Protein AF-V5FM62-F1 (afdb_monomer_lite)

Organism: NCBI:txid1219072

Foldseek 3Di:
DDPVVVCPDPVNVVVVVVVVVVVVVVVVVVVVVVVVVVVVVVVVVVVVVVVVVPDQDFDADPQRFTHGPRHGPGHPCRVQVDDDPQDGLDGPPCPPDLVSVVSSVVVSVVVLLVDFCVRDDDLLSVLVLVVVLVVLDDDFQCVLALLCVVVVVCVVCVVVLVVQQPDWDWDFDFDFPFDKDWDWDKDKWKFFPDDFDWDKKFWDKDFDQKAWDDWDWDWAAPDQQKIKIKFDDPDWQPDEDAQDKDKTKTKMWGAHLPQWPWKWQQKKWKFQKKWKDKPNHTQDIPDDPDRPPVGDDHLHPVDTDIDGPRGTPSCSRNVDDHRDMIMMMMMGGDHGTMDIMTMMMIGGHNLQRMPPGDTDDPVVLVVLVVQVVCVVLVQKDWDKDQPAADDADPQQWDADSNHIGHLSSHDDDSCVVVVDGSRRRMIITGIDGCNQQAWDWDADPVRDIDIDHPPPDDSTRCVVQSPDSLKHWDDKDADPPQQGSSSNGRMIMTMITSIDIDTPGDTDGDGDTDNSDDPQDDRCSPPDDDDDDDDVSNVVVVVVVVVVVVSVVVVPDPDDDPDDDDPVDHPQFFDFDFADDPQWDQDPLQRWTWHWPDWDDDPQAKWKAFQQQGIWGGDNNDTQDGDRVHRDWGWDDDPQWIWGFDDFDDDDPTMTIGITIIIGTDHGDLADDPDPVWDQDPPRSGIGARDADDPPDPQWDWDPVSDSRDNPGTDTHHDDDDWDFDDPPQWDQDPNFTWHKDFDAKDWADPPQWDDDPQKTKHKDKDKDFFPPDPPPQWDDPVFWIWGWDDDDPFWTKTWTFGDDDDDDDDDDGDIDIDIDGGRDDPPQWDDDPRITIHIDMDMDGTDIDEDPQFDDDVGTIHDIDTDDIDTDDPPPDDDD

Structure (mmCIF, N/CA/C/O backbone):
data_AF-V5FM62-F1
#
_entry.id   AF-V5FM62-F1
#
loop_
_atom_site.group_PDB
_atom_site.id
_atom_site.type_symbol
_atom_site.label_atom_id
_atom_site.label_alt_id
_atom_site.label_comp_id
_atom_site.label_asym_id
_atom_site.label_entity_id
_atom_site.label_seq_id
_atom_site.pdbx_PDB_ins_code
_atom_site.Cartn_x
_atom_site.Cartn_y
_atom_site.Cartn_z
_atom_site.occupancy
_atom_site.B_iso_or_equiv
_atom_site.auth_seq_id
_atom_site.auth_comp_id
_atom_site.auth_asym_id
_atom_site.auth_atom_id
_atom_site.pdbx_PDB_model_num
ATOM 1 N N . MET A 1 1 ? 82.622 28.996 46.297 1.00 49.16 1 MET A N 1
ATOM 2 C CA . MET A 1 1 ? 82.755 27.525 46.311 1.00 49.16 1 MET A CA 1
ATOM 3 C C . MET A 1 1 ? 81.655 26.988 45.410 1.00 49.16 1 MET A C 1
ATOM 5 O O . MET A 1 1 ? 80.489 27.225 45.698 1.00 49.16 1 MET A O 1
ATOM 9 N N . LEU A 1 2 ? 82.032 26.496 44.229 1.00 49.84 2 LEU A N 1
ATOM 10 C CA . LEU A 1 2 ? 81.132 26.296 43.089 1.00 49.84 2 LEU A CA 1
ATOM 11 C C . LEU A 1 2 ? 80.323 25.001 43.254 1.00 49.84 2 LEU A C 1
ATOM 13 O O . LEU A 1 2 ? 80.812 24.025 43.814 1.00 49.84 2 LEU A O 1
ATOM 17 N N . LEU A 1 3 ? 79.086 25.004 42.745 1.00 53.53 3 LEU A N 1
ATOM 18 C CA . LEU A 1 3 ? 78.093 23.915 42.796 1.00 53.53 3 LEU A CA 1
ATOM 19 C C . LEU A 1 3 ? 78.653 22.542 42.352 1.00 53.53 3 LEU A C 1
ATOM 21 O O . LEU A 1 3 ? 78.171 21.498 42.786 1.00 53.53 3 LEU A O 1
ATOM 25 N N . TYR A 1 4 ? 79.719 22.565 41.549 1.00 57.53 4 TYR A N 1
ATOM 26 C CA . TYR A 1 4 ? 80.486 21.412 41.084 1.00 57.53 4 TYR A CA 1
ATOM 27 C C . TYR A 1 4 ? 81.089 20.562 42.224 1.00 57.53 4 TYR A C 1
ATOM 29 O O . TYR A 1 4 ? 81.089 19.335 42.138 1.00 57.53 4 TYR A O 1
ATOM 37 N N . ASP A 1 5 ? 81.500 21.178 43.340 1.00 56.66 5 ASP A N 1
ATOM 38 C CA . ASP A 1 5 ? 82.106 20.459 44.474 1.00 56.66 5 ASP A CA 1
ATOM 39 C C . ASP A 1 5 ? 81.067 19.806 45.407 1.00 56.66 5 ASP A C 1
ATOM 41 O O . ASP A 1 5 ? 81.403 18.919 46.192 1.00 56.66 5 ASP A O 1
ATOM 45 N N . ARG A 1 6 ? 79.782 20.189 45.312 1.00 56.16 6 ARG A N 1
ATOM 46 C CA . ARG A 1 6 ? 78.694 19.584 46.109 1.00 56.16 6 ARG A CA 1
ATOM 47 C C . ARG A 1 6 ? 78.184 18.258 45.541 1.00 56.16 6 ARG A C 1
ATOM 49 O O . ARG A 1 6 ? 77.680 17.443 46.306 1.00 56.16 6 ARG A O 1
ATOM 56 N N . ILE A 1 7 ? 78.345 18.017 44.238 1.00 58.00 7 ILE A N 1
ATOM 57 C CA . ILE A 1 7 ? 77.844 16.803 43.566 1.00 58.00 7 ILE A CA 1
ATOM 58 C C . ILE A 1 7 ? 78.865 15.650 43.639 1.00 58.00 7 ILE A C 1
ATOM 60 O O . ILE A 1 7 ? 78.476 14.487 43.706 1.00 58.00 7 ILE A O 1
ATOM 64 N N . ARG A 1 8 ? 80.173 15.945 43.708 1.00 59.06 8 ARG A N 1
ATOM 65 C CA . ARG A 1 8 ? 81.242 14.925 43.801 1.00 59.06 8 ARG A CA 1
ATOM 66 C C . ARG A 1 8 ? 81.639 14.521 45.225 1.00 59.06 8 ARG A C 1
ATOM 68 O O . ARG A 1 8 ? 82.461 13.624 45.391 1.00 59.06 8 ARG A O 1
ATOM 75 N N . GLY A 1 9 ? 81.069 15.157 46.248 1.00 67.31 9 GLY A N 1
ATOM 76 C CA . GLY A 1 9 ? 81.250 14.738 47.637 1.00 67.31 9 GLY A CA 1
ATOM 77 C C . GLY A 1 9 ? 80.519 13.427 47.938 1.00 67.31 9 GLY A C 1
ATOM 78 O O . GLY A 1 9 ? 79.491 13.132 47.331 1.00 67.31 9 GLY A O 1
ATOM 79 N N . PHE A 1 10 ? 81.016 12.668 48.918 1.00 68.94 10 PHE A N 1
ATOM 80 C CA . PHE A 1 10 ? 80.456 11.380 49.367 1.00 68.94 10 PHE A CA 1
ATOM 81 C C . PHE A 1 10 ? 78.926 11.409 49.562 1.00 68.94 10 PHE A C 1
ATOM 83 O O . PHE A 1 10 ? 78.221 10.465 49.209 1.00 68.94 10 PHE A O 1
ATOM 90 N N . ILE A 1 11 ? 78.399 12.535 50.045 1.00 69.75 11 ILE A N 1
ATOM 91 C CA . ILE A 1 11 ? 76.963 12.749 50.258 1.00 69.75 11 ILE A CA 1
ATOM 92 C C . ILE A 1 11 ? 76.198 12.834 48.923 1.00 69.75 11 ILE A C 1
ATOM 94 O O . ILE A 1 11 ? 75.140 12.227 48.790 1.00 69.75 11 ILE A O 1
ATOM 98 N N . GLY A 1 12 ? 76.741 13.514 47.907 1.00 66.00 12 GLY A N 1
ATOM 99 C CA . GLY A 1 12 ? 76.114 13.631 46.583 1.00 66.00 12 GLY A CA 1
ATOM 100 C C . GLY A 1 12 ? 76.077 12.305 45.819 1.00 66.00 12 GLY A C 1
ATOM 101 O O . GLY A 1 12 ? 75.059 11.961 45.217 1.00 66.00 12 GLY A O 1
ATOM 102 N N . GLN A 1 13 ? 77.144 11.505 45.920 1.00 69.31 13 GLN A N 1
ATOM 103 C CA . GLN A 1 13 ? 77.162 10.152 45.351 1.00 69.31 13 GLN A CA 1
ATOM 104 C C . GLN A 1 13 ? 76.160 9.231 46.055 1.00 69.31 13 GLN A C 1
ATOM 106 O O . GLN A 1 13 ? 75.444 8.491 45.386 1.00 69.31 13 GLN A O 1
ATOM 111 N N . SER A 1 14 ? 76.042 9.333 47.381 1.00 70.12 14 SER A N 1
ATOM 112 C CA . SER A 1 14 ? 75.084 8.542 48.162 1.00 70.12 14 SER A CA 1
ATOM 113 C C . SER A 1 14 ? 73.633 8.860 47.790 1.00 70.12 14 SER A C 1
ATOM 115 O O . SER A 1 14 ? 72.835 7.947 47.609 1.00 70.12 14 SER A O 1
ATOM 117 N N . ILE A 1 15 ? 73.296 10.141 47.604 1.00 72.00 15 ILE A N 1
ATOM 118 C CA . ILE A 1 15 ? 71.945 10.569 47.198 1.00 72.00 15 ILE A CA 1
ATOM 119 C C . ILE A 1 15 ? 71.615 10.093 45.776 1.00 72.00 15 ILE A C 1
ATOM 121 O O . ILE A 1 15 ? 70.494 9.663 45.517 1.00 72.00 15 ILE A O 1
ATOM 125 N N . THR A 1 16 ? 72.594 10.106 44.868 1.00 70.94 16 THR A N 1
ATOM 126 C CA . THR A 1 16 ? 72.405 9.633 43.486 1.00 70.94 16 THR A CA 1
ATOM 127 C C . THR A 1 16 ? 72.164 8.122 43.439 1.00 70.94 16 THR A C 1
ATOM 129 O O . THR A 1 16 ? 71.267 7.661 42.738 1.00 70.94 16 THR A O 1
ATOM 132 N N . TRP A 1 17 ? 72.911 7.348 44.233 1.00 72.25 17 TRP A N 1
ATOM 133 C CA . TRP A 1 17 ? 72.685 5.907 44.377 1.00 72.25 17 TRP A CA 1
ATOM 134 C C . TRP A 1 17 ? 71.332 5.590 45.012 1.00 72.25 17 TRP A C 1
ATOM 136 O O . TRP A 1 17 ? 70.657 4.667 44.562 1.00 72.25 17 TRP A O 1
ATOM 146 N N . LEU A 1 18 ? 70.908 6.374 46.007 1.00 72.12 18 LEU A N 1
ATOM 147 C CA . LEU A 1 18 ? 69.600 6.208 46.636 1.00 72.12 18 LEU A CA 1
ATOM 148 C C . LEU A 1 18 ? 68.463 6.458 45.634 1.00 72.12 18 LEU A C 1
ATOM 150 O O . LEU A 1 18 ? 67.531 5.669 45.579 1.00 72.12 18 LEU A O 1
ATOM 154 N N . LEU A 1 19 ? 68.573 7.504 44.807 1.00 66.12 19 LEU A N 1
ATOM 155 C CA . LEU A 1 19 ? 67.594 7.826 43.762 1.00 66.12 19 LEU A CA 1
ATOM 156 C C . LEU A 1 19 ? 67.540 6.771 42.648 1.00 66.12 19 LEU A C 1
ATOM 158 O O . LEU A 1 19 ? 66.459 6.453 42.163 1.00 66.12 19 LEU A O 1
ATOM 162 N N . LEU A 1 20 ? 68.679 6.196 42.253 1.00 67.44 20 LEU A N 1
ATOM 163 C CA . LEU A 1 20 ? 68.715 5.099 41.277 1.00 67.44 20 LEU A CA 1
ATOM 164 C C . LEU A 1 20 ? 68.110 3.804 41.839 1.00 67.44 20 LEU A C 1
ATOM 166 O O . LEU A 1 20 ? 67.402 3.100 41.124 1.00 67.44 20 LEU A O 1
ATOM 170 N N . LEU A 1 21 ? 68.342 3.504 43.120 1.00 65.62 21 LEU A N 1
ATOM 171 C CA . LEU A 1 21 ? 67.751 2.341 43.786 1.00 65.62 21 LEU A CA 1
ATOM 172 C C . LEU A 1 21 ? 66.238 2.492 43.982 1.00 65.62 21 LEU A C 1
ATOM 174 O O . LEU A 1 21 ? 65.509 1.529 43.764 1.00 65.62 21 LEU A O 1
ATOM 178 N N . THR A 1 22 ? 65.753 3.683 44.347 1.00 62.31 22 THR A N 1
ATOM 179 C CA . THR A 1 22 ? 64.312 3.916 44.540 1.00 62.31 22 THR A CA 1
ATOM 180 C C . THR A 1 22 ? 63.537 3.998 43.228 1.00 62.31 22 THR A C 1
ATOM 182 O O . THR A 1 22 ? 62.376 3.603 43.185 1.00 62.31 22 THR A O 1
ATOM 185 N N . THR A 1 23 ? 64.157 4.469 42.143 1.00 60.31 23 THR A N 1
ATOM 186 C CA . THR A 1 23 ? 63.511 4.491 40.818 1.00 60.31 23 THR A CA 1
ATOM 187 C C . THR A 1 23 ? 63.454 3.108 40.172 1.00 60.31 23 THR A C 1
ATOM 189 O O . THR A 1 23 ? 62.456 2.790 39.532 1.00 60.31 23 THR A O 1
ATOM 192 N N . GLN A 1 24 ? 64.456 2.248 40.390 1.00 58.44 24 GLN A N 1
ATOM 193 C CA . GLN A 1 24 ? 64.424 0.863 39.899 1.00 58.44 24 GLN A CA 1
ATOM 194 C C . GLN A 1 24 ? 63.554 -0.075 40.749 1.00 58.44 24 GLN A C 1
ATOM 196 O O . GLN A 1 24 ? 63.060 -1.069 40.231 1.00 58.44 24 GLN A O 1
ATOM 201 N N . SER A 1 25 ? 63.319 0.215 42.034 1.00 55.22 25 SER A N 1
ATOM 202 C CA . SER A 1 25 ? 62.409 -0.600 42.851 1.00 55.22 25 SER A CA 1
ATOM 203 C C . SER A 1 25 ? 60.928 -0.319 42.567 1.00 55.22 25 SER A C 1
ATOM 205 O O . SER A 1 25 ? 60.108 -1.228 42.685 1.00 55.22 25 SER A O 1
ATOM 207 N N . MET A 1 26 ? 60.567 0.897 42.136 1.00 54.75 26 MET A N 1
ATOM 208 C CA . MET A 1 26 ? 59.182 1.223 41.757 1.00 54.75 26 MET A CA 1
ATOM 209 C C . MET A 1 26 ? 58.708 0.481 40.500 1.00 54.75 26 MET A C 1
ATOM 211 O O . MET A 1 26 ? 57.548 0.084 40.438 1.00 54.75 26 MET A O 1
ATOM 215 N N . THR A 1 27 ? 59.582 0.235 39.521 1.00 54.72 27 THR A N 1
ATOM 216 C CA . THR A 1 27 ? 59.207 -0.494 38.294 1.00 54.72 27 THR A CA 1
ATOM 217 C C . THR A 1 27 ? 58.969 -1.984 38.545 1.00 54.72 27 THR A C 1
ATOM 219 O O . THR A 1 27 ? 58.107 -2.582 37.906 1.00 54.72 27 THR A O 1
ATOM 222 N N . VAL A 1 28 ? 59.662 -2.579 39.521 1.00 54.72 28 VAL A N 1
ATOM 223 C CA . VAL A 1 28 ? 59.466 -3.986 39.915 1.00 54.72 28 VAL A CA 1
ATOM 224 C C . VAL A 1 28 ? 58.145 -4.181 40.670 1.00 54.72 28 VAL A C 1
ATOM 226 O O . VAL A 1 28 ? 57.479 -5.195 40.481 1.00 54.72 28 VAL A O 1
ATOM 229 N N . HIS A 1 29 ? 57.718 -3.198 41.470 1.00 55.06 29 HIS A N 1
ATOM 230 C CA . HIS A 1 29 ? 56.423 -3.250 42.159 1.00 55.06 29 HIS A CA 1
ATOM 231 C C . HIS A 1 29 ? 55.222 -3.092 41.218 1.00 55.06 29 HIS A C 1
ATOM 233 O O . HIS A 1 29 ? 54.206 -3.744 41.445 1.00 55.06 29 HIS A O 1
ATOM 239 N N . LEU A 1 30 ? 55.335 -2.289 40.150 1.00 52.53 30 LEU A N 1
ATOM 240 C CA . LEU A 1 30 ? 54.283 -2.223 39.129 1.00 52.53 30 LEU A CA 1
ATOM 241 C C . LEU A 1 30 ? 54.167 -3.531 38.335 1.00 52.53 30 LEU A C 1
ATOM 243 O O . LEU A 1 30 ? 53.051 -3.966 38.082 1.00 52.53 30 LEU A O 1
ATOM 247 N N . ALA A 1 31 ? 55.283 -4.185 37.999 1.00 53.22 31 ALA A N 1
ATOM 248 C CA . ALA A 1 31 ? 55.252 -5.449 37.259 1.00 53.22 31 ALA A CA 1
ATOM 249 C C . ALA A 1 31 ? 54.598 -6.594 38.061 1.00 53.22 31 ALA A C 1
ATOM 251 O O . ALA A 1 31 ? 53.829 -7.365 37.499 1.00 53.22 31 ALA A O 1
ATOM 252 N N . TYR A 1 32 ? 54.847 -6.672 39.375 1.00 55.69 32 TYR A N 1
ATOM 253 C CA . TYR A 1 32 ? 54.227 -7.688 40.241 1.00 55.69 32 TYR A CA 1
ATOM 254 C C . TYR A 1 32 ? 52.724 -7.449 40.455 1.00 55.69 32 TYR A C 1
ATOM 256 O O . TYR A 1 32 ? 51.942 -8.391 40.439 1.00 55.69 32 TYR A O 1
ATOM 264 N N . ALA A 1 33 ? 52.304 -6.188 40.610 1.00 51.22 33 ALA A N 1
ATOM 265 C CA . ALA A 1 33 ? 50.888 -5.847 40.753 1.00 51.22 33 ALA A CA 1
ATOM 266 C C . ALA A 1 33 ? 50.088 -6.081 39.458 1.00 51.22 33 ALA A C 1
ATOM 268 O O . ALA A 1 33 ? 48.893 -6.360 39.512 1.00 51.22 33 ALA A O 1
ATOM 269 N N . GLN A 1 34 ? 50.743 -5.974 38.298 1.00 52.25 34 GLN A N 1
ATOM 270 C CA . GLN A 1 34 ? 50.120 -6.239 37.005 1.00 52.25 34 GLN A CA 1
ATOM 271 C C . GLN A 1 34 ? 49.916 -7.744 36.768 1.00 52.25 34 GLN A C 1
ATOM 273 O O . GLN A 1 34 ? 48.870 -8.132 36.261 1.00 52.25 34 GLN A O 1
ATOM 278 N N . ASP A 1 35 ? 50.866 -8.587 37.184 1.00 63.91 35 ASP A N 1
ATOM 279 C CA . ASP A 1 35 ? 50.770 -10.049 37.057 1.00 63.91 35 ASP A CA 1
ATOM 280 C C . ASP A 1 35 ? 49.684 -10.640 37.977 1.00 63.91 35 ASP A C 1
ATOM 282 O O . ASP A 1 35 ? 48.863 -11.442 37.535 1.00 63.91 35 ASP A O 1
ATOM 286 N N . ASP A 1 36 ? 49.583 -10.160 39.224 1.00 63.16 36 ASP A N 1
ATOM 287 C CA . ASP A 1 36 ? 48.490 -10.532 40.139 1.00 63.16 36 ASP A CA 1
ATOM 288 C C . ASP A 1 36 ? 47.115 -10.095 39.605 1.00 63.16 36 ASP A C 1
ATOM 290 O O . ASP A 1 36 ? 46.134 -10.830 39.731 1.00 63.16 36 ASP A O 1
ATOM 294 N N . PHE A 1 37 ? 47.033 -8.924 38.962 1.00 59.00 37 PHE A N 1
ATOM 295 C CA . PHE A 1 37 ? 45.800 -8.462 38.326 1.00 59.00 37 PHE A CA 1
ATOM 296 C C . PHE A 1 37 ? 45.410 -9.341 37.128 1.00 59.00 37 PHE A C 1
ATOM 298 O O . PHE A 1 37 ? 44.247 -9.723 37.011 1.00 59.00 37 PHE A O 1
ATOM 305 N N . TYR A 1 38 ? 46.362 -9.723 36.271 1.00 58.62 38 TYR A N 1
ATOM 306 C CA . TYR A 1 38 ? 46.084 -10.621 35.145 1.00 58.62 38 TYR A CA 1
ATOM 307 C C . TYR A 1 38 ? 45.697 -12.033 35.599 1.00 58.62 38 TYR A C 1
ATOM 309 O O . TYR A 1 38 ? 44.790 -12.627 35.019 1.00 58.62 38 TYR A O 1
ATOM 317 N N . ASN A 1 39 ? 46.312 -12.553 36.663 1.00 66.94 39 ASN A N 1
ATOM 318 C CA . ASN A 1 39 ? 45.927 -13.841 37.240 1.00 66.94 39 ASN A CA 1
ATOM 319 C C . ASN A 1 39 ? 44.517 -13.795 37.847 1.00 66.94 39 ASN A C 1
ATOM 321 O O . ASN A 1 39 ? 43.720 -14.695 37.587 1.00 66.94 39 ASN A O 1
ATOM 325 N N . ALA A 1 40 ? 44.162 -12.718 38.553 1.00 58.38 40 ALA A N 1
ATOM 326 C CA . ALA A 1 40 ? 42.811 -12.527 39.081 1.00 58.38 40 ALA A CA 1
ATOM 327 C C . ALA A 1 40 ? 41.754 -12.388 37.968 1.00 58.38 40 ALA A C 1
ATOM 329 O O . ALA A 1 40 ? 40.650 -12.915 38.095 1.00 58.38 40 ALA A O 1
ATOM 330 N N . VAL A 1 41 ? 42.086 -11.721 36.857 1.00 58.50 41 VAL A N 1
ATOM 331 C CA . VAL A 1 41 ? 41.212 -11.628 35.674 1.00 58.50 41 VAL A CA 1
ATOM 332 C C . VAL A 1 41 ? 41.043 -12.996 35.005 1.00 58.50 41 VAL A C 1
ATOM 334 O O . VAL A 1 41 ? 39.932 -13.351 34.615 1.00 58.50 41 VAL A O 1
ATOM 337 N N . ASN A 1 42 ? 42.105 -13.799 34.914 1.00 64.88 42 ASN A N 1
ATOM 338 C CA . ASN A 1 42 ? 42.031 -15.149 34.354 1.00 64.88 42 ASN A CA 1
ATOM 339 C C . ASN A 1 42 ? 41.184 -16.094 35.221 1.00 64.88 42 ASN A C 1
ATOM 341 O O . ASN A 1 42 ? 40.327 -16.792 34.682 1.00 64.88 42 ASN A O 1
ATOM 345 N N . GLU A 1 43 ? 41.349 -16.067 36.547 1.00 70.00 43 GLU A N 1
ATOM 346 C CA . GLU A 1 43 ? 40.507 -16.836 37.478 1.00 70.00 43 GLU A CA 1
ATOM 347 C C . GLU A 1 43 ? 39.039 -16.383 37.429 1.00 70.00 43 GLU A C 1
ATOM 349 O O . GLU A 1 43 ? 38.132 -17.217 37.405 1.00 70.00 43 GLU A O 1
ATOM 354 N N . ALA A 1 44 ? 38.783 -15.072 37.340 1.00 55.53 44 ALA A N 1
ATOM 355 C CA . ALA A 1 44 ? 37.430 -14.541 37.183 1.00 55.53 44 ALA A CA 1
ATOM 356 C C . ALA A 1 44 ? 36.782 -14.987 35.859 1.00 55.53 44 ALA A C 1
ATOM 358 O O . ALA A 1 44 ? 35.600 -15.335 35.839 1.00 55.53 44 ALA A O 1
ATOM 359 N N . ASN A 1 45 ? 37.552 -15.036 34.769 1.00 56.09 45 ASN A N 1
ATOM 360 C CA . ASN A 1 45 ? 37.084 -15.495 33.461 1.00 56.09 45 ASN A CA 1
ATOM 361 C C . ASN A 1 45 ? 36.823 -17.010 33.420 1.00 56.09 45 ASN A C 1
ATOM 363 O O . ASN A 1 45 ? 35.859 -17.442 32.783 1.00 56.09 45 ASN A O 1
ATOM 367 N N . GLU A 1 46 ? 37.631 -17.831 34.098 1.00 66.81 46 GLU A N 1
ATOM 368 C CA . GLU A 1 46 ? 37.350 -19.268 34.237 1.00 66.81 46 GLU A CA 1
ATOM 369 C C . GLU A 1 46 ? 36.102 -19.524 35.087 1.00 66.81 46 GLU A C 1
ATOM 371 O O . GLU A 1 46 ? 35.231 -20.292 34.677 1.00 66.81 46 GLU A O 1
ATOM 376 N N . TYR A 1 47 ? 35.947 -18.811 36.205 1.00 64.06 47 TYR A N 1
ATOM 377 C CA . TYR A 1 47 ? 34.750 -18.899 37.043 1.00 64.06 47 TYR A CA 1
ATOM 378 C C . TYR A 1 47 ? 33.480 -18.443 36.300 1.00 64.06 47 TYR A C 1
ATOM 380 O O . TYR A 1 47 ? 32.423 -19.070 36.407 1.00 64.06 47 TYR A O 1
ATOM 388 N N . ALA A 1 48 ? 33.577 -17.394 35.475 1.00 53.50 48 ALA A N 1
ATOM 389 C CA . ALA A 1 48 ? 32.483 -16.948 34.614 1.00 53.50 48 ALA A CA 1
ATOM 390 C C . ALA A 1 48 ? 32.114 -17.992 33.541 1.00 53.50 48 ALA A C 1
ATOM 392 O O . ALA A 1 48 ? 30.927 -18.213 33.288 1.00 53.50 48 ALA A O 1
ATOM 393 N N . LYS A 1 49 ? 33.098 -18.685 32.947 1.00 56.69 49 LYS A N 1
ATOM 394 C CA . LYS A 1 49 ? 32.860 -19.809 32.019 1.00 56.69 49 LYS A CA 1
ATOM 395 C C . LYS A 1 49 ? 32.177 -20.989 32.709 1.00 56.69 49 LYS A C 1
ATOM 397 O O . LYS A 1 49 ? 31.275 -21.593 32.129 1.00 56.69 49 LYS A O 1
ATOM 402 N N . GLU A 1 50 ? 32.556 -21.290 33.947 1.00 62.50 50 GLU A N 1
ATOM 403 C CA . GLU A 1 50 ? 31.947 -22.362 34.738 1.00 62.50 50 GLU A CA 1
ATOM 404 C C . GLU A 1 50 ? 30.485 -22.040 35.103 1.00 62.50 50 GLU A C 1
ATOM 406 O O . GLU A 1 50 ? 29.608 -22.889 34.944 1.00 62.50 50 GLU A O 1
ATOM 411 N N . LEU A 1 51 ? 30.186 -20.784 35.460 1.00 53.34 51 LEU A N 1
ATOM 412 C CA . LEU A 1 51 ? 28.816 -20.295 35.672 1.00 53.34 51 LEU A CA 1
ATOM 413 C C . LEU A 1 51 ? 27.967 -20.302 34.392 1.00 53.34 51 LEU A C 1
ATOM 415 O O . LEU A 1 51 ? 26.765 -20.568 34.457 1.00 53.34 51 LEU A O 1
ATOM 419 N N . ARG A 1 52 ? 28.571 -20.027 33.228 1.00 52.25 52 ARG A N 1
ATOM 420 C CA . ARG A 1 52 ? 27.878 -20.058 31.929 1.00 52.25 52 ARG A CA 1
ATOM 421 C C . ARG A 1 52 ? 27.522 -21.486 31.511 1.00 52.25 52 ARG A C 1
ATOM 423 O O . ARG A 1 52 ? 26.417 -21.713 31.035 1.00 52.25 52 ARG A O 1
ATOM 430 N N . ASN A 1 53 ? 28.406 -22.450 31.772 1.00 51.94 53 ASN A N 1
ATOM 431 C CA . ASN A 1 53 ? 28.175 -23.868 31.475 1.00 51.94 53 ASN A CA 1
ATOM 432 C C . ASN A 1 53 ? 27.190 -24.556 32.443 1.00 51.94 53 ASN A C 1
ATOM 434 O O . ASN A 1 53 ? 26.728 -25.657 32.152 1.00 51.94 53 ASN A O 1
ATOM 438 N N . GLN A 1 54 ? 26.851 -23.928 33.576 1.00 52.47 54 GLN A N 1
ATOM 439 C CA . GLN A 1 54 ? 25.865 -24.440 34.539 1.00 52.47 54 GLN A CA 1
ATOM 440 C C . GLN A 1 54 ? 24.444 -23.872 34.352 1.00 52.47 54 GLN A C 1
ATOM 442 O O . GLN A 1 54 ? 23.524 -24.304 35.048 1.00 52.47 54 GLN A O 1
ATOM 447 N N . ARG A 1 55 ? 24.217 -22.937 33.415 1.00 47.22 55 ARG A N 1
ATOM 448 C CA . ARG A 1 55 ? 22.858 -22.499 33.053 1.00 47.22 55 ARG A CA 1
ATOM 449 C C . ARG A 1 55 ? 22.300 -23.401 31.957 1.00 47.22 55 ARG A C 1
ATOM 451 O O . ARG A 1 55 ? 22.648 -23.245 30.794 1.00 47.22 55 ARG A O 1
ATOM 458 N N . ALA A 1 56 ? 21.403 -24.314 32.318 1.00 53.00 56 ALA A N 1
ATOM 459 C CA . ALA A 1 56 ? 20.551 -24.963 31.328 1.00 53.00 56 ALA A CA 1
ATOM 460 C C . ALA A 1 56 ? 19.570 -23.920 30.774 1.00 53.00 56 ALA A C 1
ATOM 462 O O . ALA A 1 56 ? 18.728 -23.401 31.504 1.00 53.00 56 ALA A O 1
ATOM 463 N N . THR A 1 57 ? 19.694 -23.556 29.505 1.00 54.09 57 THR A N 1
ATOM 464 C CA . THR A 1 57 ? 18.726 -22.675 28.848 1.00 54.09 57 THR A CA 1
ATOM 465 C C . THR A 1 57 ? 17.370 -23.388 28.790 1.00 54.09 57 THR A C 1
ATOM 467 O O . THR A 1 57 ? 17.347 -24.597 28.548 1.00 54.09 57 THR A O 1
ATOM 470 N N . PRO A 1 58 ? 16.240 -22.709 29.054 1.00 63.78 58 PRO A N 1
ATOM 471 C CA . PRO A 1 58 ? 14.928 -23.275 28.767 1.00 63.78 58 PRO A CA 1
ATOM 472 C C . PRO A 1 58 ? 14.833 -23.682 27.287 1.00 63.78 58 PRO A C 1
ATOM 474 O O . PRO A 1 58 ? 15.320 -22.960 26.421 1.00 63.78 58 PRO A O 1
ATOM 477 N N . THR A 1 59 ? 14.238 -24.836 27.003 1.00 64.75 59 THR A N 1
ATOM 478 C CA . THR A 1 59 ? 14.095 -25.417 25.661 1.00 64.75 59 THR A CA 1
ATOM 479 C C . THR A 1 59 ? 12.648 -25.805 25.409 1.00 64.75 59 THR A C 1
ATOM 481 O O . THR A 1 59 ? 11.967 -26.251 26.331 1.00 64.75 59 THR A O 1
ATOM 484 N N . PHE A 1 60 ? 12.178 -25.694 24.171 1.00 66.88 60 PHE A N 1
ATOM 485 C CA . PHE A 1 60 ? 10.848 -26.176 23.805 1.00 66.88 60 PHE A CA 1
ATOM 486 C C . PHE A 1 60 ? 10.847 -27.698 23.612 1.00 66.88 60 PHE A C 1
ATOM 488 O O . PHE A 1 60 ? 11.826 -28.252 23.110 1.00 66.88 60 PHE A O 1
ATOM 495 N N . ASP A 1 61 ? 9.786 -28.375 24.054 1.00 75.56 61 ASP A N 1
ATOM 496 C CA . ASP A 1 61 ? 9.556 -29.787 23.728 1.00 75.56 61 ASP A CA 1
ATOM 497 C C . ASP A 1 61 ? 8.824 -29.952 22.382 1.00 75.56 61 ASP A C 1
ATOM 499 O O . ASP A 1 61 ? 8.398 -28.976 21.765 1.00 75.56 61 ASP A O 1
ATOM 503 N N . ASP A 1 62 ? 8.658 -31.198 21.925 1.00 66.81 62 ASP A N 1
ATOM 504 C CA . ASP A 1 62 ? 7.977 -31.525 20.659 1.00 66.81 62 ASP A CA 1
ATOM 505 C C . ASP A 1 62 ? 6.493 -31.100 20.631 1.00 66.81 62 ASP A C 1
ATOM 507 O O . ASP A 1 62 ? 5.871 -31.093 19.569 1.00 66.81 62 ASP A O 1
ATOM 511 N N . ALA A 1 63 ? 5.911 -30.771 21.790 1.00 62.53 63 ALA A N 1
ATOM 512 C CA . ALA A 1 63 ? 4.552 -30.260 21.921 1.00 62.53 63 ALA A CA 1
ATOM 513 C C . ALA A 1 63 ? 4.503 -28.721 21.999 1.00 62.53 63 ALA A C 1
ATOM 515 O O . ALA A 1 63 ? 3.413 -28.166 22.076 1.00 62.53 63 ALA A O 1
ATOM 516 N N . GLY A 1 64 ? 5.653 -28.036 21.941 1.00 58.81 64 GLY A N 1
ATOM 517 C CA . GLY A 1 64 ? 5.756 -26.578 21.980 1.00 58.81 64 GLY A CA 1
ATOM 518 C C . GLY A 1 64 ? 5.714 -25.978 23.387 1.00 58.81 64 GLY A C 1
ATOM 519 O O . GLY A 1 64 ? 5.508 -24.771 23.522 1.00 58.81 64 GLY A O 1
ATOM 520 N N . ASN A 1 65 ? 5.882 -26.779 24.445 1.00 69.44 65 ASN A N 1
ATOM 521 C CA . ASN A 1 65 ? 5.917 -26.283 25.822 1.00 69.44 65 ASN A CA 1
ATOM 522 C C . ASN A 1 65 ? 7.314 -25.774 26.172 1.00 69.44 65 ASN A C 1
ATOM 524 O O . ASN A 1 65 ? 8.311 -26.417 25.840 1.00 69.44 65 ASN A O 1
ATOM 528 N N . LEU A 1 66 ? 7.409 -24.671 26.917 1.00 69.19 66 LEU A N 1
ATOM 529 C CA . LEU A 1 66 ? 8.695 -24.188 27.412 1.00 69.19 66 LEU A CA 1
ATOM 530 C C . LEU A 1 66 ? 9.134 -25.039 28.606 1.00 69.19 66 LEU A C 1
ATOM 532 O O . LEU A 1 66 ? 8.537 -24.986 29.683 1.00 69.19 66 LEU A O 1
ATOM 536 N N . THR A 1 67 ? 10.206 -25.806 28.432 1.00 71.94 67 THR A N 1
ATOM 537 C CA . THR A 1 67 ? 10.750 -26.701 29.456 1.00 71.94 67 THR A CA 1
ATOM 538 C C . THR A 1 67 ? 12.082 -26.203 30.004 1.00 71.94 67 THR A C 1
ATOM 540 O O . THR A 1 67 ? 12.867 -25.567 29.311 1.00 71.94 67 THR A O 1
ATOM 543 N N . HIS A 1 68 ? 12.385 -26.513 31.259 1.00 74.25 68 HIS A N 1
ATOM 544 C CA . HIS A 1 68 ? 13.709 -26.307 31.843 1.00 74.25 68 HIS A CA 1
ATOM 545 C C . HIS A 1 68 ? 14.072 -27.523 32.684 1.00 74.25 68 HIS A C 1
ATOM 547 O O . HIS A 1 68 ? 13.320 -27.927 33.575 1.00 74.25 68 HIS A O 1
ATOM 553 N N . ASN A 1 69 ? 15.219 -28.135 32.382 1.00 72.75 69 ASN A N 1
ATOM 554 C CA . ASN A 1 69 ? 15.644 -29.408 32.973 1.00 72.75 69 ASN A CA 1
ATOM 555 C C . ASN A 1 69 ? 14.578 -30.519 32.850 1.00 72.75 69 ASN A C 1
ATOM 557 O O . ASN A 1 69 ? 14.424 -31.336 33.757 1.00 72.75 69 ASN A O 1
ATOM 561 N N . GLY A 1 70 ? 13.825 -30.528 31.743 1.00 67.94 70 GLY A N 1
ATOM 562 C CA . GLY A 1 70 ? 12.783 -31.521 31.460 1.00 67.94 70 GLY A CA 1
ATOM 563 C C . GLY A 1 70 ? 11.449 -31.308 32.186 1.00 67.94 70 GLY A C 1
ATOM 564 O O . GLY A 1 70 ? 10.558 -32.139 32.042 1.00 67.94 70 GLY A O 1
ATOM 565 N N . ASN A 1 71 ? 11.288 -30.216 32.942 1.00 73.62 71 ASN A N 1
ATOM 566 C CA . ASN A 1 71 ? 10.004 -29.824 33.526 1.00 73.62 71 ASN A CA 1
ATOM 567 C C . ASN A 1 71 ? 9.374 -28.706 32.698 1.00 73.62 71 ASN A C 1
ATOM 569 O O . ASN A 1 71 ? 10.052 -27.722 32.400 1.00 73.62 71 ASN A O 1
ATOM 573 N N . ILE A 1 72 ? 8.088 -28.835 32.379 1.00 74.50 72 ILE A N 1
ATOM 574 C CA . ILE A 1 72 ? 7.305 -27.779 31.728 1.00 74.50 72 ILE A CA 1
ATOM 575 C C . ILE A 1 72 ? 7.171 -26.607 32.710 1.00 74.50 72 ILE A C 1
ATOM 577 O O . ILE A 1 72 ? 6.651 -26.782 33.812 1.00 74.50 72 ILE A O 1
ATOM 581 N N . ILE A 1 73 ? 7.699 -25.441 32.330 1.00 75.31 73 ILE A N 1
ATOM 582 C CA . ILE A 1 73 ? 7.536 -24.182 33.069 1.00 75.31 73 ILE A CA 1
ATOM 583 C C . ILE A 1 73 ? 6.243 -23.494 32.630 1.00 75.31 73 ILE A C 1
ATOM 585 O O . ILE A 1 73 ? 5.508 -23.012 33.485 1.00 75.31 73 ILE A O 1
ATOM 589 N N . PHE A 1 74 ? 5.985 -23.466 31.322 1.00 62.56 74 PHE A N 1
ATOM 590 C CA . PHE A 1 74 ? 4.748 -22.960 30.738 1.00 62.56 74 PHE A CA 1
ATOM 591 C C . PHE A 1 74 ? 4.312 -23.881 29.608 1.00 62.56 74 PHE A C 1
ATOM 593 O O . PHE A 1 74 ? 5.142 -24.255 28.768 1.00 62.56 74 PHE A O 1
ATOM 600 N N . SER A 1 75 ? 3.031 -24.245 29.586 1.00 67.56 75 SER A N 1
ATOM 601 C CA . SER A 1 75 ? 2.470 -24.951 28.437 1.00 67.56 75 SER A CA 1
ATOM 602 C C . SER A 1 75 ? 2.259 -24.007 27.253 1.00 67.56 75 SER A C 1
ATOM 604 O O . SER A 1 75 ? 2.240 -22.784 27.413 1.00 67.56 75 SER A O 1
ATOM 606 N N . THR A 1 76 ? 2.093 -24.554 26.052 1.00 57.44 76 THR A N 1
ATOM 607 C CA . THR A 1 76 ? 1.785 -23.755 24.855 1.00 57.44 76 THR A CA 1
ATOM 608 C C . THR A 1 76 ? 0.500 -22.941 25.033 1.00 57.44 76 THR A C 1
ATOM 610 O O . THR A 1 76 ? 0.427 -21.799 24.582 1.00 57.44 76 THR A O 1
ATOM 613 N N . GLU A 1 77 ? -0.490 -23.473 25.753 1.00 57.91 77 GLU A N 1
ATOM 614 C CA . GLU A 1 77 ? -1.732 -22.770 26.086 1.00 57.91 77 GLU A CA 1
ATOM 615 C C . GLU A 1 77 ? -1.498 -21.603 27.055 1.00 57.91 77 GLU A C 1
ATOM 617 O O . GLU A 1 77 ? -2.053 -20.526 26.858 1.00 57.91 77 GLU A O 1
ATOM 622 N N . GLU A 1 78 ? -0.639 -21.774 28.064 1.00 56.12 78 GLU A N 1
ATOM 623 C CA . GLU A 1 78 ? -0.280 -20.704 29.007 1.00 56.12 78 GLU A CA 1
ATOM 624 C C . GLU A 1 78 ? 0.574 -19.609 28.351 1.00 56.12 78 GLU A C 1
ATOM 626 O O . GLU A 1 78 ? 0.430 -18.436 28.689 1.00 56.12 78 GLU A O 1
ATOM 631 N N . LEU A 1 79 ? 1.435 -19.977 27.395 1.00 53.47 79 LEU A N 1
ATOM 632 C CA . LEU A 1 79 ? 2.261 -19.046 26.613 1.00 53.47 79 LEU A CA 1
ATOM 633 C C . LEU A 1 79 ? 1.435 -18.208 25.632 1.00 53.47 79 LEU A C 1
ATOM 635 O O . LEU A 1 79 ? 1.724 -17.030 25.449 1.00 53.47 79 LEU A O 1
ATOM 639 N N . SER A 1 80 ? 0.412 -18.808 25.019 1.00 49.94 80 SER A N 1
ATOM 640 C CA . SER A 1 80 ? -0.454 -18.157 24.023 1.00 49.94 80 SER A CA 1
ATOM 641 C C . SER A 1 80 ? -1.738 -17.551 24.608 1.00 49.94 80 SER A C 1
ATOM 643 O O . SER A 1 80 ? -2.498 -16.903 23.887 1.00 49.94 80 SER A O 1
ATOM 645 N N . GLY A 1 81 ? -1.994 -17.746 25.907 1.00 49.62 81 GLY A N 1
ATOM 646 C CA . GLY A 1 81 ? -3.193 -17.254 26.593 1.00 49.62 81 GLY A CA 1
ATOM 647 C C . GLY A 1 81 ? -4.479 -18.024 26.263 1.00 49.62 81 GLY A C 1
ATOM 648 O O . GLY A 1 81 ? -5.567 -17.519 26.512 1.00 49.62 81 GLY A O 1
ATOM 649 N N . GLN A 1 82 ? -4.387 -19.237 25.711 1.00 53.34 82 GLN A N 1
ATOM 650 C CA . GLN A 1 82 ? -5.550 -20.016 25.279 1.00 53.34 82 GLN A CA 1
ATOM 651 C C . GLN A 1 82 ? -6.410 -20.510 26.451 1.00 53.34 82 GLN A C 1
ATOM 653 O O . GLN A 1 82 ? -5.924 -21.161 27.377 1.00 53.34 82 GLN A O 1
ATOM 658 N N . GLN A 1 83 ? -7.731 -20.346 26.332 1.00 51.16 83 GLN A N 1
ATOM 659 C CA . GLN A 1 83 ? -8.703 -21.188 27.032 1.00 51.16 83 GLN A CA 1
ATOM 660 C C . GLN A 1 83 ? -9.713 -21.821 26.050 1.00 51.16 83 GLN A C 1
ATOM 662 O O . GLN A 1 83 ? -10.187 -21.190 25.107 1.00 51.16 83 GLN A O 1
ATOM 667 N N . TYR A 1 84 ? -10.062 -23.090 26.305 1.00 53.44 84 TYR A N 1
ATOM 668 C CA . TYR A 1 84 ? -11.172 -23.850 25.695 1.00 53.44 84 TYR A CA 1
ATOM 669 C C . TYR A 1 84 ? -11.159 -24.050 24.162 1.00 53.44 84 TYR A C 1
ATOM 671 O O . TYR A 1 84 ? -12.044 -23.550 23.474 1.00 53.44 84 TYR A O 1
ATOM 679 N N . ASN A 1 85 ? -10.247 -24.880 23.630 1.00 55.75 85 ASN A N 1
ATOM 680 C CA . ASN A 1 85 ? -10.253 -25.376 22.232 1.00 55.75 85 ASN A CA 1
ATOM 681 C C . ASN A 1 85 ? -10.348 -24.291 21.131 1.00 55.75 85 ASN A C 1
ATOM 683 O O . ASN A 1 85 ? -10.720 -24.600 19.998 1.00 55.75 85 ASN A O 1
ATOM 687 N N . SER A 1 86 ? -10.056 -23.030 21.452 1.00 54.41 86 SER A N 1
ATOM 688 C CA . SER A 1 86 ? -10.071 -21.922 20.494 1.00 54.41 86 SER A CA 1
ATOM 689 C C . SER A 1 86 ? -8.920 -22.067 19.492 1.00 54.41 86 SER A C 1
ATOM 691 O O . SER A 1 86 ? -7.872 -22.619 19.829 1.00 54.41 86 SER A O 1
ATOM 693 N N . TYR A 1 87 ? -9.112 -21.602 18.252 1.00 55.16 87 TYR A N 1
ATOM 694 C CA . TYR A 1 87 ? -8.074 -21.671 17.221 1.00 55.16 87 TYR A CA 1
ATOM 695 C C . TYR A 1 87 ? -6.870 -20.812 17.623 1.00 55.16 87 TYR A C 1
ATOM 697 O O . TYR A 1 87 ? -7.019 -19.633 17.941 1.00 55.16 87 TYR A O 1
ATOM 705 N N . ALA A 1 88 ? -5.688 -21.423 17.606 1.00 54.44 88 ALA A N 1
ATOM 706 C CA . ALA A 1 88 ? -4.424 -20.803 17.963 1.00 54.44 88 ALA A CA 1
ATOM 707 C C . ALA A 1 88 ? -3.685 -20.350 16.695 1.00 54.44 88 ALA A C 1
ATOM 709 O O . ALA A 1 88 ? -3.174 -21.205 15.969 1.00 54.44 88 ALA A O 1
ATOM 710 N N . PRO A 1 89 ? -3.607 -19.042 16.408 1.00 49.88 89 PRO A N 1
ATOM 711 C CA . PRO A 1 89 ? -2.885 -18.557 15.235 1.00 49.88 89 PRO A CA 1
ATOM 712 C C . PRO A 1 89 ? -1.360 -18.586 15.383 1.00 49.88 89 PRO A C 1
ATOM 714 O O . PRO A 1 89 ? -0.666 -18.396 14.389 1.00 49.88 89 PRO A O 1
ATOM 717 N N . ALA A 1 90 ? -0.843 -18.783 16.601 1.00 47.94 90 ALA A N 1
ATOM 718 C CA . ALA A 1 90 ? 0.570 -18.624 16.922 1.00 47.94 90 ALA A CA 1
ATOM 719 C C . ALA A 1 90 ? 1.258 -19.964 17.230 1.00 47.94 90 ALA A C 1
ATOM 721 O O . ALA A 1 90 ? 0.801 -20.734 18.077 1.00 47.94 90 ALA A O 1
ATOM 722 N N . ASP A 1 91 ? 2.389 -20.201 16.567 1.00 50.72 91 ASP A N 1
ATOM 723 C CA . ASP A 1 91 ? 3.376 -21.231 16.897 1.00 50.72 91 ASP A CA 1
ATOM 724 C C . ASP A 1 91 ? 4.582 -20.627 17.652 1.00 50.72 91 ASP A C 1
ATOM 726 O O . ASP A 1 91 ? 4.666 -19.415 17.872 1.00 50.72 91 ASP A O 1
ATOM 730 N N . THR A 1 92 ? 5.555 -21.455 18.050 1.00 47.97 92 THR A N 1
ATOM 731 C CA . THR A 1 92 ? 6.769 -20.993 18.757 1.00 47.97 92 THR A CA 1
ATOM 732 C C . THR A 1 92 ? 7.609 -19.992 17.957 1.00 47.97 92 THR A C 1
ATOM 734 O O . THR A 1 92 ? 8.451 -19.317 18.540 1.00 47.97 92 THR A O 1
ATOM 737 N N . ASN A 1 93 ? 7.388 -19.886 16.643 1.00 43.47 93 ASN A N 1
ATOM 738 C CA . ASN A 1 93 ? 8.129 -19.016 15.731 1.00 43.47 93 ASN A CA 1
ATOM 739 C C . ASN A 1 93 ? 7.346 -17.750 15.352 1.00 43.47 93 ASN A C 1
ATOM 741 O O . ASN A 1 93 ? 7.816 -16.981 14.516 1.00 43.47 93 ASN A O 1
ATOM 745 N N . THR A 1 94 ? 6.149 -17.559 15.911 1.00 44.84 94 THR A N 1
ATOM 746 C CA . THR A 1 94 ? 5.304 -16.381 15.675 1.00 44.84 94 THR A CA 1
ATOM 747 C C . THR A 1 94 ? 5.775 -15.193 16.520 1.00 44.84 94 THR A C 1
ATOM 749 O O . THR A 1 94 ? 5.734 -14.052 16.074 1.00 44.84 94 THR A O 1
ATOM 752 N N . TYR A 1 95 ? 6.304 -15.454 17.719 1.00 40.44 95 TYR A N 1
ATOM 753 C CA . TYR A 1 95 ? 6.850 -14.419 18.597 1.00 40.44 95 TYR A CA 1
ATOM 754 C C . TYR A 1 95 ? 8.167 -13.849 18.049 1.00 40.44 95 TYR A C 1
ATOM 756 O O . TYR A 1 95 ? 9.131 -14.589 17.861 1.00 40.44 95 TYR A O 1
ATOM 764 N N . GLY A 1 96 ? 8.210 -12.528 17.839 1.00 38.78 96 GLY A N 1
ATOM 765 C CA . GLY A 1 96 ? 9.371 -11.817 17.283 1.00 38.78 96 GLY A CA 1
ATOM 766 C C . GLY A 1 96 ? 9.432 -11.798 15.751 1.00 38.78 96 GLY A C 1
ATOM 767 O O . GLY A 1 96 ? 10.458 -11.420 15.200 1.00 38.78 96 GLY A O 1
ATOM 768 N N . SER A 1 97 ? 8.358 -12.221 15.071 1.00 40.56 97 SER A N 1
ATOM 769 C CA . SER A 1 97 ? 8.225 -12.170 13.614 1.00 40.56 97 SER A CA 1
ATOM 770 C C . SER A 1 97 ? 6.900 -11.509 13.229 1.00 40.56 97 SER A C 1
ATOM 772 O O . SER A 1 97 ? 5.827 -12.110 13.356 1.00 40.56 97 SER A O 1
ATOM 774 N N . ASP A 1 98 ? 6.977 -10.277 12.729 1.00 41.94 98 ASP A N 1
ATOM 775 C CA . ASP A 1 98 ? 5.803 -9.470 12.368 1.00 41.94 98 ASP A CA 1
ATOM 776 C C . ASP A 1 98 ? 4.992 -10.134 11.250 1.00 41.94 98 ASP A C 1
ATOM 778 O O . ASP A 1 98 ? 3.770 -10.255 11.331 1.00 41.94 98 ASP A O 1
ATOM 782 N N . SER A 1 99 ? 5.677 -10.692 10.249 1.00 40.28 99 SER A N 1
ATOM 783 C CA . SER A 1 99 ? 5.048 -11.394 9.124 1.00 40.28 99 SER A CA 1
ATOM 784 C C . SER A 1 99 ? 4.285 -12.649 9.553 1.00 40.28 99 SER A C 1
ATOM 786 O O . SER A 1 99 ? 3.180 -12.903 9.071 1.00 40.28 99 SER A O 1
ATOM 788 N N . LYS A 1 100 ? 4.829 -13.434 10.491 1.00 43.97 100 LYS A N 1
ATOM 789 C CA . LYS A 1 100 ? 4.142 -14.617 11.031 1.00 43.97 100 LYS A CA 1
ATOM 790 C C . LYS A 1 100 ? 3.004 -14.241 11.967 1.00 43.97 100 LYS A C 1
ATOM 792 O O . LYS A 1 100 ? 1.991 -14.934 11.979 1.00 43.97 100 LYS A O 1
ATOM 797 N N . THR A 1 101 ? 3.134 -13.130 12.686 1.00 46.38 101 THR A N 1
ATOM 798 C CA . THR A 1 101 ? 2.054 -12.580 13.512 1.00 46.38 101 THR A CA 1
ATOM 799 C C . THR A 1 101 ? 0.871 -12.140 12.643 1.00 46.38 101 THR A C 1
ATOM 801 O O . THR A 1 101 ? -0.269 -12.497 12.941 1.00 46.38 101 THR A O 1
ATOM 804 N N . LEU A 1 102 ? 1.133 -11.468 11.517 1.00 46.09 102 LEU A N 1
ATOM 805 C CA . LEU A 1 102 ? 0.112 -11.070 10.540 1.00 46.09 102 LEU A CA 1
ATOM 806 C C . LEU A 1 102 ? -0.534 -12.274 9.846 1.00 46.09 102 LEU A C 1
ATOM 808 O O . LEU A 1 102 ? -1.757 -12.386 9.842 1.00 46.09 102 LEU A O 1
ATOM 812 N N . MET A 1 103 ? 0.259 -13.226 9.338 1.00 46.47 103 MET A N 1
ATOM 813 C CA . MET A 1 103 ? -0.273 -14.458 8.736 1.00 46.47 103 MET A CA 1
ATOM 814 C C . MET A 1 103 ? -1.107 -15.274 9.729 1.00 46.47 103 MET A C 1
ATOM 816 O O . MET A 1 103 ? -2.144 -15.829 9.357 1.00 46.47 103 MET A O 1
ATOM 820 N N . GLY A 1 104 ? -0.683 -15.336 10.994 1.00 51.53 104 GLY A N 1
ATOM 821 C CA . GLY A 1 104 ? -1.459 -15.936 12.073 1.00 51.53 104 GLY A CA 1
ATOM 822 C C . GLY A 1 104 ? -2.796 -15.217 12.263 1.00 51.53 104 GLY A C 1
ATOM 823 O O . GLY A 1 104 ? -3.844 -15.864 12.270 1.00 51.53 104 GLY A O 1
ATOM 824 N N . GLY A 1 105 ? -2.775 -13.883 12.338 1.00 49.22 105 GLY A N 1
ATOM 825 C CA . GLY A 1 105 ? -3.968 -13.039 12.437 1.00 49.22 105 GLY A CA 1
ATOM 826 C C . GLY A 1 105 ? -4.950 -13.236 11.277 1.00 49.22 105 GLY A C 1
ATOM 827 O O . GLY A 1 105 ? -6.121 -13.539 11.508 1.00 49.22 105 GLY A O 1
ATOM 828 N N . GLU A 1 106 ? -4.477 -13.166 10.032 1.00 49.53 106 GLU A N 1
ATOM 829 C CA . GLU A 1 106 ? -5.297 -13.397 8.836 1.00 49.53 106 GLU A CA 1
ATOM 830 C C . GLU A 1 106 ? -5.859 -14.818 8.775 1.00 49.53 106 GLU A C 1
ATOM 832 O O . GLU A 1 106 ? -7.000 -15.032 8.363 1.00 49.53 106 GLU A O 1
ATOM 837 N N . THR A 1 107 ? -5.072 -15.818 9.179 1.00 52.66 107 THR A N 1
ATOM 838 C CA . THR A 1 107 ? -5.524 -17.213 9.185 1.00 52.66 107 THR A CA 1
ATOM 839 C C . THR A 1 107 ? -6.579 -17.438 10.265 1.00 52.66 107 THR A C 1
ATOM 841 O O . THR A 1 107 ? -7.553 -18.154 10.017 1.00 52.66 107 THR A O 1
ATOM 844 N N . ALA A 1 108 ? -6.446 -16.798 11.433 1.00 58.44 108 ALA A N 1
ATOM 845 C CA . ALA A 1 108 ? -7.489 -16.791 12.457 1.00 58.44 108 ALA A CA 1
ATOM 846 C C . ALA A 1 108 ? -8.764 -16.117 11.949 1.00 58.44 108 ALA A C 1
ATOM 848 O O . ALA A 1 108 ? -9.835 -16.712 12.057 1.00 58.44 108 ALA A O 1
ATOM 849 N N . GLN A 1 109 ? -8.651 -14.945 11.321 1.00 58.97 109 GLN A N 1
ATOM 850 C CA . GLN A 1 109 ? -9.783 -14.239 10.723 1.00 58.97 109 GLN A CA 1
ATOM 851 C C . GLN A 1 109 ? -10.494 -15.102 9.670 1.00 58.97 109 GLN A C 1
ATOM 853 O O . GLN A 1 109 ? -11.673 -15.406 9.829 1.00 58.97 109 GLN A O 1
ATOM 858 N N . LYS A 1 110 ? -9.765 -15.616 8.669 1.00 57.34 110 LYS A N 1
ATOM 859 C CA . LYS A 1 110 ? -10.293 -16.530 7.635 1.00 57.34 110 LYS A CA 1
ATOM 860 C C . LYS A 1 110 ? -10.898 -17.807 8.220 1.00 57.34 110 LYS A C 1
ATOM 862 O O . LYS A 1 110 ? -11.731 -18.445 7.581 1.00 57.34 110 LYS A O 1
ATOM 867 N N . THR A 1 111 ? -10.441 -18.246 9.390 1.00 61.31 111 THR A N 1
ATOM 868 C CA . THR A 1 111 ? -10.982 -19.431 10.068 1.00 61.31 111 THR A CA 1
ATOM 869 C C . THR A 1 111 ? -12.291 -19.114 10.780 1.00 61.31 111 THR A C 1
ATOM 871 O O . THR A 1 111 ? -13.230 -19.899 10.660 1.00 61.31 111 THR A O 1
ATOM 874 N N . TYR A 1 112 ? -12.383 -17.968 11.456 1.00 65.25 112 TYR A N 1
ATOM 875 C CA . TYR A 1 112 ? -13.621 -17.516 12.087 1.00 65.25 112 TYR A CA 1
ATOM 876 C C . TYR A 1 112 ? -14.681 -17.100 11.059 1.00 65.25 112 TYR A C 1
ATOM 878 O O . TYR A 1 112 ? -15.838 -17.473 11.209 1.00 65.25 112 TYR A O 1
ATOM 886 N N . ASP A 1 113 ? -14.289 -16.481 9.945 1.00 65.56 113 ASP A N 1
ATOM 887 C CA . ASP A 1 113 ? -15.191 -16.084 8.852 1.00 65.56 113 ASP A CA 1
ATOM 888 C C . ASP A 1 113 ? -15.834 -17.261 8.094 1.00 65.56 113 ASP A C 1
ATOM 890 O O . ASP A 1 113 ? -16.801 -17.074 7.361 1.00 65.56 113 ASP A O 1
ATOM 894 N N . LYS A 1 114 ? -15.349 -18.497 8.279 1.00 68.94 114 LYS A N 1
ATOM 895 C CA . LYS A 1 114 ? -15.998 -19.707 7.731 1.00 68.94 114 LYS A CA 1
ATOM 896 C C . LYS A 1 114 ? -17.265 -20.112 8.486 1.00 68.94 114 LYS A C 1
ATOM 898 O O . LYS A 1 114 ? -17.964 -21.021 8.037 1.00 68.94 114 LYS A O 1
ATOM 903 N N . LYS A 1 115 ? -17.515 -19.519 9.653 1.00 68.31 115 LYS A N 1
ATOM 904 C CA . LYS A 1 115 ? -18.662 -19.795 10.518 1.00 68.31 115 LYS A CA 1
ATOM 905 C C . LYS A 1 115 ? -19.549 -18.546 10.597 1.00 68.31 115 LYS A C 1
ATOM 907 O O . LYS A 1 115 ? -19.108 -17.435 10.336 1.00 68.31 115 LYS A O 1
ATOM 912 N N . THR A 1 116 ? -20.812 -18.733 10.952 1.00 70.88 116 THR A N 1
ATOM 913 C CA . THR A 1 116 ? -21.724 -17.673 11.409 1.00 70.88 116 THR A CA 1
ATOM 914 C C . THR A 1 116 ? -21.880 -17.729 12.928 1.00 70.88 116 THR A C 1
ATOM 916 O O . THR A 1 116 ? -21.528 -18.741 13.546 1.00 70.88 116 THR A O 1
ATOM 919 N N . LEU A 1 117 ? -22.472 -16.687 13.531 1.00 69.75 117 LEU A N 1
ATOM 920 C CA . LEU A 1 117 ? -22.787 -16.660 14.968 1.00 69.75 117 LEU A CA 1
ATOM 921 C C . LEU A 1 117 ? -23.568 -17.912 15.416 1.00 69.75 117 LEU A C 1
ATOM 923 O O . LEU A 1 117 ? -23.283 -18.461 16.480 1.00 69.75 117 LEU A O 1
ATOM 927 N N . ASP A 1 118 ? -24.481 -18.404 14.575 1.00 70.00 118 ASP A N 1
ATOM 928 C CA . ASP A 1 118 ? -25.295 -19.599 14.837 1.00 70.00 118 ASP A CA 1
ATOM 929 C C . ASP A 1 118 ? -24.506 -20.913 14.755 1.00 70.00 118 ASP A C 1
ATOM 931 O O . ASP A 1 118 ? -24.818 -21.881 15.449 1.00 70.00 118 ASP A O 1
ATOM 935 N N . THR A 1 119 ? -23.474 -20.964 13.910 1.00 75.31 119 THR A N 1
ATOM 936 C CA . THR A 1 119 ? -22.616 -22.152 13.740 1.00 75.31 119 THR A CA 1
ATOM 937 C C . THR A 1 119 ? -21.332 -22.101 14.571 1.00 75.31 119 THR A C 1
ATOM 939 O O . THR A 1 119 ? -20.529 -23.032 14.525 1.00 75.31 119 THR A O 1
ATOM 942 N N . ALA A 1 120 ? -21.119 -21.017 15.318 1.00 72.06 120 ALA A N 1
ATOM 943 C CA . ALA A 1 120 ? -19.962 -20.830 16.177 1.00 72.06 120 ALA A CA 1
ATOM 944 C C . ALA A 1 120 ? -20.051 -21.738 17.415 1.00 72.06 120 ALA A C 1
ATOM 946 O O . ALA A 1 120 ? -20.953 -21.645 18.254 1.00 72.06 120 ALA A O 1
ATOM 947 N N . GLU A 1 121 ? -19.072 -22.626 17.549 1.00 69.56 121 GLU A N 1
ATOM 948 C CA . GLU A 1 121 ? -19.037 -23.687 18.552 1.00 69.56 121 GLU A CA 1
ATOM 949 C C . GLU A 1 121 ? -18.316 -23.206 19.817 1.00 69.56 121 GLU A C 1
ATOM 951 O O . GLU A 1 121 ? -18.776 -23.470 20.936 1.00 69.56 121 GLU A O 1
ATOM 956 N N . SER A 1 122 ? -17.236 -22.433 19.658 1.00 64.19 122 SER A N 1
ATOM 957 C CA . SER A 1 122 ? -16.450 -21.896 20.773 1.00 64.19 122 SER A CA 1
ATOM 958 C C . SER A 1 122 ? -16.940 -20.517 21.238 1.00 64.19 122 SER A C 1
ATOM 960 O O . SER A 1 122 ? -17.636 -19.788 20.529 1.00 64.19 122 SER A O 1
ATOM 962 N N . ALA A 1 123 ? -16.593 -20.148 22.475 1.00 58.97 123 ALA A N 1
ATOM 963 C CA . ALA A 1 123 ? -16.905 -18.821 23.006 1.00 58.97 123 ALA A CA 1
ATOM 964 C C . ALA A 1 123 ? -16.119 -17.710 22.287 1.00 58.97 123 ALA A C 1
ATOM 966 O O . ALA A 1 123 ? -16.676 -16.637 22.077 1.00 58.97 123 ALA A O 1
ATOM 967 N N . GLY A 1 124 ? -14.878 -17.985 21.862 1.00 59.75 124 GLY A N 1
ATOM 968 C CA . GLY A 1 124 ? -14.059 -17.059 21.073 1.00 59.75 124 GLY A CA 1
ATOM 969 C C . GLY A 1 124 ? -14.626 -16.812 19.674 1.00 59.75 124 GLY A C 1
ATOM 970 O O . GLY A 1 124 ? -14.697 -15.667 19.246 1.00 59.75 124 GLY A O 1
ATOM 971 N N . GLU A 1 125 ? -15.135 -17.855 19.008 1.00 65.69 125 GLU A N 1
ATOM 972 C CA . GLU A 1 125 ? -15.834 -17.737 17.718 1.00 65.69 125 GLU A CA 1
ATOM 973 C C . GLU A 1 125 ? -17.090 -16.863 17.847 1.00 65.69 125 GLU A C 1
ATOM 975 O O . GLU A 1 125 ? -17.285 -15.917 17.086 1.00 65.69 125 GLU A O 1
ATOM 980 N N . ARG A 1 126 ? -17.928 -17.123 18.859 1.00 64.44 126 ARG A N 1
ATOM 981 C CA . ARG A 1 126 ? -19.129 -16.309 19.105 1.00 64.44 126 ARG A CA 1
ATOM 982 C C . ARG A 1 126 ? -18.782 -14.862 19.447 1.00 64.44 126 ARG A C 1
ATOM 984 O O . ARG A 1 126 ? -19.429 -13.951 18.943 1.00 64.44 126 ARG A O 1
ATOM 991 N N . ALA A 1 127 ? -17.763 -14.643 20.276 1.00 61.94 127 ALA A N 1
ATOM 992 C CA . ALA A 1 127 ? -17.314 -13.304 20.635 1.00 61.94 127 ALA A CA 1
ATOM 993 C C . ALA A 1 127 ? -16.742 -12.549 19.423 1.00 61.94 127 ALA A C 1
ATOM 995 O O . ALA A 1 127 ? -17.066 -11.378 19.255 1.00 61.94 127 ALA A O 1
ATOM 996 N N . TYR A 1 128 ? -15.997 -13.217 18.533 1.00 67.50 128 TYR A N 1
ATOM 997 C CA . TYR A 1 128 ? -15.546 -12.646 17.261 1.00 67.50 128 TYR A CA 1
ATOM 998 C C . TYR A 1 128 ? -16.724 -12.141 16.417 1.00 67.50 128 TYR A C 1
ATOM 1000 O O . TYR A 1 128 ? -16.719 -10.982 16.013 1.00 67.50 128 TYR A O 1
ATOM 1008 N N . HIS A 1 129 ? -17.765 -12.956 16.210 1.00 65.06 129 HIS A N 1
ATOM 1009 C CA . HIS A 1 129 ? -18.932 -12.540 15.422 1.00 65.06 129 HIS A CA 1
ATOM 1010 C C . HIS A 1 129 ? -19.745 -11.425 16.097 1.00 65.06 129 HIS A C 1
ATOM 1012 O O . HIS A 1 129 ? -20.191 -10.508 15.412 1.00 65.06 129 HIS A O 1
ATOM 1018 N N . ILE A 1 130 ? -19.886 -11.443 17.428 1.00 66.44 130 ILE A N 1
ATOM 1019 C CA . ILE A 1 130 ? -20.528 -10.350 18.179 1.00 66.44 130 ILE A CA 1
ATOM 1020 C C . ILE A 1 130 ? -19.732 -9.050 18.006 1.00 66.44 130 ILE A C 1
ATOM 1022 O O . ILE A 1 130 ? -20.303 -8.012 17.679 1.00 66.44 130 ILE A O 1
ATOM 1026 N N . THR A 1 131 ? -18.410 -9.098 18.163 1.00 64.06 131 THR A N 1
ATOM 1027 C CA . THR A 1 131 ? -17.540 -7.931 17.998 1.00 64.06 131 THR A CA 1
ATOM 1028 C C . THR A 1 131 ? -17.535 -7.428 16.553 1.00 64.06 131 THR A C 1
ATOM 1030 O O . THR A 1 131 ? -17.694 -6.229 16.341 1.00 64.06 131 THR A O 1
ATOM 1033 N N . LYS A 1 132 ? -17.449 -8.320 15.558 1.00 66.38 132 LYS A N 1
ATOM 1034 C CA . LYS A 1 132 ? -17.558 -7.984 14.129 1.00 66.38 132 LYS A CA 1
ATOM 1035 C C . LYS A 1 132 ? -18.891 -7.297 13.819 1.00 66.38 132 LYS A C 1
ATOM 1037 O O . LYS A 1 132 ? -18.893 -6.220 13.236 1.00 66.38 132 LYS A O 1
ATOM 1042 N N . SER A 1 133 ? -20.006 -7.840 14.313 1.00 61.31 133 SER A N 1
ATOM 1043 C CA . SER A 1 133 ? -21.332 -7.224 14.150 1.00 61.31 133 SER A CA 1
ATOM 1044 C C . SER A 1 133 ? -21.449 -5.850 14.824 1.00 61.31 133 SER A C 1
ATOM 1046 O O . SER A 1 133 ? -22.189 -4.996 14.352 1.00 61.31 133 SER A O 1
ATOM 1048 N N . SER A 1 134 ? -20.703 -5.610 15.909 1.00 62.66 134 SER A N 1
ATOM 1049 C CA . SER A 1 134 ? -20.645 -4.311 16.590 1.00 62.66 134 SER A CA 1
ATOM 1050 C C . SER A 1 134 ? -19.836 -3.277 15.797 1.00 62.66 134 SER A C 1
ATOM 1052 O O . SER A 1 134 ? -20.201 -2.104 15.763 1.00 62.66 134 SER A O 1
ATOM 1054 N N . PHE A 1 135 ? -18.766 -3.699 15.111 1.00 60.88 135 PHE A N 1
ATOM 1055 C CA . PHE A 1 135 ? -17.998 -2.833 14.208 1.00 60.88 135 PHE A CA 1
ATOM 1056 C C . PHE A 1 135 ? -18.727 -2.530 12.897 1.00 60.88 135 PHE A C 1
ATOM 1058 O O . PHE A 1 135 ? -18.571 -1.430 12.376 1.00 60.88 135 PHE A O 1
ATOM 1065 N N . ASN A 1 136 ? -19.555 -3.456 12.411 1.00 59.09 136 ASN A N 1
ATOM 1066 C CA . ASN A 1 136 ? -20.367 -3.273 11.205 1.00 59.09 136 ASN A CA 1
ATOM 1067 C C . ASN A 1 136 ? -21.630 -2.421 11.452 1.00 59.09 136 ASN A C 1
ATOM 1069 O O . ASN A 1 136 ? -22.454 -2.254 10.552 1.00 59.09 136 ASN A O 1
ATOM 1073 N N . ARG A 1 137 ? -21.801 -1.876 12.666 1.00 67.62 137 ARG A N 1
ATOM 1074 C CA . ARG A 1 137 ? -22.834 -0.883 12.981 1.00 67.62 137 ARG A CA 1
ATOM 1075 C C . ARG A 1 137 ? -22.276 0.527 12.823 1.00 67.62 137 ARG A C 1
ATOM 1077 O O . ARG A 1 137 ? -21.144 0.809 13.216 1.00 67.62 137 ARG A O 1
ATOM 1084 N N . GLN A 1 138 ? -23.082 1.428 12.269 1.00 63.94 138 GLN A N 1
ATOM 1085 C CA . GLN A 1 138 ? -22.703 2.824 12.132 1.00 63.94 138 GLN A CA 1
ATOM 1086 C C . GLN A 1 138 ? -22.748 3.447 13.524 1.00 63.94 138 GLN A C 1
ATOM 1088 O O . GLN A 1 138 ? -23.807 3.558 14.136 1.00 63.94 138 GLN A O 1
ATOM 1093 N N . LYS A 1 139 ? -21.584 3.833 14.048 1.00 72.69 139 LYS A N 1
ATOM 1094 C CA . LYS A 1 139 ? -21.506 4.414 15.390 1.00 72.69 139 LYS A CA 1
ATOM 1095 C C . LYS A 1 139 ? -22.172 5.795 15.411 1.00 72.69 139 LYS A C 1
ATOM 1097 O O . LYS A 1 139 ? -22.004 6.547 14.448 1.00 72.69 139 LYS A O 1
ATOM 1102 N N . PRO A 1 140 ? -22.908 6.138 16.480 1.00 71.50 140 PRO A N 1
ATOM 1103 C CA . PRO A 1 140 ? -23.448 7.478 16.654 1.00 71.50 140 PRO A CA 1
ATOM 1104 C C . PRO A 1 140 ? -22.342 8.517 16.796 1.00 71.50 140 PRO A C 1
ATOM 1106 O O . PRO A 1 140 ? -21.261 8.225 17.316 1.00 71.50 140 PRO A O 1
ATOM 1109 N N . ASP A 1 141 ? -22.630 9.735 16.345 1.00 77.94 141 ASP A N 1
ATOM 1110 C CA . ASP A 1 141 ? -21.812 10.885 16.710 1.00 77.94 141 ASP A CA 1
ATOM 1111 C C . ASP A 1 141 ? -22.052 11.199 18.191 1.00 77.94 141 ASP A C 1
ATOM 1113 O O . ASP A 1 141 ? -23.151 11.576 18.594 1.00 77.94 141 ASP A O 1
ATOM 1117 N N . LEU A 1 142 ? -21.018 10.996 19.007 1.00 80.81 142 LEU A N 1
ATOM 1118 C CA . LEU A 1 142 ? -21.058 11.248 20.446 1.00 80.81 142 LEU A CA 1
ATOM 1119 C C . LEU A 1 142 ? -20.445 12.601 20.817 1.00 80.81 142 LEU A C 1
ATOM 1121 O O . LEU A 1 142 ? -20.276 12.869 21.999 1.00 80.81 142 LEU A O 1
ATOM 1125 N N . SER A 1 143 ? -20.084 13.450 19.852 1.00 79.12 143 SER A N 1
ATOM 1126 C CA . SER A 1 143 ? -19.380 14.713 20.116 1.00 79.12 143 SER A CA 1
ATOM 1127 C C . SER A 1 143 ? -20.135 15.676 21.035 1.00 79.12 143 SER A C 1
ATOM 1129 O O . SER A 1 143 ? -19.496 16.458 21.731 1.00 79.12 143 SER A O 1
ATOM 1131 N N . ASN A 1 144 ? -21.469 15.603 21.072 1.00 79.75 144 ASN A N 1
ATOM 1132 C CA . ASN A 1 144 ? -22.304 16.399 21.977 1.00 79.75 144 ASN A CA 1
ATOM 1133 C C . ASN A 1 144 ? -22.940 15.563 23.098 1.00 79.75 144 ASN A C 1
ATOM 1135 O O . ASN A 1 144 ? -23.794 16.080 23.813 1.00 79.75 144 ASN A O 1
ATOM 1139 N N . ASP A 1 145 ? -22.570 14.287 23.251 1.00 83.62 145 ASP A N 1
ATOM 1140 C CA . ASP A 1 145 ? -23.194 13.420 24.252 1.00 83.62 145 ASP A CA 1
ATOM 1141 C C . ASP A 1 145 ? -22.869 13.924 25.674 1.00 83.62 145 ASP A C 1
ATOM 1143 O O . ASP A 1 145 ? -21.691 14.152 25.988 1.00 83.62 145 ASP A O 1
ATOM 1147 N N . PRO A 1 146 ? -23.872 14.068 26.565 1.00 77.25 146 PRO A N 1
ATOM 1148 C CA . PRO A 1 146 ? -23.666 14.543 27.928 1.00 77.25 146 PRO A CA 1
ATOM 1149 C C . PRO A 1 146 ? -22.644 13.730 28.734 1.00 77.25 146 PRO A C 1
ATOM 1151 O O . PRO A 1 146 ? -22.085 14.265 29.693 1.00 77.25 146 PRO A O 1
ATOM 1154 N N . ILE A 1 147 ? -22.325 12.487 28.353 1.00 74.06 147 ILE A N 1
ATOM 1155 C CA . ILE A 1 147 ? -21.250 11.704 28.981 1.00 74.06 147 ILE A CA 1
ATOM 1156 C C . ILE A 1 147 ? -19.878 12.396 28.897 1.00 74.06 147 ILE A C 1
ATOM 1158 O O . ILE A 1 147 ? -19.038 12.224 29.786 1.00 74.06 147 ILE A O 1
ATOM 1162 N N . TRP A 1 148 ? -19.649 13.211 27.864 1.00 71.69 148 TRP A N 1
ATOM 1163 C CA . TRP A 1 148 ? -18.396 13.941 27.675 1.00 71.69 148 TRP A CA 1
ATOM 1164 C C . TRP A 1 148 ? -18.383 15.293 28.377 1.00 71.69 148 TRP A C 1
ATOM 1166 O O . TRP A 1 148 ? -17.298 15.794 28.651 1.00 71.69 148 TRP A O 1
ATOM 1176 N N . SER A 1 149 ? -19.543 15.825 28.780 1.00 68.56 149 SER A N 1
ATOM 1177 C CA . SER A 1 149 ? -19.661 17.157 29.396 1.00 68.56 149 SER A CA 1
ATOM 1178 C C . SER A 1 149 ? -18.728 17.352 30.596 1.00 68.56 149 SER A C 1
ATOM 1180 O O . SER A 1 149 ? -18.014 18.344 30.674 1.00 68.56 149 SER A O 1
ATOM 1182 N N . VAL A 1 150 ? -18.633 16.356 31.483 1.00 64.12 150 VAL A N 1
ATOM 1183 C CA . VAL A 1 150 ? -17.735 16.388 32.652 1.00 64.12 150 VAL A CA 1
ATOM 1184 C C . VAL A 1 150 ? -16.264 16.363 32.234 1.00 64.12 150 VAL A C 1
ATOM 1186 O O . VAL A 1 150 ? -15.422 17.012 32.851 1.00 64.12 150 VAL A O 1
ATOM 1189 N N . THR A 1 151 ? -15.940 15.602 31.190 1.00 65.31 151 THR A N 1
ATOM 1190 C CA . THR A 1 151 ? -14.571 15.492 30.675 1.00 65.31 151 THR A CA 1
ATOM 1191 C C . THR A 1 151 ? -14.152 16.802 30.010 1.00 65.31 151 THR A C 1
ATOM 1193 O O . THR A 1 151 ? -13.079 17.326 30.314 1.00 65.31 151 THR A O 1
ATOM 1196 N N . ASP A 1 152 ? -15.024 17.375 29.186 1.00 68.25 152 ASP A N 1
ATOM 1197 C CA . ASP A 1 152 ? -14.814 18.656 28.520 1.00 68.25 152 ASP A CA 1
ATOM 1198 C C . ASP A 1 152 ? -14.730 19.806 29.525 1.00 68.25 152 ASP A C 1
ATOM 1200 O O . ASP A 1 152 ? -13.844 20.648 29.410 1.00 68.25 152 ASP A O 1
ATOM 1204 N N . ASP A 1 153 ? -15.568 19.816 30.563 1.00 68.00 153 ASP A N 1
ATOM 1205 C CA . ASP A 1 153 ? -15.501 20.804 31.642 1.00 68.00 153 ASP A CA 1
ATOM 1206 C C . ASP A 1 153 ? -14.174 20.732 32.404 1.00 68.00 153 ASP A C 1
ATOM 1208 O O . ASP A 1 153 ? -13.587 21.767 32.730 1.00 68.00 153 ASP A O 1
ATOM 1212 N N . VAL A 1 154 ? -13.658 19.528 32.663 1.00 63.34 154 VAL A N 1
ATOM 1213 C CA . VAL A 1 154 ? -12.340 19.351 33.286 1.00 63.34 154 VAL A CA 1
ATOM 1214 C C . VAL A 1 154 ? -11.236 19.876 32.368 1.00 63.34 154 VAL A C 1
ATOM 1216 O O . VAL A 1 154 ? -10.383 20.635 32.829 1.00 63.34 154 VAL A O 1
ATOM 1219 N N . PHE A 1 155 ? -11.250 19.520 31.080 1.00 66.69 155 PHE A N 1
ATOM 1220 C CA . PHE A 1 155 ? -10.232 19.962 30.120 1.00 66.69 155 PHE A CA 1
ATOM 1221 C C . PHE A 1 155 ? -10.272 21.468 29.844 1.00 66.69 155 PHE A C 1
ATOM 1223 O O . PHE A 1 155 ? -9.220 22.102 29.761 1.00 66.69 155 PHE A O 1
ATOM 1230 N N . ASN A 1 156 ? -11.461 22.057 29.747 1.00 69.19 156 ASN A N 1
ATOM 1231 C CA . ASN A 1 156 ? -11.635 23.480 29.466 1.00 69.19 156 ASN A CA 1
ATOM 1232 C C . ASN A 1 156 ? -11.292 24.361 30.674 1.00 69.19 156 ASN A C 1
ATOM 1234 O O . ASN A 1 156 ? -10.838 25.490 30.495 1.00 69.19 156 ASN A O 1
ATOM 1238 N N . ASN A 1 157 ? -11.440 23.839 31.895 1.00 60.72 157 ASN A N 1
ATOM 1239 C CA . ASN A 1 157 ? -11.134 24.559 33.133 1.00 60.72 157 ASN A CA 1
ATOM 1240 C C . ASN A 1 157 ? -9.836 24.073 33.796 1.00 60.72 157 ASN A C 1
ATOM 1242 O O . ASN A 1 157 ? -9.604 24.327 34.979 1.00 60.72 157 ASN A O 1
ATOM 1246 N N . LEU A 1 158 ? -8.962 23.392 33.047 1.00 62.78 158 LEU A N 1
ATOM 1247 C CA . LEU A 1 158 ? -7.768 22.744 33.591 1.00 62.78 158 LEU A CA 1
ATOM 1248 C C . LEU A 1 158 ? -6.806 23.741 34.260 1.00 62.78 158 LEU A C 1
ATOM 1250 O O . LEU A 1 158 ? -6.169 23.374 35.238 1.00 62.78 158 LEU A O 1
ATOM 1254 N N . GLU A 1 159 ? -6.720 24.995 33.791 1.00 60.31 159 GLU A N 1
ATOM 1255 C CA . GLU A 1 159 ? -5.922 26.063 34.428 1.00 60.31 159 GLU A CA 1
ATOM 1256 C C . GLU A 1 159 ? -6.532 26.571 35.746 1.00 60.31 159 GLU A C 1
ATOM 1258 O O . GLU A 1 159 ? -5.797 26.856 36.692 1.00 60.31 159 GLU A O 1
ATOM 1263 N N . GLU A 1 160 ? -7.860 26.655 35.839 1.00 60.28 160 GLU A N 1
ATOM 1264 C CA . GLU A 1 160 ? -8.571 27.104 37.043 1.00 60.28 160 GLU A CA 1
ATOM 1265 C C . GLU A 1 160 ? -8.559 26.003 38.113 1.00 60.28 160 GLU A C 1
ATOM 1267 O O . GLU A 1 160 ? -8.185 26.254 39.261 1.00 60.28 160 GLU A O 1
ATOM 1272 N N . ILE A 1 161 ? -8.798 24.754 37.698 1.00 55.94 161 ILE A N 1
ATOM 1273 C CA . ILE A 1 161 ? -8.588 23.542 38.500 1.00 55.94 161 ILE A CA 1
ATOM 1274 C C . ILE A 1 161 ? -7.109 23.435 38.913 1.00 55.94 161 ILE A C 1
ATOM 1276 O O . ILE A 1 161 ? -6.810 23.138 40.069 1.00 55.94 161 ILE A O 1
ATOM 1280 N N . ALA A 1 162 ? -6.169 23.754 38.010 1.00 56.50 162 ALA A N 1
ATOM 1281 C CA . ALA A 1 162 ? -4.739 23.770 38.314 1.00 56.50 162 ALA A CA 1
ATOM 1282 C C . ALA A 1 162 ? -4.339 24.838 39.338 1.00 56.50 162 ALA A C 1
ATOM 1284 O O . ALA A 1 162 ? -3.427 24.620 40.141 1.00 56.50 162 ALA A O 1
ATOM 1285 N N . SER A 1 163 ? -5.021 25.984 39.325 1.00 54.03 163 SER A N 1
ATOM 1286 C CA . SER A 1 163 ? -4.766 27.096 40.240 1.00 54.03 163 SER A CA 1
ATOM 1287 C C . SER A 1 163 ? -5.212 26.818 41.684 1.00 54.03 163 SER A C 1
ATOM 1289 O O . SER A 1 163 ? -4.673 27.432 42.608 1.00 54.03 163 SER A O 1
ATOM 1291 N N . GLY A 1 164 ? -6.129 25.862 41.889 1.00 52.50 164 GLY A N 1
ATOM 1292 C CA . GLY A 1 164 ? -6.619 25.438 43.205 1.00 52.50 164 GLY A CA 1
ATOM 1293 C C . GLY A 1 164 ? -5.637 24.576 44.008 1.00 52.50 164 GLY A C 1
ATOM 1294 O O . GLY A 1 164 ? -5.594 24.679 45.233 1.00 52.50 164 GLY A O 1
ATOM 1295 N N . PHE A 1 165 ? -4.742 23.819 43.349 1.00 53.91 165 PHE A N 1
ATOM 1296 C CA . PHE A 1 165 ? -3.883 22.771 43.947 1.00 53.91 165 PHE A CA 1
ATOM 1297 C C . PHE A 1 165 ? -2.891 23.193 45.063 1.00 53.91 165 PHE A C 1
ATOM 1299 O O . PHE A 1 165 ? -2.016 22.411 45.441 1.00 53.91 165 PHE A O 1
ATOM 1306 N N . ALA A 1 166 ? -2.994 24.397 45.626 1.00 51.06 166 ALA A N 1
ATOM 1307 C CA . ALA A 1 166 ? -2.144 24.881 46.707 1.00 51.06 166 ALA A CA 1
ATOM 1308 C C . ALA A 1 166 ? -2.857 25.178 48.042 1.00 51.06 166 ALA A C 1
ATOM 1310 O O . ALA A 1 166 ? -2.152 25.230 49.050 1.00 51.06 166 ALA A O 1
ATOM 1311 N N . ASN A 1 167 ? -4.185 25.359 48.113 1.00 53.81 167 ASN A N 1
ATOM 1312 C CA . ASN A 1 167 ? -4.840 25.808 49.355 1.00 53.81 167 ASN A CA 1
ATOM 1313 C C . ASN A 1 167 ? -6.211 25.159 49.590 1.00 53.81 167 ASN A C 1
ATOM 1315 O O . ASN A 1 167 ? -7.112 25.297 48.776 1.00 53.81 167 ASN A O 1
ATOM 1319 N N . CYS A 1 168 ? -6.400 24.524 50.752 1.00 56.75 168 CYS A N 1
ATOM 1320 C CA . CYS A 1 168 ? -7.733 24.122 51.205 1.00 56.75 168 CYS A CA 1
ATOM 1321 C C . CYS A 1 168 ? -8.433 25.318 51.862 1.00 56.75 168 CYS A C 1
ATOM 1323 O O . CYS A 1 168 ? -7.902 25.876 52.827 1.00 56.75 168 CYS A O 1
ATOM 1325 N N . GLU A 1 169 ? -9.620 25.684 51.384 1.00 56.78 169 GLU A N 1
ATOM 1326 C CA . GLU A 1 169 ? -10.436 26.754 51.964 1.00 56.78 169 GLU A CA 1
ATOM 1327 C C . GLU A 1 169 ? -11.827 26.220 52.335 1.00 56.78 169 GLU A C 1
ATOM 1329 O O . GLU A 1 169 ? -12.375 25.333 51.678 1.00 56.78 169 GLU A O 1
ATOM 1334 N N . ILE A 1 170 ? -12.369 26.719 53.448 1.00 49.34 170 ILE A N 1
ATOM 1335 C CA . ILE A 1 170 ? -13.738 26.423 53.875 1.00 49.34 170 ILE A CA 1
ATOM 1336 C C . ILE A 1 170 ? -14.623 27.505 53.269 1.00 49.34 170 ILE A C 1
ATOM 1338 O O . ILE A 1 170 ? -14.506 28.672 53.643 1.00 49.34 170 ILE A O 1
ATOM 1342 N N . SER A 1 171 ? -15.481 27.102 52.338 1.00 52.41 171 SER A N 1
ATOM 1343 C CA . SER A 1 171 ? -16.466 27.965 51.694 1.00 52.41 171 SER A CA 1
ATOM 1344 C C . SER A 1 171 ? -17.854 27.596 52.207 1.00 52.41 171 SER A C 1
ATOM 1346 O O . SER A 1 171 ? -18.188 26.413 52.300 1.00 52.41 171 SER A O 1
ATOM 1348 N N . THR A 1 172 ? -18.656 28.596 52.568 1.00 50.12 172 THR A N 1
ATOM 1349 C CA . THR A 1 172 ? -20.062 28.386 52.923 1.00 50.12 172 THR A CA 1
ATOM 1350 C C . THR A 1 172 ? -20.857 28.326 51.622 1.00 50.12 172 THR A C 1
ATOM 1352 O O . THR A 1 172 ? -21.066 29.347 50.965 1.00 50.12 172 THR A O 1
ATOM 1355 N N . GLU A 1 173 ? -21.243 27.118 51.221 1.00 63.31 173 GLU A N 1
ATOM 1356 C CA . GLU A 1 173 ? -21.952 26.852 49.969 1.00 63.31 173 GLU A CA 1
ATOM 1357 C C . GLU A 1 173 ? -23.390 26.413 50.265 1.00 63.31 173 GLU A C 1
ATOM 1359 O O . GLU A 1 173 ? -23.687 25.813 51.300 1.00 63.31 173 GLU A O 1
ATOM 1364 N N . LEU A 1 174 ? -24.303 26.722 49.343 1.00 50.41 174 LEU A N 1
ATOM 1365 C CA . LEU A 1 174 ? -25.646 26.152 49.352 1.00 50.41 174 LEU A CA 1
ATOM 1366 C C . LEU A 1 174 ? -25.540 24.716 48.838 1.00 50.41 174 LEU A C 1
ATOM 1368 O O . LEU A 1 174 ? -25.467 24.482 47.635 1.00 50.41 174 LEU A O 1
ATOM 1372 N N . VAL A 1 175 ? -25.500 23.755 49.757 1.00 55.00 175 VAL A N 1
ATOM 1373 C CA . VAL A 1 175 ? -25.451 22.331 49.426 1.00 55.00 175 VAL A CA 1
ATOM 1374 C C . VAL A 1 175 ? -26.881 21.804 49.394 1.00 55.00 175 VAL A C 1
ATOM 1376 O O . VAL A 1 175 ? -27.627 21.901 50.374 1.00 55.00 175 VAL A O 1
ATOM 1379 N N . SER A 1 176 ? -27.286 21.262 48.245 1.00 56.25 176 SER A N 1
ATOM 1380 C CA . SER A 1 176 ? -28.561 20.561 48.126 1.00 56.25 176 SER A CA 1
ATOM 1381 C C . SER A 1 176 ? -28.403 19.135 48.647 1.00 56.25 176 SER A C 1
ATOM 1383 O O . SER A 1 176 ? -27.761 18.300 48.017 1.00 56.25 176 SER A O 1
ATOM 1385 N N . ASN A 1 177 ? -29.019 18.837 49.792 1.00 59.31 177 ASN A N 1
ATOM 1386 C CA . ASN A 1 177 ? -28.993 17.511 50.426 1.00 59.31 177 ASN A CA 1
ATOM 1387 C C . ASN A 1 177 ? -29.946 16.485 49.759 1.00 59.31 177 ASN A C 1
ATOM 1389 O O . ASN A 1 177 ? -30.307 15.470 50.361 1.00 59.31 177 ASN A O 1
ATOM 1393 N N . GLY A 1 178 ? -30.409 16.763 48.538 1.00 60.16 178 GLY A N 1
ATOM 1394 C CA . GLY A 1 178 ? -31.313 15.901 47.784 1.00 60.16 178 GLY A CA 1
ATOM 1395 C C . GLY A 1 178 ? -30.588 14.829 46.988 1.00 60.16 178 GLY A C 1
ATOM 1396 O O . GLY A 1 178 ? -29.459 15.012 46.545 1.00 60.16 178 GLY A O 1
ATOM 1397 N N . ARG A 1 179 ? -31.265 13.701 46.768 1.00 57.09 179 ARG A N 1
ATOM 1398 C CA . ARG A 1 179 ? -30.827 12.726 45.769 1.00 57.09 179 ARG A CA 1
ATOM 1399 C C . ARG A 1 179 ? -31.139 13.295 44.386 1.00 57.09 179 ARG A C 1
ATOM 1401 O O . ARG A 1 179 ? -32.267 13.727 44.153 1.00 57.09 179 ARG A O 1
ATOM 1408 N N . GLU A 1 180 ? -30.163 13.265 43.489 1.00 64.62 180 GLU A N 1
ATOM 1409 C CA . GLU A 1 180 ? -30.412 13.467 42.064 1.00 64.62 180 GLU A CA 1
ATOM 1410 C C . GLU A 1 180 ? -31.185 12.262 41.529 1.00 64.62 180 GLU A C 1
ATOM 1412 O O . GLU A 1 180 ? -30.761 11.108 41.658 1.00 64.62 180 GLU A O 1
ATOM 1417 N N . ILE A 1 181 ? -32.377 12.527 41.010 1.00 71.25 181 ILE A N 1
ATOM 1418 C CA . ILE A 1 181 ? -33.253 11.527 40.419 1.00 71.25 181 ILE A CA 1
ATOM 1419 C C . ILE A 1 181 ? -33.299 11.828 38.928 1.00 71.25 181 ILE A C 1
ATOM 1421 O O . ILE A 1 181 ? -33.878 12.829 38.512 1.00 71.25 181 ILE A O 1
ATOM 1425 N N . HIS A 1 182 ? -32.685 10.959 38.130 1.00 79.62 182 HIS A N 1
ATOM 1426 C CA . HIS A 1 182 ? -32.830 11.007 36.681 1.00 79.62 182 HIS A CA 1
ATOM 1427 C C . HIS A 1 182 ? -34.218 10.500 36.290 1.00 79.62 182 HIS A C 1
ATOM 1429 O O . HIS A 1 182 ? -34.618 9.401 36.687 1.00 79.62 182 HIS A O 1
ATOM 1435 N N . VAL A 1 183 ? -34.968 11.312 35.550 1.00 81.31 183 VAL A N 1
ATOM 1436 C CA . VAL A 1 183 ? -36.252 10.930 34.962 1.00 81.31 183 VAL A CA 1
ATOM 1437 C C . VAL A 1 183 ? -35.992 10.619 33.490 1.00 81.31 183 VAL A C 1
ATOM 1439 O O . VAL A 1 183 ? -35.862 11.563 32.708 1.00 81.31 183 VAL A O 1
ATOM 1442 N N . PRO A 1 184 ? -35.901 9.331 33.101 1.00 81.25 184 PRO A N 1
ATOM 1443 C CA . PRO A 1 184 ? -35.523 8.965 31.745 1.00 81.25 184 PRO A CA 1
ATOM 1444 C C . PRO A 1 184 ? -36.617 9.338 30.745 1.00 81.25 184 PRO A C 1
ATOM 1446 O O . PRO A 1 184 ? -37.815 9.193 31.024 1.00 81.25 184 PRO A O 1
ATOM 1449 N N . LYS A 1 185 ? -36.200 9.771 29.557 1.00 85.94 185 LYS A N 1
ATOM 1450 C CA . LYS A 1 185 ? -37.083 10.001 28.409 1.00 85.94 185 LYS A CA 1
ATOM 1451 C C . LYS A 1 185 ? -36.442 9.364 27.185 1.00 85.94 185 LYS A C 1
ATOM 1453 O O . LYS A 1 185 ? -35.584 9.965 26.549 1.00 85.94 185 LYS A O 1
ATOM 1458 N N . TYR A 1 186 ? -36.867 8.142 26.882 1.00 84.69 186 TYR A N 1
ATOM 1459 C CA . TYR A 1 186 ? -36.315 7.393 25.764 1.00 84.69 186 TYR A CA 1
ATOM 1460 C C . TYR A 1 186 ? -36.875 7.879 24.438 1.00 84.69 186 TYR A C 1
ATOM 1462 O O . TYR A 1 186 ? -38.090 7.934 24.251 1.00 84.69 186 TYR A O 1
ATOM 1470 N N . GLU A 1 187 ? -35.963 8.203 23.538 1.00 86.25 187 GLU A N 1
ATOM 1471 C CA . GLU A 1 187 ? -36.230 8.580 22.164 1.00 86.25 187 GLU A CA 1
ATOM 1472 C C . GLU A 1 187 ? -35.554 7.562 21.245 1.00 86.25 187 GLU A C 1
ATOM 1474 O O . GLU A 1 187 ? -34.470 7.058 21.551 1.00 86.25 187 GLU A O 1
ATOM 1479 N N . ILE A 1 188 ? -36.219 7.227 20.144 1.00 83.19 188 ILE A N 1
ATOM 1480 C CA . ILE A 1 188 ? -35.781 6.186 19.216 1.00 83.19 188 ILE A CA 1
ATOM 1481 C C . ILE A 1 188 ? -35.683 6.791 17.821 1.00 83.19 188 ILE A C 1
ATOM 1483 O O . ILE A 1 188 ? -36.578 7.516 17.385 1.00 83.19 188 ILE A O 1
ATOM 1487 N N . CYS A 1 189 ? -34.603 6.477 17.116 1.00 82.50 189 CYS A N 1
ATOM 1488 C CA . CYS A 1 189 ? -34.363 6.930 15.754 1.00 82.50 189 CYS A CA 1
ATOM 1489 C C . CYS A 1 189 ? -33.729 5.828 14.907 1.00 82.50 189 CYS A C 1
ATOM 1491 O O . CYS A 1 189 ? -33.173 4.859 15.412 1.00 82.50 189 CYS A O 1
ATOM 1493 N N . THR A 1 190 ? -33.803 5.995 13.592 1.00 78.06 190 THR A N 1
ATOM 1494 C CA . THR A 1 190 ? -33.331 5.031 12.598 1.00 78.06 190 THR A CA 1
ATOM 1495 C C . THR A 1 190 ? -32.167 5.576 11.769 1.00 78.06 190 THR A C 1
ATOM 1497 O O . THR A 1 190 ? -32.187 6.736 11.329 1.00 78.06 190 THR A O 1
ATOM 1500 N N . LYS A 1 191 ? -31.198 4.701 11.484 1.00 80.94 191 LYS A N 1
ATOM 1501 C CA . LYS A 1 191 ? -30.073 4.905 10.563 1.00 80.94 191 LYS A CA 1
ATOM 1502 C C . LYS A 1 191 ? -30.069 3.871 9.444 1.00 80.94 191 LYS A C 1
ATOM 1504 O O . LYS A 1 191 ? -30.372 2.697 9.646 1.00 80.94 191 LYS A O 1
ATOM 1509 N N . LEU A 1 192 ? -29.691 4.328 8.255 1.00 78.81 192 LEU A N 1
ATOM 1510 C CA . LEU A 1 192 ? -29.633 3.545 7.025 1.00 78.81 192 LEU A CA 1
ATOM 1511 C C . LEU A 1 192 ? -28.198 3.571 6.478 1.00 78.81 192 LEU A C 1
ATOM 1513 O O . LEU A 1 192 ? -27.896 4.395 5.611 1.00 78.81 192 LEU A O 1
ATOM 1517 N N . PRO A 1 193 ? -27.313 2.685 6.972 1.00 72.62 193 PRO A N 1
ATOM 1518 C CA . PRO A 1 193 ? -25.898 2.636 6.587 1.00 72.62 193 PRO A CA 1
ATOM 1519 C C . PRO A 1 193 ? -25.657 2.131 5.156 1.00 72.62 193 PRO A C 1
ATOM 1521 O O . PRO A 1 193 ? -24.529 2.170 4.675 1.00 72.62 193 PRO A O 1
ATOM 1524 N N . ALA A 1 194 ? -26.694 1.652 4.459 1.00 75.44 194 ALA A N 1
ATOM 1525 C CA . ALA A 1 194 ? -26.582 1.176 3.085 1.00 75.44 194 ALA A CA 1
ATOM 1526 C C . ALA A 1 194 ? -25.982 2.248 2.156 1.00 75.44 194 ALA A C 1
ATOM 1528 O O . ALA A 1 194 ? -26.405 3.413 2.169 1.00 75.44 194 ALA A O 1
ATOM 1529 N N . ILE A 1 195 ? -25.031 1.845 1.310 1.00 75.56 195 ILE A N 1
ATOM 1530 C CA . ILE A 1 195 ? -24.289 2.760 0.445 1.00 75.56 195 ILE A CA 1
ATOM 1531 C C . ILE A 1 195 ? -24.961 2.800 -0.921 1.00 75.56 195 ILE A C 1
ATOM 1533 O O . ILE A 1 195 ? -24.882 1.872 -1.725 1.00 75.56 195 ILE A O 1
ATOM 1537 N N . GLU A 1 196 ? -25.585 3.937 -1.210 1.00 82.25 196 GLU A N 1
ATOM 1538 C CA . GLU A 1 196 ? -25.977 4.285 -2.569 1.00 82.25 196 GLU A CA 1
ATOM 1539 C C . GLU A 1 196 ? -24.961 5.241 -3.150 1.00 82.25 196 GLU A C 1
ATOM 1541 O O . GLU A 1 196 ? -24.834 6.390 -2.723 1.00 82.25 196 GLU A O 1
ATOM 1546 N N . ALA A 1 197 ? -24.231 4.753 -4.139 1.00 85.06 197 ALA A N 1
ATOM 1547 C CA . ALA A 1 197 ? -23.183 5.519 -4.766 1.00 85.06 197 ALA A CA 1
ATOM 1548 C C . ALA A 1 197 ? -23.126 5.221 -6.259 1.00 85.06 197 ALA A C 1
ATOM 1550 O O . ALA A 1 197 ? -23.485 4.141 -6.729 1.00 85.06 197 ALA A O 1
ATOM 1551 N N . SER A 1 198 ? -22.658 6.217 -7.002 1.00 92.62 198 SER A N 1
ATOM 1552 C CA . SER A 1 198 ? -22.324 6.102 -8.413 1.00 92.62 198 SER A CA 1
ATOM 1553 C C . SER A 1 198 ? -21.002 6.817 -8.626 1.00 92.62 198 SER A C 1
ATOM 1555 O O . SER A 1 198 ? -20.945 8.046 -8.561 1.00 92.62 198 SER A O 1
ATOM 1557 N N . PHE A 1 199 ? -19.940 6.061 -8.882 1.00 93.56 199 PHE A N 1
ATOM 1558 C CA . PHE A 1 199 ? -18.602 6.610 -9.076 1.00 93.56 199 PHE A CA 1
ATOM 1559 C C . PHE A 1 199 ? -17.782 5.783 -10.066 1.00 93.56 199 PHE A C 1
ATOM 1561 O O . PHE A 1 199 ? -18.203 4.737 -10.565 1.00 93.56 199 PHE A O 1
ATOM 1568 N N . THR A 1 200 ? -16.599 6.300 -10.382 1.00 91.88 200 THR A N 1
ATOM 1569 C CA . THR A 1 200 ? -15.643 5.666 -11.284 1.00 91.88 200 THR A CA 1
ATOM 1570 C C . THR A 1 200 ? -14.307 5.505 -10.576 1.00 91.88 200 THR A C 1
ATOM 1572 O O . THR A 1 200 ? -13.828 6.453 -9.950 1.00 91.88 200 THR A O 1
ATOM 1575 N N . ILE A 1 201 ? -13.720 4.317 -10.699 1.00 90.38 201 ILE A N 1
ATOM 1576 C CA . ILE A 1 201 ? -12.328 4.041 -10.338 1.00 90.38 201 ILE A CA 1
ATOM 1577 C C . ILE A 1 201 ? -11.536 4.006 -11.644 1.00 90.38 201 ILE A C 1
ATOM 1579 O O . ILE A 1 201 ? -11.954 3.343 -12.596 1.00 90.38 201 ILE A O 1
ATOM 1583 N N . ASN A 1 202 ? -10.423 4.733 -11.710 1.00 88.88 202 ASN A N 1
ATOM 1584 C CA . ASN A 1 202 ? -9.545 4.710 -12.873 1.00 88.88 202 ASN A CA 1
ATOM 1585 C C . ASN A 1 202 ? -8.296 3.889 -12.575 1.00 88.88 202 ASN A C 1
ATOM 1587 O O . ASN A 1 202 ? -7.787 3.883 -11.451 1.00 88.88 202 ASN A O 1
ATOM 1591 N N . HIS A 1 203 ? -7.814 3.231 -13.620 1.00 89.12 203 HIS A N 1
ATOM 1592 C CA . HIS A 1 203 ? -6.544 2.532 -13.626 1.00 89.12 203 HIS A CA 1
ATOM 1593 C C . HIS A 1 203 ? -5.654 3.191 -14.664 1.00 89.12 203 HIS A C 1
ATOM 1595 O O . HIS A 1 203 ? -5.906 3.129 -15.874 1.00 89.12 203 HIS A O 1
ATOM 1601 N N . GLU A 1 204 ? -4.654 3.899 -14.172 1.00 83.88 204 GLU A N 1
ATOM 1602 C CA . GLU A 1 204 ? -3.644 4.519 -15.002 1.00 83.88 204 GLU A CA 1
ATOM 1603 C C . GLU A 1 204 ? -2.514 3.508 -15.153 1.00 83.88 204 GLU A C 1
ATOM 1605 O O . GLU A 1 204 ? -2.060 2.932 -14.176 1.00 83.88 204 GLU A O 1
ATOM 1610 N N . TYR A 1 205 ? -2.149 3.216 -16.398 1.00 84.38 205 TYR A N 1
ATOM 1611 C CA . TYR A 1 205 ? -0.995 2.395 -16.732 1.00 84.38 205 TYR A CA 1
ATOM 1612 C C . TYR A 1 205 ? -0.594 2.661 -18.179 1.00 84.38 205 TYR A C 1
ATOM 1614 O O . TYR A 1 205 ? -1.438 2.889 -19.072 1.00 84.38 205 TYR A O 1
ATOM 1622 N N . ASP A 1 206 ? 0.706 2.567 -18.413 1.00 82.38 206 ASP A N 1
ATOM 1623 C CA . ASP A 1 206 ? 1.326 2.671 -19.718 1.00 82.38 206 ASP A CA 1
ATOM 1624 C C . ASP A 1 206 ? 2.115 1.398 -20.040 1.00 82.38 206 ASP A C 1
ATOM 1626 O O . ASP A 1 206 ? 2.582 0.678 -19.162 1.00 82.38 206 ASP A O 1
ATOM 1630 N N . VAL A 1 207 ? 2.259 1.113 -21.336 1.00 84.19 207 VAL A N 1
ATOM 1631 C CA . VAL A 1 207 ? 2.994 -0.055 -21.833 1.00 84.19 207 VAL A CA 1
ATOM 1632 C C . VAL A 1 207 ? 4.056 0.407 -22.811 1.00 84.19 207 VAL A C 1
ATOM 1634 O O . VAL A 1 207 ? 3.744 0.994 -23.858 1.00 84.19 207 VAL A O 1
ATOM 1637 N N . GLY A 1 208 ? 5.307 0.061 -22.524 1.00 81.75 208 GLY A N 1
ATOM 1638 C CA . GLY A 1 208 ? 6.381 0.266 -23.480 1.00 81.75 208 GLY A CA 1
ATOM 1639 C C . GLY A 1 208 ? 7.775 0.223 -22.883 1.00 81.75 208 GLY A C 1
ATOM 1640 O O . GLY A 1 208 ? 8.017 0.700 -21.782 1.00 81.75 208 GLY A O 1
ATOM 1641 N N . VAL A 1 209 ? 8.708 -0.291 -23.681 1.00 85.19 209 VAL A N 1
ATOM 1642 C CA . VAL A 1 209 ? 10.154 -0.186 -23.430 1.00 85.19 209 VAL A CA 1
ATOM 1643 C C . VAL A 1 209 ? 10.778 0.818 -24.399 1.00 85.19 209 VAL A C 1
ATOM 1645 O O . VAL A 1 209 ? 11.627 1.622 -24.022 1.00 85.19 209 VAL A O 1
ATOM 1648 N N . ILE A 1 210 ? 10.307 0.815 -25.650 1.00 85.50 210 ILE A N 1
ATOM 1649 C CA . ILE A 1 210 ? 10.742 1.696 -26.735 1.00 85.50 210 ILE A CA 1
ATOM 1650 C C . ILE A 1 210 ? 9.512 2.128 -27.536 1.00 85.50 210 ILE A C 1
ATOM 1652 O O . ILE A 1 210 ? 8.585 1.340 -27.736 1.00 85.50 210 ILE A O 1
ATOM 1656 N N . LYS A 1 211 ? 9.522 3.358 -28.052 1.00 83.94 211 LYS A N 1
ATOM 1657 C CA . LYS A 1 211 ? 8.486 3.891 -28.940 1.00 83.94 211 LYS A CA 1
ATOM 1658 C C . LYS A 1 211 ? 9.097 4.597 -30.145 1.00 83.94 211 LYS A C 1
ATOM 1660 O O . LYS A 1 211 ? 10.079 5.318 -30.029 1.00 83.94 211 LYS A O 1
ATOM 1665 N N . HIS A 1 212 ? 8.517 4.416 -31.330 1.00 85.56 212 HIS A N 1
ATOM 1666 C CA . HIS A 1 212 ? 8.957 5.151 -32.522 1.00 85.56 212 HIS A CA 1
ATOM 1667 C C . HIS A 1 212 ? 8.646 6.649 -32.402 1.00 85.56 212 HIS A C 1
ATOM 1669 O O . HIS A 1 212 ? 7.537 7.020 -32.011 1.00 85.56 212 HIS A O 1
ATOM 1675 N N . ARG A 1 213 ? 9.610 7.504 -32.772 1.00 86.62 213 ARG A N 1
ATOM 1676 C CA . ARG A 1 213 ? 9.440 8.965 -32.821 1.00 86.62 213 ARG A CA 1
ATOM 1677 C C . ARG A 1 213 ? 9.389 9.492 -34.248 1.00 86.62 213 ARG A C 1
ATOM 1679 O O . ARG A 1 213 ? 8.463 10.219 -34.601 1.00 86.62 213 ARG A O 1
ATOM 1686 N N . SER A 1 214 ? 10.399 9.182 -35.062 1.00 86.06 214 SER A N 1
ATOM 1687 C CA . SER A 1 214 ? 10.512 9.712 -36.426 1.00 86.06 214 SER A CA 1
ATOM 1688 C C . SER A 1 214 ? 11.420 8.866 -37.322 1.00 86.06 214 SER A C 1
ATOM 1690 O O . SER A 1 214 ? 12.178 8.023 -36.846 1.00 86.06 214 SER A O 1
ATOM 1692 N N . GLY A 1 215 ? 11.333 9.084 -38.637 1.00 80.44 215 GLY A N 1
ATOM 1693 C CA . GLY A 1 215 ? 12.120 8.364 -39.645 1.00 80.44 215 GLY A CA 1
ATOM 1694 C C . GLY A 1 215 ? 11.540 6.997 -40.042 1.00 80.44 215 GLY A C 1
ATOM 1695 O O . GLY A 1 215 ? 10.540 6.557 -39.466 1.00 80.44 215 GLY A O 1
ATOM 1696 N N . PRO A 1 216 ? 12.133 6.338 -41.051 1.00 71.25 216 PRO A N 1
ATOM 1697 C CA . PRO A 1 216 ? 11.663 5.061 -41.582 1.00 71.25 216 PRO A CA 1
ATOM 1698 C C . PRO A 1 216 ? 12.083 3.904 -40.664 1.00 71.25 216 PRO A C 1
ATOM 1700 O O . PRO A 1 216 ? 13.115 3.285 -40.891 1.00 71.25 216 PRO A O 1
ATOM 1703 N N . VAL A 1 217 ? 11.304 3.620 -39.614 1.00 69.12 217 VAL A N 1
ATOM 1704 C CA . VAL A 1 217 ? 11.516 2.445 -38.749 1.00 69.12 217 VAL A CA 1
ATOM 1705 C C . VAL A 1 217 ? 10.452 1.386 -39.007 1.00 69.12 217 VAL A C 1
ATOM 1707 O O . VAL A 1 217 ? 9.282 1.713 -39.215 1.00 69.12 217 VAL A O 1
ATOM 1710 N N . ASN A 1 218 ? 10.840 0.118 -38.883 1.00 75.00 218 ASN A N 1
ATOM 1711 C CA . ASN A 1 218 ? 9.898 -0.973 -38.651 1.00 75.00 218 ASN A CA 1
ATOM 1712 C C . ASN A 1 218 ? 10.234 -1.637 -37.314 1.00 75.00 218 ASN A C 1
ATOM 1714 O O . ASN A 1 218 ? 11.322 -2.192 -37.156 1.00 75.00 218 ASN A O 1
ATOM 1718 N N . LEU A 1 219 ? 9.301 -1.564 -36.365 1.00 82.75 219 LEU A N 1
ATOM 1719 C CA . LEU A 1 219 ? 9.361 -2.305 -35.108 1.00 82.75 219 LEU A CA 1
ATOM 1720 C C . LEU A 1 219 ? 8.594 -3.615 -35.289 1.00 82.75 219 LEU A C 1
ATOM 1722 O O . LEU A 1 219 ? 7.424 -3.592 -35.673 1.00 82.75 219 LEU A O 1
ATOM 1726 N N . SER A 1 220 ? 9.244 -4.746 -35.030 1.00 83.62 220 SER A N 1
ATOM 1727 C CA . SER A 1 220 ? 8.622 -6.069 -35.119 1.00 83.62 220 SER A CA 1
ATOM 1728 C C . SER A 1 220 ? 8.949 -6.895 -33.880 1.00 83.62 220 SER A C 1
ATOM 1730 O O . SER A 1 220 ? 10.119 -6.987 -33.518 1.00 83.62 220 SER A O 1
ATOM 1732 N N . PRO A 1 221 ? 7.975 -7.547 -33.230 1.00 82.69 221 PRO A N 1
ATOM 1733 C CA . PRO A 1 221 ? 8.279 -8.495 -32.165 1.00 82.69 221 PRO A CA 1
ATOM 1734 C C . PRO A 1 221 ? 9.047 -9.707 -32.723 1.00 82.69 221 PRO A C 1
ATOM 1736 O O . PRO A 1 221 ? 8.739 -10.190 -33.816 1.00 82.69 221 PRO A O 1
ATOM 1739 N N . CYS A 1 222 ? 10.031 -10.210 -31.970 1.00 85.50 222 CYS A N 1
ATOM 1740 C CA . CYS A 1 222 ? 10.835 -11.397 -32.323 1.00 85.50 222 CYS A CA 1
ATO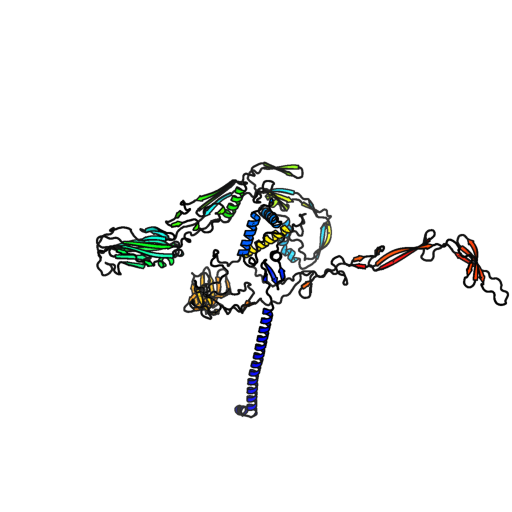M 1741 C C . CYS A 1 222 ? 10.693 -12.569 -31.337 1.00 85.50 222 CYS A C 1
ATOM 1743 O O . CYS A 1 222 ? 11.348 -13.599 -31.494 1.00 85.50 222 CYS A O 1
ATOM 1745 N N . GLY A 1 223 ? 9.828 -12.431 -30.333 1.00 83.38 223 GLY A N 1
ATOM 1746 C CA . GLY A 1 223 ? 9.609 -13.406 -29.267 1.00 83.38 223 GLY A CA 1
ATOM 1747 C C . GLY A 1 223 ? 9.264 -12.707 -27.953 1.00 83.38 223 GLY A C 1
ATOM 1748 O O . GLY A 1 223 ? 9.227 -11.478 -27.897 1.00 83.38 223 GLY A O 1
ATOM 1749 N N . LEU A 1 224 ? 9.016 -13.483 -26.895 1.00 82.62 224 LEU A N 1
ATOM 1750 C CA . LEU A 1 224 ? 8.847 -12.930 -25.546 1.00 82.62 224 LEU A CA 1
ATOM 1751 C C . LEU A 1 224 ? 10.126 -12.187 -25.130 1.00 82.62 224 LEU A C 1
ATOM 1753 O O . LEU A 1 224 ? 11.224 -12.717 -25.300 1.00 82.62 224 LEU A O 1
ATOM 1757 N N . GLY A 1 225 ? 9.977 -10.954 -24.639 1.00 87.19 225 GLY A N 1
ATOM 1758 C CA . GLY A 1 225 ? 11.111 -10.108 -24.251 1.00 87.19 225 GLY A CA 1
ATOM 1759 C C . GLY A 1 225 ? 12.025 -9.706 -25.416 1.00 87.19 225 GLY A C 1
ATOM 1760 O O . GLY A 1 225 ? 13.224 -9.538 -25.207 1.00 87.19 225 GLY A O 1
ATOM 1761 N N . CYS A 1 226 ? 11.512 -9.635 -26.654 1.00 89.56 226 CYS A N 1
ATOM 1762 C CA . CYS A 1 226 ? 12.325 -9.406 -27.854 1.00 89.56 226 CYS A CA 1
ATOM 1763 C C . CYS A 1 226 ? 11.639 -8.472 -28.865 1.00 89.56 226 CYS A C 1
ATOM 1765 O O . CYS A 1 226 ? 10.539 -8.758 -29.350 1.00 89.56 226 CYS A O 1
ATOM 1767 N N . LEU A 1 227 ? 12.342 -7.404 -29.254 1.00 89.19 227 LEU A N 1
ATOM 1768 C CA . LEU A 1 227 ? 11.937 -6.452 -30.288 1.00 89.19 227 LEU A CA 1
ATOM 1769 C C . LEU A 1 227 ? 13.034 -6.279 -31.353 1.00 89.19 227 LEU A C 1
ATOM 1771 O O . LEU A 1 227 ? 14.204 -6.067 -31.045 1.00 89.19 227 LEU A O 1
ATOM 1775 N N . GLU A 1 228 ? 12.652 -6.338 -32.623 1.00 91.31 228 GLU A N 1
ATOM 1776 C CA . GLU A 1 228 ? 13.499 -6.042 -33.777 1.00 91.31 228 GLU A CA 1
ATOM 1777 C C . GLU A 1 228 ? 13.216 -4.629 -34.297 1.00 91.31 228 GLU A C 1
ATOM 1779 O O . GLU A 1 228 ? 12.078 -4.287 -34.622 1.00 91.31 228 GLU A O 1
ATOM 1784 N N . VAL A 1 229 ? 14.271 -3.817 -34.383 1.00 91.31 229 VAL A N 1
ATOM 1785 C CA . VAL A 1 229 ? 14.263 -2.426 -34.842 1.00 91.31 229 VAL A CA 1
ATOM 1786 C C . VAL A 1 229 ? 15.031 -2.343 -36.159 1.00 91.31 229 VAL A C 1
ATOM 1788 O O . VAL A 1 229 ? 16.262 -2.414 -36.185 1.00 91.31 229 VAL A O 1
ATOM 1791 N N . TRP A 1 230 ? 14.310 -2.209 -37.268 1.00 90.38 230 TRP A N 1
ATOM 1792 C CA . TRP A 1 230 ? 14.918 -2.052 -38.589 1.00 90.38 230 TRP A CA 1
ATOM 1793 C C . TRP A 1 230 ? 15.305 -0.599 -38.844 1.00 90.38 230 TRP A C 1
ATOM 1795 O O . TRP A 1 230 ? 14.454 0.288 -38.779 1.00 90.38 230 TRP A O 1
ATOM 1805 N N . LEU A 1 231 ? 16.585 -0.385 -39.149 1.00 91.81 231 LEU A N 1
ATOM 1806 C CA . LEU A 1 231 ? 17.197 0.898 -39.452 1.00 91.81 231 LEU A CA 1
ATOM 1807 C C . LEU A 1 231 ? 17.285 1.102 -40.970 1.00 91.81 231 LEU A C 1
ATOM 1809 O O . LEU A 1 231 ? 18.052 0.400 -41.631 1.00 91.81 231 LEU A O 1
ATOM 1813 N N . GLY A 1 232 ? 16.539 2.071 -41.501 1.00 87.50 232 GLY A N 1
ATOM 1814 C CA . GLY A 1 232 ? 16.544 2.426 -42.922 1.00 87.50 232 GLY A CA 1
ATOM 1815 C C . GLY A 1 232 ? 15.463 1.714 -43.736 1.00 87.50 232 GLY A C 1
ATOM 1816 O O . GLY A 1 232 ? 14.636 0.957 -43.217 1.00 87.50 232 GLY A O 1
ATOM 1817 N N . THR A 1 233 ? 15.452 1.983 -45.038 1.00 89.62 233 THR A N 1
ATOM 1818 C CA . THR A 1 233 ? 14.460 1.426 -45.960 1.00 89.62 233 THR A CA 1
ATOM 1819 C C . THR A 1 233 ? 14.811 -0.017 -46.340 1.00 89.62 233 THR A C 1
ATOM 1821 O O . THR A 1 233 ? 15.821 -0.280 -46.979 1.00 89.62 233 THR A O 1
ATOM 1824 N N . ILE A 1 234 ? 13.953 -0.982 -45.994 1.00 90.62 234 ILE A N 1
ATOM 1825 C CA . ILE A 1 234 ? 14.138 -2.383 -46.408 1.00 90.62 234 ILE A CA 1
ATOM 1826 C C . ILE A 1 234 ? 13.771 -2.520 -47.892 1.00 90.62 234 ILE A C 1
ATOM 1828 O O . ILE A 1 234 ? 12.617 -2.306 -48.270 1.00 90.62 234 ILE A O 1
ATOM 1832 N N . GLY A 1 235 ? 14.732 -2.920 -48.726 1.00 89.44 235 GLY A N 1
ATOM 1833 C CA . GLY A 1 235 ? 14.546 -3.056 -50.171 1.00 89.44 235 GLY A CA 1
ATOM 1834 C C . GLY A 1 235 ? 15.785 -3.586 -50.897 1.00 89.44 235 GLY A C 1
ATOM 1835 O O . GLY A 1 235 ? 16.688 -4.132 -50.267 1.00 89.44 235 GLY A O 1
ATOM 1836 N N . ASP A 1 236 ? 15.791 -3.428 -52.219 1.00 90.50 236 ASP A N 1
ATOM 1837 C CA . ASP A 1 236 ? 16.840 -3.868 -53.152 1.00 90.50 236 ASP A CA 1
ATOM 1838 C C . ASP A 1 236 ? 17.008 -2.777 -54.227 1.00 90.50 236 ASP A C 1
ATOM 1840 O O . ASP A 1 236 ? 15.987 -2.272 -54.711 1.00 90.50 236 ASP A O 1
ATOM 1844 N N . ASP A 1 237 ? 18.243 -2.383 -54.559 1.00 90.19 237 ASP A N 1
ATOM 1845 C CA . ASP A 1 237 ? 18.595 -1.444 -55.647 1.00 90.19 237 ASP A CA 1
ATOM 1846 C C . ASP A 1 237 ? 17.770 -0.135 -55.704 1.00 90.19 237 ASP A C 1
ATOM 1848 O O . ASP A 1 237 ? 17.419 0.376 -56.776 1.00 90.19 237 ASP A O 1
ATOM 1852 N N . TYR A 1 238 ? 17.409 0.432 -54.549 1.00 92.38 238 TYR A N 1
ATOM 1853 C CA . TYR A 1 238 ? 16.548 1.624 -54.486 1.00 92.38 238 TYR A CA 1
ATOM 1854 C C . TYR A 1 238 ? 17.311 2.956 -54.535 1.00 92.38 238 TYR A C 1
ATOM 1856 O O . TYR A 1 238 ? 16.692 4.008 -54.735 1.00 92.38 238 TYR A O 1
ATOM 1864 N N . TRP A 1 239 ? 18.636 2.934 -54.399 1.00 92.75 239 TRP A N 1
ATOM 1865 C CA . TRP A 1 239 ? 19.513 4.066 -54.686 1.00 92.75 239 TRP A CA 1
ATOM 1866 C C . TRP A 1 239 ? 20.311 3.829 -55.960 1.00 92.75 239 TRP A C 1
ATOM 1868 O O . TRP A 1 239 ? 20.542 2.694 -56.354 1.00 92.75 239 TRP A O 1
ATOM 1878 N N . GLY A 1 240 ? 20.749 4.909 -56.607 1.00 92.62 240 GLY A N 1
ATOM 1879 C CA . GLY A 1 240 ? 21.650 4.800 -57.745 1.00 92.62 240 GLY A CA 1
ATOM 1880 C C . GLY A 1 240 ? 22.505 6.042 -57.932 1.00 92.62 240 GLY A C 1
ATOM 1881 O O . GLY A 1 240 ? 22.046 7.164 -57.714 1.00 92.62 240 GLY A O 1
ATOM 1882 N N . GLY A 1 241 ? 23.755 5.848 -58.337 1.00 91.88 241 GLY A N 1
ATOM 1883 C CA . GLY A 1 241 ? 24.748 6.916 -58.395 1.00 91.88 241 GLY A CA 1
ATOM 1884 C C . GLY A 1 241 ? 26.144 6.404 -58.732 1.00 91.88 241 GLY A C 1
ATOM 1885 O O . GLY A 1 241 ? 26.316 5.283 -59.182 1.00 91.88 241 GLY A O 1
ATOM 1886 N N . TYR A 1 242 ? 27.160 7.240 -58.545 1.00 92.00 242 TYR A N 1
ATOM 1887 C CA . TYR A 1 242 ? 28.563 6.829 -58.654 1.00 92.00 242 TYR A CA 1
ATOM 1888 C C . TYR A 1 242 ? 29.313 7.406 -57.461 1.00 92.00 242 TYR A C 1
ATOM 1890 O O . TYR A 1 242 ? 29.369 8.633 -57.331 1.00 92.00 242 TYR A O 1
ATOM 1898 N N . CYS A 1 243 ? 29.836 6.550 -56.576 1.00 92.81 243 CYS A N 1
ATOM 1899 C CA . CYS A 1 243 ? 30.401 6.968 -55.287 1.00 92.81 243 CYS A CA 1
ATOM 1900 C C . CYS A 1 243 ? 29.461 7.911 -54.506 1.00 92.81 243 CYS A C 1
ATOM 1902 O O . CYS A 1 243 ? 29.896 8.943 -53.986 1.00 92.81 243 CYS A O 1
ATOM 1904 N N . SER A 1 244 ? 28.153 7.657 -54.538 1.00 95.38 244 SER A N 1
ATOM 1905 C CA . SER A 1 244 ? 27.152 8.570 -53.980 1.00 95.38 244 SER A CA 1
ATOM 1906 C C . SER A 1 244 ? 26.752 8.115 -52.582 1.00 95.38 244 SER A C 1
ATOM 1908 O O . SER A 1 244 ? 26.345 6.972 -52.408 1.00 95.38 244 SER A O 1
ATOM 1910 N N . VAL A 1 245 ? 26.872 9.012 -51.599 1.00 96.62 245 VAL A N 1
ATOM 1911 C CA . VAL A 1 245 ? 26.520 8.736 -50.200 1.00 96.62 245 VAL A CA 1
ATOM 1912 C C . VAL A 1 245 ? 25.071 9.135 -49.945 1.00 96.62 245 VAL A C 1
ATOM 1914 O O . VAL A 1 245 ? 24.687 10.284 -50.173 1.00 96.62 245 VAL A O 1
ATOM 1917 N N . TYR A 1 246 ? 24.292 8.188 -49.442 1.00 96.12 246 TYR A N 1
ATOM 1918 C CA . TYR A 1 246 ? 22.920 8.372 -48.990 1.00 96.12 246 TYR A CA 1
ATOM 1919 C C . TYR A 1 246 ? 22.847 8.201 -47.483 1.00 96.12 246 TYR A C 1
ATOM 1921 O O . TYR A 1 246 ? 23.519 7.345 -46.912 1.00 96.12 246 TYR A O 1
ATOM 1929 N N . GLU A 1 247 ? 22.024 9.023 -46.844 1.00 95.56 247 GLU A N 1
ATOM 1930 C CA . GLU A 1 247 ? 21.857 9.034 -45.398 1.00 95.56 247 GLU A CA 1
ATOM 1931 C C . GLU A 1 247 ? 20.377 8.884 -45.049 1.00 95.56 247 GLU A C 1
ATOM 1933 O O . GLU A 1 247 ? 19.528 9.582 -45.608 1.00 95.56 247 GLU A O 1
ATOM 1938 N N . GLU A 1 248 ? 20.071 7.998 -44.104 1.00 93.62 248 GLU A N 1
ATOM 1939 C CA . GLU A 1 248 ? 18.738 7.867 -43.517 1.00 93.62 248 GLU A CA 1
ATOM 1940 C C . GLU A 1 248 ? 18.840 8.045 -42.004 1.00 93.62 248 GLU A C 1
ATOM 1942 O O . GLU A 1 248 ? 19.594 7.346 -41.327 1.00 93.62 248 GLU A O 1
ATOM 1947 N N . ALA A 1 249 ? 18.081 9.005 -41.476 1.00 92.38 249 ALA A N 1
ATOM 1948 C CA . ALA A 1 249 ? 18.017 9.295 -40.052 1.00 92.38 249 ALA A CA 1
ATOM 1949 C C . ALA A 1 249 ? 16.683 8.827 -39.466 1.00 92.38 249 ALA A C 1
ATOM 1951 O O . ALA A 1 249 ? 15.628 8.947 -40.097 1.00 92.38 249 ALA A O 1
ATOM 1952 N N . MET A 1 250 ? 16.727 8.344 -38.230 1.00 90.12 250 MET A N 1
ATOM 1953 C CA . MET A 1 250 ? 15.538 8.002 -37.460 1.00 90.12 250 MET A CA 1
ATOM 1954 C C . MET A 1 250 ? 15.755 8.224 -35.971 1.00 90.12 250 MET A C 1
ATOM 1956 O O . MET A 1 250 ? 16.882 8.382 -35.505 1.00 90.12 250 MET A O 1
ATOM 1960 N N . SER A 1 251 ? 14.660 8.202 -35.224 1.00 90.06 251 SER A N 1
ATOM 1961 C CA . SER A 1 251 ? 14.689 8.368 -33.781 1.00 90.06 251 SER A CA 1
ATOM 1962 C C . SER A 1 251 ? 13.650 7.472 -33.115 1.00 90.06 251 SER A C 1
ATOM 1964 O O . SER A 1 251 ? 12.516 7.341 -33.601 1.00 90.06 251 SER A O 1
ATOM 1966 N N . ILE A 1 252 ? 14.046 6.861 -32.003 1.00 90.06 252 ILE A N 1
ATOM 1967 C CA . ILE A 1 252 ? 13.157 6.139 -31.090 1.00 90.06 252 ILE A CA 1
ATOM 1968 C C . ILE A 1 252 ? 13.259 6.765 -29.702 1.00 90.06 252 ILE A C 1
ATOM 1970 O O . ILE A 1 252 ? 14.329 7.185 -29.286 1.00 90.06 252 ILE A O 1
ATOM 1974 N N . GLU A 1 253 ? 12.158 6.783 -28.973 1.00 89.44 253 GLU A N 1
ATOM 1975 C CA . GLU A 1 253 ? 12.107 7.100 -27.552 1.00 89.44 253 GLU A CA 1
ATOM 1976 C C . GLU A 1 253 ? 12.388 5.828 -26.757 1.00 89.44 253 GLU A C 1
ATOM 1978 O O . GLU A 1 253 ? 11.693 4.824 -26.937 1.00 89.44 253 GLU A O 1
ATOM 1983 N N . VAL A 1 254 ? 13.383 5.867 -25.876 1.00 90.62 254 VAL A N 1
ATOM 1984 C CA . VAL A 1 254 ? 13.662 4.792 -24.921 1.00 90.62 254 VAL A CA 1
ATOM 1985 C C . VAL A 1 254 ? 12.909 5.110 -23.633 1.00 90.62 254 VAL A C 1
ATOM 1987 O O . VAL A 1 254 ? 13.289 6.002 -22.881 1.00 90.62 254 VAL A O 1
ATOM 1990 N N . ILE A 1 255 ? 11.797 4.411 -23.412 1.00 86.69 255 ILE A N 1
ATOM 1991 C CA . ILE A 1 255 ? 10.873 4.661 -22.298 1.00 86.69 255 ILE A CA 1
ATOM 1992 C C . ILE A 1 255 ? 11.474 4.119 -21.003 1.00 86.69 255 ILE A C 1
ATOM 1994 O O . ILE A 1 255 ? 11.622 4.865 -20.040 1.00 86.69 255 ILE A O 1
ATOM 1998 N N . GLN A 1 256 ? 11.881 2.846 -21.012 1.00 86.69 256 GLN A N 1
ATOM 1999 C CA . GLN A 1 256 ? 12.425 2.153 -19.844 1.00 86.69 256 GLN A CA 1
ATOM 2000 C C . GLN A 1 256 ? 13.832 1.601 -20.140 1.00 86.69 256 GLN A C 1
ATOM 2002 O O . GLN A 1 256 ? 13.975 0.421 -20.463 1.00 86.69 256 GLN A O 1
ATOM 2007 N N . PRO A 1 257 ? 14.886 2.442 -20.055 1.00 90.56 257 PRO A N 1
ATOM 2008 C CA . PRO A 1 257 ? 16.278 2.033 -20.269 1.00 90.56 257 PRO A CA 1
ATOM 2009 C C . PRO A 1 257 ? 16.710 0.826 -19.430 1.00 90.56 257 PRO A C 1
ATOM 2011 O O . PRO A 1 257 ? 17.394 -0.057 -19.937 1.00 90.56 257 PRO A O 1
ATOM 2014 N N . GLN A 1 258 ? 16.286 0.775 -18.163 1.00 87.00 258 GLN A N 1
ATOM 2015 C CA . GLN A 1 258 ? 16.686 -0.262 -17.203 1.00 87.00 258 GLN A CA 1
ATOM 2016 C C . GLN A 1 258 ? 16.083 -1.637 -17.520 1.00 87.00 258 GLN A C 1
ATOM 2018 O O . GLN A 1 258 ? 16.691 -2.658 -17.214 1.00 87.00 258 GLN A O 1
ATOM 2023 N N . SER A 1 259 ? 14.929 -1.678 -18.193 1.00 89.88 259 SER A N 1
ATOM 2024 C CA . SER A 1 259 ? 14.294 -2.933 -18.603 1.00 89.88 259 SER A CA 1
ATOM 2025 C C . SER A 1 259 ? 15.000 -3.575 -19.802 1.00 89.88 259 SER A C 1
ATOM 2027 O O . SER A 1 259 ? 14.704 -4.719 -20.133 1.00 89.88 259 SER A O 1
ATOM 2029 N N . ILE A 1 260 ? 15.914 -2.878 -20.490 1.00 92.81 260 ILE A N 1
ATOM 2030 C CA . ILE A 1 260 ? 16.641 -3.407 -21.653 1.00 92.81 260 ILE A CA 1
ATOM 2031 C C . ILE A 1 260 ? 17.838 -4.229 -21.174 1.00 92.81 260 ILE A C 1
ATOM 2033 O O . ILE A 1 260 ? 18.771 -3.709 -20.573 1.00 92.81 260 ILE A O 1
ATOM 2037 N N . THR A 1 261 ? 17.833 -5.523 -21.489 1.00 95.31 261 THR A N 1
ATOM 2038 C CA . THR A 1 261 ? 18.848 -6.484 -21.031 1.00 95.31 261 THR A CA 1
ATOM 2039 C C . THR A 1 261 ? 19.906 -6.790 -22.088 1.00 95.31 261 THR A C 1
ATOM 2041 O O . THR A 1 261 ? 21.013 -7.201 -21.748 1.00 95.31 261 THR A O 1
ATOM 2044 N N . ALA A 1 262 ? 19.598 -6.582 -23.373 1.00 96.50 262 ALA A N 1
ATOM 2045 C CA . ALA A 1 262 ? 20.580 -6.624 -24.454 1.00 96.50 262 ALA A CA 1
ATOM 2046 C C . ALA A 1 262 ? 20.132 -5.755 -25.634 1.00 96.50 262 ALA A C 1
ATOM 2048 O O . ALA A 1 262 ? 18.950 -5.708 -25.966 1.00 96.50 262 ALA A O 1
ATOM 2049 N N . ALA A 1 263 ? 21.077 -5.131 -26.331 1.00 97.38 263 ALA A N 1
ATOM 2050 C CA . ALA A 1 263 ? 20.826 -4.521 -27.631 1.00 97.38 263 ALA A CA 1
ATOM 2051 C C . ALA A 1 263 ? 21.983 -4.855 -28.570 1.00 97.38 263 ALA A C 1
ATOM 2053 O O . ALA A 1 263 ? 23.144 -4.667 -28.223 1.00 97.38 263 ALA A O 1
ATOM 2054 N N . THR A 1 264 ? 21.694 -5.378 -29.759 1.00 97.94 264 THR A N 1
ATOM 2055 C CA . THR A 1 264 ? 22.734 -5.858 -30.677 1.00 97.94 264 THR A CA 1
ATOM 2056 C C . THR A 1 264 ? 22.432 -5.452 -32.108 1.00 97.94 264 THR A C 1
ATOM 2058 O O . THR A 1 264 ? 21.330 -5.691 -32.600 1.00 97.94 264 THR A O 1
ATOM 2061 N N . LEU A 1 265 ? 23.428 -4.915 -32.818 1.00 97.62 265 LEU A N 1
ATOM 2062 C CA . LEU A 1 265 ? 23.385 -4.797 -34.276 1.00 97.62 265 LEU A CA 1
ATOM 2063 C C . LEU A 1 265 ? 23.499 -6.200 -34.888 1.00 97.62 265 LEU A C 1
ATOM 2065 O O . LEU A 1 265 ? 24.592 -6.719 -35.129 1.00 97.62 265 LEU A O 1
ATOM 2069 N N . ALA A 1 266 ? 22.354 -6.846 -35.076 1.00 97.12 266 ALA A N 1
ATOM 2070 C CA . ALA A 1 266 ? 22.258 -8.265 -35.394 1.00 97.12 266 ALA A CA 1
ATOM 2071 C C . ALA A 1 266 ? 22.480 -8.559 -36.884 1.00 97.12 266 ALA A C 1
ATOM 2073 O O . ALA A 1 266 ? 22.948 -9.646 -37.234 1.00 97.12 266 ALA A O 1
ATOM 2074 N N . ARG A 1 267 ? 22.141 -7.607 -37.763 1.00 96.56 267 ARG A N 1
ATOM 2075 C CA . ARG A 1 267 ? 22.274 -7.742 -39.220 1.00 96.56 267 ARG A CA 1
ATOM 2076 C C . ARG A 1 267 ? 22.516 -6.388 -39.885 1.00 96.56 267 ARG A C 1
ATOM 2078 O O . ARG A 1 267 ? 21.998 -5.380 -39.414 1.00 96.56 267 ARG A O 1
ATOM 2085 N N . SER A 1 268 ? 23.252 -6.390 -40.990 1.00 97.06 268 SER A N 1
ATOM 2086 C CA . SER A 1 268 ? 23.413 -5.245 -41.887 1.00 97.06 268 SER A CA 1
ATOM 2087 C C . SER A 1 268 ? 23.473 -5.739 -43.334 1.00 97.06 268 SER A C 1
ATOM 2089 O O . SER A 1 268 ? 24.330 -6.569 -43.650 1.00 97.06 268 SER A O 1
ATOM 2091 N N . LYS A 1 269 ? 22.549 -5.272 -44.185 1.00 96.25 269 LYS A N 1
ATOM 2092 C CA . LYS A 1 269 ? 22.518 -5.561 -45.627 1.00 96.25 269 LYS A CA 1
ATOM 2093 C C . LYS A 1 269 ? 22.777 -4.273 -46.395 1.00 96.25 269 LYS A C 1
ATOM 2095 O O . LYS A 1 269 ? 22.113 -3.279 -46.117 1.00 96.25 269 LYS A O 1
ATOM 2100 N N . PHE A 1 270 ? 23.721 -4.282 -47.328 1.00 95.88 270 PHE A N 1
ATOM 2101 C CA . PHE A 1 270 ? 24.104 -3.080 -48.063 1.00 95.88 270 PHE A CA 1
ATOM 2102 C C . PHE A 1 270 ? 24.877 -3.382 -49.345 1.00 95.88 270 PHE A C 1
ATOM 2104 O O . PHE A 1 270 ? 25.509 -4.434 -49.441 1.00 95.88 270 PHE A O 1
ATOM 2111 N N . ASP A 1 271 ? 24.885 -2.429 -50.276 1.00 89.38 271 ASP A N 1
ATOM 2112 C CA . ASP A 1 271 ? 25.779 -2.432 -51.431 1.00 89.38 271 ASP A CA 1
ATOM 2113 C C . ASP A 1 271 ? 26.908 -1.405 -51.291 1.00 89.38 271 ASP A C 1
ATOM 2115 O O . ASP A 1 271 ? 26.746 -0.326 -50.717 1.00 89.38 271 ASP A O 1
ATOM 2119 N N . ASP A 1 272 ? 28.071 -1.834 -51.767 1.00 91.25 272 ASP A N 1
ATOM 2120 C CA . ASP A 1 272 ? 29.425 -1.326 -51.576 1.00 91.25 272 ASP A CA 1
ATOM 2121 C C . ASP A 1 272 ? 29.853 -1.063 -50.125 1.00 91.25 272 ASP A C 1
ATOM 2123 O O . ASP A 1 272 ? 30.648 -1.836 -49.579 1.00 91.25 272 ASP A O 1
ATOM 2127 N N . TYR A 1 273 ? 29.375 0.012 -49.490 1.00 96.06 273 TYR A N 1
ATOM 2128 C CA . TYR A 1 273 ? 29.820 0.432 -48.155 1.00 96.06 273 TYR A CA 1
ATOM 2129 C C . TYR A 1 273 ? 28.680 0.958 -47.286 1.00 96.06 273 TYR A C 1
ATOM 2131 O O . TYR A 1 273 ? 27.858 1.753 -47.738 1.00 96.06 273 TYR A O 1
ATOM 2139 N N . HIS A 1 274 ? 28.689 0.607 -45.996 1.00 97.19 274 HIS A N 1
ATOM 2140 C CA . HIS A 1 274 ? 27.650 1.026 -45.052 1.00 97.19 274 HIS A CA 1
ATOM 2141 C C . HIS A 1 274 ? 28.195 1.358 -43.667 1.00 97.19 274 HIS A C 1
ATOM 2143 O O . HIS A 1 274 ? 29.056 0.661 -43.131 1.00 97.19 274 HIS A O 1
ATOM 2149 N N . GLN A 1 275 ? 27.644 2.407 -43.068 1.00 97.81 275 GLN A N 1
ATOM 2150 C CA . GLN A 1 275 ? 27.934 2.853 -41.713 1.00 97.81 275 GLN A CA 1
ATOM 2151 C C . GLN A 1 275 ? 26.659 2.965 -40.896 1.00 97.81 275 GLN A C 1
ATOM 2153 O O . GLN A 1 275 ? 25.632 3.429 -41.390 1.00 97.81 275 GLN A O 1
ATOM 2158 N N . VAL A 1 276 ? 26.771 2.627 -39.614 1.00 97.25 276 VAL A N 1
ATOM 2159 C CA . VAL A 1 276 ? 25.706 2.813 -38.627 1.00 97.25 276 VAL A CA 1
ATOM 2160 C C . VAL A 1 276 ? 26.227 3.709 -37.513 1.00 97.25 276 VAL A C 1
ATOM 2162 O O . VAL A 1 276 ? 27.309 3.478 -36.965 1.00 97.25 276 VAL A O 1
ATOM 2165 N N . TYR A 1 277 ? 25.446 4.730 -37.179 1.00 97.25 277 TYR A N 1
ATOM 2166 C CA . TYR A 1 277 ? 25.725 5.688 -36.119 1.00 97.25 277 TYR A CA 1
ATOM 2167 C C . TYR A 1 277 ? 24.573 5.725 -35.117 1.00 97.25 277 TYR A C 1
ATOM 2169 O O . TYR A 1 277 ? 23.410 5.757 -35.520 1.00 97.25 277 TYR A O 1
ATOM 2177 N N . LEU A 1 278 ? 24.907 5.792 -33.827 1.00 95.44 278 LEU A N 1
ATOM 2178 C CA . LEU A 1 278 ? 23.976 6.052 -32.726 1.00 95.44 278 LEU A CA 1
ATOM 2179 C C . LEU A 1 278 ? 24.412 7.333 -32.009 1.00 95.44 278 LEU A C 1
ATOM 2181 O O . LEU A 1 278 ? 25.575 7.463 -31.631 1.00 95.44 278 LEU A O 1
ATOM 2185 N N . ASN A 1 279 ? 23.499 8.296 -31.856 1.00 93.50 279 ASN A N 1
ATOM 2186 C CA . ASN A 1 279 ? 23.753 9.605 -31.234 1.00 93.50 279 ASN A CA 1
ATOM 2187 C C . ASN A 1 279 ? 25.029 10.308 -31.750 1.00 93.50 279 ASN A C 1
ATOM 2189 O O . ASN A 1 279 ? 25.759 10.954 -31.004 1.00 93.50 279 ASN A O 1
ATOM 2193 N N . GLY A 1 280 ? 25.301 10.181 -33.054 1.00 93.19 280 GLY A N 1
ATOM 2194 C CA . GLY A 1 280 ? 26.471 10.777 -33.709 1.00 93.19 280 GLY A CA 1
ATOM 2195 C C . GLY A 1 280 ? 27.771 9.972 -33.581 1.00 93.19 280 GLY A C 1
ATOM 2196 O O . GLY A 1 280 ? 28.754 10.312 -34.239 1.00 93.19 280 GLY A O 1
ATOM 2197 N N . THR A 1 281 ? 27.782 8.877 -32.821 1.00 96.06 281 THR A N 1
ATOM 2198 C CA . THR A 1 281 ? 28.931 7.970 -32.700 1.00 96.06 281 THR A CA 1
ATOM 2199 C C . THR A 1 281 ? 28.825 6.838 -33.715 1.00 96.06 281 THR A C 1
ATOM 2201 O O . THR A 1 281 ? 27.809 6.149 -33.772 1.00 96.06 281 THR A O 1
ATOM 2204 N N . LYS A 1 282 ? 29.879 6.620 -34.514 1.00 96.56 282 LYS A N 1
ATOM 2205 C CA . LYS A 1 282 ? 29.952 5.491 -35.456 1.00 96.56 282 LYS A CA 1
ATOM 2206 C C . LYS A 1 282 ? 30.093 4.191 -34.667 1.00 96.56 282 LYS A C 1
ATOM 2208 O O . LYS A 1 282 ? 31.140 3.967 -34.064 1.00 96.56 282 LYS A O 1
ATOM 2213 N N . VAL A 1 283 ? 29.073 3.339 -34.697 1.00 96.81 283 VAL A N 1
ATOM 2214 C CA . VAL A 1 283 ? 29.092 2.044 -33.996 1.00 96.81 283 VAL A CA 1
ATOM 2215 C C . VAL A 1 283 ? 29.578 0.911 -34.889 1.00 96.81 283 VAL A C 1
ATOM 2217 O O . VAL A 1 283 ? 30.085 -0.091 -34.395 1.00 96.81 283 VAL A O 1
ATOM 2220 N N . TRP A 1 284 ? 29.433 1.056 -36.209 1.00 97.44 284 TRP A N 1
ATOM 2221 C CA . TRP A 1 284 ? 29.825 0.019 -37.153 1.00 97.44 284 TRP A CA 1
ATOM 2222 C C . TRP A 1 284 ? 30.111 0.576 -38.552 1.00 97.44 284 TRP A C 1
ATOM 2224 O O . TRP A 1 284 ? 29.520 1.575 -38.968 1.00 97.44 284 TRP A O 1
ATOM 2234 N N . ASN A 1 285 ? 31.017 -0.087 -39.274 1.00 96.25 285 ASN A N 1
ATOM 2235 C CA . ASN A 1 285 ? 31.366 0.182 -40.668 1.00 96.25 285 ASN A CA 1
ATOM 2236 C C . ASN A 1 285 ? 31.604 -1.150 -41.391 1.00 96.25 285 ASN A C 1
ATOM 2238 O O . ASN A 1 285 ? 32.264 -2.036 -40.844 1.00 96.25 285 ASN A O 1
ATOM 2242 N N . GLY A 1 286 ? 31.097 -1.278 -42.612 1.00 94.56 286 GLY A N 1
ATOM 2243 C CA . GLY A 1 286 ? 31.262 -2.464 -43.442 1.00 94.56 286 GLY A CA 1
ATOM 2244 C C . GLY A 1 286 ? 31.586 -2.127 -44.898 1.00 94.56 286 GLY A C 1
ATOM 2245 O O . GLY A 1 286 ? 31.258 -1.035 -45.360 1.00 94.56 286 GLY A O 1
ATOM 2246 N N . PRO A 1 287 ? 32.237 -3.056 -45.626 1.00 93.56 287 PRO A N 1
ATOM 2247 C CA . PRO A 1 287 ? 32.716 -4.363 -45.157 1.00 93.56 287 PRO A CA 1
ATOM 2248 C C . PRO A 1 287 ? 34.086 -4.291 -44.450 1.00 93.56 287 PRO A C 1
ATOM 2250 O O . PRO A 1 287 ? 34.570 -5.284 -43.914 1.00 93.56 287 PRO A O 1
ATOM 2253 N N . ASN A 1 288 ? 34.741 -3.132 -44.481 1.00 92.00 288 ASN A N 1
ATOM 2254 C CA . ASN A 1 288 ? 36.045 -2.855 -43.872 1.00 92.00 288 ASN A CA 1
ATOM 2255 C C . ASN A 1 288 ? 36.056 -1.412 -43.338 1.00 92.00 288 ASN A C 1
ATOM 2257 O O . ASN A 1 288 ? 34.996 -0.820 -43.239 1.00 92.00 288 ASN A O 1
ATOM 2261 N N . GLU A 1 289 ? 37.211 -0.834 -42.987 1.00 91.81 289 GLU A N 1
ATOM 2262 C CA . GLU A 1 289 ? 37.321 0.539 -42.444 1.00 91.81 289 GLU A CA 1
ATOM 2263 C C . GLU A 1 289 ? 37.255 1.668 -43.494 1.00 91.81 289 GLU A C 1
ATOM 2265 O O . GLU A 1 289 ? 37.321 2.847 -43.143 1.00 91.81 289 GLU A O 1
ATOM 2270 N N . LEU A 1 290 ? 37.145 1.333 -44.782 1.00 94.38 290 LEU A N 1
ATOM 2271 C CA . LEU A 1 290 ? 37.005 2.317 -45.855 1.00 94.38 290 LEU A CA 1
ATOM 2272 C C . LEU A 1 290 ? 35.541 2.756 -45.998 1.00 94.38 290 LEU A C 1
ATOM 2274 O O . LEU A 1 290 ? 34.619 2.038 -45.615 1.00 94.38 290 LEU A O 1
ATOM 2278 N N . PHE A 1 291 ? 35.347 3.953 -46.544 1.00 96.12 291 PHE A N 1
ATOM 2279 C CA . PHE A 1 291 ? 34.060 4.529 -46.921 1.00 96.12 291 PHE A CA 1
ATOM 2280 C C . PHE A 1 291 ? 34.240 5.563 -48.059 1.00 96.12 291 PHE A C 1
ATOM 2282 O O . PHE A 1 291 ? 34.147 6.774 -47.836 1.00 96.12 291 PHE A O 1
ATOM 2289 N N . PRO A 1 292 ? 34.597 5.140 -49.286 1.00 93.50 292 PRO A N 1
ATOM 2290 C CA . PRO A 1 292 ? 34.721 6.037 -50.434 1.00 93.50 292 PRO A CA 1
ATOM 2291 C C . PRO A 1 292 ? 33.389 6.737 -50.739 1.00 93.50 292 PRO A C 1
ATOM 2293 O O . PRO A 1 292 ? 32.340 6.137 -50.529 1.00 93.50 292 PRO A O 1
ATOM 2296 N N . PRO A 1 293 ? 33.390 7.980 -51.249 1.00 93.12 293 PRO A N 1
ATOM 2297 C CA . PRO A 1 293 ? 34.556 8.768 -51.650 1.00 93.12 293 PRO A CA 1
ATOM 2298 C C . PRO A 1 293 ? 35.243 9.506 -50.486 1.00 93.12 293 PRO A C 1
ATOM 2300 O O . PRO A 1 293 ? 36.201 10.239 -50.720 1.00 93.12 293 PRO A O 1
ATOM 2303 N N . GLU A 1 294 ? 34.760 9.358 -49.249 1.00 95.00 294 GLU A N 1
ATOM 2304 C CA . GLU A 1 294 ? 35.301 10.067 -48.079 1.00 95.00 294 GLU A CA 1
ATOM 2305 C C . GLU A 1 294 ? 36.652 9.505 -47.623 1.00 95.00 294 GLU A C 1
ATOM 2307 O O . GLU A 1 294 ? 37.461 10.224 -47.035 1.00 95.00 294 GLU A O 1
ATOM 2312 N N . THR A 1 295 ? 36.922 8.237 -47.935 1.00 94.62 295 THR A N 1
ATOM 2313 C CA . THR A 1 295 ? 38.235 7.607 -47.767 1.00 94.62 295 THR A CA 1
ATOM 2314 C C . THR A 1 295 ? 38.849 7.225 -49.111 1.00 94.62 295 THR A C 1
ATOM 2316 O O . THR A 1 295 ? 38.163 7.091 -50.124 1.00 94.62 295 THR A O 1
ATOM 2319 N N . GLU A 1 296 ? 40.157 6.963 -49.113 1.00 90.12 296 GLU A N 1
ATOM 2320 C CA . GLU A 1 296 ? 40.820 6.319 -50.250 1.00 90.12 296 GLU A CA 1
ATOM 2321 C C . GLU A 1 296 ? 40.234 4.911 -50.484 1.00 90.12 296 GLU A C 1
ATOM 2323 O O . GLU A 1 296 ? 39.902 4.208 -49.529 1.00 90.12 296 GLU A O 1
ATOM 2328 N N . GLY A 1 297 ? 40.086 4.494 -51.744 1.00 89.44 297 GLY A N 1
ATOM 2329 C CA . GLY A 1 297 ? 39.513 3.191 -52.100 1.00 89.44 297 GLY A CA 1
ATOM 2330 C C . GLY A 1 297 ? 38.772 3.203 -53.438 1.00 89.44 297 GLY A C 1
ATOM 2331 O O . GLY A 1 297 ? 38.592 4.254 -54.049 1.00 89.44 297 GLY A O 1
ATOM 2332 N N . SER A 1 298 ? 38.370 2.018 -53.906 1.00 92.38 298 SER A N 1
ATOM 2333 C CA . SER A 1 298 ? 37.438 1.892 -55.039 1.00 92.38 298 SER A CA 1
ATOM 2334 C C . SER A 1 298 ? 36.017 2.038 -54.515 1.00 92.38 298 SER A C 1
ATOM 2336 O O . SER A 1 298 ? 35.724 1.467 -53.474 1.00 92.38 298 SER A O 1
ATOM 2338 N N . CYS A 1 299 ? 35.159 2.788 -55.206 1.00 90.81 299 CYS A N 1
ATOM 2339 C CA . CYS A 1 299 ? 33.775 2.967 -54.759 1.00 90.81 299 CYS A CA 1
ATOM 2340 C C . CYS A 1 299 ? 32.925 1.717 -54.965 1.00 90.81 299 CYS A C 1
ATOM 2342 O O . CYS A 1 299 ? 32.122 1.424 -54.103 1.00 90.81 299 CYS A O 1
ATOM 2344 N N . GLU A 1 300 ? 33.156 1.002 -56.066 1.00 91.88 300 GLU A N 1
ATOM 2345 C CA . GLU A 1 300 ? 32.422 -0.204 -56.449 1.00 91.88 300 GLU A CA 1
ATOM 2346 C C . GLU A 1 300 ? 33.216 -1.464 -56.071 1.00 91.88 300 GLU A C 1
ATOM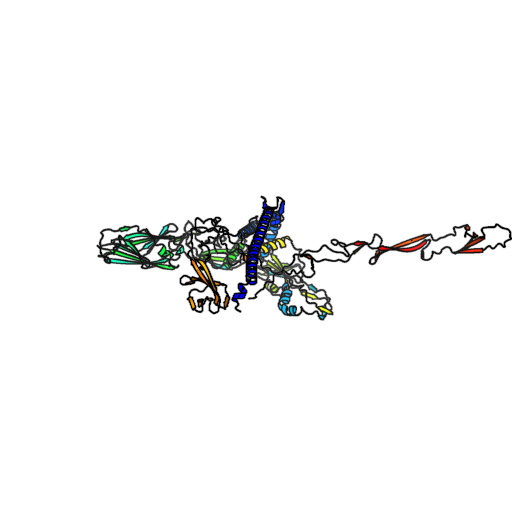 2348 O O . GLU A 1 300 ? 34.363 -1.645 -56.508 1.00 91.88 300 GLU A O 1
ATOM 2353 N N . LEU A 1 301 ? 32.602 -2.348 -55.288 1.00 91.81 301 LEU A N 1
ATOM 2354 C CA . LEU A 1 301 ? 33.133 -3.626 -54.821 1.00 91.81 301 LEU A CA 1
ATOM 2355 C C . LEU A 1 301 ? 32.487 -4.839 -55.514 1.00 91.81 301 LEU A C 1
ATOM 2357 O O . LEU A 1 301 ? 32.961 -5.962 -55.311 1.00 91.81 301 LEU A O 1
ATOM 2361 N N . ASN A 1 302 ? 31.483 -4.646 -56.377 1.00 89.19 302 ASN A N 1
ATOM 2362 C CA . ASN A 1 302 ? 30.736 -5.688 -57.094 1.00 89.19 302 ASN A CA 1
ATOM 2363 C C . ASN A 1 302 ? 30.174 -6.770 -56.156 1.00 89.19 302 ASN A C 1
ATOM 2365 O O . ASN A 1 302 ? 30.175 -7.957 -56.498 1.00 89.19 302 ASN A O 1
ATOM 2369 N N . THR A 1 303 ? 29.795 -6.391 -54.933 1.00 89.12 303 THR A N 1
ATOM 2370 C CA . THR A 1 303 ? 29.321 -7.316 -53.898 1.00 89.12 303 THR A CA 1
ATOM 2371 C C . THR A 1 303 ? 28.255 -6.641 -53.042 1.00 89.12 303 THR A C 1
ATOM 2373 O O . THR A 1 303 ? 28.592 -5.772 -52.246 1.00 89.12 303 THR A O 1
ATOM 2376 N N . SER A 1 304 ? 27.022 -7.150 -53.112 1.00 90.06 304 SER A N 1
ATOM 2377 C CA . SER A 1 304 ? 25.982 -6.869 -52.117 1.00 90.06 304 SER A CA 1
ATOM 2378 C C . SER A 1 304 ? 26.220 -7.745 -50.884 1.00 90.06 304 SER A C 1
ATOM 2380 O O . SER A 1 304 ? 26.339 -8.976 -50.966 1.00 90.06 304 SER A O 1
ATOM 2382 N N . TRP A 1 305 ? 26.361 -7.097 -49.735 1.00 95.38 305 TRP A N 1
ATOM 2383 C CA . TRP A 1 305 ? 26.722 -7.712 -48.468 1.00 95.38 305 TRP A CA 1
ATOM 2384 C C . TRP A 1 305 ? 25.481 -7.986 -47.626 1.00 95.38 305 TRP A C 1
ATOM 2386 O O . TRP A 1 305 ? 24.578 -7.161 -47.535 1.00 95.38 305 TRP A O 1
ATOM 2396 N N . ASP A 1 306 ? 25.477 -9.125 -46.938 1.00 96.75 306 ASP A N 1
ATOM 2397 C CA . ASP A 1 306 ? 24.513 -9.455 -45.889 1.00 96.75 306 ASP A CA 1
ATOM 2398 C C . ASP A 1 306 ? 25.293 -10.040 -44.712 1.00 96.75 306 ASP A C 1
ATOM 2400 O O . ASP A 1 306 ? 25.748 -11.187 -44.744 1.00 96.75 306 ASP A O 1
ATOM 2404 N N . LEU A 1 307 ? 25.564 -9.191 -43.724 1.00 96.75 307 LEU A N 1
ATOM 2405 C CA . LEU A 1 307 ? 26.466 -9.491 -42.620 1.00 96.75 307 LEU A CA 1
ATOM 2406 C C . LEU A 1 307 ? 25.709 -9.550 -41.296 1.00 96.75 307 LEU A C 1
ATOM 2408 O O . LEU A 1 307 ? 24.682 -8.898 -41.114 1.00 96.75 307 LEU A O 1
ATOM 2412 N N . ASN A 1 308 ? 26.283 -10.279 -40.338 1.00 97.25 308 ASN A N 1
ATOM 2413 C CA . ASN A 1 308 ? 25.880 -10.291 -38.932 1.00 97.25 308 ASN A CA 1
ATOM 2414 C C . ASN A 1 308 ? 26.971 -9.612 -38.089 1.00 97.25 308 ASN A C 1
ATOM 2416 O O . ASN A 1 308 ? 27.892 -10.296 -37.637 1.00 97.25 308 ASN A O 1
ATOM 2420 N N . PRO A 1 309 ? 26.911 -8.280 -37.897 1.00 95.25 309 PRO A N 1
ATOM 2421 C CA . PRO A 1 309 ? 27.945 -7.538 -37.180 1.00 95.25 309 PRO A CA 1
ATOM 2422 C C . PRO A 1 309 ? 28.142 -7.995 -35.734 1.00 95.25 309 PRO A C 1
ATOM 2424 O O . PRO A 1 309 ? 29.272 -8.013 -35.257 1.00 95.25 309 PRO A O 1
ATOM 2427 N N . ASN A 1 310 ? 27.051 -8.370 -35.051 1.00 95.94 310 ASN A N 1
ATOM 2428 C CA . ASN A 1 310 ? 27.025 -8.728 -33.629 1.00 95.94 310 ASN A CA 1
ATOM 2429 C C . ASN A 1 310 ? 27.680 -7.661 -32.731 1.00 95.94 310 ASN A C 1
ATOM 2431 O O . ASN A 1 310 ? 28.364 -7.989 -31.764 1.00 95.94 310 ASN A O 1
ATOM 2435 N N . VAL A 1 311 ? 27.492 -6.381 -33.072 1.00 97.44 311 VAL A N 1
ATOM 2436 C CA . VAL A 1 311 ? 27.998 -5.264 -32.263 1.00 97.44 311 VAL A CA 1
ATOM 2437 C C . VAL A 1 311 ? 27.071 -5.072 -31.075 1.00 97.44 311 VAL A C 1
ATOM 2439 O O . VAL A 1 311 ? 25.863 -4.924 -31.263 1.00 97.44 311 VAL A O 1
ATOM 2442 N N . ASP A 1 312 ? 27.642 -5.069 -29.876 1.00 97.25 312 ASP A N 1
ATOM 2443 C CA . ASP A 1 312 ? 26.923 -4.737 -28.654 1.00 97.25 312 ASP A CA 1
ATOM 2444 C C . ASP A 1 312 ? 26.614 -3.237 -28.615 1.00 97.25 312 ASP A C 1
ATOM 2446 O O . ASP A 1 312 ? 27.498 -2.392 -28.769 1.00 97.25 312 ASP A O 1
ATOM 2450 N N . LEU A 1 313 ? 25.334 -2.925 -28.454 1.00 97.56 313 LEU A N 1
ATOM 2451 C CA . LEU A 1 313 ? 24.798 -1.575 -28.386 1.00 97.56 313 LEU A CA 1
ATOM 2452 C C . LEU A 1 313 ? 24.161 -1.284 -27.024 1.00 97.56 313 LEU A C 1
ATOM 2454 O O . LEU A 1 313 ? 23.612 -0.198 -26.868 1.00 97.56 313 LEU A O 1
ATOM 2458 N N . LEU A 1 314 ? 24.212 -2.208 -26.054 1.00 96.38 314 LEU A N 1
ATOM 2459 C CA . LEU A 1 314 ? 23.469 -2.105 -24.795 1.00 96.38 314 LEU A CA 1
ATOM 2460 C C . LEU A 1 314 ? 23.697 -0.770 -24.073 1.00 96.38 314 LEU A C 1
ATOM 2462 O O . LEU A 1 314 ? 22.725 -0.107 -23.717 1.00 96.38 314 LEU A O 1
ATOM 2466 N N . GLY A 1 315 ? 24.955 -0.325 -23.963 1.00 94.62 315 GLY A N 1
ATOM 2467 C CA . GLY A 1 315 ? 25.305 0.942 -23.306 1.00 94.62 315 GLY A CA 1
ATOM 2468 C C . GLY A 1 315 ? 24.573 2.160 -23.884 1.00 94.62 315 GLY A C 1
ATOM 2469 O O . GLY A 1 315 ? 24.112 3.014 -23.134 1.00 94.62 315 GLY A O 1
ATOM 2470 N N . TYR A 1 316 ? 24.336 2.199 -25.202 1.00 95.25 316 TYR A N 1
ATOM 2471 C CA . TYR A 1 316 ? 23.602 3.299 -25.847 1.00 95.25 316 TYR A CA 1
ATOM 2472 C C . TYR A 1 316 ? 22.124 3.363 -25.457 1.00 95.25 316 TYR A C 1
ATOM 2474 O O . TYR A 1 316 ? 21.496 4.397 -25.666 1.00 95.25 316 TYR A O 1
ATOM 2482 N N . PHE A 1 317 ? 21.563 2.266 -24.949 1.00 94.12 317 PHE A N 1
ATOM 2483 C CA . PHE A 1 317 ? 20.189 2.209 -24.467 1.00 94.12 317 PHE A CA 1
ATOM 2484 C C . PHE A 1 317 ? 20.125 2.450 -22.959 1.00 94.12 317 PHE A C 1
ATOM 2486 O O . PHE A 1 317 ? 19.298 3.244 -22.524 1.00 94.12 317 PHE A O 1
ATOM 2493 N N . THR A 1 318 ? 20.996 1.810 -22.172 1.00 91.38 318 THR A N 1
ATOM 2494 C CA . THR A 1 318 ? 20.937 1.836 -20.699 1.00 91.38 318 THR A CA 1
ATOM 2495 C C . THR A 1 318 ? 21.485 3.120 -20.075 1.00 91.38 318 THR A C 1
ATOM 2497 O O . THR A 1 318 ? 21.088 3.462 -18.966 1.00 91.38 318 THR A O 1
ATOM 2500 N N . GLU A 1 319 ? 22.377 3.844 -20.761 1.00 90.75 319 GLU A N 1
ATOM 2501 C CA . GLU A 1 319 ? 22.933 5.127 -20.283 1.00 90.75 319 GLU A CA 1
ATOM 2502 C C . GLU A 1 319 ? 21.985 6.320 -20.500 1.00 90.75 319 GLU A C 1
ATOM 2504 O O . GLU A 1 319 ? 22.248 7.429 -20.030 1.00 90.75 319 GLU A O 1
ATOM 2509 N N . LEU A 1 320 ? 20.884 6.121 -21.227 1.00 89.75 320 LEU A N 1
ATOM 2510 C CA . LEU A 1 320 ? 19.905 7.171 -21.480 1.00 89.75 320 LEU A CA 1
ATOM 2511 C C . LEU A 1 320 ? 19.045 7.427 -20.244 1.00 89.75 320 LEU A C 1
ATOM 2513 O O . LEU A 1 320 ? 18.656 6.502 -19.532 1.00 89.75 320 LEU A O 1
ATOM 2517 N N . THR A 1 321 ? 18.660 8.686 -20.031 1.00 89.94 321 THR A N 1
ATOM 2518 C CA . THR A 1 321 ? 17.582 8.976 -19.080 1.00 89.94 321 THR A CA 1
ATOM 2519 C C . THR A 1 321 ? 16.254 8.469 -19.657 1.00 89.94 321 THR A C 1
ATOM 2521 O O . THR A 1 321 ? 16.063 8.565 -20.876 1.00 89.94 321 THR A O 1
ATOM 2524 N N . PRO A 1 322 ? 15.319 7.969 -18.826 1.00 87.69 322 PRO A N 1
ATOM 2525 C CA . PRO A 1 322 ? 13.991 7.560 -19.280 1.00 87.69 322 PRO A CA 1
ATOM 2526 C C . PRO A 1 322 ? 13.323 8.617 -20.169 1.00 87.69 322 PRO A C 1
ATOM 2528 O O . PRO A 1 322 ? 13.471 9.818 -19.932 1.00 87.69 322 PRO A O 1
ATOM 2531 N N . HIS A 1 323 ? 12.607 8.165 -21.199 1.00 85.44 323 HIS A N 1
ATOM 2532 C CA . HIS A 1 323 ? 11.966 8.981 -22.242 1.00 85.44 323 HIS A CA 1
ATOM 2533 C C . HIS A 1 323 ? 12.909 9.784 -23.154 1.00 85.44 323 HIS A C 1
ATOM 2535 O O . HIS A 1 323 ? 12.446 10.625 -23.932 1.00 85.44 323 HIS A O 1
ATOM 2541 N N . SER A 1 324 ? 14.219 9.527 -23.106 1.00 91.94 324 SER A N 1
ATOM 2542 C CA . SER A 1 324 ? 15.163 10.130 -24.048 1.00 91.94 324 SER A CA 1
ATOM 2543 C C . SER A 1 324 ? 15.051 9.536 -25.442 1.00 91.94 324 SER A C 1
ATOM 2545 O O . SER A 1 324 ? 14.790 8.346 -25.628 1.00 91.94 324 SER A O 1
ATOM 2547 N N . ASP A 1 325 ? 15.337 10.375 -26.430 1.00 92.75 325 ASP A N 1
ATOM 2548 C CA . ASP A 1 325 ? 15.416 9.961 -27.819 1.00 92.75 325 ASP A CA 1
ATOM 2549 C C . ASP A 1 325 ? 16.809 9.371 -28.126 1.00 92.75 325 ASP A C 1
ATOM 2551 O O . ASP A 1 325 ? 17.841 10.013 -27.912 1.00 92.75 325 ASP A O 1
ATOM 2555 N N . LEU A 1 326 ? 16.837 8.160 -28.681 1.00 94.00 326 LEU A N 1
ATOM 2556 C CA . LEU A 1 326 ? 18.007 7.546 -29.298 1.00 94.00 326 LEU A CA 1
ATOM 2557 C C . LEU A 1 326 ? 17.939 7.761 -30.811 1.00 94.00 326 LEU A C 1
ATOM 2559 O O . LEU A 1 326 ? 17.033 7.274 -31.494 1.00 94.00 326 LEU A O 1
ATOM 2563 N N . ASN A 1 327 ? 18.912 8.504 -31.334 1.00 94.81 327 ASN A N 1
ATOM 2564 C CA . ASN A 1 327 ? 18.970 8.858 -32.744 1.00 94.81 327 ASN A CA 1
ATOM 2565 C C . ASN A 1 327 ? 19.870 7.889 -33.502 1.00 94.81 327 ASN A C 1
ATOM 2567 O O . ASN A 1 327 ? 21.024 7.680 -33.123 1.00 94.81 327 ASN A O 1
ATOM 2571 N N . PHE A 1 328 ? 19.367 7.365 -34.613 1.00 94.50 328 PHE A N 1
ATOM 2572 C CA . PHE A 1 328 ? 20.124 6.523 -35.527 1.00 94.50 328 PHE A CA 1
ATOM 2573 C C . PHE A 1 328 ? 20.356 7.252 -36.840 1.00 94.50 328 PHE A C 1
ATOM 2575 O O . PHE A 1 328 ? 19.489 7.978 -37.333 1.00 94.50 328 PHE A O 1
ATOM 2582 N N . LEU A 1 329 ? 21.520 7.005 -37.424 1.00 95.38 329 LEU A N 1
ATOM 2583 C CA . LEU A 1 329 ? 21.865 7.442 -38.765 1.00 95.38 329 LEU A CA 1
ATOM 2584 C C . LEU A 1 329 ? 22.566 6.292 -39.482 1.00 95.38 329 LEU A C 1
ATOM 2586 O O . LEU A 1 329 ? 23.604 5.808 -39.028 1.00 95.38 329 LEU A O 1
ATOM 2590 N N . THR A 1 330 ? 22.009 5.866 -40.608 1.00 95.38 330 THR A N 1
ATOM 2591 C CA . THR A 1 330 ? 22.677 4.949 -41.530 1.00 95.38 330 THR A CA 1
ATOM 2592 C C . THR A 1 330 ? 23.214 5.728 -42.715 1.00 95.38 330 THR A C 1
ATOM 2594 O O . THR A 1 330 ? 22.522 6.599 -43.244 1.00 95.38 330 THR A O 1
ATOM 2597 N N . ARG A 1 331 ? 24.438 5.418 -43.142 1.00 96.50 331 ARG A N 1
ATOM 2598 C CA . ARG A 1 331 ? 25.068 6.027 -44.318 1.00 96.50 331 ARG A CA 1
ATOM 2599 C C . ARG A 1 331 ? 25.502 4.924 -45.263 1.00 96.50 331 ARG A C 1
ATOM 2601 O O . ARG A 1 331 ? 26.221 4.025 -44.838 1.00 96.50 331 ARG A O 1
ATOM 2608 N N . THR A 1 332 ? 25.115 5.009 -46.525 1.00 95.75 332 THR A N 1
ATOM 2609 C CA . THR A 1 332 ? 25.460 4.009 -47.540 1.00 95.75 332 THR A CA 1
ATOM 2610 C C . THR A 1 332 ? 26.105 4.709 -48.717 1.00 95.75 332 THR A C 1
ATOM 2612 O O . THR A 1 332 ? 25.526 5.652 -49.253 1.00 95.75 332 THR A O 1
ATOM 2615 N N . SER A 1 333 ? 27.301 4.280 -49.106 1.00 95.69 333 SER A N 1
ATOM 2616 C CA . SER A 1 333 ? 27.932 4.744 -50.339 1.00 95.69 333 SER A CA 1
ATOM 2617 C C . SER A 1 333 ? 27.712 3.698 -51.411 1.00 95.69 333 SER A C 1
ATOM 2619 O O . SER A 1 333 ? 28.106 2.560 -51.196 1.00 95.69 333 SER A O 1
ATOM 2621 N N . VAL A 1 334 ? 27.089 4.086 -52.523 1.00 93.62 334 VAL A N 1
ATOM 2622 C CA . VAL A 1 334 ? 26.719 3.170 -53.612 1.00 93.62 334 VAL A CA 1
ATOM 2623 C C . VAL A 1 334 ? 27.304 3.618 -54.948 1.00 93.62 334 VAL A C 1
ATOM 2625 O O . VAL A 1 334 ? 27.462 4.823 -55.217 1.00 93.62 334 VAL A O 1
ATOM 2628 N N . THR A 1 335 ? 27.572 2.649 -55.815 1.00 91.75 335 THR A N 1
ATOM 2629 C CA . THR A 1 335 ? 27.847 2.844 -57.237 1.00 91.75 335 THR A CA 1
ATOM 2630 C C . THR A 1 335 ? 26.864 2.012 -58.075 1.00 91.75 335 THR A C 1
ATOM 2632 O O . THR A 1 335 ? 26.392 0.971 -57.658 1.00 91.75 335 THR A O 1
ATOM 2635 N N . ASP A 1 336 ? 26.454 2.542 -59.228 1.00 89.44 336 ASP A N 1
ATOM 2636 C CA . ASP A 1 336 ? 25.376 2.033 -60.082 1.00 89.44 336 ASP A CA 1
ATOM 2637 C C . ASP A 1 336 ? 24.002 1.946 -59.394 1.00 89.44 336 ASP A C 1
ATOM 2639 O O . ASP A 1 336 ? 23.241 2.918 -59.470 1.00 89.44 336 ASP A O 1
ATOM 2643 N N . GLY A 1 337 ? 23.673 0.820 -58.764 1.00 90.56 337 GLY A N 1
ATOM 2644 C CA . GLY A 1 337 ? 22.434 0.575 -58.025 1.00 90.56 337 GLY A CA 1
ATOM 2645 C C . GLY A 1 337 ? 22.763 -0.059 -56.678 1.00 90.56 337 GLY A C 1
ATOM 2646 O O . GLY A 1 337 ? 23.700 -0.837 -56.616 1.00 90.56 337 GLY A O 1
ATOM 2647 N N . GLY A 1 338 ? 22.052 0.303 -55.609 1.00 90.25 338 GLY A N 1
ATOM 2648 C CA . GLY A 1 338 ? 22.315 -0.314 -54.311 1.00 90.25 338 GLY A CA 1
ATOM 2649 C C . GLY A 1 338 ? 21.309 0.002 -53.211 1.00 90.25 338 GLY A C 1
ATOM 2650 O O . GLY A 1 338 ? 20.419 0.849 -53.353 1.00 90.25 338 GLY A O 1
ATOM 2651 N N . GLU A 1 339 ? 21.492 -0.676 -52.081 1.00 93.75 339 GLU A N 1
ATOM 2652 C CA . GLU A 1 339 ? 20.691 -0.568 -50.862 1.00 93.75 339 GLU A CA 1
ATOM 2653 C C . GLU A 1 339 ? 21.566 -0.479 -49.608 1.00 93.75 339 GLU A C 1
ATOM 2655 O O . GLU A 1 339 ? 22.769 -0.710 -49.648 1.00 93.75 339 GLU A O 1
ATOM 2660 N N . GLY A 1 340 ? 20.963 -0.180 -48.461 1.00 93.62 340 GLY A N 1
ATOM 2661 C CA . GLY A 1 340 ? 21.638 -0.211 -47.171 1.00 93.62 340 GLY A CA 1
ATOM 2662 C C . GLY A 1 340 ? 20.659 -0.063 -46.018 1.00 93.62 340 GLY A C 1
ATOM 2663 O O . GLY A 1 340 ? 20.065 1.000 -45.856 1.00 93.62 340 GLY A O 1
ATOM 2664 N N . TYR A 1 341 ? 20.518 -1.109 -45.209 1.00 94.44 341 TYR A N 1
ATOM 2665 C CA . TYR A 1 341 ? 19.690 -1.125 -44.007 1.00 94.44 341 TYR A CA 1
ATOM 2666 C C . TYR A 1 341 ? 20.254 -2.088 -42.958 1.00 94.44 341 TYR A C 1
ATOM 2668 O O . TYR A 1 341 ? 20.957 -3.056 -43.256 1.00 94.44 341 TYR A O 1
ATOM 2676 N N . SER A 1 342 ? 19.915 -1.840 -41.699 1.00 95.81 342 SER A N 1
ATOM 2677 C CA . SER A 1 342 ? 20.424 -2.596 -40.553 1.00 95.81 342 SER A CA 1
ATOM 2678 C C . SER A 1 342 ? 19.298 -3.070 -39.637 1.00 95.81 342 SER A C 1
ATOM 2680 O O . SER A 1 342 ? 18.191 -2.549 -39.678 1.00 95.81 342 SER A O 1
ATOM 2682 N N . LEU A 1 343 ? 19.567 -4.071 -38.800 1.00 95.12 343 LEU A N 1
ATOM 2683 C CA . LEU A 1 343 ? 18.641 -4.567 -37.784 1.00 95.12 343 LEU A CA 1
ATOM 2684 C C . LEU A 1 343 ? 19.300 -4.509 -36.411 1.00 95.12 343 LEU A C 1
ATOM 2686 O O . LEU A 1 343 ? 20.311 -5.178 -36.177 1.00 95.12 343 LEU A O 1
ATOM 2690 N N . VAL A 1 344 ? 18.677 -3.781 -35.491 1.00 95.81 344 VAL A N 1
ATOM 2691 C CA . VAL A 1 344 ? 18.999 -3.834 -34.067 1.00 95.81 344 VAL A CA 1
ATOM 2692 C C . VAL A 1 344 ? 18.005 -4.762 -33.382 1.00 95.81 344 VAL A C 1
ATOM 2694 O O . VAL A 1 344 ? 16.797 -4.559 -33.463 1.00 95.81 344 VAL A O 1
ATOM 2697 N N . ARG A 1 345 ? 18.504 -5.799 -32.711 1.00 95.56 345 ARG A N 1
ATOM 2698 C CA . ARG A 1 345 ? 17.695 -6.676 -31.864 1.00 95.56 345 ARG A CA 1
ATOM 2699 C C . ARG A 1 345 ? 17.831 -6.223 -30.420 1.00 95.56 345 ARG A C 1
ATOM 2701 O O . ARG A 1 345 ? 18.946 -6.152 -29.912 1.00 95.56 345 ARG A O 1
ATOM 2708 N N . VAL A 1 346 ? 16.704 -5.934 -29.788 1.00 94.12 346 VAL A N 1
ATOM 2709 C CA . VAL A 1 346 ? 16.609 -5.485 -28.402 1.00 94.12 346 VAL A CA 1
ATOM 2710 C C . VAL A 1 346 ? 15.918 -6.570 -27.589 1.00 94.12 346 VAL A C 1
ATOM 2712 O O . VAL A 1 346 ? 14.797 -6.970 -27.903 1.00 94.12 346 VAL A O 1
ATOM 2715 N N . HIS A 1 347 ? 16.589 -7.040 -26.547 1.00 93.81 347 HIS A N 1
ATOM 2716 C CA . HIS A 1 347 ? 16.001 -7.868 -25.509 1.00 93.81 347 HIS A CA 1
ATOM 2717 C C . HIS A 1 347 ? 15.674 -7.012 -24.296 1.00 93.81 347 HIS A C 1
ATOM 2719 O O . HIS A 1 347 ? 16.436 -6.116 -23.932 1.00 93.81 347 HIS A O 1
ATOM 2725 N N . TYR A 1 348 ? 14.538 -7.293 -23.678 1.00 90.56 348 TYR A N 1
ATOM 2726 C CA . TYR A 1 348 ? 14.062 -6.577 -22.506 1.00 90.56 348 TYR A CA 1
ATOM 2727 C C . TYR A 1 348 ? 13.437 -7.547 -21.505 1.00 90.56 348 TYR A C 1
ATOM 2729 O O . TYR A 1 348 ? 13.000 -8.640 -21.879 1.00 90.56 348 TYR A O 1
ATOM 2737 N N . ASN A 1 349 ? 13.404 -7.155 -20.234 1.00 89.25 349 ASN A N 1
ATOM 2738 C CA . ASN A 1 349 ? 12.703 -7.894 -19.202 1.00 89.25 349 ASN A CA 1
ATOM 2739 C C . ASN A 1 349 ? 11.196 -7.822 -19.467 1.00 89.25 349 ASN A C 1
ATOM 2741 O O . ASN A 1 349 ? 10.605 -6.745 -19.487 1.00 89.25 349 ASN A O 1
ATOM 2745 N N . TYR A 1 350 ? 10.590 -8.981 -19.713 1.00 84.50 350 TYR A N 1
ATOM 2746 C CA . TYR A 1 350 ? 9.166 -9.089 -20.016 1.00 84.50 350 TYR A CA 1
ATOM 2747 C C . TYR A 1 350 ? 8.289 -8.708 -18.818 1.00 84.50 350 TYR A C 1
ATOM 2749 O O . TYR A 1 350 ? 7.181 -8.223 -19.019 1.00 84.50 350 TYR A O 1
ATOM 2757 N N . GLU A 1 351 ? 8.791 -8.885 -17.598 1.00 83.75 351 GLU A N 1
ATOM 2758 C CA . GLU A 1 351 ? 8.052 -8.546 -16.379 1.00 83.75 351 GLU A CA 1
ATOM 2759 C C . GLU A 1 351 ? 7.987 -7.026 -16.138 1.00 83.75 351 GLU A C 1
ATOM 2761 O O . GLU A 1 351 ? 7.036 -6.550 -15.534 1.00 83.75 351 GLU A O 1
ATOM 2766 N N . ASP A 1 352 ? 8.902 -6.239 -16.720 1.00 81.62 352 ASP A N 1
ATOM 2767 C CA . ASP A 1 352 ? 8.984 -4.778 -16.527 1.00 81.62 352 ASP A CA 1
ATOM 2768 C C . ASP A 1 352 ? 8.323 -3.996 -17.684 1.00 81.62 352 ASP A C 1
ATOM 2770 O O . ASP A 1 352 ? 8.775 -2.925 -18.099 1.00 81.62 352 ASP A O 1
ATOM 2774 N N . LEU A 1 353 ? 7.287 -4.570 -18.303 1.00 84.19 353 LEU A N 1
ATOM 2775 C CA . LEU A 1 353 ? 6.625 -4.003 -19.486 1.00 84.19 353 LEU A CA 1
ATOM 2776 C C . LEU A 1 353 ? 5.681 -2.839 -19.170 1.00 84.19 353 LEU A C 1
ATOM 2778 O O . LEU A 1 353 ? 5.465 -1.971 -20.028 1.00 84.19 353 LEU A O 1
ATOM 2782 N N . ILE A 1 354 ? 5.090 -2.871 -17.978 1.00 85.19 354 ILE A N 1
ATOM 2783 C CA . ILE A 1 354 ? 4.065 -1.940 -17.518 1.00 85.19 354 ILE A CA 1
ATOM 2784 C C . ILE A 1 354 ? 4.708 -0.956 -16.551 1.00 85.19 354 ILE A C 1
ATOM 2786 O O . ILE A 1 354 ? 5.481 -1.341 -15.681 1.00 85.19 354 ILE A O 1
ATOM 2790 N N . TYR A 1 355 ? 4.395 0.323 -16.720 1.00 77.69 355 TYR A N 1
ATOM 2791 C CA . TYR A 1 355 ? 4.857 1.383 -15.835 1.00 77.69 355 TYR A CA 1
ATOM 2792 C C . TYR A 1 355 ? 3.726 2.372 -15.566 1.00 77.69 355 TYR A C 1
ATOM 2794 O O . TYR A 1 355 ? 2.712 2.383 -16.273 1.00 77.69 355 TYR A O 1
ATOM 2802 N N . ASN A 1 356 ? 3.902 3.192 -14.526 1.00 76.81 356 ASN A N 1
ATOM 2803 C CA . ASN A 1 356 ? 2.840 4.031 -13.969 1.00 76.81 356 ASN A CA 1
ATOM 2804 C C . ASN A 1 356 ? 1.571 3.227 -13.642 1.00 76.81 356 ASN A C 1
ATOM 2806 O O . ASN A 1 356 ? 0.483 3.754 -13.822 1.00 76.81 356 ASN A O 1
ATOM 2810 N N . ASP A 1 357 ? 1.714 1.968 -13.213 1.00 84.38 357 ASP A N 1
ATOM 2811 C CA . ASP A 1 357 ? 0.614 1.075 -12.832 1.00 84.38 357 ASP A CA 1
ATOM 2812 C C . ASP A 1 357 ? 0.000 1.543 -11.503 1.00 84.38 357 ASP A C 1
ATOM 2814 O O . ASP A 1 357 ? 0.512 1.242 -10.425 1.00 84.38 357 ASP A O 1
ATOM 2818 N N . VAL A 1 358 ? -1.038 2.380 -11.581 1.00 82.00 358 VAL A N 1
ATOM 2819 C CA . VAL A 1 358 ? -1.630 3.057 -10.424 1.00 82.00 358 VAL A CA 1
ATOM 2820 C C . VAL A 1 358 ? -3.152 3.051 -10.503 1.00 82.00 358 VAL A C 1
ATOM 2822 O O . VAL A 1 358 ? -3.767 3.524 -11.463 1.00 82.00 358 VAL A O 1
ATOM 2825 N N . TRP A 1 359 ? -3.781 2.596 -9.423 1.00 84.12 359 TRP A N 1
ATOM 2826 C CA . TRP A 1 359 ? -5.213 2.756 -9.198 1.00 84.12 359 TRP A CA 1
ATOM 2827 C C . TRP A 1 359 ? -5.485 4.060 -8.446 1.00 84.12 359 TRP A C 1
ATOM 2829 O O . TRP A 1 359 ? -4.909 4.315 -7.392 1.00 84.12 359 TRP A O 1
ATOM 2839 N N . THR A 1 360 ? -6.360 4.911 -8.985 1.00 71.25 360 THR A N 1
ATOM 2840 C CA . THR A 1 360 ? -6.399 6.333 -8.595 1.00 71.25 360 THR A CA 1
ATOM 2841 C C . THR A 1 360 ? -6.989 6.638 -7.211 1.00 71.25 360 THR A C 1
ATOM 2843 O O . THR A 1 360 ? -6.869 7.776 -6.766 1.00 71.25 360 THR A O 1
ATOM 2846 N N . ASP A 1 361 ? -7.702 5.707 -6.561 1.00 78.38 361 ASP A N 1
ATOM 2847 C CA . ASP A 1 361 ? -8.500 6.024 -5.362 1.00 78.38 361 ASP A CA 1
ATOM 2848 C C . ASP A 1 361 ? -8.744 4.803 -4.450 1.00 78.38 361 ASP A C 1
ATOM 2850 O O . ASP A 1 361 ? -9.633 3.988 -4.707 1.00 78.38 361 ASP A O 1
ATOM 2854 N N . ALA A 1 362 ? -7.954 4.683 -3.377 1.00 79.44 362 ALA A N 1
ATOM 2855 C CA . ALA A 1 362 ? -8.050 3.586 -2.411 1.00 79.44 362 ALA A CA 1
ATOM 2856 C C . ALA A 1 362 ? -9.368 3.588 -1.613 1.00 79.44 362 ALA A C 1
ATOM 2858 O O . ALA A 1 362 ? -9.901 2.519 -1.317 1.00 79.44 362 ALA A O 1
ATOM 2859 N N . GLU A 1 363 ? -9.935 4.764 -1.316 1.00 84.06 363 GLU A N 1
ATOM 2860 C CA . GLU A 1 363 ? -11.217 4.876 -0.607 1.00 84.06 363 GLU A CA 1
ATOM 2861 C C . GLU A 1 363 ? -12.366 4.363 -1.480 1.00 84.06 363 GLU A C 1
ATOM 2863 O O . GLU A 1 363 ? -13.198 3.581 -1.020 1.00 84.06 363 GLU A O 1
ATOM 2868 N N . LYS A 1 364 ? -12.385 4.723 -2.770 1.00 86.56 364 LYS A N 1
ATOM 2869 C CA . LYS A 1 364 ? -13.374 4.194 -3.723 1.00 86.56 364 LYS A CA 1
ATOM 2870 C C . LYS A 1 364 ? -13.215 2.699 -3.979 1.00 86.56 364 LYS A C 1
ATOM 2872 O O . LYS A 1 364 ? -14.214 2.033 -4.234 1.00 86.56 364 LYS A O 1
ATOM 2877 N N . ILE A 1 365 ? -11.994 2.169 -3.925 1.00 87.19 365 ILE A N 1
ATOM 2878 C CA . ILE A 1 365 ? -11.742 0.723 -4.019 1.00 87.19 365 ILE A CA 1
ATOM 2879 C C . ILE A 1 365 ? -12.341 0.009 -2.808 1.00 87.19 365 ILE A C 1
ATOM 2881 O O . ILE A 1 365 ? -13.105 -0.937 -2.989 1.00 87.19 365 ILE A O 1
ATOM 2885 N N . ALA A 1 366 ? -12.069 0.491 -1.592 1.00 87.62 366 ALA A N 1
ATOM 2886 C CA . ALA A 1 366 ? -12.673 -0.053 -0.377 1.00 87.62 366 ALA A CA 1
ATOM 2887 C C . ALA A 1 366 ? -14.210 0.027 -0.431 1.00 87.62 366 ALA A C 1
ATOM 2889 O O . ALA A 1 366 ? -14.894 -0.965 -0.188 1.00 87.62 366 ALA A O 1
ATOM 2890 N N . GLN A 1 367 ? -14.752 1.170 -0.865 1.00 90.38 367 GLN A N 1
ATOM 2891 C CA . GLN A 1 367 ? -16.191 1.355 -1.051 1.00 90.38 367 GLN A CA 1
ATOM 2892 C C . GLN A 1 367 ? -16.782 0.407 -2.109 1.00 90.38 367 GLN A C 1
ATOM 2894 O O . GLN A 1 367 ? -17.917 -0.037 -1.962 1.00 90.38 367 GLN A O 1
ATOM 2899 N N . ALA A 1 368 ? -16.049 0.075 -3.176 1.00 91.62 368 ALA A N 1
ATOM 2900 C CA . ALA A 1 368 ? -16.512 -0.876 -4.188 1.00 91.62 368 ALA A CA 1
ATOM 2901 C C . ALA A 1 368 ? -16.625 -2.305 -3.634 1.00 91.62 368 ALA A C 1
ATOM 2903 O O . ALA A 1 368 ? -17.594 -2.992 -3.948 1.00 91.62 368 ALA A O 1
ATOM 2904 N N . HIS A 1 369 ? -15.684 -2.728 -2.784 1.00 91.50 369 HIS A N 1
ATOM 2905 C CA . HIS A 1 369 ? -15.756 -4.014 -2.078 1.00 91.50 369 HIS A CA 1
ATOM 2906 C C . HIS A 1 369 ? -16.927 -4.070 -1.099 1.00 91.50 369 HIS A C 1
ATOM 2908 O O . HIS A 1 369 ? -17.660 -5.056 -1.069 1.00 91.50 369 HIS A O 1
ATOM 2914 N N . GLU A 1 370 ? -17.159 -2.987 -0.357 1.00 88.06 370 GLU A N 1
ATOM 2915 C CA . GLU A 1 370 ? -18.322 -2.888 0.523 1.00 88.06 370 GLU A CA 1
ATOM 2916 C C . GLU A 1 370 ? -19.623 -2.973 -0.282 1.00 88.06 370 GLU A C 1
ATOM 2918 O O . GLU A 1 370 ? -20.485 -3.789 0.030 1.00 88.06 370 GLU A O 1
ATOM 2923 N N . ILE A 1 371 ? -19.742 -2.212 -1.377 1.00 90.00 371 ILE A N 1
ATOM 2924 C CA . ILE A 1 371 ? -20.901 -2.280 -2.277 1.00 90.00 371 ILE A CA 1
ATOM 2925 C C . ILE A 1 371 ? -21.101 -3.698 -2.813 1.00 90.00 371 ILE A C 1
ATOM 2927 O O . ILE A 1 371 ? -22.233 -4.171 -2.792 1.00 90.00 371 ILE A O 1
ATOM 2931 N N . GLN A 1 372 ? -20.045 -4.388 -3.257 1.00 91.81 372 GLN A N 1
ATOM 2932 C CA . GLN A 1 372 ? -20.154 -5.773 -3.724 1.00 91.81 372 GLN A CA 1
ATOM 2933 C C . GLN A 1 372 ? -20.791 -6.669 -2.657 1.00 91.81 372 GLN A C 1
ATOM 2935 O O . GLN A 1 372 ? -21.727 -7.403 -2.963 1.00 91.81 372 GLN A O 1
ATOM 2940 N N . GLN A 1 373 ? -20.369 -6.536 -1.399 1.00 88.06 373 GLN A N 1
ATOM 2941 C CA . GLN A 1 373 ? -20.975 -7.271 -0.294 1.00 88.06 373 GLN A CA 1
ATOM 2942 C C . GLN A 1 373 ? -22.463 -6.922 -0.112 1.00 88.06 373 GLN A C 1
ATOM 2944 O O . GLN A 1 373 ? -23.279 -7.820 0.065 1.00 88.06 373 GLN A O 1
ATOM 2949 N N . GLN A 1 374 ? -22.853 -5.645 -0.236 1.00 86.81 374 GLN A N 1
ATOM 2950 C CA . GLN A 1 374 ? -24.267 -5.231 -0.167 1.00 86.81 374 GLN A CA 1
ATOM 2951 C C . GLN A 1 374 ? -25.129 -5.798 -1.308 1.00 86.81 374 GLN A C 1
ATOM 2953 O O . GLN A 1 374 ? -26.332 -6.014 -1.124 1.00 86.81 374 GLN A O 1
ATOM 2958 N N . LEU A 1 375 ? -24.532 -6.020 -2.484 1.00 88.88 375 LEU A N 1
ATOM 2959 C CA . LEU A 1 375 ? -25.184 -6.688 -3.612 1.00 88.88 375 LEU A CA 1
ATOM 2960 C C . LEU A 1 375 ? -25.340 -8.191 -3.353 1.00 88.88 375 LEU A C 1
ATOM 2962 O O . LEU A 1 375 ? -26.412 -8.740 -3.605 1.00 88.88 375 LEU A O 1
ATOM 2966 N N . ASP A 1 376 ? -24.295 -8.837 -2.832 1.00 88.81 376 ASP A N 1
ATOM 2967 C CA . ASP A 1 376 ? -24.289 -10.270 -2.522 1.00 88.81 376 ASP A CA 1
ATOM 2968 C C . ASP A 1 376 ? -25.257 -10.617 -1.381 1.00 88.81 376 ASP A C 1
ATOM 2970 O O . ASP A 1 376 ? -25.962 -11.626 -1.452 1.00 88.81 376 ASP A O 1
ATOM 2974 N N . ASP A 1 377 ? -25.373 -9.731 -0.389 1.00 85.62 377 ASP A N 1
ATOM 2975 C CA . ASP A 1 377 ? -26.340 -9.826 0.708 1.00 85.62 377 ASP A CA 1
ATOM 2976 C C . ASP A 1 377 ? -27.792 -9.570 0.245 1.00 85.62 377 ASP A C 1
ATOM 2978 O O . ASP A 1 377 ? -28.746 -9.825 0.980 1.00 85.62 377 ASP A O 1
ATOM 2982 N N . GLY A 1 378 ? -27.992 -9.082 -0.986 1.00 86.00 378 GLY A N 1
ATOM 2983 C CA . GLY A 1 378 ? -29.307 -8.901 -1.609 1.00 86.00 378 GLY A CA 1
ATOM 2984 C C . GLY A 1 378 ? -30.100 -7.681 -1.129 1.00 86.00 378 GLY A C 1
ATOM 2985 O O . GLY A 1 378 ? -31.259 -7.517 -1.517 1.00 86.00 378 GLY A O 1
ATOM 2986 N N . PHE A 1 379 ? -29.493 -6.813 -0.315 1.00 81.81 379 PHE A N 1
ATOM 2987 C CA . PHE A 1 379 ? -30.114 -5.573 0.164 1.00 81.81 379 PHE A CA 1
ATOM 2988 C C . PHE A 1 379 ? -30.036 -4.451 -0.873 1.00 81.81 379 PHE A C 1
ATOM 2990 O O . PHE A 1 379 ? -30.945 -3.624 -0.969 1.00 81.81 379 PHE A O 1
ATOM 2997 N N . CYS A 1 380 ? -28.986 -4.436 -1.689 1.00 86.56 380 CYS A N 1
ATOM 2998 C CA . CYS A 1 380 ? -28.811 -3.455 -2.749 1.00 86.56 380 CYS A CA 1
ATOM 2999 C C . CYS A 1 380 ? -28.838 -4.115 -4.131 1.00 86.56 380 CYS A C 1
ATOM 3001 O O . CYS A 1 380 ? -28.591 -5.305 -4.304 1.00 86.56 380 CYS A O 1
ATOM 3003 N N . THR A 1 381 ? -29.146 -3.313 -5.145 1.00 89.62 381 THR A N 1
ATOM 3004 C CA . THR A 1 381 ? -29.042 -3.684 -6.559 1.00 89.62 381 THR A CA 1
ATOM 3005 C C . THR A 1 381 ? -28.057 -2.754 -7.244 1.00 89.62 381 THR A C 1
ATOM 3007 O O . THR A 1 381 ? -27.990 -1.570 -6.923 1.00 89.62 381 THR A O 1
ATOM 3010 N N . GLY A 1 382 ? -27.275 -3.269 -8.184 1.00 91.12 382 GLY A N 1
ATOM 3011 C CA . GLY A 1 382 ? -26.172 -2.502 -8.737 1.00 91.12 382 GLY A CA 1
ATOM 3012 C C . GLY A 1 382 ? -25.327 -3.297 -9.710 1.00 91.12 382 GLY A C 1
ATOM 3013 O O . GLY A 1 382 ? -25.650 -4.429 -10.070 1.00 91.12 382 GLY A O 1
ATOM 3014 N N . GLU A 1 383 ? -24.249 -2.668 -10.157 1.00 93.44 383 GLU A N 1
ATOM 3015 C CA . GLU A 1 383 ? -23.274 -3.268 -11.059 1.00 93.44 383 GLU A CA 1
ATOM 3016 C C . GLU A 1 383 ? -21.903 -2.638 -10.803 1.00 93.44 383 GLU A C 1
ATOM 3018 O O . GLU A 1 383 ? -21.771 -1.408 -10.749 1.00 93.44 383 GLU A O 1
ATOM 3023 N N . ILE A 1 384 ? -20.890 -3.497 -10.689 1.00 95.44 384 ILE A N 1
ATOM 3024 C CA . ILE A 1 384 ? -19.473 -3.145 -10.737 1.00 95.44 384 ILE A CA 1
ATOM 3025 C C . ILE A 1 384 ? -18.940 -3.739 -12.033 1.00 95.44 384 ILE A C 1
ATOM 3027 O O . ILE A 1 384 ? -18.933 -4.955 -12.211 1.00 95.44 384 ILE A O 1
ATOM 3031 N N . ARG A 1 385 ? -18.551 -2.888 -12.986 1.00 95.25 385 ARG A N 1
ATOM 3032 C CA . ARG A 1 385 ? -18.070 -3.371 -14.285 1.00 95.25 385 ARG A CA 1
ATOM 3033 C C . ARG A 1 385 ? -16.986 -2.509 -14.888 1.00 95.25 385 ARG A C 1
ATOM 3035 O O . ARG A 1 385 ? -16.982 -1.283 -14.764 1.00 95.25 385 ARG A O 1
ATOM 3042 N N . CYS A 1 386 ? -16.132 -3.158 -15.664 1.00 96.12 386 CYS A N 1
ATOM 3043 C CA . CYS A 1 386 ? -15.205 -2.456 -16.526 1.00 96.12 386 CYS A CA 1
ATOM 3044 C C . CYS A 1 386 ? -15.951 -1.722 -17.650 1.00 96.12 386 CYS A C 1
ATOM 3046 O O . CYS A 1 386 ? -16.754 -2.317 -18.371 1.00 96.12 386 CYS A O 1
ATOM 3048 N N . THR A 1 387 ? -15.676 -0.432 -17.825 1.00 95.50 387 THR A N 1
ATOM 3049 C CA . THR A 1 387 ? -16.223 0.394 -18.913 1.00 95.50 387 THR A CA 1
ATOM 3050 C C . THR A 1 387 ? -15.187 0.740 -19.975 1.00 95.50 387 THR A C 1
ATOM 3052 O O . THR A 1 387 ? -15.566 1.109 -21.087 1.00 95.50 387 THR A O 1
ATOM 3055 N N . ASN A 1 388 ? -13.896 0.582 -19.674 1.00 93.56 388 ASN A N 1
ATOM 3056 C CA . ASN A 1 388 ? -12.808 0.830 -20.614 1.00 93.56 388 ASN A CA 1
ATOM 3057 C C . ASN A 1 388 ? -11.804 -0.331 -20.608 1.00 93.56 388 ASN A C 1
ATOM 3059 O O . ASN A 1 388 ? -10.841 -0.327 -19.846 1.00 93.56 388 ASN A O 1
ATOM 3063 N N . MET A 1 389 ? -12.056 -1.322 -21.464 1.00 92.94 389 MET A N 1
ATOM 3064 C CA . MET A 1 389 ? -11.262 -2.545 -21.591 1.00 92.94 389 MET A CA 1
ATOM 3065 C C . MET A 1 389 ? -10.623 -2.623 -22.990 1.00 92.94 389 MET A C 1
ATOM 3067 O O . MET A 1 389 ? -11.343 -2.461 -23.984 1.00 92.94 389 MET A O 1
ATOM 3071 N N . PRO A 1 390 ? -9.313 -2.899 -23.122 1.00 90.19 390 PRO A N 1
ATOM 3072 C CA . PRO A 1 390 ? -8.713 -3.219 -24.413 1.00 90.19 390 PRO A CA 1
ATOM 3073 C C . PRO A 1 390 ? -9.203 -4.581 -24.928 1.00 90.19 390 PRO A C 1
ATOM 3075 O O . PRO A 1 390 ? -9.683 -5.431 -24.183 1.00 90.19 390 PRO A O 1
ATOM 3078 N N . THR A 1 391 ? -9.079 -4.815 -26.235 1.00 91.88 391 THR A N 1
ATOM 3079 C CA . THR A 1 391 ? -9.407 -6.128 -26.811 1.00 91.88 391 THR A CA 1
ATOM 3080 C C . THR A 1 391 ? -8.327 -7.142 -26.440 1.00 91.88 391 THR A C 1
ATOM 3082 O O . THR A 1 391 ? -7.156 -6.920 -26.758 1.00 91.88 391 THR A O 1
ATOM 3085 N N . LEU A 1 392 ? -8.728 -8.242 -25.800 1.00 91.94 392 LEU A N 1
ATOM 3086 C CA . LEU A 1 392 ? -7.852 -9.363 -25.461 1.00 91.94 392 LEU A CA 1
ATOM 3087 C C . LEU A 1 392 ? -7.977 -10.500 -26.490 1.00 91.94 392 LEU A C 1
ATOM 3089 O O . LEU A 1 392 ? -9.024 -10.679 -27.119 1.00 91.94 392 LEU A O 1
ATOM 3093 N N . ASP A 1 393 ? -6.899 -11.256 -26.667 1.00 89.62 393 ASP A N 1
ATOM 3094 C CA . ASP A 1 393 ? -6.843 -12.494 -27.436 1.00 89.62 393 ASP A CA 1
ATOM 3095 C C . ASP A 1 393 ? -7.381 -13.695 -26.631 1.00 89.62 393 ASP A C 1
ATOM 3097 O O . ASP A 1 393 ? -7.855 -13.564 -25.501 1.00 89.62 393 ASP A O 1
ATOM 3101 N N . ALA A 1 394 ? -7.353 -14.887 -27.238 1.00 86.75 394 ALA A N 1
ATOM 3102 C CA . ALA A 1 394 ? -7.862 -16.111 -26.616 1.00 86.75 394 ALA A CA 1
ATOM 3103 C C . ALA A 1 394 ? -7.054 -16.551 -25.383 1.00 86.75 394 ALA A C 1
ATOM 3105 O O . ALA A 1 394 ? -7.546 -17.352 -24.590 1.00 86.75 394 ALA A O 1
ATOM 3106 N N . GLU A 1 395 ? -5.832 -16.041 -25.230 1.00 83.25 395 GLU A N 1
ATOM 3107 C CA . GLU A 1 395 ? -4.957 -16.305 -24.094 1.00 83.25 395 GLU A CA 1
ATOM 3108 C C . GLU A 1 395 ? -5.053 -15.215 -23.010 1.00 83.25 395 GLU A C 1
ATOM 3110 O O . GLU A 1 395 ? -4.313 -15.274 -22.033 1.00 83.25 395 GLU A O 1
ATOM 3115 N N . GLY A 1 396 ? -5.956 -14.235 -23.156 1.00 86.62 396 GLY A N 1
ATOM 3116 C CA . GLY A 1 396 ? -6.124 -13.141 -22.193 1.00 86.62 396 GLY A CA 1
ATOM 3117 C C . GLY A 1 396 ? -5.053 -12.051 -22.302 1.00 86.62 396 GLY A C 1
ATOM 3118 O O . GLY A 1 396 ? -4.878 -11.261 -21.379 1.00 86.62 396 GLY A O 1
ATOM 3119 N N . CYS A 1 397 ? -4.330 -11.994 -23.420 1.00 90.38 397 CYS A N 1
ATOM 3120 C CA . CYS A 1 397 ? -3.284 -11.010 -23.672 1.00 90.38 397 CYS A CA 1
ATOM 3121 C C . CYS A 1 397 ? -3.733 -9.989 -24.724 1.00 90.38 397 CYS A C 1
ATOM 3123 O O . CYS A 1 397 ? -4.677 -10.203 -25.476 1.00 90.38 397 CYS A O 1
ATOM 3125 N N . THR A 1 398 ? -3.042 -8.862 -24.830 1.00 89.69 398 THR A N 1
ATOM 3126 C CA . THR A 1 398 ? -3.264 -7.872 -25.887 1.00 89.69 398 THR A CA 1
ATOM 3127 C C . THR A 1 398 ? -1.941 -7.380 -26.454 1.00 89.69 398 THR A C 1
ATOM 3129 O O . THR A 1 398 ? -0.872 -7.650 -25.910 1.00 89.69 398 THR A O 1
ATOM 3132 N N . THR A 1 399 ? -1.991 -6.691 -27.592 1.00 83.88 399 THR A N 1
ATOM 3133 C CA . THR A 1 399 ? -0.810 -6.063 -28.192 1.00 83.88 399 THR A CA 1
ATOM 3134 C C . THR A 1 399 ? -0.943 -4.553 -28.113 1.00 83.88 399 THR A C 1
ATOM 3136 O O . THR A 1 399 ? -1.792 -3.965 -28.782 1.00 83.88 399 THR A O 1
ATOM 3139 N N . ILE A 1 400 ? -0.074 -3.920 -27.328 1.00 78.38 400 ILE A N 1
ATOM 3140 C CA . ILE A 1 400 ? -0.018 -2.465 -27.164 1.00 78.38 400 ILE A CA 1
ATOM 3141 C C . ILE A 1 400 ? 1.363 -2.011 -27.642 1.00 78.38 400 ILE A C 1
ATOM 3143 O O . ILE A 1 400 ? 2.380 -2.546 -27.216 1.00 78.38 400 ILE A O 1
ATOM 3147 N N . ASN A 1 401 ? 1.412 -1.065 -28.586 1.00 72.38 401 ASN A N 1
ATOM 3148 C CA . ASN A 1 401 ? 2.663 -0.564 -29.183 1.00 72.38 401 ASN A CA 1
ATOM 3149 C C . ASN A 1 401 ? 3.575 -1.657 -29.795 1.00 72.38 401 ASN A C 1
ATOM 3151 O O . ASN A 1 401 ? 4.793 -1.510 -29.820 1.00 72.38 401 ASN A O 1
ATOM 3155 N N . GLY A 1 402 ? 2.998 -2.754 -30.302 1.00 70.94 402 GLY A N 1
ATOM 3156 C CA . GLY A 1 402 ? 3.753 -3.878 -30.884 1.00 70.94 402 GLY A CA 1
ATOM 3157 C C . GLY A 1 402 ? 4.324 -4.866 -29.859 1.00 70.94 402 GLY A C 1
ATOM 3158 O O . GLY A 1 402 ? 4.957 -5.845 -30.253 1.00 70.94 402 GLY A O 1
ATOM 3159 N N . LEU A 1 403 ? 4.068 -4.643 -28.568 1.00 79.31 403 LEU A N 1
ATOM 3160 C CA . LEU A 1 403 ? 4.468 -5.511 -27.465 1.00 79.31 403 LEU A CA 1
ATOM 3161 C C . LEU A 1 403 ? 3.267 -6.350 -27.027 1.00 79.31 403 LEU A C 1
ATOM 3163 O O . LEU A 1 403 ? 2.171 -5.815 -26.846 1.00 79.31 403 LEU A O 1
ATOM 3167 N N . ARG A 1 404 ? 3.466 -7.661 -26.864 1.00 84.12 404 ARG A N 1
ATOM 3168 C CA . ARG A 1 404 ? 2.467 -8.544 -26.249 1.00 84.12 404 ARG A CA 1
ATOM 3169 C C . ARG A 1 404 ? 2.488 -8.315 -24.737 1.00 84.12 404 ARG A C 1
ATOM 3171 O O . ARG A 1 404 ? 3.559 -8.381 -24.149 1.00 84.12 404 ARG A O 1
ATOM 3178 N N . VAL A 1 405 ? 1.323 -8.059 -24.153 1.00 88.12 405 VAL A N 1
ATOM 3179 C CA . VAL A 1 405 ? 1.110 -7.831 -22.717 1.00 88.12 405 VAL A CA 1
ATOM 3180 C C . VAL A 1 405 ? 0.009 -8.766 -22.250 1.00 88.12 405 VAL A C 1
ATOM 3182 O O . VAL A 1 405 ? -1.010 -8.888 -22.927 1.00 88.12 405 VAL A O 1
ATOM 3185 N N . CYS A 1 406 ? 0.189 -9.406 -21.106 1.00 89.56 406 CYS A N 1
ATOM 3186 C CA . CYS A 1 406 ? -0.785 -10.288 -20.472 1.00 89.56 406 CYS A CA 1
ATOM 3187 C C . CYS A 1 406 ? -1.081 -9.797 -19.047 1.00 89.56 406 CYS A C 1
ATOM 3189 O O . CYS A 1 406 ? -0.360 -8.951 -18.527 1.00 89.56 406 CYS A O 1
ATOM 3191 N N . GLU A 1 407 ? -2.118 -10.335 -18.399 1.00 90.50 407 GLU A N 1
ATOM 3192 C CA . GLU A 1 407 ? -2.462 -9.942 -17.019 1.00 90.50 407 GLU A CA 1
ATOM 3193 C C . GLU A 1 407 ? -1.318 -10.187 -16.028 1.00 90.50 407 GLU A C 1
ATOM 3195 O O . GLU A 1 407 ? -1.151 -9.416 -15.094 1.00 90.50 407 GLU A O 1
ATOM 3200 N N . SER A 1 408 ? -0.480 -11.200 -16.275 1.00 87.38 408 SER A N 1
ATOM 3201 C CA . SER A 1 408 ? 0.698 -11.504 -15.452 1.00 87.38 408 SER A CA 1
ATOM 3202 C C . SER A 1 408 ? 1.771 -10.413 -15.455 1.00 87.38 408 SER A C 1
ATOM 3204 O O . SER A 1 408 ? 2.700 -10.503 -14.670 1.00 87.38 408 SER A O 1
ATOM 3206 N N . ASN A 1 409 ? 1.686 -9.436 -16.364 1.00 87.94 409 ASN A N 1
ATOM 3207 C CA . ASN A 1 409 ? 2.628 -8.321 -16.437 1.00 87.94 409 ASN A CA 1
ATOM 3208 C C . ASN A 1 409 ? 2.240 -7.137 -15.544 1.00 87.94 409 ASN A C 1
ATOM 3210 O O . ASN A 1 409 ? 3.010 -6.186 -15.461 1.00 87.94 409 ASN A O 1
ATOM 3214 N N . PHE A 1 410 ? 1.042 -7.151 -14.956 1.00 88.38 410 PHE A N 1
ATOM 3215 C CA . PHE A 1 410 ? 0.608 -6.132 -14.003 1.00 88.38 410 PHE A CA 1
ATOM 3216 C C . PHE A 1 410 ? 1.064 -6.484 -12.593 1.00 88.38 410 PHE A C 1
ATOM 3218 O O . PHE A 1 410 ? 1.295 -7.654 -12.279 1.00 88.38 410 PHE A O 1
ATOM 3225 N N . GLY A 1 411 ? 1.152 -5.458 -11.747 1.00 82.50 411 GLY A N 1
ATOM 3226 C CA . GLY A 1 411 ? 1.295 -5.648 -10.312 1.00 82.50 411 GLY A CA 1
ATOM 3227 C C . GLY A 1 411 ? 0.002 -6.143 -9.657 1.00 82.50 411 GLY A C 1
ATOM 3228 O O . GLY A 1 411 ? -0.893 -6.705 -10.297 1.00 82.50 411 GLY A O 1
ATOM 3229 N N . ASP A 1 412 ? -0.104 -5.912 -8.351 1.00 85.25 412 ASP A N 1
ATOM 3230 C CA . ASP A 1 412 ? -1.279 -6.299 -7.578 1.00 85.25 412 ASP A CA 1
ATOM 3231 C C . ASP A 1 412 ? -2.554 -5.632 -8.112 1.00 85.25 412 ASP A C 1
ATOM 3233 O O . ASP A 1 412 ? -2.630 -4.417 -8.309 1.00 85.25 412 ASP A O 1
ATOM 3237 N N . ASN A 1 413 ? -3.590 -6.446 -8.317 1.00 89.81 413 ASN A N 1
ATOM 3238 C CA . ASN A 1 413 ? -4.898 -5.981 -8.757 1.00 89.81 413 ASN A CA 1
ATOM 3239 C C . ASN A 1 413 ? -5.892 -5.982 -7.581 1.00 89.81 413 ASN A C 1
ATOM 3241 O O . ASN A 1 413 ? -6.461 -7.039 -7.264 1.00 89.81 413 ASN A O 1
ATOM 3245 N N . PRO A 1 414 ? -6.175 -4.814 -6.978 1.00 90.88 414 PRO A N 1
ATOM 3246 C CA . PRO A 1 414 ? -7.065 -4.705 -5.828 1.00 90.88 414 PRO A CA 1
ATOM 3247 C C . PRO A 1 414 ? -8.543 -4.952 -6.169 1.00 90.88 414 PRO A C 1
ATOM 3249 O O . PRO A 1 414 ? -9.361 -5.052 -5.259 1.00 90.88 414 PRO A O 1
ATOM 3252 N N . LEU A 1 415 ? -8.914 -5.055 -7.451 1.00 92.38 415 LEU A N 1
ATOM 3253 C CA . LEU A 1 415 ? -10.284 -5.337 -7.903 1.00 92.38 415 LEU A CA 1
ATOM 3254 C C . LEU A 1 415 ? -10.437 -6.744 -8.506 1.00 92.38 415 LEU A C 1
ATOM 3256 O O . LEU A 1 415 ? -11.477 -7.061 -9.089 1.00 92.38 415 LEU A O 1
ATOM 3260 N N . SER A 1 416 ? -9.422 -7.601 -8.361 1.00 92.56 416 SER A N 1
ATOM 3261 C CA . SER A 1 416 ? -9.442 -8.978 -8.872 1.00 92.56 416 SER A CA 1
ATOM 3262 C C . SER A 1 416 ? -10.579 -9.816 -8.276 1.00 92.56 416 SER A C 1
ATOM 3264 O O . SER A 1 416 ? -11.254 -10.536 -9.012 1.00 92.56 416 SER A O 1
ATOM 3266 N N . GLU A 1 417 ? -10.858 -9.667 -6.976 1.00 89.94 417 GLU A N 1
ATOM 3267 C CA . GLU A 1 417 ? -11.970 -10.349 -6.290 1.00 89.94 417 GLU A CA 1
ATOM 3268 C C . GLU A 1 417 ? -13.348 -9.910 -6.810 1.00 89.94 417 GLU A C 1
ATOM 3270 O O . GLU A 1 417 ? -14.293 -10.694 -6.796 1.00 89.94 417 GLU A O 1
ATOM 3275 N N . LEU A 1 418 ? -13.442 -8.696 -7.367 1.00 92.38 418 LEU A N 1
ATOM 3276 C CA . LEU A 1 418 ? -14.649 -8.170 -8.015 1.00 92.38 418 LEU A CA 1
ATOM 3277 C C . LEU A 1 418 ? -14.776 -8.619 -9.483 1.00 92.38 418 LEU A C 1
ATOM 3279 O O . LEU A 1 418 ? -15.649 -8.149 -10.213 1.00 92.38 418 LEU A O 1
ATOM 3283 N N . GLY A 1 419 ? -13.881 -9.494 -9.955 1.00 92.12 419 GLY A N 1
ATOM 3284 C CA . GLY A 1 419 ? -13.851 -9.972 -11.337 1.00 92.12 419 GLY A CA 1
ATOM 3285 C C . GLY A 1 419 ? -13.396 -8.920 -12.353 1.00 92.12 419 GLY A C 1
ATOM 3286 O O . GLY A 1 419 ? -13.652 -9.074 -13.550 1.00 92.12 419 GLY A O 1
ATOM 3287 N N . ILE A 1 420 ? -12.737 -7.847 -11.905 1.00 94.94 420 ILE A N 1
ATOM 3288 C CA . ILE A 1 420 ? -12.215 -6.797 -12.780 1.00 94.94 420 ILE A CA 1
ATOM 3289 C C . ILE A 1 420 ? -10.783 -7.140 -13.191 1.00 94.94 420 ILE A C 1
ATOM 3291 O O . ILE A 1 420 ? -9.900 -7.297 -12.353 1.00 94.94 420 ILE A O 1
ATOM 3295 N N . SER A 1 421 ? -10.550 -7.231 -14.500 1.00 94.69 421 SER A N 1
ATOM 3296 C CA . SER A 1 421 ? -9.215 -7.444 -15.071 1.00 94.69 421 SER A CA 1
ATOM 3297 C C . SER A 1 421 ? -8.299 -6.235 -14.826 1.00 94.69 421 SER A C 1
ATOM 3299 O O . SER A 1 421 ? -8.774 -5.099 -14.938 1.00 94.69 421 SER A O 1
ATOM 3301 N N . PRO A 1 422 ? -6.984 -6.440 -14.604 1.00 93.62 422 PRO A N 1
ATOM 3302 C CA . PRO A 1 422 ? -6.020 -5.346 -14.500 1.00 93.62 422 PRO A CA 1
ATOM 3303 C C . PRO A 1 422 ? -5.819 -4.592 -15.824 1.00 93.62 422 PRO A C 1
ATOM 3305 O O . PRO A 1 422 ? -5.186 -3.556 -15.860 1.00 93.62 422 PRO A O 1
ATOM 3308 N N . PHE A 1 423 ? -6.382 -5.045 -16.946 1.00 94.56 423 PHE A N 1
ATOM 3309 C CA . PHE A 1 423 ? -6.407 -4.234 -18.168 1.00 94.56 423 PHE A CA 1
ATOM 3310 C C . PHE A 1 423 ? -7.470 -3.124 -18.151 1.00 94.56 423 PHE A C 1
ATOM 3312 O O . PHE A 1 423 ? -7.571 -2.337 -19.098 1.00 94.56 423 PHE A O 1
ATOM 3319 N N . CYS A 1 424 ? -8.327 -3.086 -17.134 1.00 94.69 424 CYS A N 1
ATOM 3320 C CA . CYS A 1 424 ? -9.460 -2.186 -17.117 1.00 94.69 424 CYS A CA 1
ATOM 3321 C C . CYS A 1 424 ? -9.065 -0.755 -16.741 1.00 94.69 424 CYS A C 1
ATOM 3323 O O . CYS A 1 424 ? -8.951 -0.429 -15.569 1.00 94.69 424 CYS A O 1
ATOM 3325 N N . LYS A 1 425 ? -8.997 0.151 -17.721 1.00 90.69 425 LYS A N 1
ATOM 3326 C CA . LYS A 1 425 ? -8.643 1.565 -17.490 1.00 90.69 425 LYS A CA 1
ATOM 3327 C C . LYS A 1 425 ? -9.692 2.369 -16.722 1.00 90.69 425 LYS A C 1
ATOM 3329 O O . LYS A 1 425 ? -9.397 3.448 -16.216 1.00 90.69 425 LYS A O 1
ATOM 3334 N N . SER A 1 426 ? -10.938 1.903 -16.692 1.00 92.94 426 SER A N 1
ATOM 3335 C CA . SER A 1 426 ? -12.031 2.601 -16.014 1.00 92.94 426 SER A CA 1
ATOM 3336 C C . SER A 1 426 ? -13.111 1.619 -15.588 1.00 92.94 426 SER A C 1
ATOM 3338 O O . SER A 1 426 ? -13.631 0.866 -16.414 1.00 92.94 426 SER A O 1
ATOM 3340 N N . VAL A 1 427 ? -13.452 1.645 -14.304 1.00 95.81 427 VAL A N 1
ATOM 3341 C CA . VAL A 1 427 ? -14.457 0.792 -13.669 1.00 95.81 427 VAL A CA 1
ATOM 3342 C C . VAL A 1 427 ? -15.609 1.671 -13.214 1.00 95.81 427 VAL A C 1
ATOM 3344 O O . VAL A 1 427 ? -15.409 2.647 -12.493 1.00 95.81 427 VAL A O 1
ATOM 3347 N N . SER A 1 428 ? -16.822 1.330 -13.632 1.00 96.00 428 SER A N 1
ATOM 3348 C CA . SER A 1 428 ? -18.044 1.966 -13.148 1.00 96.00 428 SER A CA 1
ATOM 3349 C C . SER A 1 428 ? -18.598 1.162 -11.986 1.00 96.00 428 SER A C 1
ATOM 3351 O O . SER A 1 428 ? -18.827 -0.038 -12.131 1.00 96.00 428 SER A O 1
ATOM 3353 N N . VAL A 1 429 ? -18.869 1.850 -10.882 1.00 95.81 429 VAL A N 1
ATOM 3354 C CA . VAL A 1 429 ? -19.525 1.297 -9.696 1.00 95.81 429 VAL A CA 1
ATOM 3355 C C . VAL A 1 429 ? -20.850 2.016 -9.517 1.00 95.81 429 VAL A C 1
ATOM 3357 O O . VAL A 1 429 ? -20.901 3.248 -9.526 1.00 95.81 429 VAL A O 1
ATOM 3360 N N . SER A 1 430 ? -21.928 1.249 -9.384 1.00 94.06 430 SER A N 1
ATOM 3361 C CA . SER A 1 430 ? -23.259 1.781 -9.104 1.00 94.06 430 SER A CA 1
ATOM 3362 C C . SER A 1 430 ? -24.012 0.876 -8.141 1.00 94.06 430 SER A C 1
ATOM 3364 O O . SER A 1 430 ? -24.004 -0.341 -8.319 1.00 94.06 430 SER A O 1
ATOM 3366 N N . SER A 1 431 ? -24.668 1.478 -7.151 1.00 91.75 431 SER A N 1
ATOM 3367 C CA . SER A 1 431 ? -25.511 0.798 -6.167 1.00 91.75 431 SER A CA 1
ATOM 3368 C C . SER A 1 431 ? -26.773 1.610 -5.885 1.00 91.75 431 SER A C 1
ATOM 3370 O O . SER A 1 431 ? -26.746 2.842 -5.845 1.00 91.75 431 SER A O 1
ATOM 3372 N N . THR A 1 432 ? -27.896 0.923 -5.715 1.00 87.00 432 THR A N 1
ATOM 3373 C CA . THR A 1 432 ? -29.201 1.468 -5.330 1.00 87.00 432 THR A CA 1
ATOM 3374 C C . THR A 1 432 ? -29.882 0.488 -4.380 1.00 87.00 432 THR A C 1
ATOM 3376 O O . THR A 1 432 ? -30.028 -0.692 -4.709 1.00 87.00 432 THR A O 1
ATOM 3379 N N . CYS A 1 433 ? -30.316 0.957 -3.213 1.00 80.88 433 CYS A N 1
ATOM 3380 C CA . CYS A 1 433 ? -30.760 0.115 -2.112 1.00 80.88 433 CYS A CA 1
ATOM 3381 C C . CYS A 1 433 ? -32.220 0.435 -1.770 1.00 80.88 433 CYS A C 1
ATOM 3383 O O . CYS A 1 433 ? -32.520 1.225 -0.883 1.00 80.88 433 CYS A O 1
ATOM 3385 N N . ASP A 1 434 ? -33.148 -0.195 -2.492 1.00 72.06 434 ASP A N 1
ATOM 3386 C CA . ASP A 1 434 ? -34.582 0.131 -2.434 1.00 72.06 434 ASP A CA 1
ATOM 3387 C C . ASP A 1 434 ? -35.361 -0.621 -1.340 1.00 72.06 434 ASP A C 1
ATOM 3389 O O . ASP A 1 434 ? -36.578 -0.460 -1.228 1.00 72.06 434 ASP A O 1
ATOM 3393 N N . PHE A 1 435 ? -34.686 -1.437 -0.525 1.00 67.56 435 PHE A N 1
ATOM 3394 C CA . PHE A 1 435 ? -35.311 -2.276 0.506 1.00 67.56 435 PHE A CA 1
ATOM 3395 C C . PHE A 1 435 ? -36.066 -1.476 1.581 1.00 67.56 435 PHE A C 1
ATOM 3397 O O . PHE A 1 435 ? -36.949 -2.009 2.247 1.00 67.56 435 PHE A O 1
ATOM 3404 N N . ASN A 1 436 ? -35.738 -0.194 1.732 1.00 59.62 436 ASN A N 1
ATOM 3405 C CA . ASN A 1 436 ? -36.290 0.711 2.733 1.00 59.62 436 ASN A CA 1
ATOM 3406 C C . ASN A 1 436 ? -37.309 1.713 2.155 1.00 59.62 436 ASN A C 1
ATOM 3408 O O . ASN A 1 436 ? -37.707 2.633 2.867 1.00 59.62 436 ASN A O 1
ATOM 3412 N N . LYS A 1 437 ? -37.724 1.582 0.884 1.00 59.50 437 LYS A N 1
ATOM 3413 C CA . LYS A 1 437 ? -38.750 2.448 0.280 1.00 59.50 437 LYS A CA 1
ATOM 3414 C C . LYS A 1 437 ? -40.149 2.023 0.740 1.00 59.50 437 LYS A C 1
ATOM 3416 O O . LYS A 1 437 ? -40.710 1.058 0.222 1.00 59.50 437 LYS A O 1
ATOM 3421 N N . GLY A 1 438 ? -40.736 2.780 1.667 1.00 57.62 438 GLY A N 1
ATOM 3422 C CA . GLY A 1 438 ? -42.118 2.606 2.121 1.00 57.62 438 GLY A CA 1
ATOM 3423 C C . GLY A 1 438 ? -42.388 3.196 3.506 1.00 57.62 438 GLY A C 1
ATOM 3424 O O . GLY A 1 438 ? -41.470 3.629 4.199 1.00 57.62 438 GLY A O 1
ATOM 3425 N N . GLU A 1 439 ? -43.664 3.182 3.895 1.00 58.09 439 GLU A N 1
ATOM 3426 C CA . GLU A 1 439 ? -44.110 3.462 5.261 1.00 58.09 439 GLU A CA 1
ATOM 3427 C C . GLU A 1 439 ? -44.029 2.163 6.070 1.00 58.09 439 GLU A C 1
ATOM 3429 O O . GLU A 1 439 ? -44.641 1.155 5.699 1.00 58.09 439 GLU A O 1
ATOM 3434 N N . TRP A 1 440 ? -43.262 2.170 7.155 1.00 57.78 440 TRP A N 1
ATOM 3435 C CA . TRP A 1 440 ? -43.205 1.055 8.097 1.00 57.78 440 TRP A CA 1
ATOM 3436 C C . TRP A 1 440 ? -43.438 1.574 9.512 1.00 57.78 440 TRP A C 1
ATOM 3438 O O . TRP A 1 440 ? -43.018 2.680 9.851 1.00 57.78 440 TRP A O 1
ATOM 3448 N N . CYS A 1 441 ? -44.162 0.804 10.321 1.00 60.81 441 CYS A N 1
ATOM 3449 C CA . CYS A 1 441 ? -44.609 1.245 11.634 1.00 60.81 441 CYS A CA 1
ATOM 3450 C C . CYS A 1 441 ? -44.067 0.333 12.731 1.00 60.81 441 CYS A C 1
ATOM 3452 O O . CYS A 1 441 ? -44.189 -0.890 12.642 1.00 60.81 441 CYS A O 1
ATOM 3454 N N . THR A 1 442 ? -43.508 0.930 13.778 1.00 52.72 442 THR A N 1
ATOM 3455 C CA . THR A 1 442 ? -43.178 0.245 15.029 1.00 52.72 442 THR A CA 1
ATOM 3456 C C . THR A 1 442 ? -44.243 0.559 16.071 1.00 52.72 442 THR A C 1
ATOM 3458 O O . THR A 1 442 ? -45.035 1.486 15.921 1.00 52.72 442 THR A O 1
ATOM 3461 N N . THR A 1 443 ? -44.345 -0.254 17.117 1.00 62.12 443 THR A N 1
ATOM 3462 C CA . THR A 1 443 ? -45.261 0.004 18.233 1.00 62.12 443 THR A CA 1
ATOM 3463 C C . THR A 1 443 ? -44.442 0.113 19.506 1.00 62.12 443 THR A C 1
ATOM 3465 O O . THR A 1 443 ? -43.693 -0.809 19.824 1.00 62.12 443 THR A O 1
ATOM 3468 N N . ASP A 1 444 ? -44.575 1.224 20.226 1.00 54.47 444 ASP A N 1
ATOM 3469 C CA . ASP A 1 444 ? -43.842 1.439 21.473 1.00 54.47 444 ASP A CA 1
ATOM 3470 C C . ASP A 1 444 ? -44.345 0.538 22.623 1.00 54.47 444 ASP A C 1
ATOM 3472 O O . ASP A 1 444 ? -45.354 -0.171 22.524 1.00 54.47 444 ASP A O 1
ATOM 3476 N N . LEU A 1 445 ? -43.640 0.573 23.760 1.00 46.12 445 LEU A N 1
ATOM 3477 C CA . LEU A 1 445 ? -43.984 -0.189 24.973 1.00 46.12 445 LEU A CA 1
ATOM 3478 C C . LEU A 1 445 ? -45.350 0.200 25.571 1.00 46.12 445 LEU A C 1
ATOM 3480 O O . LEU A 1 445 ? -45.878 -0.507 26.434 1.00 46.12 445 LEU A O 1
ATOM 3484 N N . GLN A 1 446 ? -45.924 1.320 25.133 1.00 64.81 446 GLN A N 1
ATOM 3485 C CA . GLN A 1 446 ? -47.230 1.830 25.523 1.00 64.81 446 GLN A CA 1
ATOM 3486 C C . GLN A 1 446 ? -48.329 1.433 24.520 1.00 64.81 446 GLN A C 1
ATOM 3488 O O . GLN A 1 446 ? -49.507 1.706 24.771 1.00 64.81 446 GLN A O 1
ATOM 3493 N N . GLY A 1 447 ? -47.979 0.728 23.440 1.00 61.94 447 GLY A N 1
ATOM 3494 C CA . GLY A 1 447 ? -48.908 0.262 22.417 1.00 61.94 447 GLY A CA 1
ATOM 3495 C C . GLY A 1 447 ? -49.264 1.321 21.370 1.00 61.94 447 GLY A C 1
ATOM 3496 O O . GLY A 1 447 ? -50.280 1.162 20.693 1.00 61.94 447 GLY A O 1
ATOM 3497 N N . VAL A 1 448 ? -48.494 2.408 21.267 1.00 65.94 448 VAL A N 1
ATOM 3498 C CA . VAL A 1 448 ? -48.695 3.473 20.279 1.00 65.94 448 VAL A CA 1
ATOM 3499 C C . VAL A 1 448 ? -47.876 3.164 19.032 1.00 65.94 448 VAL A C 1
ATOM 3501 O O . VAL A 1 448 ? -46.683 2.885 19.107 1.00 65.94 448 VAL A O 1
ATOM 3504 N N . GLU A 1 449 ? -48.548 3.189 17.886 1.00 59.38 449 GLU A N 1
ATOM 3505 C CA . GLU A 1 449 ? -47.957 2.925 16.577 1.00 59.38 449 GLU A CA 1
ATOM 3506 C C . GLU A 1 449 ? -47.269 4.193 16.046 1.00 59.38 449 GLU A C 1
ATOM 3508 O O . GLU A 1 449 ? -47.912 5.235 15.886 1.00 59.38 449 GLU A O 1
ATOM 3513 N N . HIS A 1 450 ? -45.966 4.099 15.788 1.00 58.44 450 HIS A N 1
ATOM 3514 C CA . HIS A 1 450 ? -45.137 5.139 15.188 1.00 58.44 450 HIS A CA 1
ATOM 3515 C C . HIS A 1 450 ? -44.769 4.701 13.775 1.00 58.44 450 HIS A C 1
ATOM 3517 O O . HIS A 1 450 ? -44.030 3.738 13.589 1.00 58.44 450 HIS A O 1
ATOM 3523 N N . CYS A 1 451 ? -45.336 5.380 12.781 1.00 58.41 451 CYS A N 1
ATOM 3524 C CA . CYS A 1 451 ? -45.091 5.108 11.370 1.00 58.41 451 CYS A CA 1
ATOM 3525 C C . CYS A 1 451 ? -44.034 6.059 10.815 1.00 58.41 451 CYS A C 1
ATOM 3527 O O . CYS A 1 451 ? -44.125 7.276 10.993 1.00 58.41 451 CYS A O 1
ATOM 3529 N N . TYR A 1 452 ? -43.063 5.495 10.107 1.00 58.56 452 TYR A N 1
ATOM 3530 C CA . TYR A 1 452 ? -41.964 6.211 9.483 1.00 58.56 452 TYR A CA 1
ATOM 3531 C C . TYR A 1 452 ? -42.065 6.026 7.972 1.00 58.56 452 TYR A C 1
ATOM 3533 O O . TYR A 1 452 ? -41.997 4.905 7.467 1.00 58.56 452 TYR A O 1
ATOM 3541 N N . ASP A 1 453 ? -42.244 7.133 7.251 1.00 58.88 453 ASP A N 1
ATOM 3542 C CA . ASP A 1 453 ? -42.203 7.153 5.792 1.00 58.88 453 ASP A CA 1
ATOM 3543 C C . ASP A 1 453 ? -40.780 7.480 5.350 1.00 58.88 453 ASP A C 1
ATOM 3545 O O . ASP A 1 453 ? -40.302 8.608 5.495 1.00 58.88 453 ASP A O 1
ATOM 3549 N N . ASN A 1 454 ? -40.073 6.480 4.837 1.00 55.03 454 ASN A N 1
ATOM 3550 C CA . ASN A 1 454 ? -38.713 6.667 4.361 1.00 55.03 454 ASN A CA 1
ATOM 3551 C C . ASN A 1 454 ? -38.709 7.074 2.878 1.00 55.03 454 ASN A C 1
ATOM 3553 O O . ASN A 1 454 ? -38.117 6.427 2.007 1.00 55.03 454 ASN A O 1
ATOM 3557 N N . THR A 1 455 ? -39.388 8.185 2.574 1.00 55.56 455 THR A N 1
ATOM 3558 C CA . THR A 1 455 ? -39.238 8.887 1.297 1.00 55.56 455 THR A CA 1
ATOM 3559 C C . THR A 1 455 ? -37.922 9.660 1.302 1.00 55.56 455 THR A C 1
ATOM 3561 O O . THR A 1 455 ? -37.885 10.831 1.661 1.00 55.56 455 THR A O 1
ATOM 3564 N N . THR A 1 456 ? -36.838 8.971 0.934 1.00 55.34 456 THR A N 1
ATOM 3565 C CA . THR A 1 456 ? -35.578 9.496 0.367 1.00 55.34 456 THR A CA 1
ATOM 3566 C C . THR A 1 456 ? -35.281 10.984 0.597 1.00 55.34 456 THR A C 1
ATOM 3568 O O . THR A 1 456 ? -35.381 11.772 -0.340 1.00 55.34 456 THR A O 1
ATOM 3571 N N . GLU A 1 457 ? -34.837 11.351 1.801 1.00 54.75 457 GLU A N 1
ATOM 3572 C CA . GLU A 1 457 ? -33.949 12.516 1.977 1.00 54.75 457 GLU A CA 1
ATOM 3573 C C . GLU A 1 457 ? -33.131 12.462 3.279 1.00 54.75 457 GLU A C 1
ATOM 3575 O O . GLU A 1 457 ? -32.008 12.959 3.285 1.00 54.75 457 GLU A O 1
ATOM 3580 N N . ASN A 1 458 ? -33.599 11.783 4.339 1.00 63.16 458 ASN A N 1
ATOM 3581 C CA . ASN A 1 458 ? -32.819 11.637 5.573 1.00 63.16 458 ASN A CA 1
ATOM 3582 C C . ASN A 1 458 ? -32.507 10.170 5.932 1.00 63.16 458 ASN A C 1
ATOM 3584 O O . ASN A 1 458 ? -33.351 9.460 6.468 1.00 63.16 458 ASN A O 1
ATOM 3588 N N . ARG A 1 459 ? -31.269 9.733 5.651 1.00 69.56 459 ARG A N 1
ATOM 3589 C CA . ARG A 1 459 ? -30.743 8.392 5.989 1.00 69.56 459 ARG A CA 1
ATOM 3590 C C . ARG A 1 459 ? -30.292 8.253 7.448 1.00 69.56 459 ARG A C 1
ATOM 3592 O O . ARG A 1 459 ? -29.994 7.143 7.879 1.00 69.56 459 ARG A O 1
ATOM 3599 N N . ASN A 1 460 ? -30.233 9.357 8.191 1.00 80.50 460 ASN A N 1
ATOM 3600 C CA . ASN A 1 460 ? -29.927 9.376 9.616 1.00 80.50 460 ASN A CA 1
ATOM 3601 C C . ASN A 1 460 ? -30.955 10.254 10.342 1.00 80.50 460 ASN A C 1
ATOM 3603 O O . ASN A 1 460 ? -30.800 11.467 10.473 1.00 80.50 460 ASN A O 1
ATOM 3607 N N . THR A 1 461 ? -32.021 9.639 10.844 1.00 82.12 461 THR A N 1
ATOM 3608 C CA . THR A 1 461 ? -33.023 10.370 11.639 1.00 82.12 461 THR A CA 1
ATOM 3609 C C . THR A 1 461 ? -32.535 10.687 13.056 1.00 82.12 461 THR A C 1
ATOM 3611 O O . THR A 1 461 ? -33.166 11.477 13.749 1.00 82.12 461 THR A O 1
ATOM 3614 N N . CYS A 1 462 ? -31.388 10.141 13.475 1.00 85.94 462 CYS A N 1
ATOM 3615 C CA . CYS A 1 462 ? -30.811 10.368 14.797 1.00 85.94 462 CYS A CA 1
ATOM 3616 C C . CYS A 1 462 ? -30.096 11.706 14.947 1.00 85.94 462 CYS A C 1
ATOM 3618 O O . CYS A 1 462 ? -29.779 12.082 16.069 1.00 85.94 462 CYS A O 1
ATOM 3620 N N . THR A 1 463 ? -29.877 12.452 13.860 1.00 87.25 463 THR A N 1
ATOM 3621 C CA . THR A 1 463 ? -29.139 13.724 13.906 1.00 87.25 463 THR A CA 1
ATOM 3622 C C . THR A 1 463 ? -29.737 14.734 14.892 1.00 87.25 463 THR A C 1
ATOM 3624 O O . THR A 1 463 ? -28.998 15.515 15.482 1.00 87.25 463 THR A O 1
ATOM 3627 N N . GLU A 1 464 ? -31.057 14.718 15.114 1.00 87.94 464 GLU A N 1
ATOM 3628 C CA . GLU A 1 464 ? -31.698 15.567 16.130 1.00 87.94 464 GLU A CA 1
ATOM 3629 C C . GLU A 1 464 ? -31.235 15.224 17.554 1.00 87.94 464 GLU A C 1
ATOM 3631 O O . GLU A 1 464 ? -30.990 16.128 18.350 1.00 87.94 464 GLU A O 1
ATOM 3636 N N . TYR A 1 465 ? -31.076 13.936 17.861 1.00 88.69 465 TYR A N 1
ATOM 3637 C CA . TYR A 1 465 ? -30.651 13.460 19.176 1.00 88.69 465 TYR A CA 1
ATOM 3638 C C . TYR A 1 465 ? -29.124 13.512 19.341 1.00 88.69 465 TYR A C 1
ATOM 3640 O O . TYR A 1 465 ? -28.655 13.900 20.402 1.00 88.69 465 TYR A O 1
ATOM 3648 N N . GLU A 1 466 ? -28.350 13.241 18.283 1.00 87.38 466 GLU A N 1
ATOM 3649 C CA . GLU A 1 466 ? -26.880 13.395 18.251 1.00 87.38 466 GLU A CA 1
ATOM 3650 C C . GLU A 1 466 ? -26.432 14.850 18.468 1.00 87.38 466 GLU A C 1
ATOM 3652 O O . GLU A 1 466 ? -25.380 15.116 19.049 1.00 87.38 466 GLU A O 1
ATOM 3657 N N . ALA A 1 467 ? -27.228 15.814 17.997 1.00 86.38 467 ALA A N 1
ATOM 3658 C CA . ALA A 1 467 ? -26.960 17.236 18.183 1.00 86.38 467 ALA A CA 1
ATOM 3659 C C . ALA A 1 467 ? -27.510 17.794 19.507 1.00 86.38 467 ALA A C 1
ATOM 3661 O O . ALA A 1 467 ? -27.227 18.950 19.834 1.00 86.38 467 ALA A O 1
ATOM 3662 N N . ASN A 1 468 ? -28.318 17.027 20.248 1.00 85.25 468 ASN A N 1
ATOM 3663 C CA . ASN A 1 468 ? -28.936 17.493 21.482 1.00 85.25 468 ASN A CA 1
ATOM 3664 C C . ASN A 1 468 ? -28.069 17.126 22.700 1.00 85.25 468 ASN A C 1
ATOM 3666 O O . ASN A 1 468 ? -28.030 15.957 23.079 1.00 85.25 468 ASN A O 1
ATOM 3670 N N . PRO A 1 469 ? -27.457 18.108 23.387 1.00 82.06 469 PRO A N 1
ATOM 3671 C CA . PRO A 1 469 ? -26.615 17.847 24.553 1.00 82.06 469 PRO A CA 1
ATOM 3672 C C . PRO A 1 469 ? -27.385 17.352 25.787 1.00 82.06 469 PRO A C 1
ATOM 3674 O O . PRO A 1 469 ? -26.768 17.018 26.792 1.00 82.06 469 PRO A O 1
ATOM 3677 N N . GLU A 1 470 ? -28.722 17.320 25.745 1.00 83.00 470 GLU A N 1
ATOM 3678 C CA . GLU A 1 470 ? -29.564 16.705 26.781 1.00 83.00 470 GLU A CA 1
ATOM 3679 C C . GLU A 1 470 ? -29.834 15.212 26.521 1.00 83.00 470 GLU A C 1
ATOM 3681 O O . GLU A 1 470 ? -30.387 14.536 27.383 1.00 83.00 470 GLU A O 1
ATOM 3686 N N . CYS A 1 471 ? -29.463 14.689 25.348 1.00 85.00 471 CYS A N 1
ATOM 3687 C CA . CYS A 1 471 ? -29.702 13.306 24.947 1.00 85.00 471 CYS A CA 1
ATOM 3688 C C . CYS A 1 471 ? -28.417 12.478 25.031 1.00 85.00 471 CYS A C 1
ATOM 3690 O O . CYS A 1 471 ? -27.470 12.735 24.294 1.00 85.00 471 CYS A O 1
ATOM 3692 N N . SER A 1 472 ? -28.397 11.445 25.877 1.00 84.94 472 SER A N 1
ATOM 3693 C CA . SER A 1 472 ? -27.286 10.483 25.936 1.00 84.94 472 SER A CA 1
ATOM 3694 C C . SER A 1 472 ? -27.604 9.220 25.146 1.00 84.94 472 SER A C 1
ATOM 3696 O O . SER A 1 472 ? -28.691 8.657 25.274 1.00 84.94 472 SER A O 1
ATOM 3698 N N . TYR A 1 473 ? -26.665 8.749 24.338 1.00 86.25 473 TYR A N 1
ATOM 3699 C CA . TYR A 1 473 ? -26.800 7.504 23.597 1.00 86.25 473 TYR A CA 1
ATOM 3700 C C . TYR A 1 473 ? -26.792 6.285 24.536 1.00 86.25 473 TYR A C 1
ATOM 3702 O O . TYR A 1 473 ? -25.920 6.131 25.393 1.00 86.25 473 TYR A O 1
ATOM 3710 N N . ILE A 1 474 ? -27.745 5.368 24.340 1.00 82.12 474 ILE A N 1
ATOM 3711 C CA . ILE A 1 474 ? -27.876 4.141 25.138 1.00 82.12 474 ILE A CA 1
ATOM 3712 C C . ILE A 1 474 ? -27.361 2.925 24.370 1.00 82.12 474 ILE A C 1
ATOM 3714 O O . ILE A 1 474 ? -26.519 2.177 24.876 1.00 82.12 474 ILE A O 1
ATOM 3718 N N . LYS A 1 475 ? -27.924 2.674 23.182 1.00 77.25 475 LYS A N 1
ATOM 3719 C CA . LY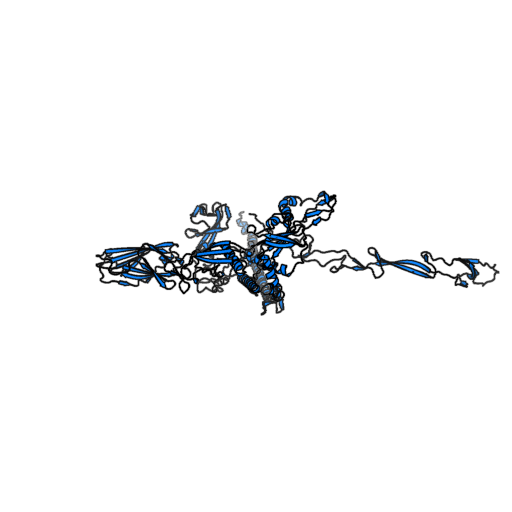S A 1 475 ? -27.663 1.465 22.390 1.00 77.25 475 LYS A CA 1
ATOM 3720 C C . LYS A 1 475 ? -28.085 1.627 20.931 1.00 77.25 475 LYS A C 1
ATOM 3722 O O . LYS A 1 475 ? -28.991 2.400 20.638 1.00 77.25 475 LYS A O 1
ATOM 3727 N N . THR A 1 476 ? -27.479 0.806 20.079 1.00 80.69 476 THR A N 1
ATOM 3728 C CA . THR A 1 476 ? -27.834 0.581 18.675 1.00 80.69 476 THR A CA 1
ATOM 3729 C C . THR A 1 476 ? -28.223 -0.880 18.513 1.00 80.69 476 THR A C 1
ATOM 3731 O O . THR A 1 476 ? -27.458 -1.776 18.892 1.00 80.69 476 THR A O 1
ATOM 3734 N N . GLU A 1 477 ? -29.370 -1.135 17.903 1.00 79.56 477 GLU A N 1
ATOM 3735 C CA . GLU A 1 477 ? -29.871 -2.465 17.561 1.00 79.56 477 GLU A CA 1
ATOM 3736 C C . GLU A 1 477 ? -30.095 -2.576 16.053 1.00 79.56 477 GLU A C 1
ATOM 3738 O O . GLU A 1 477 ? -30.367 -1.582 15.385 1.00 79.56 477 GLU A O 1
ATOM 3743 N N . CYS A 1 478 ? -29.945 -3.783 15.502 1.00 77.44 478 CYS A N 1
ATOM 3744 C CA . CYS A 1 478 ? -30.375 -4.019 14.130 1.00 77.44 478 CYS A CA 1
ATOM 3745 C C . CYS A 1 478 ? -31.865 -4.328 14.119 1.00 77.44 478 CYS A C 1
ATOM 3747 O O . CYS A 1 478 ? -32.344 -5.087 14.966 1.00 77.44 478 CYS A O 1
ATOM 3749 N N . VAL A 1 479 ? -32.595 -3.745 13.172 1.00 78.62 479 VAL A N 1
ATOM 3750 C CA . VAL A 1 479 ? -34.021 -4.032 13.023 1.00 78.62 479 VAL A CA 1
ATOM 3751 C C . VAL A 1 479 ? -34.183 -5.463 12.516 1.00 78.62 479 VAL A C 1
ATOM 3753 O O . VAL A 1 479 ? -33.533 -5.870 11.551 1.00 78.62 479 VAL A O 1
ATOM 3756 N N . GLU A 1 480 ? -35.065 -6.230 13.158 1.00 75.12 480 GLU A N 1
ATOM 3757 C CA . GLU A 1 480 ? -35.290 -7.641 12.837 1.00 75.12 480 GLU A CA 1
ATOM 3758 C C . GLU A 1 480 ? -35.587 -7.839 11.339 1.00 75.12 480 GLU A C 1
ATOM 3760 O O . GLU A 1 480 ? -36.475 -7.203 10.769 1.00 75.12 480 GLU A O 1
ATOM 3765 N N . GLY A 1 481 ? -34.835 -8.739 10.698 1.00 73.19 481 GLY A N 1
ATOM 3766 C CA . GLY A 1 481 ? -34.956 -9.021 9.264 1.00 73.19 481 GLY A CA 1
ATOM 3767 C C . GLY A 1 481 ? -34.143 -8.091 8.359 1.00 73.19 481 GLY A C 1
ATOM 3768 O O . GLY A 1 481 ? -34.284 -8.173 7.139 1.00 73.19 481 GLY A O 1
ATOM 3769 N N . THR A 1 482 ? -33.298 -7.231 8.934 1.00 73.69 482 THR A N 1
ATOM 3770 C CA . THR A 1 482 ? -32.379 -6.348 8.192 1.00 73.69 482 THR A CA 1
ATOM 3771 C C . THR A 1 482 ? -30.900 -6.657 8.438 1.00 73.69 482 THR A C 1
ATOM 3773 O O . THR A 1 482 ? -30.022 -5.965 7.918 1.00 73.69 482 THR A O 1
ATOM 3776 N N . ASP A 1 483 ? -30.631 -7.725 9.190 1.00 77.69 483 ASP A N 1
ATOM 3777 C CA . ASP A 1 483 ? -29.328 -8.369 9.310 1.00 77.69 483 ASP A CA 1
ATOM 3778 C C . ASP A 1 483 ? -29.087 -9.296 8.108 1.00 77.69 483 ASP A C 1
ATOM 3780 O O . ASP A 1 483 ? -29.935 -10.128 7.775 1.00 77.69 483 ASP A O 1
ATOM 3784 N N . ALA A 1 484 ? -27.922 -9.183 7.475 1.00 75.12 484 ALA A N 1
ATOM 3785 C CA . ALA A 1 484 ? -27.469 -10.143 6.475 1.00 75.12 484 ALA A CA 1
ATOM 3786 C C . ALA A 1 484 ? -26.662 -11.288 7.098 1.00 75.12 484 ALA A C 1
ATOM 3788 O O . ALA A 1 484 ? -26.072 -11.149 8.172 1.00 75.12 484 ALA A O 1
ATOM 3789 N N . ASP A 1 485 ? -26.548 -12.400 6.367 1.00 70.69 485 ASP A N 1
ATOM 3790 C CA . ASP A 1 485 ? -25.705 -13.545 6.744 1.00 70.69 485 ASP A CA 1
ATOM 3791 C C . ASP A 1 485 ? -24.219 -13.155 6.899 1.00 70.69 485 ASP A C 1
ATOM 3793 O O . ASP A 1 485 ? -23.477 -13.796 7.648 1.00 70.69 485 ASP A O 1
ATOM 3797 N N . SER A 1 486 ? -23.788 -12.074 6.238 1.00 68.25 486 SER A N 1
ATOM 3798 C CA . SER A 1 486 ? -22.465 -11.453 6.389 1.00 68.25 486 SER A CA 1
ATOM 3799 C C . SER A 1 486 ? -22.219 -10.825 7.771 1.00 68.25 486 SER A C 1
ATOM 3801 O O . SER A 1 486 ? -21.071 -10.530 8.122 1.00 68.25 486 SER A O 1
ATOM 3803 N N . GLY A 1 487 ? -23.277 -10.627 8.565 1.00 68.88 487 GLY A N 1
ATOM 3804 C CA . GLY A 1 487 ? -23.263 -9.897 9.833 1.00 68.88 487 GLY A CA 1
ATOM 3805 C C . GLY A 1 487 ? -23.418 -8.380 9.681 1.00 68.88 487 GLY A C 1
ATOM 3806 O O . GLY A 1 487 ? -23.269 -7.660 10.671 1.00 68.88 487 GLY A O 1
ATOM 3807 N N . ASN A 1 488 ? -23.691 -7.891 8.467 1.00 77.31 488 ASN A N 1
ATOM 3808 C CA . ASN A 1 488 ? -23.976 -6.484 8.200 1.00 77.31 488 ASN A CA 1
ATOM 3809 C C . ASN A 1 488 ? -25.415 -6.129 8.579 1.00 77.31 488 ASN A C 1
ATOM 3811 O O . ASN A 1 488 ? -26.345 -6.886 8.306 1.00 77.31 488 ASN A O 1
ATOM 3815 N N . CYS A 1 489 ? -25.587 -4.951 9.177 1.00 78.88 489 CYS A N 1
ATOM 3816 C CA . CYS A 1 489 ? -26.890 -4.434 9.567 1.00 78.88 489 CYS A CA 1
ATOM 3817 C C . CYS A 1 489 ? -27.302 -3.274 8.658 1.00 78.88 489 CYS A C 1
ATOM 3819 O O . CYS A 1 489 ? -26.657 -2.225 8.677 1.00 78.88 489 CYS A O 1
ATOM 3821 N N . TYR A 1 490 ? -28.386 -3.445 7.900 1.00 79.00 490 TYR A N 1
ATOM 3822 C CA . TYR A 1 490 ? -28.824 -2.484 6.882 1.00 79.00 490 TYR A CA 1
ATOM 3823 C C . TYR A 1 490 ? -29.872 -1.477 7.373 1.00 79.00 490 TYR A C 1
ATOM 3825 O O . TYR A 1 490 ? -30.052 -0.433 6.738 1.00 79.00 490 TYR A O 1
ATOM 3833 N N . VAL A 1 491 ? -30.524 -1.747 8.510 1.00 80.38 491 VAL A N 1
ATOM 3834 C CA . VAL A 1 491 ? -31.357 -0.780 9.241 1.00 80.38 491 VAL A CA 1
ATOM 3835 C C . VAL A 1 491 ? -31.014 -0.843 10.718 1.00 80.38 491 VAL A C 1
ATOM 3837 O O . VAL A 1 491 ? -31.182 -1.871 11.368 1.00 80.38 491 VAL A O 1
ATOM 3840 N N . GLN A 1 492 ? -30.553 0.280 11.252 1.00 82.62 492 GLN A N 1
ATOM 3841 C CA . GLN A 1 492 ? -30.179 0.408 12.653 1.00 82.62 492 GLN A CA 1
ATOM 3842 C C . GLN A 1 492 ? -31.197 1.263 13.388 1.00 82.62 492 GLN A C 1
ATOM 3844 O O . GLN A 1 492 ? -31.671 2.263 12.851 1.00 82.62 492 GLN A O 1
ATOM 3849 N N . GLU A 1 493 ? -31.506 0.869 14.613 1.00 83.38 493 GLU A N 1
ATOM 3850 C CA . GLU A 1 493 ? -32.330 1.614 15.549 1.00 83.38 493 GLU A CA 1
ATOM 3851 C C . GLU A 1 493 ? -31.467 2.028 16.744 1.00 83.38 493 GLU A C 1
ATOM 3853 O O . GLU A 1 493 ? -30.938 1.176 17.462 1.00 83.38 493 GLU A O 1
ATOM 3858 N N . ASP A 1 494 ? -31.312 3.335 16.948 1.00 85.88 494 ASP A N 1
ATOM 3859 C CA . ASP A 1 494 ? -30.594 3.889 18.092 1.00 85.88 494 ASP A CA 1
ATOM 3860 C C . ASP A 1 494 ? -31.592 4.369 19.145 1.00 85.88 494 ASP A C 1
ATOM 3862 O O . ASP A 1 494 ? -32.605 4.999 18.835 1.00 85.88 494 ASP A O 1
ATOM 3866 N N . THR A 1 495 ? -31.282 4.099 20.412 1.00 84.25 495 THR A N 1
ATOM 3867 C CA . THR A 1 495 ? -32.021 4.620 21.565 1.00 84.25 495 THR A CA 1
ATOM 3868 C C . THR A 1 495 ? -31.190 5.677 22.284 1.00 84.25 495 THR A C 1
ATOM 3870 O O . THR A 1 495 ? -30.047 5.411 22.665 1.00 84.25 495 THR A O 1
ATOM 3873 N N . TYR A 1 496 ? -31.794 6.835 22.540 1.00 86.44 496 TYR A N 1
ATOM 3874 C CA . TYR A 1 496 ? -31.233 7.926 23.336 1.00 86.44 496 TYR A CA 1
ATOM 3875 C C . TYR A 1 496 ? -32.062 8.148 24.606 1.00 86.44 496 TYR A C 1
ATOM 3877 O O . TYR A 1 496 ? -33.284 8.013 24.589 1.00 86.44 496 TYR A O 1
ATOM 3885 N N . ASP A 1 497 ? -31.415 8.509 25.712 1.00 88.12 497 ASP A N 1
ATOM 3886 C CA . ASP A 1 497 ? -32.059 9.031 26.916 1.00 88.12 497 ASP A CA 1
ATOM 3887 C C . ASP A 1 497 ? -31.963 10.557 26.919 1.00 88.12 497 ASP A C 1
ATOM 3889 O O . ASP A 1 497 ? -30.934 11.126 27.274 1.00 88.12 497 ASP A O 1
ATOM 3893 N N . CYS A 1 498 ? -33.053 11.208 26.528 1.00 87.56 498 CYS A N 1
ATOM 3894 C CA . CYS A 1 498 ? -33.232 12.660 26.557 1.00 87.56 498 CYS A CA 1
ATOM 3895 C C . CYS A 1 498 ? -33.968 13.115 27.828 1.00 87.56 498 CYS A C 1
ATOM 3897 O O . CYS A 1 498 ? -34.757 14.068 27.809 1.00 87.56 498 CYS A O 1
ATOM 3899 N N . GLY A 1 499 ? -33.837 12.333 28.903 1.00 84.88 499 GLY A N 1
ATOM 3900 C CA . GLY A 1 499 ? -34.420 12.606 30.205 1.00 84.88 499 GLY A CA 1
ATOM 3901 C C . GLY A 1 499 ? -33.809 13.825 30.884 1.00 84.88 499 GLY A C 1
ATOM 3902 O O . GLY A 1 499 ? -32.888 14.461 30.385 1.00 84.88 499 GLY A O 1
ATOM 3903 N N . PHE A 1 500 ? -34.316 14.149 32.067 1.00 81.00 500 PHE A N 1
ATOM 3904 C CA . PHE A 1 500 ? -33.786 15.251 32.866 1.00 81.00 500 PHE A CA 1
ATOM 3905 C C . PHE A 1 500 ? -33.603 14.831 34.318 1.00 81.00 500 PHE A C 1
ATOM 3907 O O . PHE A 1 500 ? -34.383 14.052 34.873 1.00 81.00 500 PHE A O 1
ATOM 3914 N N . THR A 1 501 ? -32.589 15.402 34.958 1.00 76.31 501 THR A N 1
ATOM 3915 C CA . THR A 1 501 ? -32.312 15.176 36.375 1.00 76.31 501 THR A CA 1
ATOM 3916 C C . THR A 1 501 ? -33.085 16.176 37.225 1.00 76.31 501 THR A C 1
ATOM 3918 O O . THR A 1 501 ? -32.988 17.388 37.033 1.00 76.31 501 THR A O 1
ATOM 3921 N N . VAL A 1 502 ? -33.846 15.678 38.200 1.00 75.75 502 VAL A N 1
ATOM 3922 C CA . VAL A 1 502 ? -34.470 16.501 39.243 1.00 75.75 502 VAL A CA 1
ATOM 3923 C C . VAL A 1 502 ? -33.746 16.313 40.568 1.00 75.75 502 VAL A C 1
ATOM 3925 O O . VAL A 1 502 ? -33.360 15.205 40.934 1.00 75.75 502 VAL A O 1
ATOM 3928 N N . ASN A 1 503 ? -33.586 17.404 41.313 1.00 66.81 503 ASN A N 1
ATOM 3929 C CA . ASN A 1 503 ? -33.045 17.375 42.665 1.00 66.81 503 ASN A CA 1
ATOM 3930 C C . ASN A 1 503 ? -34.189 17.624 43.662 1.00 66.81 503 ASN A C 1
ATOM 3932 O O . ASN A 1 503 ? -34.820 18.679 43.637 1.00 66.81 503 ASN A O 1
ATOM 3936 N N . GLU A 1 504 ? -34.484 16.647 44.525 1.00 65.88 504 GLU A N 1
ATOM 3937 C CA . GLU A 1 504 ? -35.539 16.760 45.552 1.00 65.88 504 GLU A CA 1
ATOM 3938 C C . GLU A 1 504 ? -35.058 17.426 46.859 1.00 65.88 504 GLU A C 1
ATOM 3940 O O . GLU A 1 504 ? -35.749 17.400 47.881 1.00 65.88 504 GLU A O 1
ATOM 3945 N N . GLY A 1 505 ? -33.855 17.998 46.865 1.00 59.50 505 GLY A N 1
ATOM 3946 C CA . GLY A 1 505 ? -33.228 18.571 48.048 1.00 59.50 505 GLY A CA 1
ATOM 3947 C C . GLY A 1 505 ? -33.739 19.958 48.411 1.00 59.50 505 GLY A C 1
ATOM 3948 O O . GLY A 1 505 ? -34.110 20.768 47.566 1.00 59.50 505 GLY A O 1
ATOM 3949 N N . THR A 1 506 ? -33.721 20.254 49.707 1.00 56.97 506 THR A N 1
ATOM 3950 C CA . THR A 1 506 ? -33.763 21.630 50.212 1.00 56.97 506 THR A CA 1
ATOM 3951 C C . THR A 1 506 ? -32.343 22.157 50.340 1.00 56.97 506 THR A C 1
ATOM 3953 O O . THR A 1 506 ? -31.519 21.511 50.988 1.00 56.97 506 THR A O 1
ATOM 3956 N N . GLU A 1 507 ? -32.084 23.330 49.762 1.00 56.25 507 GLU A N 1
ATOM 3957 C CA . GLU A 1 507 ? -30.800 24.022 49.879 1.00 56.25 507 GLU A CA 1
ATOM 3958 C C . GLU A 1 507 ? -30.528 24.390 51.342 1.00 56.25 507 GLU A C 1
ATOM 3960 O O . GLU A 1 507 ? -31.332 25.062 51.998 1.00 56.25 507 GLU A O 1
ATOM 3965 N N . THR A 1 508 ? -29.393 23.935 51.862 1.00 52.44 508 THR A N 1
ATOM 3966 C CA . THR A 1 508 ? -28.898 24.307 53.187 1.00 52.44 508 THR A CA 1
ATOM 3967 C C . THR A 1 508 ? -27.500 24.887 53.055 1.00 52.44 508 THR A C 1
ATOM 3969 O O . THR A 1 508 ? -26.675 24.338 52.333 1.00 52.44 508 THR A O 1
ATOM 3972 N N . GLU A 1 509 ? -27.230 25.997 53.744 1.00 55.16 509 GLU A N 1
ATOM 3973 C CA . GLU A 1 509 ? -25.867 26.524 53.860 1.00 55.16 509 GLU A CA 1
ATOM 3974 C C . GLU A 1 509 ? -25.039 25.555 54.710 1.00 55.16 509 GLU A C 1
ATOM 3976 O O . GLU A 1 509 ? -25.305 25.381 55.904 1.00 55.16 509 GLU A O 1
ATOM 3981 N N . GLU A 1 510 ? -24.052 24.916 54.088 1.00 59.34 510 GLU A N 1
ATOM 3982 C CA . GLU A 1 510 ? -23.076 24.065 54.760 1.00 59.34 510 GLU A CA 1
ATOM 3983 C C . GLU A 1 510 ? -21.660 24.596 54.511 1.00 59.34 510 GLU A C 1
ATOM 3985 O O . GLU A 1 510 ? -21.326 25.082 53.430 1.00 59.34 510 GLU A O 1
ATOM 3990 N N . ASP A 1 511 ? -20.816 24.509 55.539 1.00 49.06 511 ASP A N 1
ATOM 3991 C CA . ASP A 1 511 ? -19.397 24.836 55.431 1.00 49.06 511 ASP A CA 1
ATOM 3992 C C . ASP A 1 511 ? -18.667 23.647 54.790 1.00 49.06 511 ASP A C 1
ATOM 3994 O O . ASP A 1 511 ? -18.386 22.639 55.448 1.00 49.06 511 ASP A O 1
ATOM 3998 N N . VAL A 1 512 ? -18.368 23.756 53.495 1.00 51.75 512 VAL A N 1
ATOM 3999 C CA . VAL A 1 512 ? -17.701 22.707 52.719 1.00 51.75 512 VAL A CA 1
ATOM 4000 C C . VAL A 1 512 ? -16.197 22.961 52.723 1.00 51.75 512 VAL A C 1
ATOM 4002 O O . VAL A 1 512 ? -15.710 23.994 52.263 1.00 51.75 512 VAL A O 1
ATOM 4005 N N . LEU A 1 513 ? -15.437 22.000 53.255 1.00 51.78 513 LEU A N 1
ATOM 4006 C CA . LEU A 1 513 ? -13.977 22.002 53.181 1.00 51.78 513 LEU A CA 1
ATOM 4007 C C . LEU A 1 513 ? -13.553 21.473 51.805 1.00 51.78 513 LEU A C 1
ATOM 4009 O O . LEU A 1 513 ? -13.539 20.260 51.588 1.00 51.78 513 LEU A O 1
ATOM 4013 N N . ARG A 1 514 ? -13.189 22.372 50.886 1.00 53.59 514 ARG A N 1
ATOM 4014 C CA . ARG A 1 514 ? -12.598 21.986 49.600 1.00 53.59 514 ARG A CA 1
ATOM 4015 C C . ARG A 1 514 ? -11.104 21.741 49.789 1.00 53.59 514 ARG A C 1
ATOM 4017 O O . ARG A 1 514 ? -10.358 22.642 50.164 1.00 53.59 514 ARG A O 1
ATOM 4024 N N . CYS A 1 515 ? -10.677 20.503 49.555 1.00 51.28 515 CYS A N 1
ATOM 4025 C CA . CYS A 1 515 ? -9.272 20.110 49.508 1.00 51.28 515 CYS A CA 1
ATOM 4026 C C . CYS A 1 515 ? -8.940 19.681 48.077 1.00 51.28 515 CYS A C 1
ATOM 4028 O O . CYS A 1 515 ? -9.522 18.711 47.594 1.00 51.28 515 CYS A O 1
ATOM 4030 N N . ASP A 1 516 ? -7.992 20.344 47.419 1.00 48.94 516 ASP A N 1
ATOM 4031 C CA . ASP A 1 516 ? -7.644 20.003 46.042 1.00 48.94 516 ASP A CA 1
ATOM 4032 C C . ASP A 1 516 ? -6.742 18.771 45.963 1.00 48.94 516 ASP A C 1
ATOM 4034 O O . ASP A 1 516 ? -5.589 18.771 46.400 1.00 48.94 516 ASP A O 1
ATOM 4038 N N . GLY A 1 517 ? -7.292 17.694 45.397 1.00 45.94 517 GLY A N 1
ATOM 4039 C CA . GLY A 1 517 ? -6.544 16.471 45.134 1.00 45.94 517 GLY A CA 1
ATOM 4040 C C . GLY A 1 517 ? -7.378 15.202 44.992 1.00 45.94 517 GLY A C 1
ATOM 4041 O O . GLY A 1 517 ? -6.984 14.173 45.536 1.00 45.94 517 GLY A O 1
ATOM 4042 N N . GLN A 1 518 ? -8.498 15.230 44.267 1.00 41.81 518 GLN A N 1
ATOM 4043 C CA . GLN A 1 518 ? -9.060 13.994 43.718 1.00 41.81 518 GLN A CA 1
ATOM 4044 C C . GLN A 1 518 ? -9.844 14.275 42.430 1.00 41.81 518 GLN A C 1
ATOM 4046 O O . GLN A 1 518 ? -11.013 14.641 42.467 1.00 41.81 518 GLN A O 1
ATOM 4051 N N . LEU A 1 519 ? -9.202 14.068 41.274 1.00 44.84 519 LEU A N 1
ATOM 4052 C CA . LEU A 1 519 ? -9.912 13.803 40.018 1.00 44.84 519 LEU A CA 1
ATOM 4053 C C . LEU A 1 519 ? -10.616 12.447 40.181 1.00 44.84 519 LEU A C 1
ATOM 4055 O O . LEU A 1 519 ? -10.032 11.402 39.910 1.00 44.84 519 LEU A O 1
ATOM 4059 N N . MET A 1 520 ? -11.827 12.457 40.742 1.00 45.78 520 MET A N 1
ATOM 4060 C CA . MET A 1 520 ? -12.680 11.265 40.879 1.00 45.78 520 MET A CA 1
ATOM 4061 C C . MET A 1 520 ? -13.624 11.071 39.684 1.00 45.78 520 MET A C 1
ATOM 4063 O O . MET A 1 520 ? -14.237 10.015 39.579 1.00 45.78 520 MET A O 1
ATOM 4067 N N . CYS A 1 521 ? -13.705 12.044 38.772 1.00 49.28 521 CYS A N 1
ATOM 4068 C CA . CYS A 1 521 ? -14.637 12.041 37.647 1.00 49.28 521 CYS A CA 1
ATOM 4069 C C . CYS A 1 521 ? -13.911 12.363 36.335 1.00 49.28 521 CYS A C 1
ATOM 4071 O O . CYS A 1 521 ? -13.860 13.516 35.925 1.00 49.28 521 CYS A O 1
ATOM 4073 N N . VAL A 1 522 ? -13.328 11.359 35.683 1.00 44.66 522 VAL A N 1
ATOM 4074 C CA . VAL A 1 522 ? -12.975 11.431 34.255 1.00 44.66 522 VAL A CA 1
ATOM 4075 C C . VAL A 1 522 ? -13.474 10.136 33.619 1.00 44.66 522 VAL A C 1
ATOM 4077 O O . VAL A 1 522 ? -13.202 9.056 34.149 1.00 44.66 522 VAL A O 1
ATOM 4080 N N . GLY A 1 523 ? -14.240 10.237 32.532 1.00 51.66 523 GLY A N 1
ATOM 4081 C CA . GLY A 1 523 ? -14.973 9.104 31.953 1.00 51.66 523 GLY A CA 1
ATOM 4082 C C . GLY A 1 523 ? -16.180 8.666 32.798 1.00 51.66 523 GLY A C 1
ATOM 4083 O O . GLY A 1 523 ? -16.804 9.476 33.477 1.00 51.66 523 GLY A O 1
ATOM 4084 N N . GLU A 1 524 ? -16.501 7.369 32.802 1.00 45.69 524 GLU A N 1
ATOM 4085 C CA . GLU A 1 524 ? -17.721 6.808 33.427 1.00 45.69 524 GLU A CA 1
ATOM 4086 C C . GLU A 1 524 ? -17.759 6.858 34.974 1.00 45.69 524 GLU A C 1
ATOM 4088 O O . GLU A 1 524 ? -18.696 6.369 35.599 1.00 45.69 524 GLU A O 1
ATOM 4093 N N . GLY A 1 525 ? -16.754 7.440 35.638 1.00 49.06 525 GLY A N 1
ATOM 4094 C CA . GLY A 1 525 ? -16.619 7.400 37.102 1.00 49.06 525 GLY A CA 1
ATOM 4095 C C . GLY A 1 525 ? -17.740 8.095 37.887 1.00 49.06 525 GLY A C 1
ATOM 4096 O O . GLY A 1 525 ? -17.892 7.831 39.079 1.00 49.06 525 GLY A O 1
ATOM 4097 N N . CYS A 1 526 ? -18.519 8.963 37.234 1.00 51.69 526 CYS A N 1
ATOM 4098 C CA . CYS A 1 526 ? -19.564 9.777 37.868 1.00 51.69 526 CYS A CA 1
ATOM 4099 C C . CYS A 1 526 ? -20.930 9.675 37.173 1.00 51.69 526 CYS A C 1
ATOM 4101 O O . CYS A 1 526 ? -21.868 10.374 37.546 1.00 51.69 526 CYS A O 1
ATOM 4103 N N . TYR A 1 527 ? -21.059 8.747 36.222 1.00 42.62 527 TYR A N 1
ATOM 4104 C CA . TYR A 1 527 ? -22.307 8.411 35.550 1.00 42.62 527 TYR A CA 1
ATOM 4105 C C . TYR A 1 527 ? -22.435 6.885 35.511 1.00 42.62 527 TYR A C 1
ATOM 4107 O O . TYR A 1 527 ? -21.631 6.201 34.886 1.00 42.62 527 TYR A O 1
ATOM 4115 N N . SER A 1 528 ? -23.402 6.328 36.244 1.00 48.81 528 SER A N 1
ATOM 4116 C CA . SER A 1 528 ? -23.625 4.877 36.326 1.00 48.81 528 SER A CA 1
ATOM 4117 C C . SER A 1 528 ? -24.999 4.518 35.764 1.00 48.81 528 SER A C 1
ATOM 4119 O O . SER A 1 528 ? -25.955 4.425 36.538 1.00 48.81 528 SER A O 1
ATOM 4121 N N . PRO A 1 529 ? -25.132 4.314 34.442 1.00 47.09 529 PRO A N 1
ATOM 4122 C CA . PRO A 1 529 ? -26.298 3.631 33.909 1.00 47.09 529 PRO A CA 1
ATOM 4123 C C . PRO A 1 529 ? -26.263 2.159 34.347 1.00 47.09 529 PRO A C 1
ATOM 4125 O O . PRO A 1 529 ? -25.191 1.556 34.457 1.00 47.09 529 PRO A O 1
ATOM 4128 N N . ASP A 1 530 ? -27.433 1.569 34.599 1.00 38.62 530 ASP A N 1
ATOM 4129 C CA . ASP A 1 530 ? -27.561 0.127 34.825 1.00 38.62 530 ASP A CA 1
ATOM 4130 C C . ASP A 1 530 ? -27.155 -0.609 33.535 1.00 38.62 530 ASP A C 1
ATOM 4132 O O . ASP A 1 530 ? -27.919 -0.678 32.572 1.00 38.62 530 ASP A O 1
ATOM 4136 N N . ARG A 1 531 ? -25.923 -1.132 33.496 1.00 42.03 531 ARG A N 1
ATOM 4137 C CA . ARG A 1 531 ? -25.421 -1.988 32.414 1.00 42.03 531 ARG A CA 1
ATOM 4138 C C . ARG A 1 531 ? -25.488 -3.456 32.832 1.00 42.03 531 ARG A C 1
ATOM 4140 O O . ARG A 1 531 ? -25.297 -3.794 34.003 1.00 42.03 531 ARG A O 1
ATOM 4147 N N . ASP A 1 532 ? -25.690 -4.336 31.857 1.00 34.28 532 ASP A N 1
ATOM 4148 C CA . ASP A 1 532 ? -25.493 -5.769 32.056 1.00 34.28 532 ASP A CA 1
ATOM 4149 C C . ASP A 1 532 ? -24.059 -6.069 32.528 1.00 34.28 532 ASP A C 1
ATOM 4151 O O . ASP A 1 532 ? -23.098 -5.374 32.184 1.00 34.28 532 ASP A O 1
ATOM 4155 N N . LEU A 1 533 ? -23.915 -7.115 33.348 1.00 31.00 533 LEU A N 1
ATOM 4156 C CA . LEU A 1 533 ? -22.631 -7.540 33.910 1.00 31.00 533 LEU A CA 1
ATOM 4157 C C . LEU A 1 533 ? -21.589 -7.767 32.804 1.00 31.00 533 LEU A C 1
ATOM 4159 O O . LEU A 1 533 ? -21.876 -8.410 31.794 1.00 31.00 533 LEU A O 1
ATOM 4163 N N . ALA A 1 534 ? -20.361 -7.292 33.039 1.00 38.38 534 ALA A N 1
ATOM 4164 C CA . ALA A 1 534 ? -19.241 -7.437 32.116 1.00 38.38 534 ALA A CA 1
ATOM 4165 C C . ALA A 1 534 ? -19.073 -8.897 31.659 1.00 38.38 534 ALA A C 1
ATOM 4167 O O . ALA A 1 534 ? -18.752 -9.787 32.451 1.00 38.38 534 ALA A O 1
ATOM 4168 N N . ASN A 1 535 ? -19.268 -9.135 30.362 1.00 46.38 535 ASN A N 1
ATOM 4169 C CA . ASN A 1 535 ? -18.923 -10.401 29.737 1.00 46.38 535 ASN A CA 1
ATOM 4170 C C . ASN A 1 535 ? -17.394 -10.470 29.627 1.00 46.38 535 ASN A C 1
ATOM 4172 O O . ASN A 1 535 ? -16.782 -9.756 28.833 1.00 46.38 535 ASN A O 1
ATOM 4176 N N . THR A 1 536 ? -16.765 -11.323 30.434 1.00 40.72 536 THR A N 1
ATOM 4177 C CA . THR A 1 536 ? -15.304 -11.483 30.469 1.00 40.72 536 THR A CA 1
ATOM 4178 C C . THR A 1 536 ? -14.717 -11.865 29.109 1.00 40.72 536 THR A C 1
ATOM 4180 O O . THR A 1 536 ? -13.604 -11.454 28.804 1.00 40.72 536 THR A O 1
ATOM 4183 N N . SER A 1 537 ? -15.482 -12.556 28.257 1.00 45.94 537 SER A N 1
ATOM 4184 C CA . SER A 1 537 ? -15.061 -12.918 26.897 1.00 45.94 537 SER A CA 1
ATOM 4185 C C . SER A 1 537 ? -15.107 -11.740 25.914 1.00 45.94 537 SER A C 1
ATOM 4187 O O . SER A 1 537 ? -14.362 -11.728 24.940 1.00 45.94 537 SER A O 1
ATOM 4189 N N . PHE A 1 538 ? -15.933 -10.718 26.171 1.00 48.06 538 PHE A N 1
ATOM 4190 C CA . PHE A 1 538 ? -15.934 -9.475 25.387 1.00 48.06 538 PHE A CA 1
ATOM 4191 C C . PHE A 1 538 ? -14.711 -8.609 25.719 1.00 48.06 538 PHE A C 1
ATOM 4193 O O . PHE A 1 538 ? -14.067 -8.071 24.821 1.00 48.06 538 PHE A O 1
ATOM 4200 N N . GLY A 1 539 ? -14.340 -8.538 27.003 1.00 45.34 539 GLY A N 1
ATOM 4201 C CA . GLY A 1 539 ? -13.098 -7.889 27.434 1.00 45.34 539 GLY A CA 1
ATOM 4202 C C . GLY A 1 539 ? -11.846 -8.555 26.852 1.00 45.34 539 GLY A C 1
ATOM 4203 O O . GLY A 1 539 ? -10.885 -7.867 26.527 1.00 45.34 539 GLY A O 1
ATOM 4204 N N . GLU A 1 540 ? -11.883 -9.874 26.664 1.00 47.78 540 GLU A N 1
ATOM 4205 C CA . GLU A 1 540 ? -10.796 -10.671 26.088 1.00 47.78 540 GLU A CA 1
ATOM 4206 C C . GLU A 1 540 ? -10.627 -10.431 24.579 1.00 47.78 540 GLU A C 1
ATOM 4208 O O . GLU A 1 540 ? -9.526 -10.117 24.134 1.00 47.78 540 GLU A O 1
ATOM 4213 N N . VAL A 1 541 ? -11.710 -10.461 23.791 1.00 50.81 541 VAL A N 1
ATOM 4214 C CA . VAL A 1 541 ? -11.646 -10.107 22.358 1.00 50.81 541 VAL A CA 1
ATOM 4215 C C . VAL A 1 541 ? -11.245 -8.647 22.159 1.00 50.81 541 VAL A C 1
ATOM 4217 O O . VAL A 1 541 ? -10.451 -8.355 21.268 1.00 50.81 541 VAL A O 1
ATOM 4220 N N . ASN A 1 542 ? -11.732 -7.730 23.001 1.00 48.09 542 ASN A N 1
ATOM 4221 C CA . ASN A 1 542 ? -11.303 -6.333 22.953 1.00 48.09 542 ASN A CA 1
ATOM 4222 C C . ASN A 1 542 ? -9.804 -6.191 23.263 1.00 48.09 542 ASN A C 1
ATOM 4224 O O . ASN A 1 542 ? -9.112 -5.443 22.585 1.00 48.09 542 ASN A O 1
ATOM 4228 N N . ALA A 1 543 ? -9.276 -6.951 24.228 1.00 42.59 543 ALA A N 1
ATOM 4229 C CA . ALA A 1 543 ? -7.845 -6.969 24.524 1.00 42.59 543 ALA A CA 1
ATOM 4230 C C . ALA A 1 543 ? -7.011 -7.522 23.354 1.00 42.59 543 ALA A C 1
ATOM 4232 O O . ALA A 1 543 ? -5.978 -6.942 23.027 1.00 42.59 543 ALA A O 1
ATOM 4233 N N . TYR A 1 544 ? -7.473 -8.583 22.682 1.00 45.75 544 TYR A N 1
ATOM 4234 C CA . TYR A 1 544 ? -6.824 -9.100 21.471 1.00 45.75 544 TYR A CA 1
ATOM 4235 C C . TYR A 1 544 ? -6.893 -8.108 20.299 1.00 45.75 544 TYR A C 1
ATOM 4237 O O . TYR A 1 544 ? -5.915 -7.958 19.572 1.00 45.75 544 TYR A O 1
ATOM 4245 N N . MET A 1 545 ? -8.004 -7.387 20.131 1.00 50.25 545 MET A N 1
ATOM 4246 C CA . MET A 1 545 ? -8.160 -6.382 19.073 1.00 50.25 545 MET A CA 1
ATOM 4247 C C . MET A 1 545 ? -7.311 -5.130 19.333 1.00 50.25 545 MET A C 1
ATOM 4249 O O . MET A 1 545 ? -6.714 -4.586 18.410 1.00 50.25 545 MET A O 1
ATOM 4253 N N . GLU A 1 546 ? -7.208 -4.689 20.588 1.00 46.94 546 GLU A N 1
ATOM 4254 C CA . GLU A 1 546 ? -6.305 -3.603 20.978 1.00 46.94 546 GLU A CA 1
ATOM 4255 C C . GLU A 1 546 ? -4.838 -4.023 20.833 1.00 46.94 546 GLU A C 1
ATOM 4257 O O . GLU A 1 546 ? -4.040 -3.251 20.314 1.00 46.94 546 GLU A O 1
ATOM 4262 N N . MET A 1 547 ? -4.482 -5.269 21.168 1.00 41.31 547 MET A N 1
ATOM 4263 C CA . MET A 1 547 ? -3.150 -5.818 20.878 1.00 41.31 547 MET A CA 1
ATOM 4264 C C . MET A 1 547 ? -2.833 -5.779 19.372 1.00 41.31 547 MET A C 1
ATOM 4266 O O . MET A 1 547 ? -1.732 -5.388 18.997 1.00 41.31 547 MET A O 1
ATOM 4270 N N . LEU A 1 548 ? -3.795 -6.125 18.507 1.00 45.16 548 LEU A N 1
ATOM 4271 C CA . LEU A 1 548 ? -3.638 -6.051 17.048 1.00 45.16 548 LEU A CA 1
ATOM 4272 C C . LEU A 1 548 ? -3.540 -4.609 16.534 1.00 45.16 548 LEU A C 1
ATOM 4274 O O . LEU A 1 548 ? -2.760 -4.347 15.627 1.00 45.16 548 LEU A O 1
ATOM 4278 N N . LYS A 1 549 ? -4.271 -3.658 17.124 1.00 41.62 549 LYS A N 1
ATOM 4279 C CA . LYS A 1 549 ? -4.110 -2.228 16.818 1.00 41.62 549 LYS A CA 1
ATOM 4280 C C . LYS A 1 549 ? -2.742 -1.701 17.229 1.00 41.62 549 LYS A C 1
ATOM 4282 O O . LYS A 1 549 ? -2.163 -0.926 16.480 1.00 41.62 549 LYS A O 1
ATOM 4287 N N . PHE A 1 550 ? -2.225 -2.114 18.387 1.00 44.19 550 PHE A N 1
ATOM 4288 C CA . PHE A 1 550 ? -0.864 -1.770 18.798 1.00 44.19 550 PHE A CA 1
ATOM 4289 C C . PHE A 1 550 ? 0.173 -2.399 17.866 1.00 44.19 550 PHE A C 1
ATOM 4291 O O . PHE A 1 550 ? 1.114 -1.711 17.502 1.00 44.19 550 PHE A O 1
ATOM 4298 N N . ALA A 1 551 ? -0.043 -3.631 17.396 1.00 42.75 551 ALA A N 1
ATOM 4299 C CA . ALA A 1 551 ? 0.801 -4.248 16.372 1.00 42.75 551 ALA A CA 1
ATOM 4300 C C . ALA A 1 551 ? 0.730 -3.497 15.026 1.00 42.75 551 ALA A C 1
ATOM 4302 O O . ALA A 1 551 ? 1.753 -3.280 14.393 1.00 42.75 551 ALA A O 1
ATOM 4303 N N . PHE A 1 552 ? -0.454 -3.031 14.610 1.00 36.25 552 PHE A N 1
ATOM 4304 C CA . PHE A 1 552 ? -0.630 -2.220 13.397 1.00 36.25 552 PHE A CA 1
ATOM 4305 C C . PHE A 1 552 ? -0.018 -0.815 13.538 1.00 36.25 552 PHE A C 1
ATOM 4307 O O . PHE A 1 552 ? 0.531 -0.275 12.584 1.00 36.25 552 PHE A O 1
ATOM 4314 N N . ALA A 1 553 ? -0.066 -0.225 14.734 1.00 39.16 553 ALA A N 1
ATOM 4315 C CA . ALA A 1 553 ? 0.623 1.024 15.050 1.00 39.16 553 ALA A CA 1
ATOM 4316 C C . ALA A 1 553 ? 2.154 0.842 15.133 1.00 39.16 553 ALA A C 1
ATOM 4318 O O . ALA A 1 553 ? 2.893 1.776 14.826 1.00 39.16 553 ALA A O 1
ATOM 4319 N N . ASP A 1 554 ? 2.639 -0.359 15.461 1.00 36.56 554 ASP A N 1
ATOM 4320 C CA . ASP A 1 554 ? 4.059 -0.735 15.355 1.00 36.56 554 ASP A CA 1
ATOM 4321 C C . ASP A 1 554 ? 4.514 -0.871 13.888 1.00 36.56 554 ASP A C 1
ATOM 4323 O O . ASP A 1 554 ? 5.685 -0.662 13.581 1.00 36.56 554 ASP A O 1
ATOM 4327 N N . MET A 1 555 ? 3.591 -1.126 12.947 1.00 39.47 555 MET A N 1
ATOM 4328 C CA . MET A 1 555 ? 3.880 -1.116 11.502 1.00 39.47 555 MET A CA 1
ATOM 4329 C C . MET A 1 555 ? 4.070 0.296 10.927 1.00 39.47 555 MET A C 1
ATOM 4331 O O . MET A 1 555 ? 4.567 0.435 9.811 1.00 39.47 555 MET A O 1
ATOM 4335 N N . THR A 1 556 ? 3.738 1.356 11.672 1.00 35.59 556 THR A N 1
ATOM 4336 C CA . THR A 1 556 ? 4.129 2.735 11.325 1.00 35.59 556 THR A CA 1
ATOM 4337 C C . THR A 1 556 ? 5.525 3.078 11.851 1.00 35.59 556 THR A C 1
ATOM 4339 O O . THR A 1 556 ? 5.732 4.109 12.486 1.00 35.59 556 THR A O 1
ATOM 4342 N N . CYS A 1 557 ? 6.504 2.217 11.571 1.00 36.31 557 CYS A N 1
ATOM 4343 C CA . CYS A 1 557 ? 7.917 2.555 11.700 1.00 36.31 557 CYS A CA 1
ATOM 4344 C C . CYS A 1 557 ? 8.445 3.026 10.335 1.00 36.31 557 CYS A C 1
ATOM 4346 O O . CYS A 1 557 ? 8.527 2.246 9.387 1.00 36.31 557 CYS A O 1
ATOM 4348 N N . GLU A 1 558 ? 8.811 4.307 10.219 1.00 33.44 558 GLU A N 1
ATOM 4349 C CA . GLU A 1 558 ? 9.569 4.813 9.067 1.00 33.44 558 GLU A CA 1
ATOM 4350 C C . GLU A 1 558 ? 10.918 4.073 8.981 1.00 33.44 558 GLU A C 1
ATOM 4352 O O . GLU A 1 558 ? 11.752 4.208 9.878 1.00 33.44 558 GLU A O 1
ATOM 4357 N N . GLY A 1 559 ? 11.143 3.294 7.912 1.00 39.22 559 GLY A N 1
ATOM 4358 C CA . GLY A 1 559 ? 12.451 2.677 7.643 1.00 39.22 559 GLY A CA 1
ATOM 4359 C C . GLY A 1 559 ? 12.483 1.274 7.024 1.00 39.22 559 GLY A C 1
ATOM 4360 O O . GLY A 1 559 ? 13.581 0.766 6.806 1.00 39.22 559 GLY A O 1
ATOM 4361 N N . ILE A 1 560 ? 11.352 0.631 6.714 1.00 36.84 560 ILE A N 1
ATOM 4362 C CA . ILE A 1 560 ? 11.367 -0.648 5.976 1.00 36.84 560 ILE A CA 1
ATOM 4363 C C . ILE A 1 560 ? 11.484 -0.354 4.468 1.00 36.84 560 ILE A C 1
ATOM 4365 O O . ILE A 1 560 ? 10.703 0.448 3.962 1.00 36.84 560 ILE A O 1
ATOM 4369 N N . PRO A 1 561 ? 12.435 -0.952 3.723 1.00 33.59 561 PRO A N 1
ATOM 4370 C CA . PRO A 1 561 ? 12.521 -0.748 2.281 1.00 33.59 561 PRO A CA 1
ATOM 4371 C C . PRO A 1 561 ? 11.340 -1.406 1.547 1.00 33.59 561 PRO A C 1
ATOM 4373 O O . PRO A 1 561 ? 11.021 -2.570 1.792 1.00 33.59 561 PRO A O 1
ATOM 4376 N N . ASP A 1 562 ? 10.755 -0.664 0.602 1.00 30.30 562 ASP A N 1
ATOM 4377 C CA . ASP A 1 562 ? 9.640 -1.030 -0.290 1.00 30.30 562 ASP A CA 1
ATOM 4378 C C . ASP A 1 562 ? 9.987 -2.169 -1.275 1.00 30.30 562 ASP A C 1
ATOM 4380 O O . ASP A 1 562 ? 9.969 -1.985 -2.496 1.00 30.30 562 ASP A O 1
ATOM 4384 N N . ARG A 1 563 ? 10.351 -3.365 -0.799 1.00 36.03 563 ARG A N 1
ATOM 4385 C CA . ARG A 1 563 ? 10.572 -4.516 -1.688 1.00 36.03 563 ARG A CA 1
ATOM 4386 C C . ARG A 1 563 ? 9.611 -5.659 -1.394 1.00 36.03 563 ARG A C 1
ATOM 4388 O O . ARG A 1 563 ? 9.471 -6.097 -0.257 1.00 36.03 563 ARG A O 1
ATOM 4395 N N . ALA A 1 564 ? 8.997 -6.172 -2.459 1.00 34.50 564 ALA A N 1
ATOM 4396 C CA . ALA A 1 564 ? 8.163 -7.365 -2.419 1.00 34.50 564 ALA A CA 1
ATOM 4397 C C . ALA A 1 564 ? 8.945 -8.587 -1.900 1.00 34.50 564 ALA A C 1
ATOM 4399 O O . ALA A 1 564 ? 10.129 -8.765 -2.198 1.00 34.50 564 ALA A O 1
ATOM 4400 N N . TYR A 1 565 ? 8.250 -9.429 -1.137 1.00 37.56 565 TYR A N 1
ATOM 4401 C CA . TYR A 1 565 ? 8.742 -10.678 -0.559 1.00 37.56 565 TYR A CA 1
ATOM 4402 C C . TYR A 1 565 ? 9.357 -11.612 -1.626 1.00 37.56 565 TYR A C 1
ATOM 4404 O O . TYR A 1 565 ? 8.655 -12.063 -2.531 1.00 37.56 565 TYR A O 1
ATOM 4412 N N . ASP A 1 566 ? 10.655 -11.928 -1.504 1.00 40.84 566 ASP A N 1
ATOM 4413 C CA . ASP A 1 566 ? 11.359 -12.917 -2.339 1.00 40.84 566 ASP A CA 1
ATOM 4414 C C . ASP A 1 566 ? 11.581 -14.226 -1.549 1.00 40.84 566 ASP A C 1
ATOM 4416 O O . ASP A 1 566 ? 12.383 -14.256 -0.611 1.00 40.84 566 ASP A O 1
ATOM 4420 N N . PRO A 1 567 ? 10.929 -15.343 -1.916 1.00 37.22 567 PRO A N 1
ATOM 4421 C CA . PRO A 1 567 ? 11.083 -16.625 -1.226 1.00 37.22 567 PRO A CA 1
ATOM 4422 C C . PRO A 1 567 ? 12.469 -17.275 -1.397 1.00 37.22 567 PRO A C 1
ATOM 4424 O O . PRO A 1 567 ? 12.755 -18.258 -0.716 1.00 37.22 567 PRO A O 1
ATOM 4427 N N . ASN A 1 568 ? 13.327 -16.771 -2.293 1.00 38.91 568 ASN A N 1
ATOM 4428 C CA . ASN A 1 568 ? 14.703 -17.251 -2.460 1.00 38.91 568 ASN A CA 1
ATOM 4429 C C . ASN A 1 568 ? 15.738 -16.423 -1.686 1.00 38.91 568 ASN A C 1
ATOM 4431 O O . ASN A 1 568 ? 16.894 -16.841 -1.624 1.00 38.91 568 ASN A O 1
ATOM 4435 N N . ASN A 1 569 ? 15.340 -15.271 -1.138 1.00 39.25 569 ASN A N 1
ATOM 4436 C CA . ASN A 1 569 ? 16.191 -14.366 -0.371 1.00 39.25 569 ASN A CA 1
ATOM 4437 C C . ASN A 1 569 ? 15.356 -13.765 0.771 1.00 39.25 569 ASN A C 1
ATOM 4439 O O . ASN A 1 569 ? 14.844 -12.648 0.685 1.00 39.25 569 ASN A O 1
ATOM 4443 N N . THR A 1 570 ? 15.160 -14.557 1.827 1.00 41.12 570 THR A N 1
ATOM 4444 C CA . THR A 1 570 ? 14.370 -14.146 2.990 1.00 41.12 570 THR A CA 1
ATOM 4445 C C . THR A 1 570 ? 15.029 -12.958 3.705 1.00 41.12 570 THR A C 1
ATOM 4447 O O . THR A 1 570 ? 16.256 -12.939 3.785 1.00 41.12 570 THR A O 1
ATOM 4450 N N . PRO A 1 571 ? 14.256 -12.004 4.266 1.00 40.19 571 PRO A N 1
ATOM 4451 C CA . PRO A 1 571 ? 14.792 -10.785 4.894 1.00 40.19 571 PRO A CA 1
ATOM 4452 C C . PRO A 1 571 ? 15.830 -11.006 6.007 1.00 40.19 571 PRO A C 1
ATOM 4454 O O . PRO A 1 571 ? 16.572 -10.083 6.326 1.00 40.19 571 PRO A O 1
ATOM 4457 N N . ASP A 1 572 ? 15.898 -12.217 6.567 1.00 41.34 572 ASP A N 1
ATOM 4458 C CA . ASP A 1 572 ? 16.765 -12.554 7.698 1.00 41.34 572 ASP A CA 1
ATOM 4459 C C . ASP A 1 572 ? 18.156 -13.091 7.312 1.00 41.34 572 ASP A C 1
ATOM 4461 O O . ASP A 1 572 ? 18.980 -13.296 8.202 1.00 41.34 572 ASP A O 1
ATOM 4465 N N . ASP A 1 573 ? 18.463 -13.290 6.024 1.00 40.22 573 ASP A N 1
ATOM 4466 C CA . ASP A 1 573 ? 19.784 -13.781 5.613 1.00 40.22 573 ASP A CA 1
ATOM 4467 C C . ASP A 1 573 ? 20.647 -12.656 5.017 1.00 40.22 573 ASP A C 1
ATOM 4469 O O . ASP A 1 573 ? 20.523 -12.285 3.851 1.00 40.22 573 ASP A O 1
ATOM 4473 N N . TYR A 1 574 ? 21.553 -12.170 5.874 1.00 46.41 574 TYR A N 1
ATOM 4474 C CA . TYR A 1 574 ? 22.809 -11.464 5.592 1.00 46.41 574 TYR A CA 1
ATOM 4475 C C . TYR A 1 574 ? 22.718 -10.231 4.678 1.00 46.41 574 TYR A C 1
ATOM 4477 O O . TYR A 1 574 ? 22.606 -10.325 3.457 1.00 46.41 574 TYR A O 1
ATOM 4485 N N . LEU A 1 575 ? 22.912 -9.043 5.262 1.00 44.81 575 LEU A N 1
ATOM 4486 C CA . LEU A 1 575 ? 23.141 -7.825 4.482 1.00 44.81 575 LEU A CA 1
ATOM 4487 C C . LEU A 1 575 ? 24.486 -7.951 3.739 1.00 44.81 575 LEU A C 1
ATOM 4489 O O . LEU A 1 575 ? 25.527 -8.057 4.394 1.00 44.81 575 LEU A O 1
ATOM 4493 N N . PRO A 1 576 ? 24.516 -7.930 2.393 1.00 48.94 576 PRO A N 1
ATOM 4494 C CA . PRO A 1 576 ? 25.774 -7.922 1.662 1.00 48.94 576 PRO A CA 1
ATOM 4495 C C . PRO A 1 576 ? 26.450 -6.562 1.863 1.00 48.94 576 PRO A C 1
ATOM 4497 O O . PRO A 1 576 ? 26.008 -5.556 1.310 1.00 48.94 576 PRO A O 1
ATOM 4500 N N . VAL A 1 577 ? 27.523 -6.519 2.657 1.00 55.75 577 VAL A N 1
ATOM 4501 C CA . VAL A 1 577 ? 28.295 -5.288 2.879 1.00 55.75 577 VAL A CA 1
ATOM 4502 C C . VAL A 1 577 ? 29.540 -5.294 1.986 1.00 55.75 577 VAL A C 1
ATOM 4504 O O . VAL A 1 577 ? 30.322 -6.251 2.034 1.00 55.75 577 VAL A O 1
ATOM 4507 N N . PRO A 1 578 ? 29.772 -4.236 1.188 1.00 62.19 578 PRO A N 1
ATOM 4508 C CA . PRO A 1 578 ? 31.018 -4.069 0.455 1.00 62.19 578 PRO A CA 1
ATOM 4509 C C . PRO A 1 578 ? 32.231 -4.076 1.388 1.00 62.19 578 PRO A C 1
ATOM 4511 O O . PRO A 1 578 ? 32.278 -3.380 2.402 1.00 62.19 578 PRO A O 1
ATOM 4514 N N . THR A 1 579 ? 33.227 -4.889 1.053 1.00 67.06 579 THR A N 1
ATOM 4515 C CA . THR A 1 579 ? 34.429 -5.084 1.865 1.00 67.06 579 THR A CA 1
ATOM 4516 C C . THR A 1 579 ? 35.412 -3.929 1.696 1.00 67.06 579 THR A C 1
ATOM 4518 O O . THR A 1 579 ? 35.720 -3.501 0.581 1.00 67.06 579 THR A O 1
ATOM 4521 N N . CYS A 1 580 ? 35.926 -3.438 2.826 1.00 67.81 580 CYS A N 1
ATOM 4522 C CA . CYS A 1 580 ? 36.906 -2.359 2.897 1.00 67.81 580 CYS A CA 1
ATOM 4523 C C . CYS A 1 580 ? 38.233 -2.838 3.489 1.00 67.81 580 CYS A C 1
ATOM 4525 O O . CYS A 1 580 ? 38.275 -3.746 4.322 1.00 67.81 580 CYS A O 1
ATOM 4527 N N . ASP A 1 581 ? 39.329 -2.186 3.092 1.00 71.19 581 ASP A N 1
ATOM 4528 C CA . ASP A 1 581 ? 40.641 -2.400 3.704 1.00 71.19 581 ASP A CA 1
ATOM 4529 C C . ASP A 1 581 ? 40.597 -2.153 5.222 1.00 71.19 581 ASP A C 1
ATOM 4531 O O . ASP A 1 581 ? 39.873 -1.283 5.711 1.00 71.19 581 ASP A O 1
ATOM 4535 N N . TYR A 1 582 ? 41.435 -2.872 5.977 1.00 63.09 582 TYR A N 1
ATOM 4536 C CA . TYR A 1 582 ? 41.501 -2.750 7.436 1.00 63.09 582 TYR A CA 1
ATOM 4537 C C . TYR A 1 582 ? 41.652 -1.286 7.893 1.00 63.09 582 TYR A C 1
ATOM 4539 O O . TYR A 1 582 ? 42.642 -0.613 7.583 1.00 63.09 582 TYR A O 1
ATOM 4547 N N . GLY A 1 583 ? 40.676 -0.813 8.673 1.00 63.16 583 GLY A N 1
ATOM 4548 C CA . GLY A 1 583 ? 40.617 0.554 9.193 1.00 63.16 583 GLY A CA 1
ATOM 4549 C C . GLY A 1 583 ? 39.892 1.572 8.302 1.00 63.16 583 GLY A C 1
ATOM 4550 O O . GLY A 1 583 ? 40.019 2.765 8.581 1.00 63.16 583 GLY A O 1
ATOM 4551 N N . TYR A 1 584 ? 39.174 1.125 7.266 1.00 71.50 584 TYR A N 1
ATOM 4552 C CA . TYR A 1 584 ? 38.214 1.913 6.485 1.00 71.50 584 TYR A CA 1
ATOM 4553 C C . TYR A 1 584 ? 36.800 1.337 6.660 1.00 71.50 584 TYR A C 1
ATOM 4555 O O . TYR A 1 584 ? 36.637 0.125 6.794 1.00 71.50 584 TYR A O 1
ATOM 4563 N N . THR A 1 585 ? 35.790 2.203 6.624 1.00 66.88 585 THR A N 1
ATOM 4564 C CA . THR A 1 585 ? 34.369 1.860 6.764 1.00 66.88 585 THR A CA 1
ATOM 4565 C C . THR A 1 585 ? 33.642 2.182 5.464 1.00 66.88 585 THR A C 1
ATOM 4567 O O . THR A 1 585 ? 33.858 3.252 4.894 1.00 66.88 585 THR A O 1
ATOM 4570 N N . TYR A 1 586 ? 32.789 1.281 4.976 1.00 69.38 586 TYR A N 1
ATOM 4571 C CA . TYR A 1 586 ? 31.993 1.545 3.777 1.00 69.38 586 TYR A CA 1
ATOM 4572 C C . TYR A 1 586 ? 30.979 2.660 4.053 1.00 69.38 586 TYR A C 1
ATOM 4574 O O . TYR A 1 586 ? 30.220 2.591 5.020 1.00 69.38 586 TYR A O 1
ATOM 4582 N N . ASN A 1 587 ? 30.989 3.701 3.226 1.00 70.12 587 ASN A N 1
ATOM 4583 C CA . ASN A 1 587 ? 30.018 4.782 3.280 1.00 70.12 587 ASN A CA 1
ATOM 4584 C C . ASN A 1 587 ? 29.071 4.648 2.084 1.00 70.12 587 ASN A C 1
ATOM 4586 O O . ASN A 1 587 ? 29.511 4.760 0.941 1.00 70.12 587 ASN A O 1
ATOM 4590 N N . VAL A 1 588 ? 27.791 4.402 2.372 1.00 58.00 588 VAL A N 1
ATOM 4591 C CA . VAL A 1 588 ? 26.754 4.119 1.366 1.00 58.00 588 VAL A CA 1
ATOM 4592 C C . VAL A 1 588 ? 26.521 5.321 0.451 1.00 58.00 588 VAL A C 1
ATOM 4594 O O . VAL A 1 588 ? 26.433 5.155 -0.759 1.00 58.00 588 VAL A O 1
ATOM 4597 N N . ASP A 1 589 ? 26.500 6.531 1.012 1.00 59.25 589 ASP A N 1
ATOM 4598 C CA . ASP A 1 589 ? 26.228 7.759 0.254 1.00 59.25 589 ASP A CA 1
ATOM 4599 C C . ASP A 1 589 ? 27.380 8.139 -0.689 1.00 59.25 589 ASP A C 1
ATOM 4601 O O . ASP A 1 589 ? 27.182 8.840 -1.680 1.00 59.25 589 ASP A O 1
ATOM 4605 N N . ALA A 1 590 ? 28.604 7.713 -0.368 1.00 66.62 590 ALA A N 1
ATOM 4606 C CA . ALA A 1 590 ? 29.796 7.970 -1.169 1.00 66.62 590 ALA A CA 1
ATOM 4607 C C . ALA A 1 590 ? 30.146 6.800 -2.103 1.00 66.62 590 ALA A C 1
ATOM 4609 O O . ALA A 1 590 ? 31.037 6.958 -2.936 1.00 66.62 590 ALA A O 1
ATOM 4610 N N . ASP A 1 591 ? 29.503 5.640 -1.924 1.00 70.75 591 ASP A N 1
ATOM 4611 C CA . ASP A 1 591 ? 29.822 4.367 -2.586 1.00 70.75 591 ASP A CA 1
ATOM 4612 C C . ASP A 1 591 ? 31.333 4.038 -2.557 1.00 70.75 591 ASP A C 1
ATOM 4614 O O . ASP A 1 591 ? 31.970 3.680 -3.549 1.00 70.75 591 ASP A O 1
ATOM 4618 N N . MET A 1 592 ? 31.969 4.249 -1.397 1.00 78.81 592 MET A N 1
ATOM 4619 C CA . MET A 1 592 ? 33.409 4.038 -1.214 1.00 78.81 592 MET A CA 1
ATOM 4620 C C . MET A 1 592 ? 33.784 3.786 0.249 1.00 78.81 592 MET A C 1
ATOM 4622 O O . MET A 1 592 ? 33.046 4.101 1.182 1.00 78.81 592 MET A O 1
ATOM 4626 N N . CYS A 1 593 ? 34.977 3.238 0.462 1.00 80.50 593 CYS A N 1
ATOM 4627 C CA . CYS A 1 593 ? 35.531 2.987 1.785 1.00 80.50 593 CYS A CA 1
ATOM 4628 C C . CYS A 1 593 ? 36.180 4.257 2.338 1.00 80.50 593 CYS A C 1
ATOM 4630 O O . CYS A 1 593 ? 37.194 4.720 1.814 1.00 80.50 593 CYS A O 1
ATOM 4632 N N . LEU A 1 594 ? 35.621 4.806 3.413 1.00 79.25 594 LEU A N 1
ATOM 4633 C CA . LEU A 1 594 ? 36.077 6.037 4.046 1.00 79.25 594 LEU A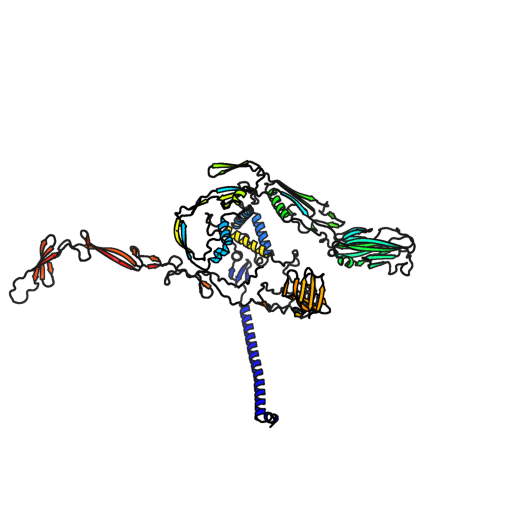 CA 1
ATOM 4634 C C . LEU A 1 594 ? 36.779 5.761 5.373 1.00 79.25 594 LEU A C 1
ATOM 4636 O O . LEU A 1 594 ? 36.352 4.942 6.183 1.00 79.25 594 LEU A O 1
ATOM 4640 N N . LYS A 1 595 ? 37.852 6.502 5.628 1.00 84.44 595 LYS A N 1
ATOM 4641 C CA . LYS A 1 595 ? 38.492 6.590 6.936 1.00 84.44 595 LYS A CA 1
ATOM 4642 C C . LYS A 1 595 ? 38.497 8.036 7.393 1.00 84.44 595 LYS A C 1
ATOM 4644 O O . LYS A 1 595 ? 39.177 8.876 6.801 1.00 84.44 595 LYS A O 1
ATOM 4649 N N . GLN A 1 596 ? 37.781 8.312 8.475 1.00 84.44 596 GLN A N 1
ATOM 4650 C CA . GLN A 1 596 ? 37.687 9.653 9.034 1.00 84.44 596 GLN A CA 1
ATOM 4651 C C . GLN A 1 596 ? 39.058 10.156 9.496 1.00 84.44 596 GLN A C 1
ATOM 4653 O O . GLN A 1 596 ? 39.731 9.535 10.321 1.00 84.44 596 GLN A O 1
ATOM 4658 N N . LEU A 1 597 ? 39.470 11.303 8.956 1.00 87.31 597 LEU A N 1
ATOM 4659 C CA . LEU A 1 597 ? 40.698 12.000 9.336 1.00 87.31 597 LEU A CA 1
ATOM 4660 C C . LEU A 1 597 ? 40.414 13.043 10.421 1.00 87.31 597 LEU A C 1
ATOM 4662 O O . LEU A 1 597 ? 41.179 13.165 11.377 1.00 87.31 597 LEU A O 1
ATOM 4666 N N . SER A 1 598 ? 39.317 13.791 10.281 1.00 85.81 598 SER A N 1
ATOM 4667 C CA . SER A 1 598 ? 38.896 14.822 11.237 1.00 85.81 598 SER A CA 1
ATOM 4668 C C . SER A 1 598 ? 37.447 15.239 11.008 1.00 85.81 598 SER A C 1
ATOM 4670 O O . SER A 1 598 ? 37.032 15.306 9.856 1.00 85.81 598 SER A O 1
ATOM 4672 N N . CYS A 1 599 ? 36.735 15.634 12.064 1.00 83.56 599 CYS A N 1
ATOM 4673 C CA . CYS A 1 599 ? 35.476 16.378 11.969 1.00 83.56 599 CYS A CA 1
ATOM 4674 C C . CYS A 1 599 ? 35.591 17.665 12.781 1.00 83.56 599 CYS A C 1
ATOM 4676 O O . CYS A 1 599 ? 36.194 17.669 13.858 1.00 83.56 599 CYS A O 1
ATOM 4678 N N . ALA A 1 600 ? 35.038 18.753 12.259 1.00 84.62 600 ALA A N 1
ATOM 4679 C CA . ALA A 1 600 ? 35.007 20.030 12.953 1.00 84.62 600 ALA A CA 1
ATOM 4680 C C . ALA A 1 600 ? 33.682 20.751 12.707 1.00 84.62 600 ALA A C 1
ATOM 4682 O O . ALA A 1 600 ? 33.101 20.661 11.626 1.00 84.62 600 ALA A O 1
ATOM 4683 N N . TYR A 1 601 ? 33.236 21.496 13.718 1.00 87.25 601 TYR A N 1
ATOM 4684 C CA . TYR A 1 601 ? 32.177 22.484 13.578 1.00 87.25 601 TYR A CA 1
ATOM 4685 C C . TYR A 1 601 ? 32.575 23.781 14.275 1.00 87.25 601 TYR A C 1
ATOM 4687 O O . TYR A 1 601 ? 32.857 23.802 15.476 1.00 87.25 601 TYR A O 1
ATOM 4695 N N . SER A 1 602 ? 32.605 24.869 13.519 1.00 84.75 602 SER A N 1
ATOM 4696 C CA . SER A 1 602 ? 32.875 26.218 14.000 1.00 84.75 602 SER A CA 1
ATOM 4697 C C . SER A 1 602 ? 32.232 27.243 13.062 1.00 84.75 602 SER A C 1
ATOM 4699 O O . SER A 1 602 ? 31.733 26.900 11.994 1.00 84.75 602 SER A O 1
ATOM 4701 N N . GLU A 1 603 ? 32.275 28.530 13.411 1.00 81.31 603 GLU A N 1
ATOM 4702 C CA . GLU A 1 603 ? 31.865 29.590 12.471 1.00 81.31 603 GLU A CA 1
ATOM 4703 C C . GLU A 1 603 ? 32.712 29.607 11.181 1.00 81.31 603 GLU A C 1
ATOM 4705 O O . GLU A 1 603 ? 32.290 30.178 10.180 1.00 81.31 603 GLU A O 1
ATOM 4710 N N . ASN A 1 604 ? 33.883 28.959 11.193 1.00 82.62 604 ASN A N 1
ATOM 4711 C CA . ASN A 1 604 ? 34.814 28.877 10.069 1.00 82.62 604 ASN A CA 1
ATOM 4712 C C . ASN A 1 604 ? 34.885 27.475 9.432 1.00 82.62 604 ASN A C 1
ATOM 4714 O O . ASN A 1 604 ? 35.606 27.311 8.444 1.00 82.62 604 ASN A O 1
ATOM 4718 N N . ASP A 1 605 ? 34.179 26.490 10.002 1.00 86.94 605 ASP A N 1
ATOM 4719 C CA . ASP A 1 605 ? 34.187 25.081 9.602 1.00 86.94 605 ASP A CA 1
ATOM 4720 C C . ASP A 1 605 ? 32.769 24.516 9.698 1.00 86.94 605 ASP A C 1
ATOM 4722 O O . ASP A 1 605 ? 32.295 24.211 10.790 1.00 86.94 605 ASP A O 1
ATOM 4726 N N . PHE A 1 606 ? 32.067 24.390 8.579 1.00 84.62 606 PHE A N 1
ATOM 4727 C CA . PHE A 1 606 ? 30.739 23.786 8.566 1.00 84.62 606 PHE A CA 1
ATOM 4728 C C . PHE A 1 606 ? 30.399 23.236 7.187 1.00 84.62 606 PHE A C 1
ATOM 4730 O O . PHE A 1 606 ? 30.882 23.719 6.163 1.00 84.62 606 PHE A O 1
ATOM 4737 N N . TYR A 1 607 ? 29.518 22.245 7.174 1.00 87.00 607 TYR A N 1
ATOM 4738 C CA . TYR A 1 607 ? 28.858 21.762 5.971 1.00 87.00 607 TYR A CA 1
ATOM 4739 C C . TYR A 1 607 ? 27.394 22.209 6.054 1.00 87.00 607 TYR A C 1
ATOM 4741 O O . TYR A 1 607 ? 26.673 21.786 6.949 1.00 87.00 607 TYR A O 1
ATOM 4749 N N . ALA A 1 608 ? 26.935 23.078 5.160 1.00 83.12 608 ALA A N 1
ATOM 4750 C CA . ALA A 1 608 ? 25.536 23.482 5.054 1.00 83.12 608 ALA A CA 1
ATOM 4751 C C . ALA A 1 608 ? 24.852 22.718 3.917 1.00 83.12 608 ALA A C 1
ATOM 4753 O O . ALA A 1 608 ? 25.437 22.579 2.847 1.00 83.12 608 ALA A O 1
ATOM 4754 N N . ALA A 1 609 ? 23.620 22.259 4.134 1.00 77.94 609 ALA A N 1
ATOM 4755 C CA . ALA A 1 609 ? 22.752 21.721 3.088 1.00 77.94 609 ALA A CA 1
ATOM 4756 C C . ALA A 1 609 ? 21.365 22.374 3.166 1.00 77.94 609 ALA A C 1
ATOM 4758 O O . ALA A 1 609 ? 20.782 22.504 4.250 1.00 77.94 609 ALA A O 1
ATOM 4759 N N . SER A 1 610 ? 20.852 22.811 2.016 1.00 74.44 610 SER A N 1
ATOM 4760 C CA . SER A 1 610 ? 19.603 23.559 1.888 1.00 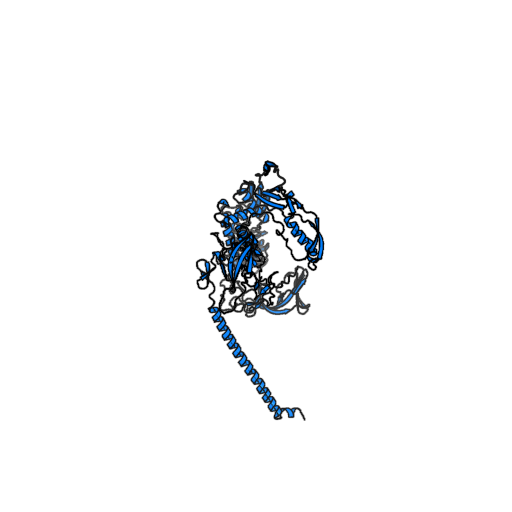74.44 610 SER A CA 1
ATOM 4761 C C . SER A 1 610 ? 18.840 23.158 0.622 1.00 74.44 610 SER A C 1
ATOM 4763 O O . SER A 1 610 ? 19.405 23.223 -0.471 1.00 74.44 610 SER A O 1
ATOM 4765 N N . PRO A 1 611 ? 17.521 22.905 0.706 1.00 65.12 611 PRO A N 1
ATOM 4766 C CA . PRO A 1 611 ? 16.678 22.700 -0.470 1.00 65.12 611 PRO A CA 1
ATOM 4767 C C . PRO A 1 611 ? 16.590 23.913 -1.406 1.00 65.12 611 PRO A C 1
ATOM 4769 O O . PRO A 1 611 ? 16.152 23.779 -2.544 1.00 65.12 611 PRO A O 1
ATOM 4772 N N . ARG A 1 612 ? 16.949 25.116 -0.931 1.00 69.12 612 ARG A N 1
ATOM 4773 C CA . ARG A 1 612 ? 16.877 26.361 -1.720 1.00 69.12 612 ARG A CA 1
ATOM 4774 C C . ARG A 1 612 ? 18.223 26.799 -2.273 1.00 69.12 612 ARG A C 1
ATOM 4776 O O . ARG A 1 612 ? 18.277 27.342 -3.372 1.00 69.12 612 ARG A O 1
ATOM 4783 N N . ASN A 1 613 ? 19.274 26.621 -1.478 1.00 71.06 613 ASN A N 1
ATOM 4784 C CA . ASN A 1 613 ? 20.595 27.174 -1.767 1.00 71.06 613 ASN A CA 1
ATOM 4785 C C . ASN A 1 613 ? 21.626 26.094 -2.128 1.00 71.06 613 ASN A C 1
ATOM 4787 O O . ASN A 1 613 ? 22.723 26.446 -2.542 1.00 71.06 613 ASN A O 1
ATOM 4791 N N . GLY A 1 614 ? 21.257 24.816 -2.016 1.00 77.62 614 GLY A N 1
ATOM 4792 C CA . GLY A 1 614 ? 22.126 23.665 -2.214 1.00 77.62 614 GLY A CA 1
ATOM 4793 C C . GLY A 1 614 ? 23.092 23.435 -1.056 1.00 77.62 614 GLY A C 1
ATOM 4794 O O . GLY A 1 614 ? 22.763 23.743 0.096 1.00 77.62 614 GLY A O 1
ATOM 4795 N N . ILE A 1 615 ? 24.272 22.892 -1.349 1.00 83.25 615 ILE A N 1
ATOM 4796 C CA . ILE A 1 615 ? 25.314 22.652 -0.349 1.00 83.25 615 ILE A CA 1
ATOM 4797 C C . ILE A 1 615 ? 26.376 23.748 -0.340 1.00 83.25 615 ILE A C 1
ATOM 4799 O O . ILE A 1 615 ? 26.739 24.296 -1.377 1.00 83.25 615 ILE A O 1
ATOM 4803 N N . GLN A 1 616 ? 26.950 23.997 0.835 1.00 87.69 616 GLN A N 1
ATOM 4804 C CA . GLN A 1 616 ? 28.165 24.790 0.986 1.00 87.69 616 GLN A CA 1
ATOM 4805 C C . GLN A 1 616 ? 29.072 24.161 2.043 1.00 87.69 616 GLN A C 1
ATOM 4807 O O . GLN A 1 616 ? 28.663 23.953 3.182 1.00 87.69 616 GLN A O 1
ATOM 4812 N N . ILE A 1 617 ? 30.326 23.897 1.685 1.00 89.31 617 ILE A N 1
ATOM 4813 C CA . ILE A 1 617 ? 31.344 23.345 2.580 1.00 89.31 617 ILE A CA 1
ATOM 4814 C C . ILE A 1 617 ? 32.382 24.425 2.852 1.00 89.31 617 ILE A C 1
ATOM 4816 O O . ILE A 1 617 ? 33.117 24.836 1.952 1.00 89.31 617 ILE A O 1
ATOM 4820 N N . LEU A 1 618 ? 32.476 24.860 4.103 1.00 88.88 618 LEU A N 1
ATOM 4821 C CA . LEU A 1 618 ? 33.486 25.793 4.580 1.00 88.88 618 LEU A CA 1
ATOM 4822 C C . LEU A 1 618 ? 34.464 25.042 5.486 1.00 88.88 618 LEU A C 1
ATOM 4824 O O . LEU A 1 618 ? 34.037 24.390 6.433 1.00 88.88 618 LEU A O 1
ATOM 4828 N N . THR A 1 619 ? 35.768 25.137 5.220 1.00 87.62 619 THR A N 1
ATOM 4829 C CA . THR A 1 619 ? 36.813 24.671 6.152 1.00 87.62 619 THR A CA 1
ATOM 4830 C C . THR A 1 619 ? 37.929 25.703 6.235 1.00 87.62 619 THR A C 1
ATOM 4832 O O . THR A 1 619 ? 38.327 26.279 5.220 1.00 87.62 619 THR A O 1
ATOM 4835 N N . ASN A 1 620 ? 38.440 25.966 7.435 1.00 86.44 620 ASN A N 1
ATOM 4836 C CA . ASN A 1 620 ? 39.463 26.965 7.723 1.00 86.44 620 ASN A CA 1
ATOM 4837 C C . ASN A 1 620 ? 39.181 28.313 7.034 1.00 86.44 620 ASN A C 1
ATOM 4839 O O . ASN A 1 620 ? 40.077 28.923 6.441 1.00 86.44 620 ASN A O 1
ATOM 4843 N N . ASN A 1 621 ? 37.923 28.768 7.089 1.00 83.25 621 ASN A N 1
ATOM 4844 C CA . ASN A 1 621 ? 37.475 30.036 6.504 1.00 83.25 621 ASN A CA 1
ATOM 4845 C C . ASN A 1 621 ? 37.639 30.120 4.967 1.00 83.25 621 ASN A C 1
ATOM 4847 O O . ASN A 1 621 ? 37.769 31.209 4.403 1.00 83.25 621 ASN A O 1
ATOM 4851 N N . THR A 1 622 ? 37.657 28.969 4.289 1.00 84.44 622 THR A N 1
ATOM 4852 C CA . THR A 1 622 ? 37.717 28.839 2.828 1.00 84.44 622 THR A CA 1
ATOM 4853 C C . THR A 1 622 ? 36.565 27.965 2.348 1.00 84.44 622 THR A C 1
ATOM 4855 O O . THR A 1 622 ? 36.331 26.891 2.902 1.00 84.44 622 THR A O 1
ATOM 4858 N N . VAL A 1 623 ? 35.843 28.418 1.320 1.00 89.44 623 VAL A N 1
ATOM 4859 C CA . VAL A 1 623 ? 34.780 27.624 0.688 1.00 89.44 623 VAL A CA 1
ATOM 4860 C C . VAL A 1 623 ? 35.438 26.553 -0.173 1.00 89.44 623 VAL A C 1
ATOM 4862 O O . VAL A 1 623 ? 36.164 26.869 -1.116 1.00 89.44 623 VAL A O 1
ATOM 4865 N N . ILE A 1 624 ? 35.228 25.295 0.200 1.00 86.31 624 ILE A N 1
ATOM 4866 C CA . ILE A 1 624 ? 35.788 24.112 -0.459 1.00 86.31 624 ILE A CA 1
ATOM 4867 C C . ILE A 1 624 ? 34.845 23.598 -1.547 1.00 86.31 624 ILE A C 1
ATOM 4869 O O . ILE A 1 624 ? 35.312 23.174 -2.602 1.00 86.31 624 ILE A O 1
ATOM 4873 N N . ALA A 1 625 ? 33.536 23.674 -1.312 1.00 83.69 625 ALA A N 1
ATOM 4874 C CA . ALA A 1 625 ? 32.506 23.346 -2.290 1.00 83.69 625 ALA A CA 1
ATOM 4875 C C . ALA A 1 625 ? 31.279 24.241 -2.080 1.00 83.69 625 ALA A C 1
ATOM 4877 O O . ALA A 1 625 ? 30.960 24.593 -0.945 1.00 83.69 625 ALA A O 1
ATOM 4878 N N . ASP A 1 626 ? 30.622 24.611 -3.172 1.00 88.19 626 ASP A N 1
ATOM 4879 C CA . ASP A 1 626 ? 29.377 25.382 -3.197 1.00 88.19 626 ASP A CA 1
ATOM 4880 C C . ASP A 1 626 ? 28.607 24.920 -4.440 1.00 88.19 626 ASP A C 1
ATOM 4882 O O . ASP A 1 626 ? 29.082 25.127 -5.562 1.00 88.19 626 ASP A O 1
ATOM 4886 N N . ASP A 1 627 ? 27.516 24.180 -4.242 1.00 76.81 627 ASP A N 1
ATOM 4887 C CA . ASP A 1 627 ? 26.763 23.555 -5.332 1.00 76.81 627 ASP A CA 1
ATOM 4888 C C . ASP A 1 627 ? 25.256 23.602 -5.070 1.00 76.81 627 ASP A C 1
ATOM 4890 O O . ASP A 1 627 ? 24.706 22.879 -4.238 1.00 76.81 627 ASP A O 1
ATOM 4894 N N . ASN A 1 628 ? 24.579 24.449 -5.842 1.00 79.19 628 ASN A N 1
ATOM 4895 C CA . ASN A 1 628 ? 23.145 24.701 -5.763 1.00 79.19 628 ASN A CA 1
ATOM 4896 C C . ASN A 1 628 ? 22.280 23.541 -6.291 1.00 79.19 628 ASN A C 1
ATOM 4898 O O . ASN A 1 628 ? 21.064 23.569 -6.101 1.00 79.19 628 ASN A O 1
ATOM 4902 N N . SER A 1 629 ? 22.868 22.566 -6.994 1.00 61.56 629 SER A N 1
ATOM 4903 C CA . SER A 1 629 ? 22.154 21.407 -7.549 1.00 61.56 629 SER A CA 1
ATOM 4904 C C . SER A 1 629 ? 21.994 20.265 -6.545 1.00 61.56 629 SER A C 1
ATOM 4906 O O . SER A 1 629 ? 21.066 19.465 -6.661 1.00 61.56 629 SER A O 1
ATOM 4908 N N . ILE A 1 630 ? 22.851 20.224 -5.524 1.00 65.44 630 ILE A N 1
ATOM 4909 C CA . ILE A 1 630 ? 22.829 19.217 -4.466 1.00 65.44 630 ILE A CA 1
ATOM 4910 C C . ILE A 1 630 ? 22.069 19.815 -3.286 1.00 65.44 630 ILE A C 1
ATOM 4912 O O . ILE A 1 630 ? 22.536 20.744 -2.641 1.00 65.44 630 ILE A O 1
ATOM 4916 N N . THR A 1 631 ? 20.858 19.330 -3.032 1.00 70.50 631 THR A N 1
ATOM 4917 C CA . THR A 1 631 ? 19.897 19.979 -2.117 1.00 70.50 631 THR A CA 1
ATOM 4918 C C . THR A 1 631 ? 19.813 19.335 -0.732 1.00 70.50 631 THR A C 1
ATOM 4920 O O . THR A 1 631 ? 19.172 19.875 0.173 1.00 70.50 631 THR A O 1
ATOM 4923 N N . SER A 1 632 ? 20.498 18.211 -0.549 1.00 73.38 632 SER A N 1
ATOM 4924 C CA . SER A 1 632 ? 20.604 17.442 0.690 1.00 73.38 632 SER A CA 1
ATOM 4925 C C . SER A 1 632 ? 22.073 17.158 1.001 1.00 73.38 632 SER A C 1
ATOM 4927 O O . SER A 1 632 ? 22.944 17.381 0.160 1.00 73.38 632 SER A O 1
ATOM 4929 N N . CYS A 1 633 ? 22.383 16.697 2.218 1.00 68.44 633 CYS A N 1
ATOM 4930 C CA . CYS A 1 633 ? 23.757 16.294 2.509 1.00 68.44 633 CYS A CA 1
ATOM 4931 C C . CYS A 1 633 ? 24.184 15.174 1.548 1.00 68.44 633 CYS A C 1
ATOM 4933 O O . CYS A 1 633 ? 23.512 14.151 1.463 1.00 68.44 633 CYS A O 1
ATOM 4935 N N . SER A 1 634 ? 25.305 15.382 0.854 1.00 76.19 634 SER A N 1
ATOM 4936 C CA . SER A 1 634 ? 25.925 14.397 -0.029 1.00 76.19 634 SER A CA 1
ATOM 4937 C C . SER A 1 634 ? 27.448 14.446 0.127 1.00 76.19 634 SER A C 1
ATOM 4939 O O . SER A 1 634 ? 28.012 15.534 0.272 1.00 76.19 634 SER A O 1
ATOM 4941 N N . PRO A 1 635 ? 28.166 13.319 0.079 1.00 78.88 635 PRO A N 1
ATOM 4942 C CA . PRO A 1 635 ? 29.625 13.324 0.086 1.00 78.88 635 PRO A CA 1
ATOM 4943 C C . PRO A 1 635 ? 30.195 14.085 -1.116 1.00 78.88 635 PRO A C 1
ATOM 4945 O O . PRO A 1 635 ? 29.762 13.879 -2.247 1.00 78.88 635 PRO A O 1
ATOM 4948 N N . ILE A 1 636 ? 31.186 14.950 -0.885 1.00 82.88 636 ILE A N 1
ATOM 4949 C CA . ILE A 1 636 ? 31.868 15.706 -1.945 1.00 82.88 636 ILE A CA 1
ATOM 4950 C C . ILE A 1 636 ? 33.358 15.404 -1.909 1.00 82.88 636 ILE A C 1
ATOM 4952 O O . ILE A 1 636 ? 34.048 15.687 -0.929 1.00 82.88 636 ILE A O 1
ATOM 4956 N N . THR A 1 637 ? 33.872 14.852 -3.005 1.00 85.62 637 THR A N 1
ATOM 4957 C CA . THR A 1 637 ? 35.292 14.517 -3.135 1.00 85.62 637 THR A CA 1
ATOM 4958 C C . THR A 1 637 ? 36.038 15.653 -3.821 1.00 85.62 637 THR A C 1
ATOM 4960 O O . THR A 1 637 ? 35.793 15.944 -4.990 1.00 85.62 637 THR A O 1
ATOM 4963 N N . ILE A 1 638 ? 36.979 16.280 -3.110 1.00 84.00 638 ILE A N 1
ATOM 4964 C CA . ILE A 1 638 ? 37.848 17.331 -3.654 1.00 84.00 638 ILE A CA 1
ATOM 4965 C C . ILE A 1 638 ? 39.303 16.884 -3.506 1.00 84.00 638 ILE A C 1
ATOM 4967 O O . ILE A 1 638 ? 39.867 16.841 -2.412 1.00 84.00 638 ILE A O 1
ATOM 4971 N N . GLY A 1 639 ? 39.938 16.545 -4.628 1.00 83.56 639 GLY A N 1
ATOM 4972 C CA . GLY A 1 639 ? 41.283 15.971 -4.619 1.00 83.56 639 GLY A CA 1
ATOM 4973 C C . GLY A 1 639 ? 41.280 14.551 -4.045 1.00 83.56 639 GLY A C 1
ATOM 4974 O O . GLY A 1 639 ? 40.610 13.683 -4.589 1.00 83.56 639 GLY A O 1
ATOM 4975 N N . SER A 1 640 ? 42.050 14.308 -2.979 1.00 80.00 640 SER A N 1
ATOM 4976 C CA . SER A 1 640 ? 42.142 12.999 -2.305 1.00 80.00 640 SER A CA 1
ATOM 4977 C C . SER A 1 640 ? 41.361 12.927 -0.988 1.00 80.00 640 SER A C 1
ATOM 4979 O O . SER A 1 640 ? 41.582 12.004 -0.211 1.00 80.00 640 SER A O 1
ATOM 4981 N N . ILE A 1 641 ? 40.537 13.935 -0.690 1.00 87.12 641 ILE A N 1
ATOM 4982 C CA . ILE A 1 641 ? 39.752 14.011 0.544 1.00 87.12 641 ILE A CA 1
ATOM 4983 C C . ILE A 1 641 ? 38.273 14.018 0.174 1.00 87.12 641 ILE A C 1
ATOM 4985 O O . ILE A 1 641 ? 37.832 14.845 -0.629 1.00 87.12 641 ILE A O 1
ATOM 4989 N N . THR A 1 642 ? 37.514 13.121 0.798 1.00 87.69 642 THR A N 1
ATOM 4990 C CA . THR A 1 642 ? 36.053 13.089 0.701 1.00 87.69 642 THR A CA 1
ATOM 4991 C C . THR A 1 642 ? 35.464 13.783 1.918 1.00 87.69 642 THR A C 1
ATOM 4993 O O . THR A 1 642 ? 35.678 13.355 3.056 1.00 87.69 642 THR A O 1
ATOM 4996 N N . TYR A 1 643 ? 34.740 14.875 1.683 1.00 87.50 643 TYR A N 1
ATOM 4997 C CA . TYR A 1 643 ? 34.054 15.637 2.716 1.00 87.50 643 TYR A CA 1
ATOM 4998 C C . TYR A 1 643 ? 32.629 15.120 2.892 1.00 87.50 643 TYR A C 1
ATOM 5000 O O . TYR A 1 643 ? 31.874 15.058 1.924 1.00 87.50 643 TYR A O 1
ATOM 5008 N N . THR A 1 644 ? 32.255 14.775 4.119 1.00 85.38 644 THR A N 1
ATOM 5009 C CA . THR A 1 644 ? 30.918 14.283 4.479 1.00 85.38 644 THR A CA 1
ATOM 5010 C C . THR A 1 644 ? 30.300 15.166 5.562 1.00 85.38 644 THR A C 1
ATOM 5012 O O . THR A 1 644 ? 31.022 15.866 6.283 1.00 85.38 644 THR A O 1
ATOM 5015 N N . CYS A 1 645 ? 28.969 15.152 5.688 1.00 77.81 645 CYS A N 1
ATOM 5016 C CA . CYS A 1 645 ? 28.331 15.701 6.881 1.00 77.81 645 CYS A CA 1
ATOM 5017 C C . CYS A 1 645 ? 28.569 14.766 8.072 1.00 77.81 645 CYS A C 1
ATOM 5019 O O . CYS A 1 645 ? 28.407 13.553 7.965 1.00 77.81 645 CYS A O 1
ATOM 5021 N N . GLY A 1 646 ? 28.976 15.343 9.199 1.00 74.69 646 GLY A N 1
ATOM 5022 C CA . GLY A 1 646 ? 28.927 14.699 10.508 1.00 74.69 646 GLY A CA 1
ATOM 5023 C C . GLY A 1 646 ? 27.604 15.001 11.209 1.00 74.69 646 GLY A C 1
ATOM 5024 O O . GLY A 1 646 ? 26.560 15.148 10.573 1.00 74.69 646 GLY A O 1
ATOM 5025 N N . GLU A 1 647 ? 27.638 15.158 12.530 1.00 71.88 647 GLU A N 1
ATOM 5026 C CA . GLU A 1 647 ? 26.431 15.476 13.293 1.00 71.88 647 GLU A CA 1
ATOM 5027 C C . GLU A 1 647 ? 25.842 16.840 12.906 1.00 71.88 647 GLU A C 1
ATOM 5029 O O . GLU A 1 647 ? 26.561 17.834 12.746 1.00 71.88 647 GLU A O 1
ATOM 5034 N N . ALA A 1 648 ? 24.512 16.914 12.820 1.00 69.44 648 ALA A N 1
ATOM 5035 C CA . ALA A 1 648 ? 23.802 18.176 12.659 1.00 69.44 648 ALA A CA 1
ATOM 5036 C C . ALA A 1 648 ? 23.982 19.041 13.917 1.00 69.44 648 ALA A C 1
ATOM 5038 O O . ALA A 1 648 ? 23.651 18.629 15.027 1.00 69.44 648 ALA A O 1
ATOM 5039 N N . LYS A 1 649 ? 24.490 20.264 13.754 1.00 77.38 649 LYS A N 1
ATOM 5040 C CA . LYS A 1 649 ? 24.768 21.177 14.875 1.00 77.38 649 LYS A CA 1
ATOM 5041 C C . LYS A 1 649 ? 23.802 22.345 14.958 1.00 77.38 649 LYS A C 1
ATOM 5043 O O . LYS A 1 649 ? 23.638 22.924 16.032 1.00 77.38 649 LYS A O 1
ATOM 5048 N N . LYS A 1 650 ? 23.167 22.725 13.846 1.00 75.00 650 LYS A N 1
ATOM 5049 C CA . LYS A 1 650 ? 22.207 23.832 13.826 1.00 75.00 650 LYS A CA 1
ATOM 5050 C C . LYS A 1 650 ? 21.212 23.684 12.683 1.00 75.00 650 LYS A C 1
ATOM 5052 O O . LYS A 1 650 ? 21.608 23.490 11.540 1.00 75.00 650 LYS A O 1
ATOM 5057 N N . LYS A 1 651 ? 19.925 23.851 12.986 1.00 68.62 651 LYS A N 1
ATOM 5058 C CA . LYS A 1 651 ? 18.837 23.865 12.004 1.00 68.62 651 LYS A CA 1
ATOM 5059 C C . LYS A 1 651 ? 18.187 25.246 11.996 1.00 68.62 651 LYS A C 1
ATOM 5061 O O . LYS A 1 651 ? 17.762 25.743 13.037 1.00 68.62 651 LYS A O 1
ATOM 5066 N N . LEU A 1 652 ? 18.166 25.888 10.836 1.00 70.62 652 LEU A N 1
ATOM 5067 C CA . LEU A 1 652 ? 17.386 27.093 10.561 1.00 70.62 652 LEU A CA 1
ATOM 5068 C C . LEU A 1 652 ? 16.217 26.705 9.647 1.00 70.62 652 LEU A C 1
ATOM 5070 O O . LEU A 1 652 ? 16.215 25.617 9.084 1.00 70.62 652 LEU A O 1
ATOM 5074 N N . ALA A 1 653 ? 15.221 27.581 9.498 1.00 58.94 653 ALA A N 1
ATOM 5075 C CA . ALA A 1 653 ? 13.945 27.263 8.842 1.00 58.94 653 ALA A CA 1
ATOM 5076 C C . ALA A 1 653 ? 14.050 26.581 7.455 1.00 58.94 653 ALA A C 1
ATOM 5078 O O . ALA A 1 653 ? 13.104 25.915 7.049 1.00 58.94 653 ALA A O 1
ATOM 5079 N N . THR A 1 654 ? 15.167 26.734 6.732 1.00 60.50 654 THR A N 1
ATOM 5080 C CA . THR A 1 654 ? 15.408 26.088 5.428 1.00 60.50 654 THR A CA 1
ATOM 5081 C C . THR A 1 654 ? 16.781 25.436 5.276 1.00 60.50 654 THR A C 1
ATOM 5083 O O . THR A 1 654 ? 17.018 24.803 4.255 1.00 60.50 654 THR A O 1
ATOM 5086 N N . ASP A 1 655 ? 17.684 25.588 6.246 1.00 72.25 655 ASP A N 1
ATOM 5087 C CA . ASP A 1 655 ? 19.094 25.213 6.095 1.00 72.25 655 ASP A CA 1
ATOM 5088 C C . ASP A 1 655 ? 19.527 24.385 7.306 1.00 72.25 655 ASP A C 1
ATOM 5090 O O . ASP A 1 655 ? 19.265 24.768 8.454 1.00 72.25 655 ASP A O 1
ATOM 5094 N N . THR A 1 656 ? 20.218 23.273 7.061 1.00 74.12 656 THR A N 1
ATOM 5095 C CA . THR A 1 656 ? 20.812 22.455 8.124 1.00 74.12 656 THR A CA 1
ATOM 5096 C C . THR A 1 656 ? 22.329 22.531 8.033 1.00 74.12 656 THR A C 1
ATOM 5098 O O . THR A 1 656 ? 22.907 22.339 6.965 1.00 74.12 656 THR A O 1
ATOM 5101 N N . PHE A 1 657 ? 22.969 22.836 9.160 1.00 78.38 657 PHE A N 1
ATOM 5102 C CA . PHE A 1 657 ? 24.415 22.937 9.299 1.00 78.38 657 PHE A CA 1
ATOM 5103 C C . PHE A 1 657 ? 24.937 21.741 10.087 1.00 78.38 657 PHE A C 1
ATOM 5105 O O . PHE A 1 657 ? 24.480 21.464 11.202 1.00 78.38 657 PHE A O 1
ATOM 5112 N N . TYR A 1 658 ? 25.927 21.080 9.512 1.00 82.12 658 TYR A N 1
ATOM 5113 C CA . TYR A 1 658 ? 26.569 19.878 10.011 1.00 82.12 658 TYR A CA 1
ATOM 5114 C C . TYR A 1 658 ? 28.035 20.153 10.337 1.00 82.12 658 TYR A C 1
ATOM 5116 O O . TYR A 1 658 ? 28.651 21.092 9.814 1.00 82.12 658 TYR A O 1
ATOM 5124 N N . GLU A 1 659 ? 28.608 19.291 11.172 1.00 84.44 659 GLU A N 1
ATOM 5125 C CA . GLU A 1 659 ? 30.054 19.085 11.176 1.00 84.44 659 GLU A CA 1
ATOM 5126 C C . GLU A 1 659 ? 30.547 18.771 9.764 1.00 84.44 659 GLU A C 1
ATOM 5128 O O . GLU A 1 659 ? 29.925 18.008 9.026 1.00 84.44 659 GLU A O 1
ATOM 5133 N N . VAL A 1 660 ? 31.684 19.352 9.396 1.00 87.38 660 VAL A N 1
ATOM 5134 C CA . VAL A 1 660 ? 32.395 18.984 8.176 1.00 87.38 660 VAL A CA 1
ATOM 5135 C C . VAL A 1 660 ? 33.443 17.936 8.528 1.00 87.38 660 VAL A C 1
ATOM 5137 O O . VAL A 1 660 ? 34.398 18.207 9.263 1.00 87.38 660 VAL A O 1
ATOM 5140 N N . CYS A 1 661 ? 33.247 16.725 8.019 1.00 86.06 661 CYS A N 1
ATOM 5141 C CA . CYS A 1 661 ? 34.147 15.600 8.220 1.00 86.06 661 CYS A CA 1
ATOM 5142 C C . CYS A 1 661 ? 35.011 15.391 6.979 1.00 86.06 661 CYS A C 1
ATOM 5144 O O . CYS A 1 661 ? 34.492 15.259 5.878 1.00 86.06 661 CYS A O 1
ATOM 5146 N N . ALA A 1 662 ? 36.329 15.367 7.150 1.00 89.75 662 ALA A N 1
ATOM 5147 C CA . ALA A 1 662 ? 37.294 15.051 6.105 1.00 89.75 662 ALA A CA 1
ATOM 5148 C C . ALA A 1 662 ? 37.711 13.582 6.218 1.00 89.75 662 ALA A C 1
ATOM 5150 O O . ALA A 1 662 ? 38.123 13.137 7.294 1.00 89.75 662 ALA A O 1
ATOM 5151 N N . ASN A 1 663 ? 37.648 12.851 5.108 1.00 88.81 663 ASN A N 1
ATOM 5152 C CA . ASN A 1 663 ? 37.918 11.419 5.055 1.00 88.81 663 ASN A CA 1
ATOM 5153 C C . ASN A 1 663 ? 38.972 11.088 3.993 1.00 88.81 663 ASN A C 1
ATOM 5155 O O . ASN A 1 663 ? 39.007 11.709 2.931 1.00 88.81 663 ASN A O 1
ATOM 5159 N N . ASP A 1 664 ? 39.805 10.089 4.277 1.00 88.56 664 ASP A N 1
ATOM 5160 C CA . ASP A 1 664 ? 40.609 9.397 3.268 1.00 88.56 664 ASP A CA 1
ATOM 5161 C C . ASP A 1 664 ? 39.744 8.319 2.606 1.00 88.56 664 ASP A C 1
ATOM 5163 O O . ASP A 1 664 ? 39.057 7.577 3.311 1.00 88.56 664 ASP A O 1
ATOM 5167 N N . ALA A 1 665 ? 39.764 8.237 1.277 1.00 83.81 665 ALA A N 1
ATOM 5168 C CA . ALA A 1 665 ? 38.852 7.398 0.504 1.00 83.81 665 ALA A CA 1
ATOM 5169 C C . ALA A 1 665 ? 39.586 6.310 -0.289 1.00 83.81 665 ALA A C 1
ATOM 5171 O O . ALA A 1 665 ? 40.629 6.554 -0.899 1.00 83.81 665 ALA A O 1
ATOM 5172 N N . ARG A 1 666 ? 39.014 5.103 -0.314 1.00 81.50 666 ARG A N 1
ATOM 5173 C CA . ARG A 1 666 ? 39.483 3.958 -1.105 1.00 81.50 666 ARG A CA 1
ATOM 5174 C C . ARG A 1 666 ? 38.331 3.261 -1.815 1.00 81.50 666 ARG A C 1
ATOM 5176 O O . ARG A 1 666 ? 37.199 3.275 -1.344 1.00 81.50 666 ARG A O 1
ATOM 5183 N N . ALA A 1 667 ? 38.652 2.613 -2.931 1.00 74.94 667 ALA A N 1
ATOM 5184 C CA . ALA A 1 667 ? 37.723 1.722 -3.611 1.00 74.94 667 ALA A CA 1
ATOM 5185 C C . ALA A 1 667 ? 37.454 0.461 -2.770 1.00 74.94 667 ALA A C 1
ATOM 5187 O O . ALA A 1 667 ? 38.329 0.001 -2.033 1.00 74.94 667 ALA A O 1
ATOM 5188 N N . ILE A 1 668 ? 36.251 -0.087 -2.920 1.00 72.81 668 ILE A N 1
ATOM 5189 C CA . ILE A 1 668 ? 35.825 -1.375 -2.360 1.00 72.81 668 ILE A CA 1
ATOM 5190 C C . ILE A 1 668 ? 36.711 -2.531 -2.872 1.00 72.81 668 ILE A C 1
ATOM 5192 O O . ILE A 1 668 ? 37.159 -2.512 -4.021 1.00 72.81 668 ILE A O 1
ATOM 5196 N N . THR A 1 669 ? 36.991 -3.535 -2.030 1.00 65.50 669 THR A N 1
ATOM 5197 C CA . THR A 1 669 ? 37.878 -4.677 -2.345 1.00 65.50 669 THR A CA 1
ATOM 5198 C C . THR A 1 669 ? 37.126 -6.020 -2.295 1.00 65.50 669 THR A C 1
ATOM 5200 O O . THR A 1 669 ? 37.096 -6.670 -1.253 1.00 65.50 669 THR A O 1
ATOM 5203 N N . PRO A 1 670 ? 36.540 -6.493 -3.411 1.00 56.19 670 PRO A N 1
ATOM 5204 C CA . PRO A 1 670 ? 35.472 -7.509 -3.426 1.00 56.19 670 PRO A CA 1
ATOM 5205 C C . PRO A 1 670 ? 35.919 -8.986 -3.341 1.00 56.19 670 PRO A C 1
ATOM 5207 O O . PRO A 1 670 ? 35.169 -9.864 -3.745 1.00 56.19 670 PRO A O 1
ATOM 5210 N N . GLU A 1 671 ? 37.138 -9.307 -2.887 1.00 55.16 671 GLU A N 1
ATOM 5211 C CA . GLU A 1 671 ? 37.674 -10.679 -3.044 1.00 55.16 671 GLU A CA 1
ATOM 5212 C C . GLU A 1 671 ? 38.016 -11.435 -1.749 1.00 55.16 671 GLU A C 1
ATOM 5214 O O . GLU A 1 671 ? 38.398 -12.598 -1.844 1.00 55.16 671 GLU A O 1
ATOM 5219 N N . ASN A 1 672 ? 37.892 -10.853 -0.546 1.00 58.75 672 ASN A N 1
ATOM 5220 C CA . ASN A 1 672 ? 38.202 -11.570 0.705 1.00 58.75 672 ASN A CA 1
ATOM 5221 C C . ASN A 1 672 ? 37.375 -11.100 1.911 1.00 58.75 672 ASN A C 1
ATOM 5223 O O . ASN A 1 672 ? 37.192 -9.899 2.101 1.00 58.75 672 ASN A O 1
ATOM 5227 N N . CYS A 1 673 ? 37.008 -12.040 2.795 1.00 57.31 673 CYS A N 1
ATOM 5228 C CA . CYS A 1 673 ? 36.444 -11.723 4.110 1.00 57.31 673 CYS A CA 1
ATOM 5229 C C . CYS A 1 673 ? 37.531 -11.508 5.170 1.00 57.31 673 CYS A C 1
ATOM 5231 O O . CYS A 1 673 ? 38.422 -12.349 5.306 1.00 57.31 673 CYS A O 1
ATOM 5233 N N . PRO A 1 674 ? 37.482 -10.406 5.946 1.00 53.38 674 PRO A N 1
ATOM 5234 C CA . PRO A 1 674 ? 38.499 -10.114 6.960 1.00 53.38 674 PRO A CA 1
ATOM 5235 C C . PRO A 1 674 ? 38.539 -11.099 8.138 1.00 53.38 674 PRO A C 1
ATOM 5237 O O . PRO A 1 674 ? 39.569 -11.199 8.806 1.00 53.38 674 PRO A O 1
ATOM 5240 N N . SER A 1 675 ? 37.448 -11.830 8.391 1.00 55.03 675 SER A N 1
ATOM 5241 C CA . SER A 1 675 ? 37.338 -12.840 9.450 1.00 55.03 675 SER A CA 1
ATOM 5242 C C . SER A 1 675 ? 37.217 -14.248 8.865 1.00 55.03 675 SER A C 1
ATOM 5244 O O . SER A 1 675 ? 36.536 -14.455 7.865 1.00 55.03 675 SER A O 1
ATOM 5246 N N . LEU A 1 676 ? 37.843 -15.230 9.526 1.00 56.00 676 LEU A N 1
ATOM 5247 C CA . LEU A 1 676 ? 37.752 -16.658 9.179 1.00 56.00 676 LEU A CA 1
ATOM 5248 C C . LEU A 1 676 ? 36.384 -17.283 9.516 1.00 56.00 676 LEU A C 1
ATOM 5250 O O . LEU A 1 676 ? 36.178 -18.460 9.233 1.00 56.00 676 LEU A O 1
ATOM 5254 N N . LEU A 1 677 ? 35.492 -16.527 10.162 1.00 50.56 677 LEU A N 1
ATOM 5255 C CA . LEU A 1 677 ? 34.143 -16.951 10.547 1.00 50.56 677 LEU A CA 1
ATOM 5256 C C . LEU A 1 677 ? 33.063 -16.540 9.528 1.00 50.56 677 LEU A C 1
ATOM 5258 O O . LEU A 1 677 ? 31.916 -16.934 9.701 1.00 50.56 677 LEU A O 1
ATOM 5262 N N . HIS A 1 678 ? 33.416 -15.771 8.489 1.00 55.50 678 HIS A N 1
ATOM 5263 C CA . HIS A 1 678 ? 32.484 -15.266 7.473 1.00 55.50 678 HIS A CA 1
ATOM 5264 C C . HIS A 1 678 ? 32.760 -15.888 6.103 1.00 55.50 678 HIS A C 1
ATOM 5266 O O . HIS A 1 678 ? 33.919 -16.085 5.724 1.00 55.50 678 HIS A O 1
ATOM 5272 N N . GLU A 1 679 ? 31.695 -16.176 5.357 1.00 60.00 679 GLU A N 1
ATOM 5273 C CA . GLU A 1 679 ? 31.765 -16.748 4.012 1.00 60.00 679 GLU A CA 1
ATOM 5274 C C . GLU A 1 679 ? 31.520 -15.664 2.948 1.00 60.00 679 GLU A C 1
ATOM 5276 O O . GLU A 1 679 ? 30.798 -14.690 3.167 1.00 60.00 679 GLU A O 1
ATOM 5281 N N . ILE A 1 680 ? 32.176 -15.800 1.792 1.00 57.53 680 ILE A N 1
ATOM 5282 C CA . ILE A 1 680 ? 31.936 -14.925 0.638 1.00 57.53 680 ILE A CA 1
ATOM 5283 C C . ILE A 1 680 ? 30.684 -15.433 -0.063 1.00 57.53 680 ILE A C 1
ATOM 5285 O O . ILE A 1 680 ? 30.655 -16.586 -0.503 1.00 57.53 680 ILE A O 1
ATOM 5289 N N . ASN A 1 681 ? 29.696 -14.561 -0.244 1.00 55.56 681 ASN A N 1
ATOM 5290 C CA . ASN A 1 681 ? 28.528 -14.876 -1.043 1.00 55.56 681 ASN A CA 1
ATOM 5291 C C . ASN A 1 681 ? 28.970 -15.167 -2.492 1.00 55.56 681 ASN A C 1
ATOM 5293 O O . ASN A 1 681 ? 29.507 -14.286 -3.176 1.00 55.56 681 ASN A O 1
ATOM 5297 N N . PRO A 1 682 ? 28.726 -16.379 -3.015 1.00 49.84 682 PRO A N 1
ATOM 5298 C CA . PRO A 1 682 ? 29.260 -16.805 -4.304 1.00 49.84 682 PRO A CA 1
ATOM 5299 C C . PRO A 1 682 ? 28.609 -16.106 -5.509 1.00 49.84 682 PRO A C 1
ATOM 5301 O O . PRO A 1 682 ? 29.102 -16.259 -6.626 1.00 49.84 682 PRO A O 1
ATOM 5304 N N . LYS A 1 683 ? 27.503 -15.371 -5.316 1.00 48.50 683 LYS A N 1
ATOM 5305 C CA . LYS A 1 683 ? 26.816 -14.612 -6.374 1.00 48.50 683 LYS A CA 1
ATOM 5306 C C . LYS A 1 683 ? 27.244 -13.147 -6.424 1.00 48.50 683 LYS A C 1
ATOM 5308 O O . LYS A 1 683 ? 27.328 -12.599 -7.518 1.00 48.50 683 LYS A O 1
ATOM 5313 N N . THR A 1 684 ? 27.479 -12.516 -5.274 1.00 53.62 684 THR A N 1
ATOM 5314 C CA . THR A 1 684 ? 27.752 -11.069 -5.197 1.00 53.62 684 THR A CA 1
ATOM 5315 C C . THR A 1 684 ? 29.225 -10.735 -4.964 1.00 53.62 684 THR A C 1
ATOM 5317 O O . THR A 1 684 ? 29.635 -9.613 -5.243 1.00 53.62 684 THR A O 1
ATOM 5320 N N . GLY A 1 685 ? 30.031 -11.687 -4.479 1.00 54.47 685 GLY A N 1
ATOM 5321 C CA . GLY A 1 685 ? 31.425 -11.449 -4.088 1.00 54.47 685 GLY A CA 1
ATOM 5322 C C . GLY A 1 685 ? 31.580 -10.717 -2.747 1.00 54.47 685 GLY A C 1
ATOM 5323 O O . GLY A 1 685 ? 32.701 -10.513 -2.293 1.00 54.47 685 GLY A O 1
ATOM 5324 N N . TYR A 1 686 ? 30.478 -10.347 -2.087 1.00 58.22 686 TYR A N 1
ATOM 5325 C CA . TYR A 1 686 ? 30.491 -9.670 -0.790 1.00 58.22 686 TYR A CA 1
ATOM 5326 C C . TYR A 1 686 ? 30.496 -10.655 0.378 1.00 58.22 686 TYR A C 1
ATOM 5328 O O . TYR A 1 686 ? 30.085 -11.806 0.241 1.00 58.22 686 TYR A O 1
ATOM 5336 N N . CYS A 1 687 ? 30.970 -10.199 1.534 1.00 59.59 687 CYS A N 1
ATOM 5337 C CA . CYS A 1 687 ? 31.023 -11.021 2.736 1.00 59.59 687 CYS A CA 1
ATOM 5338 C C . CYS A 1 687 ? 29.686 -11.059 3.455 1.00 59.59 687 CYS A C 1
ATOM 5340 O O . CYS A 1 687 ? 29.077 -10.018 3.696 1.00 59.59 687 CYS A O 1
ATOM 5342 N N . GLU A 1 688 ? 29.274 -12.260 3.841 1.00 58.03 688 GLU A N 1
ATOM 5343 C CA . GLU A 1 688 ? 28.101 -12.486 4.67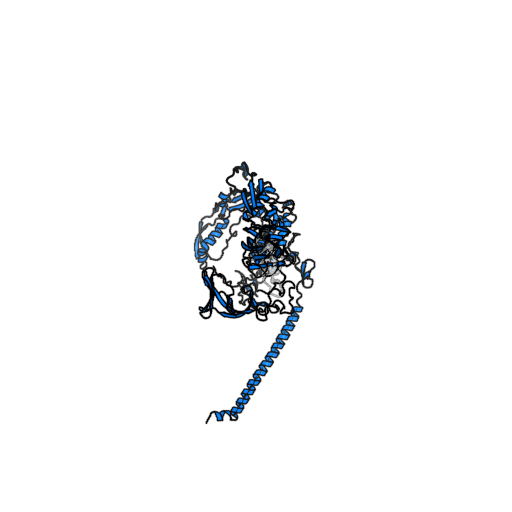4 1.00 58.03 688 GLU A CA 1
ATOM 5344 C C . GLU A 1 688 ? 28.504 -12.279 6.137 1.00 58.03 688 GLU A C 1
ATOM 5346 O O . GLU A 1 688 ? 29.239 -13.079 6.719 1.00 58.03 688 GLU A O 1
ATOM 5351 N N . VAL A 1 689 ? 28.082 -11.148 6.709 1.00 51.56 689 VAL A N 1
ATOM 5352 C CA . VAL A 1 689 ? 28.341 -10.787 8.109 1.00 51.56 689 VAL A CA 1
ATOM 5353 C C . VAL A 1 689 ? 27.031 -10.940 8.887 1.00 51.56 689 VAL A C 1
ATOM 5355 O O . VAL A 1 689 ? 25.999 -10.470 8.399 1.00 51.56 689 VAL A O 1
ATOM 5358 N N . PRO A 1 690 ? 27.022 -11.598 10.063 1.00 51.66 690 PRO A N 1
ATOM 5359 C CA . PRO A 1 690 ? 25.847 -11.610 10.927 1.00 51.66 690 PRO A CA 1
ATOM 5360 C C . PRO A 1 690 ? 25.431 -10.168 11.277 1.00 51.66 690 PRO A C 1
ATOM 5362 O O . PRO A 1 690 ? 26.292 -9.285 11.340 1.00 51.66 690 PRO A O 1
ATOM 5365 N N . PRO A 1 691 ? 24.127 -9.898 11.470 1.00 49.59 691 PRO A N 1
ATOM 5366 C CA . PRO A 1 691 ? 23.639 -8.549 11.740 1.00 49.59 691 PRO A CA 1
ATOM 5367 C C . PRO A 1 691 ? 24.336 -7.968 12.977 1.00 49.59 691 PRO A C 1
ATOM 5369 O O . PRO A 1 691 ? 24.377 -8.608 14.028 1.00 49.59 691 PRO A O 1
ATOM 5372 N N . SER A 1 692 ? 24.899 -6.764 12.847 1.00 48.44 692 SER A N 1
ATOM 5373 C CA . SER A 1 692 ? 25.532 -6.077 13.971 1.00 48.44 692 SER A CA 1
ATOM 5374 C C . SER A 1 692 ? 24.484 -5.670 15.004 1.00 48.44 692 SER A C 1
ATOM 5376 O O . SER A 1 692 ? 23.361 -5.279 14.671 1.00 48.44 692 SER A O 1
ATOM 5378 N N . LEU A 1 693 ? 24.851 -5.763 16.283 1.00 47.97 693 LEU A N 1
ATOM 5379 C CA . LEU A 1 693 ? 23.975 -5.406 17.390 1.00 47.97 693 LEU A CA 1
ATOM 5380 C C . LEU A 1 693 ? 23.736 -3.886 17.390 1.00 47.97 693 LEU A C 1
ATOM 5382 O O . LEU A 1 693 ? 24.548 -3.117 17.899 1.00 47.97 693 LEU A O 1
ATOM 5386 N N . SER A 1 694 ? 22.614 -3.426 16.836 1.00 51.00 694 SER A N 1
ATOM 5387 C CA . SER A 1 694 ? 22.204 -2.023 16.941 1.00 51.00 694 SER A CA 1
ATOM 5388 C C . SER A 1 694 ? 21.412 -1.798 18.227 1.00 51.00 694 SER A C 1
ATOM 5390 O O . SER A 1 694 ? 20.376 -2.429 18.441 1.00 51.00 694 SER A O 1
ATOM 5392 N N . CYS A 1 695 ? 21.854 -0.871 19.077 1.00 53.38 695 CYS A N 1
ATOM 5393 C CA . CYS A 1 695 ? 21.042 -0.430 20.206 1.00 53.38 695 CYS A CA 1
ATOM 5394 C C . CYS A 1 695 ? 19.947 0.504 19.665 1.00 53.38 695 CYS A C 1
ATOM 5396 O O . CYS A 1 695 ? 20.219 1.655 19.342 1.00 53.38 695 CYS A O 1
ATOM 5398 N N . THR A 1 696 ? 18.726 -0.008 19.520 1.00 50.94 696 THR A N 1
ATOM 5399 C CA . THR A 1 696 ? 17.568 0.706 18.945 1.00 50.94 696 THR A CA 1
ATOM 5400 C C . THR A 1 696 ? 17.048 1.848 19.823 1.00 50.94 696 THR A C 1
ATOM 5402 O O . THR A 1 696 ? 16.282 2.690 19.367 1.00 50.94 696 THR A O 1
ATOM 5405 N N . GLU A 1 697 ? 17.489 1.909 21.078 1.00 57.41 697 GLU A N 1
ATOM 5406 C CA . GLU A 1 697 ? 17.093 2.930 22.043 1.00 57.41 697 GLU A CA 1
ATOM 5407 C C . GLU A 1 697 ? 18.052 4.139 21.994 1.00 57.41 697 GLU A C 1
ATOM 5409 O O . GLU A 1 697 ? 19.254 3.952 22.216 1.00 57.41 697 GLU A O 1
ATOM 5414 N N . PRO A 1 698 ? 17.561 5.384 21.810 1.00 49.78 698 PRO A N 1
ATOM 5415 C CA . PRO A 1 698 ? 18.387 6.589 21.607 1.00 49.78 698 PRO A CA 1
ATOM 5416 C C . PRO A 1 698 ? 19.319 6.944 22.780 1.00 49.78 698 PRO A C 1
ATOM 5418 O O . PRO A 1 698 ? 20.211 7.778 22.639 1.00 49.78 698 PRO A O 1
ATOM 5421 N N . ASP A 1 699 ? 19.139 6.288 23.926 1.00 52.94 699 ASP A N 1
ATOM 5422 C CA . ASP A 1 699 ? 19.880 6.531 25.160 1.00 52.94 699 ASP A CA 1
ATOM 5423 C C . ASP A 1 699 ? 20.922 5.440 25.488 1.00 52.94 699 ASP A C 1
ATOM 5425 O O . ASP A 1 699 ? 21.666 5.575 26.463 1.00 52.94 699 ASP A O 1
ATOM 5429 N N . TYR A 1 700 ? 20.990 4.348 24.717 1.00 57.31 700 TYR A N 1
ATOM 5430 C CA . TYR A 1 700 ? 21.906 3.229 24.964 1.00 57.31 700 TYR A CA 1
ATOM 5431 C C . TYR A 1 700 ? 23.202 3.416 24.177 1.00 57.31 700 TYR A C 1
ATOM 5433 O O . TYR A 1 700 ? 23.196 3.726 22.991 1.00 57.31 700 TYR A O 1
ATOM 5441 N N . THR A 1 701 ? 24.342 3.211 24.835 1.00 58.94 701 THR A N 1
ATOM 5442 C CA . THR A 1 701 ? 25.655 3.327 24.191 1.00 58.94 701 THR A CA 1
ATOM 5443 C C . THR A 1 701 ? 26.175 1.939 23.834 1.00 58.94 701 THR A C 1
ATOM 5445 O O . THR A 1 701 ? 26.396 1.119 24.727 1.00 58.94 701 THR A O 1
ATOM 5448 N N . LEU A 1 702 ? 26.385 1.679 22.542 1.00 58.22 702 LEU A N 1
ATOM 5449 C CA . LEU A 1 702 ? 27.065 0.474 22.071 1.00 58.22 702 LEU A CA 1
ATOM 5450 C C . LEU A 1 702 ? 28.558 0.564 22.419 1.00 58.22 702 LEU A C 1
ATOM 5452 O O . LEU A 1 702 ? 29.244 1.505 22.017 1.00 58.22 702 LEU A O 1
ATOM 5456 N N . ILE A 1 703 ? 29.064 -0.405 23.177 1.00 59.12 703 ILE A N 1
ATOM 5457 C CA . ILE A 1 703 ? 30.498 -0.605 23.415 1.00 59.12 703 ILE A CA 1
ATOM 5458 C C . ILE A 1 703 ? 30.907 -1.877 22.678 1.00 59.12 703 ILE A C 1
ATOM 5460 O O . ILE A 1 703 ? 30.187 -2.855 22.785 1.00 59.12 703 ILE A O 1
ATOM 5464 N N . GLY A 1 704 ? 32.030 -1.854 21.954 1.00 59.25 704 GLY A N 1
ATOM 5465 C CA . GLY A 1 704 ? 32.469 -2.968 21.089 1.00 59.25 704 GLY A CA 1
ATOM 5466 C C . GLY A 1 704 ? 32.476 -2.629 19.593 1.00 59.25 704 GLY A C 1
ATOM 5467 O O . GLY A 1 704 ? 33.238 -3.218 18.841 1.00 59.25 704 GLY A O 1
ATOM 5468 N N . ALA A 1 705 ? 31.800 -1.538 19.195 1.00 51.22 705 ALA A N 1
ATOM 5469 C CA . ALA A 1 705 ? 31.576 -1.081 17.809 1.00 51.22 705 ALA A CA 1
ATOM 5470 C C . ALA A 1 705 ? 32.819 -0.859 16.902 1.00 51.22 705 ALA A C 1
ATOM 5472 O O . ALA A 1 705 ? 32.700 -0.362 15.782 1.00 51.22 705 ALA A O 1
ATOM 5473 N N . GLY A 1 706 ? 34.031 -1.143 17.383 1.00 49.69 706 GLY A N 1
ATOM 5474 C CA . GLY A 1 706 ? 35.293 -1.003 16.659 1.00 49.69 706 GLY A CA 1
ATOM 5475 C C . GLY A 1 706 ? 35.724 -2.237 15.859 1.00 49.69 706 GLY A C 1
ATOM 5476 O O . GLY A 1 706 ? 36.732 -2.149 15.153 1.00 49.69 706 GLY A O 1
ATOM 5477 N N . THR A 1 707 ? 35.009 -3.362 15.949 1.00 52.88 707 THR A N 1
ATOM 5478 C CA . THR A 1 707 ? 35.329 -4.615 15.245 1.00 52.88 707 THR A CA 1
ATOM 5479 C C . THR A 1 707 ? 34.181 -5.036 14.326 1.00 52.88 707 THR A C 1
ATOM 5481 O O . THR A 1 707 ? 33.358 -5.853 14.710 1.00 52.88 707 THR A O 1
ATOM 5484 N N . PRO A 1 708 ? 34.141 -4.561 13.062 1.00 47.78 708 PRO A N 1
ATOM 5485 C CA . PRO A 1 708 ? 33.041 -4.826 12.117 1.00 47.78 708 PRO A CA 1
ATOM 5486 C C . PRO A 1 708 ? 32.794 -6.306 11.762 1.00 47.78 708 PRO A C 1
ATOM 5488 O O . PRO A 1 708 ? 31.967 -6.598 10.906 1.00 47.78 708 PRO A O 1
ATOM 5491 N N . PHE A 1 709 ? 33.559 -7.233 12.346 1.00 46.94 709 PHE A N 1
ATOM 5492 C CA . PHE A 1 709 ? 33.574 -8.654 12.009 1.00 46.94 709 PHE A CA 1
ATOM 5493 C C . PHE A 1 709 ? 33.649 -9.580 13.242 1.00 46.94 709 PHE A C 1
ATOM 5495 O O . PHE A 1 709 ? 33.982 -10.756 13.080 1.00 46.94 709 PHE A O 1
ATOM 5502 N N . ASP A 1 710 ? 33.415 -9.050 14.447 1.00 50.81 710 ASP A N 1
ATOM 5503 C CA . ASP A 1 710 ? 33.404 -9.788 15.717 1.00 50.81 710 ASP A CA 1
ATOM 5504 C C . ASP A 1 710 ? 32.388 -9.118 16.655 1.00 50.81 710 ASP A C 1
ATOM 5506 O O . ASP A 1 710 ? 32.590 -7.969 17.033 1.00 50.81 710 ASP A O 1
ATOM 5510 N N . ASP A 1 711 ? 31.298 -9.821 16.972 1.00 52.72 711 ASP A N 1
ATOM 5511 C CA . ASP A 1 711 ? 30.210 -9.374 17.854 1.00 52.72 711 ASP A CA 1
ATOM 5512 C C . ASP A 1 711 ? 30.418 -9.823 19.312 1.00 52.72 711 ASP A C 1
ATOM 5514 O O . ASP A 1 711 ? 29.584 -9.576 20.186 1.00 52.72 711 ASP A O 1
ATOM 5518 N N . SER A 1 712 ? 31.527 -10.515 19.604 1.00 54.28 712 SER A N 1
ATOM 5519 C CA . SER A 1 712 ? 31.747 -11.130 20.913 1.00 54.28 712 SER A CA 1
ATOM 5520 C C . SER A 1 712 ? 31.994 -10.120 22.038 1.00 54.28 712 SER A C 1
ATOM 5522 O O . SER A 1 712 ? 31.885 -10.485 23.217 1.00 54.28 712 SER A O 1
ATOM 5524 N N . ASP A 1 713 ? 32.300 -8.867 21.693 1.00 52.28 713 ASP A N 1
ATOM 5525 C CA . ASP A 1 713 ? 32.480 -7.740 22.606 1.00 52.28 713 ASP A CA 1
ATOM 5526 C C . ASP A 1 713 ? 31.428 -6.624 22.455 1.00 52.28 713 ASP A C 1
ATOM 5528 O O . ASP A 1 713 ? 31.467 -5.671 23.242 1.00 52.28 713 ASP A O 1
ATOM 5532 N N . ASP A 1 714 ? 30.454 -6.773 21.547 1.00 63.22 714 ASP A N 1
ATOM 5533 C CA . ASP A 1 714 ? 29.352 -5.826 21.350 1.00 63.22 714 ASP A CA 1
ATOM 5534 C C . ASP A 1 714 ? 28.333 -5.909 22.499 1.00 63.22 714 ASP A C 1
ATOM 5536 O O . ASP A 1 714 ? 27.630 -6.901 22.713 1.00 63.22 714 ASP A O 1
ATOM 5540 N N . ILE A 1 715 ? 28.252 -4.836 23.288 1.00 63.03 715 ILE A N 1
ATOM 5541 C CA . ILE A 1 715 ? 27.390 -4.725 24.466 1.00 63.03 715 ILE A CA 1
ATOM 5542 C C . ILE A 1 715 ? 26.669 -3.373 24.445 1.00 63.03 715 ILE A C 1
ATOM 5544 O O . ILE A 1 715 ? 27.295 -2.315 24.524 1.00 63.03 715 ILE A O 1
ATOM 5548 N N . CYS A 1 716 ? 25.334 -3.396 24.442 1.00 59.41 716 CYS A N 1
ATOM 5549 C CA . CYS A 1 716 ? 24.516 -2.203 24.671 1.00 59.41 716 CYS A CA 1
ATOM 5550 C C . CYS A 1 716 ? 24.485 -1.849 26.166 1.00 59.41 716 CYS A C 1
ATOM 5552 O O . CYS A 1 716 ? 23.882 -2.558 26.978 1.00 59.41 716 CYS A O 1
ATOM 5554 N N . LEU A 1 717 ? 25.108 -0.732 26.547 1.00 50.69 717 LEU A N 1
ATOM 5555 C CA . LEU A 1 717 ? 25.046 -0.212 27.911 1.00 50.69 717 LEU A CA 1
ATOM 5556 C C . LEU A 1 717 ? 23.969 0.866 28.043 1.00 50.69 717 LEU A C 1
ATOM 5558 O O . LEU A 1 717 ? 24.030 1.915 27.407 1.00 50.69 717 LEU A O 1
ATOM 5562 N N . ALA A 1 718 ? 23.014 0.627 28.940 1.00 47.62 718 ALA A N 1
ATOM 5563 C CA . ALA A 1 718 ? 22.050 1.634 29.368 1.00 47.62 718 ALA A CA 1
ATOM 5564 C C . ALA A 1 718 ? 22.741 2.764 30.166 1.00 47.62 718 ALA A C 1
ATOM 5566 O O . ALA A 1 718 ? 23.706 2.498 30.900 1.00 47.62 718 ALA A O 1
ATOM 5567 N N . PRO A 1 719 ? 22.220 4.004 30.136 1.00 48.22 719 PRO A N 1
ATOM 5568 C CA . PRO A 1 719 ? 22.766 5.092 30.931 1.00 48.22 719 PRO A CA 1
ATOM 5569 C C . PRO A 1 719 ? 22.534 4.818 32.422 1.00 48.22 719 PRO A C 1
ATOM 5571 O O . PRO A 1 719 ? 21.434 4.483 32.872 1.00 48.22 719 PRO A O 1
ATOM 5574 N N . GLN A 1 720 ? 23.593 4.959 33.222 1.00 43.78 720 GLN A N 1
ATOM 5575 C CA . GLN A 1 720 ? 23.527 4.805 34.675 1.00 43.78 720 GLN A CA 1
ATOM 5576 C C . GLN A 1 720 ? 22.893 6.055 35.300 1.00 43.78 720 GLN A C 1
ATOM 5578 O O . GLN A 1 720 ? 23.581 6.992 35.698 1.00 43.78 720 GLN A O 1
ATOM 5583 N N . THR A 1 721 ? 21.566 6.067 35.411 1.00 43.38 721 THR A N 1
ATOM 5584 C CA . THR A 1 721 ? 20.846 6.984 36.306 1.00 43.38 721 THR A CA 1
ATOM 5585 C C . THR A 1 721 ? 20.474 6.254 37.591 1.00 43.38 721 THR A C 1
ATOM 5587 O O . THR A 1 721 ? 19.822 5.206 37.533 1.00 43.38 721 THR A O 1
ATOM 5590 N N . GLU A 1 722 ? 20.834 6.803 38.754 1.00 38.44 722 GLU A N 1
ATOM 5591 C CA . GLU A 1 722 ? 20.330 6.290 40.030 1.00 38.44 722 GLU A CA 1
ATOM 5592 C C . GLU A 1 722 ? 18.798 6.408 40.064 1.00 38.44 722 GLU A C 1
ATOM 5594 O O . GLU A 1 722 ? 18.225 7.498 40.027 1.00 38.44 722 GLU A O 1
ATOM 5599 N N . ALA A 1 723 ? 18.125 5.258 40.087 1.00 33.50 723 ALA A N 1
ATOM 5600 C CA . ALA A 1 723 ? 16.674 5.180 40.092 1.00 33.50 723 ALA A CA 1
ATOM 5601 C C . ALA A 1 723 ? 16.120 5.568 41.471 1.00 33.50 723 ALA A C 1
ATOM 5603 O O . ALA A 1 723 ? 16.318 4.848 42.451 1.00 33.50 723 ALA A O 1
ATOM 5604 N N . ASN A 1 724 ? 15.362 6.664 41.534 1.00 44.41 724 ASN A N 1
ATOM 5605 C CA . ASN A 1 724 ? 14.503 6.954 42.678 1.00 44.41 724 ASN A CA 1
ATOM 5606 C C . ASN A 1 724 ? 13.161 6.238 42.498 1.00 44.41 724 ASN A C 1
ATOM 5608 O O . ASN A 1 724 ? 12.385 6.550 41.596 1.00 44.41 724 ASN A O 1
ATOM 5612 N N . TYR A 1 725 ? 12.894 5.262 43.364 1.00 50.16 725 TYR A N 1
ATOM 5613 C CA . TYR A 1 725 ? 11.642 4.512 43.374 1.00 50.16 725 TYR A CA 1
ATOM 5614 C C . TYR A 1 725 ? 10.600 5.248 44.216 1.00 50.16 725 TYR A C 1
ATOM 5616 O O . TYR A 1 725 ? 10.807 5.467 45.410 1.00 50.16 725 TYR A O 1
ATOM 5624 N N . THR A 1 726 ? 9.466 5.592 43.613 1.00 51.62 726 THR A N 1
ATOM 5625 C CA . THR A 1 726 ? 8.302 6.139 44.318 1.00 51.62 726 THR A CA 1
ATOM 5626 C C . THR A 1 726 ? 7.158 5.129 44.285 1.00 51.62 726 THR A C 1
ATOM 5628 O O . THR A 1 726 ? 6.958 4.406 43.308 1.00 51.62 726 THR A O 1
ATOM 5631 N N . CYS A 1 727 ? 6.420 5.033 45.388 1.00 53.22 727 CYS A N 1
ATOM 5632 C CA . CYS A 1 727 ? 5.221 4.206 45.477 1.00 53.22 727 CYS A CA 1
ATOM 5633 C C . CYS A 1 727 ? 3.979 5.078 45.259 1.00 53.22 727 CYS A C 1
ATOM 5635 O O . CYS A 1 727 ? 3.996 6.262 45.595 1.00 53.22 727 CYS A O 1
ATOM 5637 N N . GLY A 1 728 ? 2.909 4.503 44.698 1.00 59.56 728 GLY A N 1
ATOM 5638 C CA . GLY A 1 728 ? 1.624 5.199 44.559 1.00 59.56 728 GLY A CA 1
ATOM 5639 C C . GLY A 1 728 ? 1.058 5.650 45.913 1.00 59.56 728 GLY A C 1
ATOM 5640 O O . GLY A 1 728 ? 1.445 5.120 46.960 1.00 59.56 728 GLY A O 1
ATOM 5641 N N . ALA A 1 729 ? 0.149 6.630 45.898 1.00 50.06 729 ALA A N 1
ATOM 5642 C CA . ALA A 1 729 ? -0.452 7.190 47.109 1.00 50.06 729 ALA A CA 1
ATOM 5643 C C . ALA A 1 729 ? -1.005 6.079 48.029 1.00 50.06 729 ALA A C 1
ATOM 5645 O O . ALA A 1 729 ? -1.770 5.221 47.597 1.00 50.06 729 ALA A O 1
ATOM 5646 N N . GLY A 1 730 ? -0.569 6.069 49.295 1.00 55.53 730 GLY A N 1
ATOM 5647 C CA . GLY A 1 730 ? -0.965 5.070 50.299 1.00 55.53 730 GLY A CA 1
ATOM 5648 C C . GLY A 1 730 ? -0.031 3.860 50.470 1.00 55.53 730 GLY A C 1
ATOM 5649 O O . GLY A 1 730 ? -0.242 3.081 51.399 1.00 55.53 730 GLY A O 1
ATOM 5650 N N . PHE A 1 731 ? 1.021 3.709 49.655 1.00 58.53 731 PHE A N 1
ATOM 5651 C CA . PHE A 1 731 ? 1.996 2.609 49.744 1.00 58.53 731 PHE A CA 1
ATOM 5652 C C . PHE A 1 731 ? 3.367 3.103 50.225 1.00 58.53 731 PHE A C 1
ATOM 5654 O O . PHE A 1 731 ? 3.813 4.189 49.866 1.00 58.53 731 PHE A O 1
ATOM 5661 N N . THR A 1 732 ? 4.071 2.291 51.017 1.00 61.81 732 THR A N 1
ATOM 5662 C CA . THR A 1 732 ? 5.427 2.594 51.509 1.00 61.81 732 THR A CA 1
ATOM 5663 C C . THR A 1 732 ? 6.450 1.612 50.945 1.00 61.81 732 THR A C 1
ATOM 5665 O O . THR A 1 732 ? 6.168 0.426 50.766 1.00 61.81 732 THR A O 1
ATOM 5668 N N . LEU A 1 733 ? 7.649 2.115 50.639 1.00 61.22 733 LEU A N 1
ATOM 5669 C CA . LEU A 1 733 ? 8.739 1.315 50.087 1.00 61.22 733 LEU A CA 1
ATOM 5670 C C . LEU A 1 733 ? 9.417 0.525 51.212 1.00 61.22 733 LEU A C 1
ATOM 5672 O O . LEU A 1 733 ? 10.070 1.105 52.078 1.00 61.22 733 LEU A O 1
ATOM 5676 N N . VAL A 1 734 ? 9.281 -0.801 51.195 1.00 58.78 734 VAL A N 1
ATOM 5677 C CA . VAL A 1 734 ? 9.913 -1.695 52.174 1.00 58.78 734 VAL A CA 1
ATOM 5678 C C . VAL A 1 734 ? 10.670 -2.781 51.412 1.00 58.78 734 VAL A C 1
ATOM 5680 O O . VAL A 1 734 ? 10.084 -3.499 50.608 1.00 58.78 734 VAL A O 1
ATOM 5683 N N . ASN A 1 735 ? 11.986 -2.891 51.630 1.00 56.81 735 ASN A N 1
ATOM 5684 C CA . ASN A 1 735 ? 12.872 -3.867 50.969 1.00 56.81 735 ASN A CA 1
ATOM 5685 C C . ASN A 1 735 ? 12.770 -3.893 49.425 1.00 56.81 735 ASN A C 1
ATOM 5687 O O . ASN A 1 735 ? 12.862 -4.951 48.809 1.00 56.81 735 ASN A O 1
ATOM 5691 N N . GLY A 1 736 ? 12.571 -2.733 48.790 1.00 61.25 736 GLY A N 1
ATOM 5692 C CA . GLY A 1 736 ? 12.534 -2.615 47.326 1.00 61.25 736 GLY A CA 1
ATOM 5693 C C . GLY A 1 736 ? 11.197 -2.977 46.664 1.00 61.25 736 GLY A C 1
ATOM 5694 O O . GLY A 1 736 ? 11.122 -2.961 45.434 1.00 61.25 736 GLY A O 1
ATOM 5695 N N . GLN A 1 737 ? 10.148 -3.249 47.449 1.00 56.50 737 GLN A N 1
ATOM 5696 C CA . GLN A 1 737 ? 8.775 -3.454 46.978 1.00 56.50 737 GLN A CA 1
ATOM 5697 C C . GLN A 1 737 ? 7.817 -2.441 47.627 1.00 56.50 737 GLN A C 1
ATOM 5699 O O . GLN A 1 737 ? 7.970 -2.079 48.797 1.00 56.50 737 GLN A O 1
ATOM 5704 N N . CYS A 1 738 ? 6.827 -1.968 46.866 1.00 63.06 738 CYS A N 1
ATOM 5705 C CA . CYS A 1 738 ? 5.782 -1.086 47.380 1.00 63.06 738 CYS A CA 1
ATOM 5706 C C . CYS A 1 738 ? 4.733 -1.917 48.118 1.00 63.06 738 CYS A C 1
ATOM 5708 O O . CYS A 1 738 ? 4.066 -2.757 47.517 1.00 63.06 738 CYS A O 1
ATOM 5710 N N . SER A 1 739 ? 4.601 -1.677 49.420 1.00 56.66 739 SER A N 1
ATOM 5711 C CA . SER A 1 739 ? 3.721 -2.429 50.311 1.00 56.66 739 SER A CA 1
ATOM 5712 C C . SER A 1 739 ? 2.746 -1.483 51.004 1.00 56.66 739 SER A C 1
ATOM 5714 O O . SER A 1 739 ? 3.139 -0.426 51.501 1.00 56.66 739 SER A O 1
ATOM 5716 N N . GLN A 1 740 ? 1.476 -1.874 51.076 1.00 63.16 740 GLN A N 1
ATOM 5717 C CA . GLN A 1 740 ? 0.467 -1.204 51.892 1.00 63.16 740 GLN A CA 1
ATOM 5718 C C . GLN A 1 740 ? -0.081 -2.189 52.919 1.00 63.16 740 GLN A C 1
ATOM 5720 O O . GLN A 1 740 ? -0.486 -3.306 52.592 1.00 63.16 740 GLN A O 1
ATOM 5725 N N . THR A 1 741 ? -0.080 -1.766 54.179 1.00 60.06 741 THR A N 1
ATOM 5726 C CA . THR A 1 741 ? -0.636 -2.542 55.286 1.00 60.06 741 THR A CA 1
ATOM 5727 C C . THR A 1 741 ? -2.065 -2.080 55.522 1.00 60.06 741 THR A C 1
ATOM 5729 O O . THR A 1 741 ? -2.283 -0.996 56.058 1.00 60.06 741 THR A O 1
ATOM 5732 N N . LEU A 1 742 ? -3.040 -2.899 55.130 1.00 60.03 742 LEU A N 1
ATOM 5733 C CA . LEU A 1 742 ? -4.447 -2.640 55.423 1.00 60.03 742 LEU A CA 1
ATOM 5734 C C . LEU A 1 742 ? -4.760 -3.083 56.854 1.00 60.03 742 LEU A C 1
ATOM 5736 O O . LEU A 1 742 ? -4.581 -4.253 57.211 1.00 60.03 742 LEU A O 1
ATOM 5740 N N . THR A 1 743 ? -5.238 -2.147 57.669 1.00 58.50 743 THR A N 1
ATOM 5741 C CA . THR A 1 743 ? -5.691 -2.406 59.036 1.00 58.50 743 THR A CA 1
ATOM 5742 C C . THR A 1 743 ? -7.213 -2.356 59.098 1.00 58.50 743 THR A C 1
ATOM 5744 O O . THR A 1 743 ? -7.850 -1.468 58.540 1.00 58.50 743 THR A O 1
ATOM 5747 N N . SER A 1 744 ? -7.808 -3.332 59.780 1.00 65.38 744 SER A N 1
ATOM 5748 C CA . SER A 1 744 ? -9.238 -3.343 60.100 1.00 65.38 744 SER A CA 1
ATOM 5749 C C . SER A 1 744 ? -9.432 -3.294 61.612 1.00 65.38 744 SER A C 1
ATOM 5751 O O . SER A 1 744 ? -8.593 -3.769 62.384 1.00 65.38 744 SER A O 1
ATOM 5753 N N . ASN A 1 745 ? -10.580 -2.773 62.043 1.00 65.88 745 ASN A N 1
ATOM 5754 C CA . ASN A 1 745 ? -11.000 -2.846 63.437 1.00 65.88 745 ASN A CA 1
ATOM 5755 C C . ASN A 1 745 ? -11.207 -4.310 63.857 1.00 65.88 745 ASN A C 1
ATOM 5757 O O . ASN A 1 745 ? -11.765 -5.114 63.104 1.00 65.88 745 ASN A O 1
ATOM 5761 N N . VAL A 1 746 ? -10.744 -4.649 65.064 1.00 68.38 746 VAL A N 1
ATOM 5762 C CA . VAL A 1 746 ? -10.869 -5.996 65.637 1.00 68.38 746 VAL A CA 1
ATOM 5763 C C . VAL A 1 746 ? -12.320 -6.253 66.033 1.00 68.38 746 VAL A C 1
ATOM 5765 O O . VAL A 1 746 ? -12.962 -5.390 66.633 1.00 68.38 746 VAL A O 1
ATOM 5768 N N . GLN A 1 747 ? -12.832 -7.439 65.708 1.00 75.44 747 GLN A N 1
ATOM 5769 C CA . GLN A 1 747 ? -14.184 -7.852 66.068 1.00 75.44 747 GLN A CA 1
ATOM 5770 C C . GLN A 1 747 ? -14.160 -8.671 67.362 1.00 75.44 747 GLN A C 1
ATOM 5772 O O . GLN A 1 747 ? -13.193 -9.374 67.670 1.00 75.44 747 GLN A O 1
ATOM 5777 N N . TYR A 1 748 ? -15.236 -8.569 68.139 1.00 76.12 748 TYR A N 1
ATOM 5778 C CA . TYR A 1 748 ? -15.360 -9.210 69.444 1.00 76.12 748 TYR A CA 1
ATOM 5779 C C . TYR A 1 748 ? -16.501 -10.216 69.401 1.00 76.12 748 TYR A C 1
ATOM 5781 O O . TYR A 1 748 ? -17.608 -9.893 68.981 1.00 76.12 748 TYR A O 1
ATOM 5789 N N . SER A 1 749 ? -16.241 -11.434 69.865 1.00 77.25 749 SER A N 1
ATOM 5790 C CA . SER A 1 749 ? -17.269 -12.463 70.021 1.00 77.25 749 SER A CA 1
ATOM 5791 C C . SER A 1 749 ? -17.422 -12.845 71.489 1.00 77.25 749 SER A C 1
ATOM 5793 O O . SER A 1 749 ? -16.443 -12.911 72.243 1.00 77.25 749 SER A O 1
ATOM 5795 N N . CYS A 1 750 ? -18.666 -13.092 71.900 1.00 76.69 750 CYS A N 1
ATOM 5796 C CA . CYS A 1 750 ? -18.988 -13.556 73.242 1.00 76.69 750 CYS A CA 1
ATOM 5797 C C . CYS A 1 750 ? -19.363 -15.046 73.238 1.00 76.69 750 CYS A C 1
ATOM 5799 O O . CYS A 1 750 ? -20.039 -15.504 72.314 1.00 76.69 750 CYS A O 1
ATOM 5801 N N . PRO A 1 751 ? -18.983 -15.810 74.279 1.00 76.44 751 PRO A N 1
ATOM 5802 C CA . PRO A 1 751 ? -19.443 -17.184 74.456 1.00 76.44 751 PRO A CA 1
ATOM 5803 C C . PRO A 1 751 ? -20.975 -17.275 74.504 1.00 76.44 751 PRO A C 1
ATOM 5805 O O . PRO A 1 751 ? -21.651 -16.348 74.957 1.00 76.44 751 PRO A O 1
ATOM 5808 N N . SER A 1 752 ? -21.530 -18.421 74.099 1.00 68.75 752 SER A N 1
ATOM 5809 C CA . SER A 1 752 ? -22.985 -18.634 74.063 1.00 68.75 752 SER A CA 1
ATOM 5810 C C . SER A 1 752 ? -23.671 -18.287 75.395 1.00 68.75 752 SER A C 1
ATOM 5812 O O . SER A 1 752 ? -23.351 -18.822 76.461 1.00 68.75 752 SER A O 1
ATOM 5814 N N . GLY A 1 753 ? -24.650 -17.381 75.320 1.00 64.75 753 GLY A N 1
ATOM 5815 C CA . GLY A 1 753 ? -25.433 -16.897 76.458 1.00 64.75 753 GLY A CA 1
ATOM 5816 C C . GLY A 1 753 ? -24.856 -15.680 77.193 1.00 64.75 753 GLY A C 1
ATOM 5817 O O . GLY A 1 753 ? -25.402 -15.332 78.236 1.00 64.75 753 GLY A O 1
ATOM 5818 N N . TYR A 1 754 ? -23.787 -15.052 76.692 1.00 74.00 754 TYR A N 1
ATOM 5819 C CA . TYR A 1 754 ? -23.280 -13.755 77.157 1.00 74.00 754 TYR A CA 1
ATOM 5820 C C . TYR A 1 754 ? -23.630 -12.642 76.156 1.00 74.00 754 TYR A C 1
ATOM 5822 O O . TYR A 1 754 ? -23.662 -12.876 74.952 1.00 74.00 754 TYR A O 1
ATOM 5830 N N . THR A 1 755 ? -23.867 -11.427 76.653 1.00 74.25 755 THR A N 1
ATOM 5831 C CA . THR A 1 755 ? -24.181 -10.235 75.846 1.00 74.25 755 THR A CA 1
ATOM 5832 C C . THR A 1 755 ? -22.976 -9.299 75.814 1.00 74.25 755 THR A C 1
ATOM 5834 O O . THR A 1 755 ? -22.344 -9.059 76.848 1.00 74.25 755 THR A O 1
ATOM 5837 N N . GLN A 1 756 ? -22.636 -8.785 74.633 1.00 71.06 756 GLN A N 1
ATOM 5838 C CA . GLN A 1 756 ? -21.462 -7.937 74.437 1.00 71.06 756 GLN A CA 1
ATOM 5839 C C . GLN A 1 756 ? -21.706 -6.515 74.959 1.00 71.06 756 GLN A C 1
ATOM 5841 O O . GLN A 1 756 ? -22.706 -5.888 74.623 1.00 71.06 756 GLN A O 1
ATOM 5846 N N . ASN A 1 757 ? -20.773 -5.996 75.759 1.00 70.62 757 ASN A N 1
ATOM 5847 C CA . ASN A 1 757 ? -20.742 -4.601 76.185 1.00 70.62 757 ASN A CA 1
ATOM 5848 C C . ASN A 1 757 ? -19.291 -4.085 76.133 1.00 70.62 757 ASN A C 1
ATOM 5850 O O . ASN A 1 757 ? -18.490 -4.315 77.043 1.00 70.62 757 ASN A O 1
ATOM 5854 N N . GLY A 1 758 ? -18.932 -3.440 75.020 1.00 71.81 758 GLY A N 1
ATOM 5855 C CA . GLY A 1 758 ? -17.560 -3.012 74.742 1.00 71.81 758 GLY A CA 1
ATOM 5856 C C . GLY A 1 758 ? -16.604 -4.201 74.586 1.00 71.81 758 GLY A C 1
ATOM 5857 O O . GLY A 1 758 ? -16.854 -5.105 73.789 1.00 71.81 758 GLY A O 1
ATOM 5858 N N . THR A 1 759 ? -15.516 -4.206 75.362 1.00 74.19 759 THR A N 1
ATOM 5859 C CA . THR A 1 759 ? -14.492 -5.272 75.379 1.00 74.19 759 THR A CA 1
ATOM 5860 C C . THR A 1 759 ? -14.813 -6.420 76.345 1.00 74.19 759 THR A C 1
ATOM 5862 O O . THR A 1 759 ? -14.012 -7.345 76.509 1.00 74.19 759 THR A O 1
ATOM 5865 N N . GLN A 1 760 ? -15.973 -6.375 77.007 1.00 71.56 760 GLN A N 1
ATOM 5866 C CA . GLN A 1 760 ? -16.377 -7.346 78.019 1.00 71.56 760 GLN A CA 1
ATOM 5867 C C . GLN A 1 760 ? -17.719 -7.993 77.663 1.00 71.56 760 GLN A C 1
ATOM 5869 O O . GLN A 1 760 ? -18.642 -7.352 77.164 1.00 71.56 760 GLN A O 1
ATOM 5874 N N . CYS A 1 761 ? -17.835 -9.285 77.946 1.00 80.62 761 CYS A N 1
ATOM 5875 C CA . CYS A 1 761 ? -19.056 -10.055 77.769 1.00 80.62 761 CYS A CA 1
ATOM 5876 C C . CYS A 1 761 ? -19.715 -10.245 79.133 1.00 80.62 761 CYS A C 1
ATOM 5878 O O . CYS A 1 761 ? -19.088 -10.770 80.056 1.00 80.62 761 CYS A O 1
ATOM 5880 N N . THR A 1 762 ? -20.979 -9.844 79.269 1.00 75.56 762 THR A N 1
ATOM 5881 C CA . THR A 1 762 ? -21.722 -9.953 80.532 1.00 75.56 762 THR A CA 1
ATOM 5882 C C . THR A 1 762 ? -22.840 -10.984 80.428 1.00 75.56 762 THR A C 1
ATOM 5884 O O . THR A 1 762 ? -23.539 -11.080 79.420 1.00 75.56 762 THR A O 1
ATOM 5887 N N . LYS A 1 763 ? -23.011 -11.784 81.480 1.00 75.38 763 LYS A N 1
ATOM 5888 C CA . LYS A 1 763 ? -24.141 -12.704 81.629 1.00 75.38 763 LYS A CA 1
ATOM 5889 C C . LYS A 1 763 ? -24.730 -12.548 83.015 1.00 75.38 763 LYS A C 1
ATOM 5891 O O . LYS A 1 763 ? -24.079 -12.845 84.017 1.00 75.38 763 LYS A O 1
ATOM 5896 N N . SER A 1 764 ? -25.973 -12.093 83.058 1.00 70.88 764 SER A N 1
ATOM 5897 C CA . SER A 1 764 ? -26.747 -11.998 84.290 1.00 70.88 764 SER A CA 1
ATOM 5898 C C . SER A 1 764 ? -27.429 -13.333 84.544 1.00 70.88 764 SER A C 1
ATOM 5900 O O . SER A 1 764 ? -28.238 -13.784 83.737 1.00 70.88 764 SER A O 1
ATOM 5902 N N . THR A 1 765 ? -27.093 -13.973 85.660 1.00 66.19 765 THR A N 1
ATOM 5903 C CA . THR A 1 765 ? -27.734 -15.217 86.095 1.00 66.19 765 THR A CA 1
ATOM 5904 C C . THR A 1 765 ? -28.459 -14.949 87.405 1.00 66.19 765 THR A C 1
ATOM 5906 O O . THR A 1 765 ? -27.907 -14.312 88.302 1.00 66.19 765 THR A O 1
ATOM 5909 N N . VAL A 1 766 ? -29.707 -15.396 87.513 1.00 68.56 766 VAL A N 1
ATOM 5910 C CA . VAL A 1 766 ? -30.487 -15.266 88.747 1.00 68.56 766 VAL A CA 1
ATOM 5911 C C . VAL A 1 766 ? -30.217 -16.497 89.602 1.00 68.56 766 VAL A C 1
ATOM 5913 O O . VAL A 1 766 ? -30.580 -17.611 89.231 1.00 68.56 766 VAL A O 1
ATOM 5916 N N . GLU A 1 767 ? -29.550 -16.303 90.735 1.00 72.56 767 GLU A N 1
ATOM 5917 C CA . GLU A 1 767 ? -29.438 -17.335 91.760 1.00 72.56 767 GLU A CA 1
ATOM 5918 C C . GLU A 1 767 ? -30.708 -17.320 92.610 1.00 72.56 767 GLU A C 1
ATOM 5920 O O . GLU A 1 767 ? -31.171 -16.256 93.027 1.00 72.56 767 GLU A O 1
ATOM 5925 N N . THR A 1 768 ? -31.252 -18.500 92.905 1.00 67.75 768 THR A N 1
ATOM 5926 C CA . THR A 1 768 ? -32.415 -18.655 93.786 1.00 67.75 768 THR A CA 1
ATOM 5927 C C . THR A 1 768 ? -32.067 -19.565 94.950 1.00 67.75 768 THR A C 1
ATOM 5929 O O . THR A 1 768 ? -31.495 -20.637 94.750 1.00 67.75 768 THR A O 1
ATOM 5932 N N . THR A 1 769 ? -32.459 -19.185 96.161 1.00 62.28 769 THR A N 1
ATOM 5933 C CA . THR A 1 769 ? -32.386 -20.062 97.333 1.00 62.28 769 THR A CA 1
ATOM 5934 C C . THR A 1 769 ? -33.731 -20.131 98.044 1.00 62.28 769 THR A C 1
ATOM 5936 O O . THR A 1 769 ? -34.533 -19.195 97.981 1.00 62.28 769 THR A O 1
ATOM 5939 N N . ALA A 1 770 ? -34.001 -21.256 98.707 1.00 58.06 770 ALA A N 1
ATOM 5940 C CA . ALA A 1 770 ? -35.257 -21.472 99.408 1.00 58.06 770 ALA A CA 1
ATOM 5941 C C . ALA A 1 770 ? -35.405 -20.457 100.547 1.00 58.06 770 ALA A C 1
ATOM 5943 O O . ALA A 1 770 ? -34.548 -20.347 101.429 1.00 58.06 770 ALA A O 1
ATOM 5944 N N . ARG A 1 771 ? -36.511 -19.712 100.543 1.00 62.25 771 ARG A N 1
ATOM 5945 C CA . ARG A 1 771 ? -36.845 -18.805 101.638 1.00 62.25 771 ARG A CA 1
ATOM 5946 C C . ARG A 1 771 ? -37.256 -19.669 102.838 1.00 62.25 771 ARG A C 1
ATOM 5948 O O . ARG A 1 771 ? -38.160 -20.490 102.684 1.00 62.25 771 ARG A O 1
ATOM 5955 N N . PRO A 1 772 ? -36.629 -19.535 104.021 1.00 57.47 772 PRO A N 1
ATOM 5956 C CA . PRO A 1 772 ? -36.971 -20.378 105.164 1.00 57.47 772 PRO A CA 1
ATOM 5957 C C . PRO A 1 772 ? -38.421 -20.112 105.590 1.00 57.47 772 PRO A C 1
ATOM 5959 O O . PRO A 1 772 ? -38.741 -19.003 106.020 1.00 57.47 772 PRO A O 1
ATOM 5962 N N . LEU A 1 773 ? -39.297 -21.108 105.427 1.00 54.44 773 LEU A N 1
ATOM 5963 C CA . LEU A 1 773 ? -40.746 -20.982 105.655 1.00 54.44 773 LEU A CA 1
ATOM 5964 C C . LEU A 1 773 ? -41.197 -21.498 107.029 1.00 54.44 773 LEU A C 1
ATOM 5966 O O . LEU A 1 773 ? -42.332 -21.254 107.432 1.00 54.44 773 LEU A O 1
ATOM 5970 N N . THR A 1 774 ? -40.318 -22.167 107.774 1.00 57.78 774 THR A N 1
ATOM 5971 C CA . THR A 1 774 ? -40.615 -22.728 109.095 1.00 57.78 774 THR A CA 1
ATOM 5972 C C . THR A 1 774 ? -39.386 -22.670 110.001 1.00 57.78 774 THR A C 1
ATOM 5974 O O . THR A 1 774 ? -38.241 -22.680 109.546 1.00 57.78 774 THR A O 1
ATOM 5977 N N . CYS A 1 775 ? -39.618 -22.590 111.310 1.00 57.66 775 CYS A N 1
ATOM 5978 C CA . CYS A 1 775 ? -38.562 -22.646 112.317 1.00 57.66 775 CYS A CA 1
ATOM 5979 C C . CYS A 1 775 ? -38.139 -24.098 112.531 1.00 57.66 775 CYS A C 1
ATOM 5981 O O . CYS A 1 775 ? -38.564 -24.743 113.482 1.00 57.66 775 CYS A O 1
ATOM 5983 N N . ASP A 1 776 ? -37.328 -24.624 111.618 1.00 57.31 776 ASP A N 1
ATOM 5984 C CA . ASP A 1 776 ? -36.973 -26.049 111.556 1.00 57.31 776 ASP A CA 1
ATOM 5985 C C . ASP A 1 776 ? -35.890 -26.478 112.569 1.00 57.31 776 ASP A C 1
ATOM 5987 O O . ASP A 1 776 ? -35.075 -27.363 112.329 1.00 57.31 776 ASP A O 1
ATOM 5991 N N . GLN A 1 777 ? -35.827 -25.824 113.729 1.00 60.72 777 GLN A N 1
ATOM 5992 C CA . GLN A 1 777 ? -34.935 -26.244 114.807 1.00 60.72 777 GLN A CA 1
ATOM 5993 C C . GLN A 1 777 ? -35.727 -26.312 116.103 1.00 60.72 777 GLN A C 1
ATOM 5995 O O . GLN A 1 777 ? -36.011 -25.297 116.733 1.00 60.72 777 GLN A O 1
ATOM 6000 N N . SER A 1 778 ? -36.084 -27.534 116.507 1.00 59.25 778 SER A N 1
ATOM 6001 C CA . SER A 1 778 ? -36.731 -27.798 117.796 1.00 59.25 778 SER A CA 1
ATOM 6002 C C . SER A 1 778 ? -35.839 -27.367 118.964 1.00 59.25 778 SER A C 1
ATOM 6004 O O . SER A 1 778 ? -36.349 -26.862 119.963 1.00 59.25 778 SER A O 1
ATOM 6006 N N . ASN A 1 779 ? -34.514 -27.479 118.801 1.00 62.69 779 ASN A N 1
ATOM 6007 C CA . ASN A 1 779 ? -33.495 -27.003 119.731 1.00 62.69 779 ASN A CA 1
ATOM 6008 C C . ASN A 1 779 ? -32.244 -26.548 118.957 1.00 62.69 779 ASN A C 1
ATOM 6010 O O . ASN A 1 779 ? -31.894 -27.168 117.953 1.00 62.69 779 ASN A O 1
ATOM 6014 N N . PHE A 1 780 ? -31.529 -25.532 119.443 1.00 64.94 780 PHE A N 1
ATOM 6015 C CA . PHE A 1 780 ? -30.183 -25.208 118.954 1.00 64.94 780 PHE A CA 1
ATOM 6016 C C . PHE A 1 780 ? -29.246 -24.846 120.110 1.00 64.94 780 PHE A C 1
ATOM 6018 O O . PHE A 1 780 ? -29.688 -24.390 121.166 1.00 64.94 780 PHE A O 1
ATOM 6025 N N . ASN A 1 781 ? -27.947 -25.064 119.912 1.00 61.44 781 ASN A N 1
ATOM 6026 C CA . ASN A 1 781 ? -26.908 -24.718 120.876 1.00 61.44 781 ASN A CA 1
ATOM 6027 C C . ASN A 1 781 ? -26.135 -23.501 120.361 1.00 61.44 781 ASN A C 1
ATOM 6029 O O . ASN A 1 781 ? -25.609 -23.531 119.249 1.00 61.44 781 ASN A O 1
ATOM 6033 N N . SER A 1 782 ? -26.081 -22.424 121.146 1.00 58.47 782 SER A N 1
ATOM 6034 C CA . SER A 1 782 ? -25.321 -21.217 120.786 1.00 58.47 782 SER A CA 1
ATOM 6035 C C . SER A 1 782 ? -23.833 -21.308 121.161 1.00 58.47 782 SER A C 1
ATOM 6037 O O . SER A 1 782 ? -23.118 -20.315 121.047 1.00 58.47 782 SER A O 1
ATOM 6039 N N . GLY A 1 783 ? -23.393 -22.449 121.701 1.00 58.84 783 GLY A N 1
ATOM 6040 C CA . GLY A 1 783 ? -22.085 -22.661 122.326 1.00 58.84 783 GLY A CA 1
ATOM 6041 C C . GLY A 1 783 ? -22.013 -22.240 123.802 1.00 58.84 783 GLY A C 1
ATOM 6042 O O . GLY A 1 783 ? -21.024 -22.533 124.464 1.00 58.84 783 GLY A O 1
ATOM 6043 N N . VAL A 1 784 ? -23.045 -21.564 124.326 1.00 57.84 784 VAL A N 1
ATOM 6044 C CA . VAL A 1 784 ? -23.125 -21.069 125.721 1.00 57.84 784 VAL A CA 1
ATOM 6045 C C . VAL A 1 784 ? -24.468 -21.428 126.369 1.00 57.84 784 VAL A C 1
ATOM 6047 O O . VAL A 1 784 ? -24.530 -21.726 127.563 1.00 57.84 784 VAL A O 1
ATOM 6050 N N . PHE A 1 785 ? -25.543 -21.437 125.577 1.00 66.00 785 PHE A N 1
ATOM 6051 C CA . PHE A 1 785 ? -26.883 -21.804 126.017 1.00 66.00 785 PHE A CA 1
ATOM 6052 C C . PHE A 1 785 ? -27.481 -22.889 125.118 1.00 66.00 785 PHE A C 1
ATOM 6054 O O . PHE A 1 785 ? -27.322 -22.858 123.894 1.00 66.00 785 PHE A O 1
ATOM 6061 N N . VAL A 1 786 ? -28.255 -23.787 125.728 1.00 70.12 786 VAL A N 1
ATOM 6062 C CA . VAL A 1 786 ? -29.199 -24.664 125.031 1.00 70.12 786 VAL A CA 1
ATOM 6063 C C . VAL A 1 786 ? -30.522 -23.936 124.922 1.00 70.12 786 VAL A C 1
ATOM 6065 O O . VAL A 1 786 ? -31.184 -23.671 125.926 1.00 70.12 786 VAL A O 1
ATOM 6068 N N . CYS A 1 787 ? -30.910 -23.625 123.694 1.00 71.19 787 CYS A N 1
ATOM 6069 C CA . CYS A 1 787 ? -32.137 -22.917 123.383 1.00 71.19 787 CYS A CA 1
ATOM 6070 C C . CYS A 1 787 ? -33.187 -23.898 122.867 1.00 71.19 787 CYS A C 1
ATOM 6072 O O . CYS A 1 787 ? -32.956 -24.601 121.882 1.00 71.19 787 CYS A O 1
ATOM 6074 N N . ARG A 1 788 ? -34.348 -23.937 123.527 1.00 72.44 788 ARG A N 1
ATOM 6075 C CA . ARG A 1 788 ? -35.494 -24.761 123.126 1.00 72.44 788 ARG A CA 1
ATOM 6076 C C . ARG A 1 788 ? -36.606 -23.890 122.575 1.00 72.44 788 ARG A C 1
ATOM 6078 O O . ARG A 1 788 ? -36.888 -22.816 123.113 1.00 72.44 788 ARG A O 1
ATOM 6085 N N . TYR A 1 789 ? -37.233 -24.358 121.505 1.00 70.81 789 TYR A N 1
ATOM 6086 C CA . TYR A 1 789 ? -38.362 -23.670 120.895 1.00 70.81 789 TYR A CA 1
ATOM 6087 C C . TYR A 1 789 ? -39.531 -23.554 121.885 1.00 70.81 789 TYR A C 1
ATOM 6089 O O . TYR A 1 789 ? -39.888 -24.530 122.547 1.00 70.81 789 TYR A O 1
ATOM 6097 N N . GLN A 1 790 ? -40.128 -22.363 121.990 1.00 71.19 790 GLN A N 1
ATOM 6098 C CA . GLN A 1 790 ? -41.323 -22.143 122.809 1.00 71.19 790 GLN A CA 1
ATOM 6099 C C . GLN A 1 790 ? -42.564 -21.883 121.965 1.00 71.19 790 GLN A C 1
ATOM 6101 O O . GLN A 1 790 ? -43.579 -22.551 122.137 1.00 71.19 790 GLN A O 1
ATOM 6106 N N . SER A 1 791 ? -42.510 -20.870 121.102 1.00 65.12 791 SER A N 1
ATOM 6107 C CA . SER A 1 791 ? -43.671 -20.435 120.327 1.00 65.12 791 SER A CA 1
ATOM 6108 C C . SER A 1 791 ? -43.262 -19.632 119.095 1.00 65.12 791 SER A C 1
ATOM 6110 O O . SER A 1 791 ? -42.164 -19.070 119.028 1.00 65.12 791 SER A O 1
ATOM 6112 N N . GLN A 1 792 ? -44.174 -19.567 118.130 1.00 63.66 792 GLN A N 1
ATOM 6113 C CA . GLN A 1 792 ? -44.050 -18.785 116.908 1.00 63.66 792 GLN A CA 1
ATOM 6114 C C . GLN A 1 792 ? -45.122 -17.695 116.906 1.00 63.66 792 GLN A C 1
ATOM 6116 O O . GLN A 1 792 ? -46.293 -17.960 117.178 1.00 63.66 792 GLN A O 1
ATOM 6121 N N . THR A 1 793 ? -44.717 -16.474 116.568 1.00 61.50 793 THR A N 1
ATOM 6122 C CA . THR A 1 793 ? -45.618 -15.411 116.109 1.00 61.50 793 THR A CA 1
ATOM 6123 C C . THR A 1 793 ? -45.512 -15.298 114.587 1.00 61.50 793 THR A C 1
ATOM 6125 O O . THR A 1 793 ? -44.652 -15.925 113.969 1.00 61.50 793 THR A O 1
ATOM 6128 N N . SER A 1 794 ? -46.371 -14.507 113.941 1.00 56.25 794 SER A N 1
ATOM 6129 C CA . SER A 1 794 ? -46.436 -14.433 112.472 1.00 56.25 794 SER A CA 1
ATOM 6130 C C . SER A 1 794 ? -45.122 -14.031 111.778 1.00 56.25 794 SER A C 1
ATOM 6132 O O . SER A 1 794 ? -45.004 -14.240 110.575 1.00 56.25 794 SER A O 1
ATOM 6134 N N . THR A 1 795 ? -44.140 -13.465 112.493 1.00 56.31 795 THR A N 1
ATOM 6135 C CA . THR A 1 795 ? -42.869 -12.978 111.915 1.00 56.31 795 THR A CA 1
ATOM 6136 C C . THR A 1 795 ? -41.606 -13.328 112.718 1.00 56.31 795 THR A C 1
ATOM 6138 O O . THR A 1 795 ? -40.503 -12.980 112.295 1.00 56.31 795 THR A O 1
ATOM 6141 N N . ALA A 1 796 ? -41.710 -14.030 113.854 1.00 59.50 796 ALA A N 1
ATOM 6142 C CA . ALA A 1 796 ? -40.550 -14.402 114.668 1.00 59.50 796 ALA A CA 1
ATOM 6143 C C . ALA A 1 796 ? -40.772 -15.706 115.448 1.00 59.50 796 ALA A C 1
ATOM 6145 O O . ALA A 1 796 ? -41.888 -16.014 115.869 1.00 59.50 796 ALA A O 1
ATOM 6146 N N . CYS A 1 797 ? -39.687 -16.443 115.694 1.00 65.00 797 CYS A N 1
ATOM 6147 C CA . CYS A 1 797 ? -39.695 -17.592 116.598 1.00 65.00 797 CYS A CA 1
ATOM 6148 C C . CYS A 1 797 ? -38.973 -17.260 117.897 1.00 65.00 797 CYS A C 1
ATOM 6150 O O . CYS A 1 797 ? -37.868 -16.707 117.882 1.00 65.00 797 CYS A O 1
ATOM 6152 N N . SER A 1 798 ? -39.628 -17.593 119.008 1.00 67.94 798 SER A N 1
ATOM 6153 C CA . SER A 1 798 ? -39.126 -17.376 120.358 1.00 67.94 798 SER A CA 1
ATOM 6154 C C . SER A 1 798 ? -38.525 -18.663 120.911 1.00 67.94 798 SER A C 1
ATOM 6156 O O . SER A 1 798 ? -39.158 -19.727 120.895 1.00 67.94 798 SER A O 1
ATOM 6158 N N . PHE A 1 799 ? -37.296 -18.549 121.409 1.00 70.94 799 PHE A N 1
ATOM 6159 C CA . PHE A 1 799 ? -36.565 -19.636 122.044 1.00 70.94 799 PHE A CA 1
ATOM 6160 C C . PHE A 1 799 ? -36.257 -19.277 123.491 1.00 70.94 799 PHE A C 1
ATOM 6162 O O . PHE A 1 799 ? -35.839 -18.154 123.777 1.00 70.94 799 PHE A O 1
ATOM 6169 N N . ASN A 1 800 ? -36.426 -20.246 124.389 1.00 70.88 800 ASN A N 1
ATOM 6170 C CA . ASN A 1 800 ? -36.012 -20.124 125.780 1.00 70.88 800 ASN A CA 1
ATOM 6171 C C . ASN A 1 800 ? -34.675 -20.834 125.971 1.00 70.88 800 ASN A C 1
ATOM 6173 O O . ASN A 1 800 ? -34.544 -22.020 125.659 1.00 70.88 800 ASN A O 1
ATOM 6177 N N . CYS A 1 801 ? -33.688 -20.083 126.443 1.00 69.75 801 CYS A N 1
ATOM 6178 C CA . CYS A 1 801 ? -32.301 -20.503 126.498 1.00 69.75 801 CYS A CA 1
ATOM 6179 C C . CYS A 1 801 ? -31.845 -20.704 127.944 1.00 69.75 801 CYS A C 1
ATOM 6181 O O . CYS A 1 801 ? -31.971 -19.801 128.774 1.00 69.75 801 CYS A O 1
ATOM 6183 N N . THR A 1 802 ? -31.277 -21.878 128.229 1.00 66.44 802 THR A N 1
ATOM 6184 C CA . THR A 1 802 ? -30.686 -22.231 129.529 1.00 66.44 802 THR A CA 1
ATOM 6185 C C . THR A 1 802 ? -29.184 -22.498 129.392 1.00 66.44 802 THR A C 1
ATOM 6187 O O . THR A 1 802 ? -28.788 -23.086 128.387 1.00 66.44 802 THR A O 1
ATOM 6190 N N . PRO A 1 803 ? -28.335 -22.104 130.360 1.00 65.31 803 PRO A N 1
ATOM 6191 C CA . PRO A 1 803 ? -26.889 -22.348 130.300 1.00 65.31 803 PRO A CA 1
ATOM 6192 C C . PRO A 1 803 ? -26.550 -23.844 130.213 1.00 65.31 803 PRO A C 1
ATOM 6194 O O . PRO A 1 803 ? -27.191 -24.655 130.879 1.00 65.31 803 PRO A O 1
ATOM 6197 N N . ASP A 1 804 ? -25.536 -24.202 129.423 1.00 62.16 804 ASP A N 1
ATOM 6198 C CA . ASP A 1 804 ? -25.273 -25.597 129.025 1.00 62.16 804 ASP A CA 1
ATOM 6199 C C . ASP A 1 804 ? -24.336 -26.398 129.963 1.00 62.16 804 ASP A C 1
ATOM 6201 O O . ASP A 1 804 ? -23.929 -27.499 129.624 1.00 62.16 804 ASP A O 1
ATOM 6205 N N . ASN A 1 805 ? -23.959 -25.897 131.151 1.00 55.94 805 ASN A N 1
ATOM 6206 C CA . ASN A 1 805 ? -23.076 -26.644 132.068 1.00 55.94 805 ASN A CA 1
ATOM 6207 C C . ASN A 1 805 ? -23.299 -26.310 133.556 1.00 55.94 805 ASN A C 1
ATOM 6209 O O . ASN A 1 805 ? -22.884 -25.259 134.041 1.00 55.94 805 ASN A O 1
ATOM 6213 N N . TYR A 1 806 ? -23.898 -27.249 134.301 1.00 54.50 806 TYR A N 1
ATOM 6214 C CA . TYR A 1 806 ? -23.897 -27.283 135.770 1.00 54.50 806 TYR A CA 1
ATOM 6215 C C . TYR A 1 806 ? -22.773 -28.206 136.259 1.00 54.50 806 TYR A C 1
ATOM 6217 O O . TYR A 1 806 ? -22.906 -29.428 136.241 1.00 54.50 806 TYR A O 1
ATOM 6225 N N . GLY A 1 807 ? -21.678 -27.619 136.739 1.00 46.28 807 GLY A N 1
ATOM 6226 C CA . GLY A 1 807 ? -20.603 -28.340 137.415 1.00 46.28 807 GLY A CA 1
ATOM 6227 C C . GLY A 1 807 ? -19.803 -27.406 138.318 1.00 46.28 807 GLY A C 1
ATOM 6228 O O . GLY A 1 807 ? -18.934 -26.692 137.835 1.00 46.28 807 GLY A O 1
ATOM 6229 N N . GLY A 1 808 ? -20.095 -27.418 139.625 1.00 42.66 808 GLY A N 1
ATOM 6230 C CA . GLY A 1 808 ? -19.287 -26.752 140.657 1.00 42.66 808 GLY A CA 1
ATOM 6231 C C . GLY A 1 808 ? -20.067 -25.824 141.596 1.00 42.66 808 GLY A C 1
ATOM 6232 O O . GLY A 1 808 ? -20.305 -24.668 141.281 1.00 42.66 808 GLY A O 1
ATOM 6233 N N . ASN A 1 809 ? -20.443 -26.366 142.758 1.00 48.94 809 ASN A N 1
ATOM 6234 C CA . ASN A 1 809 ? -21.012 -25.759 143.973 1.00 48.94 809 ASN A CA 1
ATOM 6235 C C . ASN A 1 809 ? -21.147 -24.222 144.061 1.00 48.94 809 ASN A C 1
ATOM 6237 O O . ASN A 1 809 ? -20.224 -23.514 144.458 1.00 48.94 809 ASN A O 1
ATOM 6241 N N . GLY A 1 810 ? -22.383 -23.760 143.881 1.00 50.28 810 GLY A N 1
ATOM 6242 C CA . GLY A 1 810 ? -22.892 -22.462 144.318 1.00 50.28 810 GLY A CA 1
ATOM 6243 C C . GLY A 1 810 ? -24.280 -22.254 143.719 1.00 50.28 810 GLY A C 1
ATOM 6244 O O . GLY A 1 810 ? -24.403 -22.177 142.506 1.00 50.28 810 GLY A O 1
ATOM 6245 N N . ASN A 1 811 ? -25.328 -22.250 144.546 1.00 45.25 811 ASN A N 1
ATOM 6246 C CA . ASN A 1 811 ? -26.732 -22.137 144.125 1.00 45.25 811 ASN A CA 1
ATOM 6247 C C . ASN A 1 811 ? -26.937 -20.955 143.139 1.00 45.25 811 ASN A C 1
ATOM 6249 O O . ASN A 1 811 ? -26.781 -19.809 143.569 1.00 45.25 811 ASN A O 1
ATOM 6253 N N . PRO A 1 812 ? -27.284 -21.176 141.853 1.00 49.94 812 PRO A N 1
ATOM 6254 C CA . PRO A 1 812 ? -27.496 -20.089 140.899 1.00 49.94 812 PRO A CA 1
ATOM 6255 C C . PRO A 1 812 ? -28.945 -19.605 140.950 1.00 49.94 812 PRO A C 1
ATOM 6257 O O . PRO A 1 812 ? -29.873 -20.398 141.112 1.00 49.94 812 PRO A O 1
ATOM 6260 N N . LEU A 1 813 ? -29.167 -18.311 140.724 1.00 49.72 813 LEU A N 1
ATOM 6261 C CA . LEU A 1 813 ? -30.469 -17.856 140.241 1.00 49.72 813 LEU A CA 1
ATOM 6262 C C . LEU A 1 813 ? -30.623 -18.345 138.787 1.00 49.72 813 LEU A C 1
ATOM 6264 O O . LEU A 1 813 ? -29.716 -18.110 137.985 1.00 49.72 813 LEU A O 1
ATOM 6268 N N . PRO A 1 814 ? -31.725 -19.018 138.413 1.00 54.78 814 PRO A N 1
ATOM 6269 C CA . PRO A 1 814 ? -31.954 -19.424 137.034 1.00 54.78 814 PRO A CA 1
ATOM 6270 C C . PRO A 1 814 ? -32.195 -18.175 136.179 1.00 54.78 814 PRO A C 1
ATOM 6272 O O . PRO A 1 814 ? -33.286 -17.612 136.185 1.00 54.78 814 PRO A O 1
ATOM 6275 N N . TYR A 1 815 ? -31.177 -17.719 135.447 1.00 54.94 815 TYR A N 1
ATOM 6276 C CA . TYR A 1 815 ? -31.368 -16.708 134.411 1.00 54.94 815 TYR A CA 1
ATOM 6277 C C . TYR A 1 815 ? -31.737 -17.410 133.103 1.00 54.94 815 TYR A C 1
ATOM 6279 O O . TYR A 1 815 ? -30.874 -17.876 132.362 1.00 54.94 815 TYR A O 1
ATOM 6287 N N . SER A 1 816 ? -33.036 -17.536 132.847 1.00 59.25 816 SER A N 1
ATOM 6288 C CA . SER A 1 816 ? -33.564 -17.878 131.527 1.00 59.25 816 SER A CA 1
ATOM 6289 C C . SER A 1 816 ? -33.729 -16.598 130.715 1.00 59.25 816 SER A C 1
ATOM 6291 O O . SER A 1 816 ? -34.371 -15.656 131.184 1.00 59.25 816 SER A O 1
ATOM 6293 N N . THR A 1 817 ? -33.196 -16.570 129.499 1.00 59.41 817 THR A N 1
ATOM 6294 C CA . THR A 1 817 ? -33.402 -15.459 128.563 1.00 59.41 817 THR A CA 1
ATOM 6295 C C . THR A 1 817 ? -34.174 -15.939 127.343 1.00 59.41 817 THR A C 1
ATOM 6297 O O . THR A 1 817 ? -34.073 -17.104 126.950 1.00 59.41 817 THR A O 1
ATOM 6300 N N . SER A 1 818 ? -34.958 -15.036 126.757 1.00 61.91 818 SER A N 1
ATOM 6301 C CA . SER A 1 818 ? -35.680 -15.291 125.512 1.00 61.91 818 SER A CA 1
ATOM 6302 C C . SER A 1 818 ? -34.984 -14.570 124.366 1.00 61.91 818 SER A C 1
ATOM 6304 O O . SER A 1 818 ? -34.668 -13.386 124.480 1.00 61.91 818 SER A O 1
ATOM 6306 N N . ILE A 1 819 ? -34.735 -15.287 123.271 1.00 62.50 819 ILE A N 1
ATOM 6307 C CA . ILE A 1 819 ? -34.169 -14.715 122.046 1.00 62.50 819 ILE A CA 1
ATOM 6308 C C . ILE A 1 819 ? -35.213 -14.857 120.943 1.00 62.50 819 ILE A C 1
ATOM 6310 O O . ILE A 1 819 ? -35.743 -15.947 120.713 1.00 62.50 819 ILE A O 1
ATOM 6314 N N . ALA A 1 820 ? -35.503 -13.750 120.261 1.00 59.00 820 ALA A N 1
ATOM 6315 C CA . ALA A 1 820 ? -36.342 -13.732 119.073 1.00 59.00 820 ALA A CA 1
ATOM 6316 C C . ALA A 1 820 ? -35.454 -13.749 117.826 1.00 59.00 820 ALA A C 1
ATOM 6318 O O . ALA A 1 820 ? -34.565 -12.909 117.684 1.00 59.00 820 ALA A O 1
ATOM 6319 N N . LYS A 1 821 ? -35.703 -14.692 116.916 1.00 59.12 821 LYS A N 1
ATOM 6320 C CA . LYS A 1 821 ? -35.069 -14.715 115.594 1.00 59.12 821 LYS A CA 1
ATOM 6321 C C . LYS A 1 821 ? -36.145 -14.525 114.531 1.00 59.12 821 LYS A C 1
ATOM 6323 O O . LYS A 1 821 ? -37.135 -15.260 114.507 1.00 59.12 821 LYS A O 1
ATOM 6328 N N . THR A 1 822 ? -35.974 -13.503 113.702 1.00 56.59 822 THR A N 1
ATOM 6329 C CA . THR A 1 822 ? -36.876 -13.177 112.595 1.00 56.59 822 THR A CA 1
ATOM 6330 C C . THR A 1 822 ? -36.664 -14.190 111.472 1.00 56.59 822 THR A C 1
ATOM 6332 O O . THR A 1 822 ? -35.529 -14.419 111.055 1.00 56.59 822 THR A O 1
ATOM 6335 N N . TYR A 1 823 ? -37.744 -14.805 110.992 1.00 57.78 823 TYR A N 1
ATOM 6336 C CA . TYR A 1 823 ? -37.728 -15.728 109.853 1.00 57.78 823 TYR A CA 1
ATOM 6337 C C . TYR A 1 823 ? -38.633 -15.168 108.752 1.00 57.78 823 TYR A C 1
ATOM 6339 O O . TYR A 1 823 ? -39.625 -14.501 109.040 1.00 57.78 823 TYR A O 1
ATOM 6347 N N . GLY A 1 824 ? -38.277 -15.404 107.488 1.00 59.09 824 GLY A N 1
ATOM 6348 C CA . GLY A 1 824 ? -39.040 -14.922 106.332 1.00 59.09 824 GLY A CA 1
ATOM 6349 C C . GLY A 1 824 ? -38.486 -13.677 105.627 1.00 59.09 824 GLY A C 1
ATOM 6350 O O . GLY A 1 824 ? -39.116 -13.227 104.669 1.00 59.09 824 GLY A O 1
ATOM 6351 N N . SER A 1 825 ? -37.322 -13.150 106.022 1.00 58.16 825 SER A N 1
ATOM 6352 C CA . SER A 1 825 ? -36.571 -12.125 105.278 1.00 58.16 825 SER A CA 1
ATOM 6353 C C . SER A 1 825 ? -35.362 -12.729 104.553 1.00 58.16 825 SER A C 1
ATOM 6355 O O . SER A 1 825 ? -34.724 -13.657 105.048 1.00 58.16 825 SER A O 1
ATOM 6357 N N . CYS A 1 826 ? -35.055 -12.207 103.367 1.00 64.31 826 CYS A N 1
ATOM 6358 C CA . CYS A 1 826 ? -33.856 -12.577 102.619 1.00 64.31 826 CYS A CA 1
ATOM 6359 C C . CYS A 1 826 ? -32.625 -11.848 103.187 1.00 64.31 826 CYS A C 1
ATOM 6361 O O . CYS A 1 826 ? -32.751 -10.757 103.747 1.00 64.31 826 CYS A O 1
ATOM 6363 N N . GLY A 1 827 ? -31.439 -12.459 103.086 1.00 65.81 827 GLY A N 1
ATOM 6364 C CA . GLY A 1 827 ? -30.184 -11.834 103.520 1.00 65.81 827 GLY A CA 1
ATOM 6365 C C . GLY A 1 827 ? -29.855 -10.566 102.720 1.00 65.81 827 GLY A C 1
ATOM 6366 O O . GLY A 1 827 ? -30.402 -10.347 101.641 1.00 65.81 827 GLY A O 1
ATOM 6367 N N . LEU A 1 828 ? -28.946 -9.728 103.232 1.00 60.66 828 LEU A N 1
ATOM 6368 C CA . LEU A 1 828 ? -28.493 -8.513 102.538 1.00 60.66 828 LEU A CA 1
ATOM 6369 C C . LEU A 1 828 ? -28.036 -8.841 101.101 1.00 60.66 828 LEU A C 1
ATOM 6371 O O . LEU A 1 828 ? -27.202 -9.722 100.900 1.00 60.66 828 LEU A O 1
ATOM 6375 N N . GLY A 1 829 ? -28.604 -8.142 100.113 1.00 63.62 829 GLY A N 1
ATOM 6376 C CA . GLY A 1 829 ? -28.323 -8.346 98.684 1.00 63.62 829 GLY A CA 1
ATOM 6377 C C . GLY A 1 829 ? -29.223 -9.359 97.960 1.00 63.62 829 GLY A C 1
ATOM 6378 O O . GLY A 1 829 ? -28.966 -9.648 96.796 1.00 63.62 829 GLY A O 1
ATOM 6379 N N . TRP A 1 830 ? -30.259 -9.887 98.621 1.00 71.00 830 TRP A N 1
ATOM 6380 C CA . TRP A 1 830 ? -31.256 -10.791 98.036 1.00 71.00 830 TRP A CA 1
ATOM 6381 C C . TRP A 1 830 ? -32.664 -10.194 98.139 1.00 71.00 830 TRP A C 1
ATOM 6383 O O . TRP A 1 830 ? -33.036 -9.631 99.170 1.00 71.00 830 TRP A O 1
ATOM 6393 N N . THR A 1 831 ? -33.471 -10.355 97.095 1.00 72.88 831 THR A N 1
ATOM 6394 C CA . THR A 1 831 ? -34.838 -9.832 97.001 1.00 72.88 831 THR A CA 1
ATOM 6395 C C . THR A 1 831 ? -35.842 -10.977 97.135 1.00 72.88 831 THR A C 1
ATOM 6397 O O . THR A 1 831 ? -35.635 -12.066 96.604 1.00 72.88 831 THR A O 1
ATOM 6400 N N . ALA A 1 832 ? -36.927 -10.771 97.884 1.00 66.25 832 ALA A N 1
ATOM 6401 C CA . ALA A 1 832 ? -37.940 -11.806 98.076 1.00 66.25 832 ALA A CA 1
ATOM 6402 C C . ALA A 1 832 ? -38.856 -11.904 96.847 1.00 66.25 832 ALA A C 1
ATOM 6404 O O . ALA A 1 832 ? -39.524 -10.928 96.511 1.00 66.25 832 ALA A O 1
ATOM 6405 N N . ASN A 1 833 ? -38.937 -13.089 96.238 1.00 69.31 833 ASN A N 1
ATOM 6406 C CA . ASN A 1 833 ? -39.871 -13.399 95.159 1.00 69.31 833 ASN A CA 1
ATOM 6407 C C . ASN A 1 833 ? -40.640 -14.683 95.517 1.00 69.31 833 ASN A C 1
ATOM 6409 O O . ASN A 1 833 ? -40.138 -15.801 95.412 1.00 69.31 833 ASN A O 1
ATOM 6413 N N . GLY A 1 834 ? -41.849 -14.528 96.065 1.00 70.38 834 GLY A N 1
ATOM 6414 C CA . GLY A 1 834 ? -42.649 -15.658 96.549 1.00 70.38 834 GLY A CA 1
ATOM 6415 C C . GLY A 1 834 ? -41.962 -16.463 97.667 1.00 70.38 834 GLY A C 1
ATOM 6416 O O . GLY A 1 834 ? -41.599 -15.917 98.715 1.00 70.38 834 GLY A O 1
ATOM 6417 N N . SER A 1 835 ? -41.821 -17.777 97.462 1.00 64.62 835 SER A N 1
ATOM 6418 C CA . SER A 1 835 ? -41.198 -18.736 98.392 1.00 64.62 835 SER A CA 1
ATOM 6419 C C . SER A 1 835 ? -39.675 -18.863 98.241 1.00 64.62 835 SER A C 1
ATOM 6421 O O . SER A 1 835 ? -39.067 -19.712 98.895 1.00 64.62 835 SER A O 1
ATOM 6423 N N . VAL A 1 836 ? -39.045 -18.037 97.405 1.00 68.25 836 VAL A N 1
ATOM 6424 C CA . VAL A 1 836 ? -37.593 -18.029 97.187 1.00 68.25 836 VAL A CA 1
ATOM 6425 C C . VAL A 1 836 ? -37.009 -16.629 97.384 1.00 68.25 836 VAL A C 1
ATOM 6427 O O . VAL A 1 836 ? -37.693 -15.610 97.271 1.00 68.25 836 VAL A O 1
ATOM 6430 N N . CYS A 1 837 ? -35.736 -16.589 97.760 1.00 74.38 837 CYS A N 1
ATOM 6431 C CA . CYS A 1 837 ? -34.921 -15.384 97.737 1.00 74.38 837 CYS A CA 1
ATOM 6432 C C . CYS A 1 837 ? -34.091 -15.407 96.456 1.00 74.38 837 CYS A C 1
ATOM 6434 O O . CYS A 1 837 ? -33.407 -16.400 96.197 1.00 74.38 837 CYS A O 1
ATOM 6436 N N . GLU A 1 838 ? -34.139 -14.327 95.681 1.00 76.06 838 GLU A N 1
ATOM 6437 C CA . GLU A 1 838 ? -33.459 -14.210 94.391 1.00 76.06 838 GLU A CA 1
ATOM 6438 C C . GLU A 1 838 ? -32.391 -13.122 94.434 1.00 76.06 838 GLU A C 1
ATOM 6440 O O . GLU A 1 838 ? -32.547 -12.091 95.094 1.00 76.06 838 GLU A O 1
ATOM 6445 N N . ARG A 1 839 ? -31.288 -13.352 93.730 1.00 75.81 839 ARG A N 1
ATOM 6446 C CA . ARG A 1 839 ? -30.223 -12.371 93.541 1.00 75.81 839 ARG A CA 1
ATOM 6447 C C . ARG A 1 839 ? -29.697 -12.485 92.123 1.00 75.81 839 ARG A C 1
ATOM 6449 O O . ARG A 1 839 ? -29.307 -13.566 91.689 1.00 75.81 839 ARG A O 1
ATOM 6456 N N . THR A 1 840 ? -29.624 -11.358 91.428 1.00 73.69 840 THR A N 1
ATOM 6457 C CA . THR A 1 840 ? -28.967 -11.289 90.123 1.00 73.69 840 THR A CA 1
ATOM 6458 C C . THR A 1 840 ? -27.462 -11.200 90.326 1.00 73.69 840 THR A C 1
ATOM 6460 O O . THR A 1 840 ? -26.971 -10.263 90.955 1.00 73.69 840 THR A O 1
ATOM 6463 N N . VAL A 1 841 ? -26.730 -12.176 89.797 1.00 71.81 841 VAL A N 1
ATOM 6464 C CA . VAL A 1 841 ? -25.269 -12.179 89.772 1.00 71.81 841 VAL A CA 1
ATOM 6465 C C . VAL A 1 841 ? -24.822 -11.980 88.332 1.00 71.81 841 VAL A C 1
ATOM 6467 O O . VAL A 1 841 ? -25.178 -12.751 87.440 1.00 71.81 841 VAL A O 1
ATOM 6470 N N . THR A 1 842 ? -24.044 -10.929 88.103 1.00 68.44 842 THR A N 1
ATOM 6471 C CA . THR A 1 842 ? -23.464 -10.644 86.791 1.00 68.44 842 THR A CA 1
ATOM 6472 C C . THR A 1 842 ? -22.076 -11.264 86.726 1.00 68.44 842 THR A C 1
ATOM 6474 O O . THR A 1 842 ? -21.184 -10.880 87.479 1.00 68.44 842 THR A O 1
ATOM 6477 N N . SER A 1 843 ? -21.899 -12.242 85.838 1.00 67.25 843 SER A N 1
ATOM 6478 C CA . SER A 1 843 ? -20.588 -12.786 85.484 1.00 67.25 843 SER A CA 1
ATOM 6479 C C . SER A 1 843 ? -20.039 -12.010 84.294 1.00 67.25 843 SER A C 1
ATOM 6481 O O . SER A 1 843 ? -20.746 -11.825 83.299 1.00 67.25 843 SER A O 1
ATOM 6483 N N . THR A 1 844 ? -18.782 -11.585 84.393 1.00 68.25 844 THR A N 1
ATOM 6484 C CA . THR A 1 844 ? -18.096 -10.865 83.322 1.00 68.25 844 THR A CA 1
ATOM 6485 C C . THR A 1 844 ? -16.876 -11.651 82.873 1.00 68.25 844 THR A C 1
ATOM 6487 O O . THR A 1 844 ? -16.049 -12.040 83.697 1.00 68.25 844 THR A O 1
ATOM 6490 N N . VAL A 1 845 ? -16.773 -11.895 81.568 1.00 75.00 845 VAL A N 1
ATOM 6491 C CA . VAL A 1 845 ? -15.626 -12.558 80.934 1.00 75.00 845 VAL A CA 1
ATOM 6492 C C . VAL A 1 845 ? -15.094 -11.692 79.795 1.00 75.00 845 VAL A C 1
ATOM 6494 O O . VAL A 1 845 ? -15.840 -10.911 79.200 1.00 75.00 845 VAL A O 1
ATOM 6497 N N . GLY A 1 846 ? -13.799 -11.804 79.498 1.00 71.38 846 GLY A N 1
ATOM 6498 C CA . GLY A 1 846 ? -13.195 -11.103 78.362 1.00 71.38 846 GLY A CA 1
ATOM 6499 C C . GLY A 1 846 ? -13.755 -11.617 77.034 1.00 71.38 846 GLY A C 1
ATOM 6500 O O . GLY A 1 846 ? -13.907 -12.828 76.861 1.00 71.38 846 GLY A O 1
ATOM 6501 N N . ALA A 1 847 ? -14.072 -10.710 76.109 1.00 73.12 847 ALA A N 1
ATOM 6502 C CA . ALA A 1 847 ? -14.507 -11.085 74.766 1.00 73.12 847 ALA A CA 1
ATOM 6503 C C . ALA A 1 847 ? -13.349 -11.702 73.964 1.00 73.12 847 ALA A C 1
ATOM 6505 O O . ALA A 1 847 ? -12.199 -11.280 74.095 1.00 73.12 847 ALA A O 1
ATOM 6506 N N . THR A 1 848 ? -13.640 -12.705 73.132 1.00 76.50 848 THR A N 1
ATOM 6507 C CA . THR A 1 848 ? -12.627 -13.307 72.255 1.00 76.50 848 THR A CA 1
ATOM 6508 C C . THR A 1 848 ? -12.464 -12.452 71.004 1.00 76.50 848 THR A C 1
ATOM 6510 O O . THR A 1 848 ? -13.435 -12.201 70.285 1.00 76.50 848 THR A O 1
ATOM 6513 N N . LEU A 1 849 ? -11.234 -11.996 70.773 1.00 77.06 849 LEU A N 1
ATOM 6514 C CA . LEU A 1 849 ? -10.849 -11.164 69.635 1.00 77.06 849 LEU A CA 1
ATOM 6515 C C . LEU A 1 849 ? -10.678 -12.037 68.391 1.00 77.06 849 LEU A C 1
ATOM 6517 O O . LEU A 1 849 ? -9.999 -13.063 68.446 1.00 77.06 849 LEU A O 1
ATOM 6521 N N . TYR A 1 850 ? -11.252 -11.613 67.272 1.00 76.06 850 TYR A N 1
ATOM 6522 C CA . TYR A 1 850 ? -11.033 -12.250 65.980 1.00 76.06 850 TYR A CA 1
ATOM 6523 C C . TYR A 1 850 ? -11.008 -11.213 64.858 1.00 76.06 850 TYR A C 1
ATOM 6525 O O . TYR A 1 850 ? -11.457 -10.074 65.018 1.00 76.06 850 TYR A O 1
ATOM 6533 N N . CYS A 1 851 ? -10.456 -11.617 63.718 1.00 74.31 851 CYS A N 1
ATOM 6534 C CA . CYS A 1 851 ? -10.373 -10.782 62.531 1.00 74.31 851 CYS A CA 1
ATOM 6535 C C . CYS A 1 851 ? -11.349 -11.252 61.447 1.00 74.31 851 CYS A C 1
ATOM 6537 O O . CYS A 1 851 ? -11.638 -12.450 61.379 1.00 74.31 851 CYS A O 1
ATOM 6539 N N . PRO A 1 852 ? -11.861 -10.336 60.602 1.00 72.50 852 PRO A N 1
ATOM 6540 C CA . PRO A 1 852 ? -12.612 -10.698 59.403 1.00 72.50 852 PRO A CA 1
ATOM 6541 C C . PRO A 1 852 ? -11.810 -11.640 58.494 1.00 72.50 852 PRO A C 1
ATOM 6543 O O . PRO A 1 852 ? -10.576 -11.647 58.533 1.00 72.50 852 PRO A O 1
ATOM 6546 N N . SER A 1 853 ? -12.508 -12.422 57.666 1.00 62.22 853 SER A N 1
ATOM 6547 C CA . SER A 1 853 ? -11.873 -13.355 56.725 1.00 62.22 853 SER A CA 1
ATOM 6548 C C . SER A 1 853 ? -10.820 -12.633 55.870 1.00 62.22 853 SER A C 1
ATOM 6550 O O . SER A 1 853 ? -11.106 -11.582 55.304 1.00 62.22 853 SER A O 1
ATOM 6552 N N . GLY A 1 854 ? -9.595 -13.168 55.829 1.00 61.44 854 GLY A N 1
ATOM 6553 C CA . GLY A 1 854 ? -8.439 -12.575 55.135 1.00 61.44 854 GLY A CA 1
ATOM 6554 C C . GLY A 1 854 ? -7.430 -11.835 56.031 1.00 61.44 854 GLY A C 1
ATOM 6555 O O . GLY A 1 854 ? -6.283 -11.663 55.623 1.00 61.44 854 GLY A O 1
ATOM 6556 N N . TYR A 1 855 ? -7.795 -11.452 57.261 1.00 67.31 855 TYR A N 1
ATOM 6557 C CA . TYR A 1 855 ? -6.938 -10.687 58.183 1.00 67.31 855 TYR A CA 1
ATOM 6558 C C . TYR A 1 855 ? -6.379 -11.560 59.321 1.00 67.31 855 TYR A C 1
ATOM 6560 O O . TYR A 1 855 ? -7.042 -12.465 59.824 1.00 67.31 855 TYR A O 1
ATOM 6568 N N . SER A 1 856 ? -5.161 -11.258 59.774 1.00 72.12 856 SER A N 1
ATOM 6569 C CA . SER A 1 856 ? -4.456 -11.966 60.853 1.00 72.12 856 SER A CA 1
ATOM 6570 C C . SER A 1 856 ? -4.265 -11.081 62.091 1.00 72.12 856 SER A C 1
ATOM 6572 O O . SER A 1 856 ? -4.058 -9.873 61.978 1.00 72.12 856 SER A O 1
ATOM 6574 N N . LEU A 1 857 ? -4.370 -11.672 63.287 1.00 68.38 857 LEU A N 1
ATOM 6575 C CA . LEU A 1 857 ? -4.321 -10.944 64.559 1.00 68.38 857 LEU A CA 1
ATOM 6576 C C . LEU A 1 857 ? -2.861 -10.748 65.013 1.00 68.38 857 LEU A C 1
ATOM 6578 O O . LEU A 1 857 ? -2.247 -11.670 65.544 1.00 68.38 857 LEU A O 1
ATOM 6582 N N . SER A 1 858 ? -2.310 -9.544 64.830 1.00 60.34 858 SER A N 1
ATOM 6583 C CA . SER A 1 858 ? -0.954 -9.173 65.272 1.00 60.34 858 SER A CA 1
ATOM 6584 C C . SER A 1 858 ? -0.931 -7.729 65.782 1.00 60.34 858 SER A C 1
ATOM 6586 O O . SER A 1 858 ? -0.643 -6.799 65.035 1.00 60.34 858 SER A O 1
ATOM 6588 N N . GLY A 1 859 ? -1.307 -7.518 67.049 1.00 60.88 859 GLY A N 1
ATOM 6589 C CA . GLY A 1 859 ? -1.471 -6.174 67.638 1.00 60.88 859 GLY A CA 1
ATOM 6590 C C . GLY A 1 859 ? -2.695 -5.385 67.130 1.00 60.88 859 GLY A C 1
ATOM 6591 O O . GLY A 1 859 ? -2.964 -4.298 67.626 1.00 60.88 859 GLY A O 1
ATOM 6592 N N . GLY A 1 860 ? -3.442 -5.958 66.181 1.00 65.44 860 GLY A N 1
ATOM 6593 C CA . GLY A 1 860 ? -4.629 -5.461 65.474 1.00 65.44 860 GLY A CA 1
ATOM 6594 C C . GLY A 1 860 ? -4.976 -6.444 64.339 1.00 65.44 860 GLY A C 1
ATOM 6595 O O . GLY A 1 860 ? -4.276 -7.450 64.190 1.00 65.44 860 GLY A O 1
ATOM 6596 N N . CYS A 1 861 ? -6.027 -6.201 63.547 1.00 71.44 861 CYS A N 1
ATOM 6597 C CA . CYS A 1 861 ? -6.327 -7.045 62.381 1.00 71.44 861 CYS A CA 1
ATOM 6598 C C . CYS A 1 861 ? -5.583 -6.546 61.145 1.00 71.44 861 CYS A C 1
ATOM 6600 O O . CYS A 1 861 ? -5.872 -5.457 60.650 1.00 71.44 861 CYS A O 1
ATOM 6602 N N . VAL A 1 862 ? -4.637 -7.351 60.658 1.00 67.81 862 VAL A N 1
ATOM 6603 C CA . VAL A 1 862 ? -3.710 -6.988 59.579 1.00 67.81 862 VAL A CA 1
ATOM 6604 C C . VAL A 1 862 ? -3.801 -8.003 58.441 1.00 67.81 862 VAL A C 1
ATOM 6606 O O . VAL A 1 862 ? -3.612 -9.204 58.660 1.00 67.81 862 VAL A O 1
ATOM 6609 N N . LEU A 1 863 ? -4.099 -7.532 57.228 1.00 65.88 863 LEU A N 1
ATOM 6610 C CA . LEU A 1 863 ? -4.039 -8.347 56.009 1.00 65.88 863 LEU A CA 1
ATOM 6611 C C . LEU A 1 863 ? -2.574 -8.467 55.556 1.00 65.88 863 LEU A C 1
ATOM 6613 O O . LEU A 1 863 ? -1.807 -7.514 55.707 1.00 65.88 863 LEU A O 1
ATOM 6617 N N . LYS A 1 864 ? -2.170 -9.610 54.983 1.00 57.34 864 LYS A N 1
ATOM 6618 C CA . LYS A 1 864 ? -0.857 -9.716 54.315 1.00 57.34 864 LYS A CA 1
ATOM 6619 C C . LYS A 1 864 ? -0.749 -8.626 53.229 1.00 57.34 864 LYS A C 1
ATOM 6621 O O . LYS A 1 864 ? -1.754 -8.353 52.577 1.00 57.34 864 LYS A O 1
ATOM 6626 N N . PRO A 1 865 ? 0.427 -8.002 53.044 1.00 56.31 865 PRO A N 1
ATOM 6627 C CA . PRO A 1 865 ? 0.560 -6.811 52.214 1.00 56.31 865 PRO A CA 1
ATOM 6628 C C . PRO A 1 865 ? 0.153 -7.079 50.763 1.00 56.31 865 PRO A C 1
ATOM 6630 O O . PRO A 1 865 ? 0.616 -8.050 50.162 1.00 56.31 865 PRO A O 1
ATOM 6633 N N . LEU A 1 866 ? -0.684 -6.198 50.208 1.00 54.81 866 LEU A N 1
ATOM 6634 C CA . LEU A 1 866 ? -0.907 -6.122 48.766 1.00 54.81 866 LEU A CA 1
ATOM 6635 C C . LEU A 1 866 ? 0.406 -5.672 48.124 1.00 54.81 866 LEU A C 1
ATOM 6637 O O . LEU A 1 866 ? 0.939 -4.613 48.467 1.00 54.81 866 LEU A O 1
ATOM 6641 N N . GLN A 1 867 ? 0.946 -6.506 47.240 1.00 55.22 867 GLN A N 1
ATOM 6642 C CA . GLN A 1 867 ? 2.151 -6.190 46.488 1.00 55.22 867 GLN A CA 1
ATOM 6643 C C . GLN A 1 867 ? 1.745 -5.634 45.131 1.00 55.22 867 GLN A C 1
ATOM 6645 O O . GLN A 1 867 ? 1.031 -6.294 44.382 1.00 55.22 867 GLN A O 1
ATOM 6650 N N . GLN A 1 868 ? 2.218 -4.430 44.824 1.00 50.31 868 GLN A N 1
ATOM 6651 C CA . GLN A 1 868 ? 2.084 -3.845 43.495 1.00 50.31 868 GLN A CA 1
ATOM 6652 C C . GLN A 1 868 ? 3.460 -3.699 42.836 1.00 50.31 868 GLN A C 1
ATOM 6654 O O . GLN A 1 868 ? 4.461 -3.499 43.543 1.00 50.31 868 GLN A O 1
ATOM 6659 N N . PRO A 1 869 ? 3.536 -3.769 41.495 1.00 44.56 869 PRO A N 1
ATOM 6660 C CA . PRO A 1 869 ? 4.757 -3.434 40.783 1.00 44.56 869 PRO A CA 1
ATOM 6661 C C . PRO A 1 869 ? 5.152 -1.977 41.071 1.00 44.56 869 PRO A C 1
ATOM 6663 O O . PRO A 1 869 ? 4.327 -1.064 41.079 1.00 44.56 869 PRO A O 1
ATOM 6666 N N . ARG A 1 870 ? 6.439 -1.762 41.354 1.00 45.12 870 ARG A N 1
ATOM 6667 C CA . ARG A 1 870 ? 7.027 -0.426 41.541 1.00 45.12 870 ARG A CA 1
ATOM 6668 C C . ARG A 1 870 ? 6.971 0.352 40.223 1.00 45.12 870 ARG A C 1
ATOM 6670 O O . ARG A 1 870 ? 7.302 -0.209 39.181 1.00 45.12 870 ARG A O 1
ATOM 6677 N N . LYS A 1 871 ? 6.637 1.644 40.265 1.00 47.25 871 LYS A N 1
ATOM 6678 C CA . LYS A 1 871 ? 6.797 2.522 39.098 1.00 47.25 871 LYS A CA 1
ATOM 6679 C C . LYS A 1 871 ? 8.229 3.056 39.070 1.00 47.25 871 LYS A C 1
ATOM 6681 O O . LYS A 1 871 ? 8.718 3.601 40.059 1.00 47.25 871 LYS A O 1
ATOM 6686 N N . LYS A 1 872 ? 8.916 2.853 37.946 1.00 41.22 872 LYS A N 1
ATOM 6687 C CA . LYS A 1 872 ? 10.232 3.432 37.663 1.00 41.22 872 LYS A CA 1
ATOM 6688 C C . LYS A 1 872 ? 9.986 4.684 36.827 1.00 41.22 872 LYS A C 1
ATOM 6690 O O . LYS A 1 872 ? 9.530 4.565 35.699 1.00 41.22 872 LYS A O 1
ATOM 6695 N N . TYR A 1 873 ? 10.267 5.863 37.370 1.00 38.97 873 TYR A N 1
ATOM 6696 C CA . TYR A 1 873 ? 10.292 7.078 36.561 1.00 38.97 873 TYR A CA 1
ATOM 6697 C C . TYR A 1 873 ? 11.707 7.258 36.016 1.00 38.97 873 TYR A C 1
ATOM 6699 O O . TYR A 1 873 ? 12.636 7.536 36.774 1.00 38.97 873 TYR A O 1
ATOM 6707 N N . ALA A 1 874 ? 11.871 7.071 34.708 1.00 34.91 874 ALA A N 1
ATOM 6708 C CA . ALA A 1 874 ? 12.959 7.702 33.976 1.00 34.91 874 ALA A CA 1
ATOM 6709 C C . ALA A 1 874 ? 12.502 9.124 33.635 1.00 34.91 874 ALA A C 1
ATOM 6711 O O . ALA A 1 874 ? 11.354 9.342 33.247 1.00 34.91 874 ALA A O 1
ATOM 6712 N N . LYS A 1 875 ? 13.369 10.108 33.856 1.00 31.09 875 LYS A N 1
ATOM 6713 C CA . LYS A 1 875 ? 13.075 11.507 33.558 1.00 31.09 875 LYS A CA 1
ATOM 6714 C C . LYS A 1 875 ? 13.156 11.693 32.039 1.00 31.09 875 LYS A C 1
ATOM 6716 O O . LYS A 1 875 ? 14.214 12.046 31.537 1.00 31.09 875 LYS A O 1
ATOM 6721 N N . VAL A 1 876 ? 12.063 11.426 31.324 1.00 29.98 876 VAL A N 1
ATOM 6722 C CA . VAL A 1 876 ? 11.937 11.777 29.904 1.00 29.98 876 VAL A CA 1
ATOM 6723 C C . VAL A 1 876 ? 11.872 13.298 29.828 1.00 29.98 876 VAL A C 1
ATOM 6725 O O . VAL A 1 876 ? 10.925 13.920 30.312 1.00 29.98 876 VAL A O 1
ATOM 6728 N N . VAL A 1 877 ? 12.926 13.916 29.298 1.00 27.34 877 VAL A N 1
ATOM 6729 C CA . VAL A 1 877 ? 12.892 15.327 28.917 1.00 27.34 877 VAL A CA 1
ATOM 6730 C C . VAL A 1 877 ? 12.101 15.392 27.617 1.00 27.34 877 VAL A C 1
ATOM 6732 O O . VAL A 1 877 ? 12.624 15.143 26.539 1.00 27.34 877 VAL A O 1
ATOM 6735 N N . MET A 1 878 ? 10.810 15.666 27.749 1.00 25.91 878 MET A N 1
ATOM 6736 C CA . MET A 1 878 ? 9.903 15.899 26.637 1.00 25.91 878 MET A CA 1
ATOM 6737 C C . MET A 1 878 ? 10.164 17.319 26.112 1.00 25.91 878 MET A C 1
ATOM 6739 O O . MET A 1 878 ? 9.819 18.299 26.774 1.00 25.91 878 MET A O 1
ATOM 6743 N N . SER A 1 879 ? 10.829 17.438 24.961 1.00 26.03 879 SER A N 1
ATOM 6744 C CA . SER A 1 879 ? 10.834 18.684 24.189 1.00 26.03 879 SER A CA 1
ATOM 6745 C C . SER A 1 879 ? 9.532 18.752 23.395 1.00 26.03 879 SER A C 1
ATOM 6747 O O . SER A 1 879 ? 9.289 17.925 22.521 1.00 26.03 879 SER A O 1
ATOM 6749 N N . LEU A 1 880 ? 8.684 19.716 23.742 1.00 27.36 880 LEU A N 1
ATOM 6750 C CA . LEU A 1 880 ? 7.527 20.129 22.952 1.00 27.36 880 LEU A CA 1
ATOM 6751 C C . LEU A 1 880 ? 8.009 20.893 21.706 1.00 27.36 880 LEU A C 1
ATOM 6753 O O . LEU A 1 880 ? 8.778 21.836 21.871 1.00 27.36 880 LEU A O 1
ATOM 6757 N N . ILE A 1 881 ? 7.524 20.445 20.537 1.00 34.38 881 ILE A N 1
ATOM 6758 C CA . ILE A 1 881 ? 7.386 21.091 19.206 1.00 34.38 881 ILE A CA 1
ATOM 6759 C C . ILE A 1 881 ? 8.495 22.061 18.771 1.00 34.38 881 ILE A C 1
ATOM 6761 O O . ILE A 1 881 ? 8.569 23.193 19.301 1.00 34.38 881 ILE A O 1
#

pLDDT: mean 70.02, std 17.19, range [25.91, 97.94]

Sequence (881 aa):
MLLYDRIRGFIGQSITWLLLLTTQSMTVHLAYAQDDFYNAVNEANEYAKELRNQRATPTFDDAGNLTHNGNIIFSTEELSGQQYNSYAPADTNTYGSDSKTLMGGETAQKTYDKKTLDTAESAGERAYHITKSSFNRQKPDLSNDPIWSVTDDVFNNLEEIASGFANCEISTELVSNGREIHVPKYEICTKLPAIEASFTINHEYDVGVIKHRSGPVNLSPCGLGCLEVWLGTIGDDYWGGYCSVYEEAMSIEVIQPQSITAATLARSKFDDYHQVYLNGTKVWNGPNELFPPETEGSCELNTSWDLNPNVDLLGYFTELTPHSDLNFLTRTSVTDGGEGYSLVRVHYNYEDLIYNDVWTDAEKIAQAHEIQQQLDDGFCTGEIRCTNMPTLDAEGCTTINGLRVCESNFGDNPLSELGISPFCKSVSVSSTCDFNKGEWCTTDLQGVEHCYDNTTENRNTCTEYEANPECSYIKTECVEGTDADSGNCYVQEDTYDCGFTVNEGTETEEDVLRCDGQLMCVGEGCYSPDRDLANTSFGEVNAYMEMLKFAFADMTCEGIPDRAYDPNNTPDDYLPVPTCDYGYTYNVDADMCLKQLSCAYSENDFYAASPRNGIQILTNNTVIADDNSITSCSPITIGSITYTCGEAKKKLATDTFYEVCANDARAITPENCPSLLHEINPKTGYCEVPPSLSCTEPDYTLIGAGTPFDDSDDICLAPQTEANYTCGAGFTLVNGQCSQTLTSNVQYSCPSGYTQNGTQCTKSTVETTARPLTCDQSNFNSGVFVCRYQSQTSTACSFNCTPDNYGGNGNPLPYSTSIAKTYGSCGLGWTANGSVCERTVTSTVGATLYCPSGYSLSGGCVLKPLQQPRKKYAKVVMSLI

Radius of gyration: 52.37 Å; chains: 1; bounding box: 132×62×204 Å

Secondary structure (DSSP, 8-state):
--THHHHSSHHHHHHHHHHHHHHHHHHHHHHHHHHHHHHHHHHHHHHHHHHHHT----EE-TTS-EEETTEEEE-HHHHHT--SS------TTTTT-HHHHHHHHHHHHHHHTTS-TTT--SHHHHHHHHHHHHHTS-----TT-HHHHHHHHHHHTHHHHHHHTT--EEEEEEEE-SPEEEE--EEEEEE------EEEEEEEEEE-SEEEEESSEEEEEEETTEEEEEES---SS-EEEEEEEEEEEEEEEES-GGGEEEEEEEEEEEESEEEEEETTEEEEEESSS--TTTSSS-S--S-EEEE---EE-HHHHHTSPTTEEEEEEEEEEEEEEE-EEEEEEEEE-GGG-EEEEEES-HHHHHHHHHHHHHHHTTS-EEEEEEEE-PPP-TTSEEEETTEEEEGGGS---TTGGGT--TT-SEEEEEEE-GGG-SEEEEE-TTS-EEEEE--SS-SBTTHHHHT-TT-EEEEEEEPTT-B-TTS-BSSEEEEEE--EEEE-PPEEEEEEEE-S-----SSGGG----PPP--HHHHHHHHHHHHHHHHHHHT--TT-------TTS-TTS--EEPP--TT-EEETTTTEEEEEEEEE-BTTBEEEEETTTEEEEEETTEEEEEETT--S---EEETTEEEEEEEEEEE-SS-EEEEEEEEEEE---TT--SSTT-PBPTTT--EE-PPP----STTPEEE-TT-TT--TT-EEEPP-----EEPPTT-EEETTEEEE--EEPPEEE--TT-EEETTEEEEEEEEEEE---S---SEEE-SSEEEEEEEEETTEEEEEEEES---SS-------EEEEEE-SPPPTT-EEETTEEEEEEEEEEEPEEE--TTEEESSSEEEPPEEEPPEE---------